Protein 1Z6R (pdb70)

Nearest PDB structures (foldseek):
  3bp8-assembly2_A  TM=8.581E-01  e=1.832E-63  unclassified
  5f7q-assembly1_J  TM=7.977E-01  e=1.073E-24  Listeria monocytogenes EGD-e
  5f7r-assembly1_E  TM=7.816E-01  e=8.884E-23  Listeria monocytogenes EGD-e
  2aa4-assembly1_B  TM=8.015E-01  e=6.551E-21  Escherichia coli
  5f7p-assembly1_E  TM=7.551E-01  e=1.511E-19  Listeria monocytogenes EGD-e

GO terms:
  GO:0042802 identical protein binding (F, IPI)
  GO:0005515 protein binding (F, IPI)
  GO:0003677 DNA binding (F, IDA)
  GO:0006351 DNA-templated transcription (P, IDA)
  GO:0005737 cytoplasm (C, TAS)
  GO:0006355 regulation of DNA-templated transcription (P, IDA)

Solvent-accessible surface area: 65128 Å² total

CATH classification: 1.10.10.10 (+2 more: 3.30.420.40, 3.30.420.40)

Structure (mmCIF, N/CA/C/O backbone):
data_1Z6R
#
_entry.id   1Z6R
#
_cell.length_a   235.950
_cell.length_b   74.710
_cell.length_c   154.950
_cell.angle_alpha   90.00
_cell.angle_beta   129.15
_cell.angle_gamma   90.00
#
_symmetry.space_group_name_H-M   'C 1 2 1'
#
loop_
_entity.id
_entity.type
_entity.pdbx_description
1 polymer 'Mlc protein'
2 non-polymer 'ZINC ION'
#
loop_
_atom_site.group_PDB
_atom_site.id
_atom_site.type_symbol
_atom_site.label_atom_id
_atom_site.label_alt_id
_atom_site.label_comp_id
_atom_site.label_asym_id
_atom_site.label_entity_id
_atom_site.label_seq_id
_atom_site.pdbx_PDB_ins_code
_atom_site.Cartn_x
_atom_site.Cartn_y
_atom_site.Cartn_z
_atom_site.occupancy
_atom_site.B_iso_or_equiv
_atom_site.auth_seq_id
_atom_site.auth_comp_id
_atom_site.auth_asym_id
_atom_site.auth_atom_id
_atom_site.pdbx_PDB_model_num
ATOM 1 N N . GLN A 1 12 ? 53.004 4.284 -0.885 1.00 72.77 12 GLN A N 1
ATOM 2 C CA . GLN A 1 12 ? 52.209 4.407 0.367 1.00 72.85 12 GLN A CA 1
ATOM 3 C C . GLN A 1 12 ? 51.096 5.448 0.197 1.00 72.80 12 GLN A C 1
ATOM 4 O O . GLN A 1 12 ? 49.911 5.101 0.161 1.00 72.70 12 GLN A O 1
ATOM 10 N N . ILE A 1 13 ? 51.485 6.718 0.093 1.00 72.85 13 ILE A N 1
ATOM 11 C CA . ILE A 1 13 ? 50.548 7.806 -0.200 1.00 72.84 13 ILE A CA 1
ATOM 12 C C . ILE A 1 13 ? 50.218 7.758 -1.693 1.00 72.79 13 ILE A C 1
ATOM 13 O O . ILE A 1 13 ? 49.069 7.965 -2.096 1.00 72.82 13 ILE A O 1
ATOM 18 N N . LYS A 1 14 ? 51.246 7.452 -2.488 1.00 72.68 14 LYS A N 1
ATOM 19 C CA . LYS A 1 14 ? 51.174 7.338 -3.950 1.00 72.44 14 LYS A CA 1
ATOM 20 C C . LYS A 1 14 ? 50.241 6.215 -4.398 1.00 72.16 14 LYS A C 1
ATOM 21 O O . LYS A 1 14 ? 49.567 6.326 -5.430 1.00 72.17 14 LYS A O 1
ATOM 27 N N . GLN A 1 15 ? 50.213 5.146 -3.605 1.00 71.75 15 GLN A N 1
ATOM 28 C CA . GLN A 1 15 ? 49.418 3.952 -3.888 1.00 71.31 15 GLN A CA 1
ATOM 29 C C . GLN A 1 15 ? 47.923 4.265 -4.010 1.00 70.88 15 GLN A C 1
ATOM 30 O O . GLN A 1 15 ? 47.328 4.059 -5.068 1.00 70.81 15 GLN A O 1
ATOM 36 N N . THR A 1 16 ? 47.338 4.784 -2.934 1.00 70.41 16 THR A N 1
ATOM 37 C CA . THR A 1 16 ? 45.900 5.056 -2.867 1.00 70.04 16 THR A CA 1
ATOM 38 C C . THR A 1 16 ? 45.364 5.728 -4.136 1.00 69.71 16 THR A C 1
ATOM 39 O O . THR A 1 16 ? 44.386 5.259 -4.732 1.00 69.63 16 THR A O 1
ATOM 43 N N . ASN A 1 17 ? 46.029 6.809 -4.543 1.00 69.29 17 ASN A N 1
ATOM 44 C CA . ASN A 1 17 ? 45.665 7.569 -5.736 1.00 68.85 17 ASN A CA 1
ATOM 45 C C . ASN A 1 17 ? 45.746 6.721 -6.988 1.00 68.64 17 ASN A C 1
ATOM 46 O O . ASN A 1 17 ? 44.780 6.635 -7.743 1.00 68.49 17 ASN A O 1
ATOM 51 N N . ALA A 1 18 ? 46.907 6.096 -7.189 1.00 68.37 18 ALA A N 1
ATOM 52 C CA . ALA A 1 18 ? 47.162 5.235 -8.340 1.00 68.22 18 ALA A CA 1
ATOM 53 C C . ALA A 1 18 ? 46.056 4.196 -8.512 1.00 68.17 18 ALA A C 1
ATOM 54 O O . ALA A 1 18 ? 45.622 3.909 -9.634 1.00 68.10 18 ALA A O 1
ATOM 56 N N . GLY A 1 19 ? 45.598 3.652 -7.387 1.00 68.11 19 GLY A N 1
ATOM 57 C CA . GLY A 1 19 ? 44.516 2.681 -7.379 1.00 68.17 19 GLY A CA 1
ATOM 58 C C . GLY A 1 19 ? 43.205 3.329 -7.761 1.00 68.19 19 GLY A C 1
ATOM 59 O O . GLY A 1 19 ? 42.507 2.852 -8.661 1.00 68.28 19 GLY A O 1
ATOM 60 N N . ALA A 1 20 ? 42.877 4.420 -7.075 1.00 68.11 20 ALA A N 1
ATOM 61 C CA . ALA A 1 20 ? 41.716 5.239 -7.421 1.00 68.21 20 ALA A CA 1
ATOM 62 C C . ALA A 1 20 ? 41.696 5.632 -8.907 1.00 68.15 20 ALA A C 1
ATOM 63 O O . ALA A 1 20 ? 40.634 5.669 -9.540 1.00 68.07 20 ALA A O 1
ATOM 65 N N . VAL A 1 21 ? 42.877 5.908 -9.453 1.00 68.10 21 VAL A N 1
ATOM 66 C CA . VAL A 1 21 ? 43.024 6.313 -10.849 1.00 68.08 21 VAL A CA 1
ATOM 67 C C . VAL A 1 21 ? 42.745 5.162 -11.828 1.00 67.95 21 VAL A C 1
ATOM 68 O O . VAL A 1 21 ? 41.926 5.313 -12.741 1.00 67.96 21 VAL A O 1
ATOM 72 N N . TYR A 1 22 ? 43.405 4.021 -11.624 1.00 67.65 22 TYR A N 1
ATOM 73 C CA . TYR A 1 22 ? 43.167 2.833 -12.444 1.00 67.45 22 TYR A CA 1
ATOM 74 C C . TYR A 1 22 ? 41.706 2.388 -12.427 1.00 67.63 22 TYR A C 1
ATOM 75 O O . TYR A 1 22 ? 41.186 1.917 -13.438 1.00 67.63 22 TYR A O 1
ATOM 84 N N . ARG A 1 23 ? 41.065 2.538 -11.269 1.00 67.90 23 ARG A N 1
ATOM 85 C CA . ARG A 1 23 ? 39.657 2.182 -11.061 1.00 68.35 23 ARG A CA 1
ATOM 86 C C . ARG A 1 23 ? 38.692 2.930 -11.988 1.00 68.44 23 ARG A C 1
ATOM 87 O O . ARG A 1 23 ? 37.805 2.326 -12.603 1.00 68.42 23 ARG A O 1
ATOM 95 N N . LEU A 1 24 ? 38.869 4.244 -12.078 1.00 68.53 24 LEU A N 1
ATOM 96 C CA . LEU A 1 24 ? 37.984 5.084 -12.878 1.00 68.75 24 LEU A CA 1
ATOM 97 C C . LEU A 1 24 ? 38.301 5.017 -14.377 1.00 68.77 24 LEU A C 1
ATOM 98 O O . LEU A 1 24 ? 37.500 5.463 -15.205 1.00 68.67 24 LEU A O 1
ATOM 103 N N . ILE A 1 25 ? 39.468 4.469 -14.713 1.00 68.77 25 ILE A N 1
ATOM 104 C CA . ILE A 1 25 ? 39.854 4.252 -16.103 1.00 68.90 25 ILE A CA 1
ATOM 105 C C . ILE A 1 25 ? 39.297 2.914 -16.544 1.00 69.11 25 ILE A C 1
ATOM 106 O O . ILE A 1 25 ? 38.850 2.753 -17.687 1.00 68.81 25 ILE A O 1
ATOM 111 N N . ASP A 1 26 ? 39.326 1.967 -15.604 1.00 69.73 26 ASP A N 1
ATOM 112 C CA . ASP A 1 26 ? 38.910 0.588 -15.833 1.00 70.22 26 ASP A CA 1
ATOM 113 C C . ASP A 1 26 ? 37.438 0.493 -16.221 1.00 70.36 26 ASP A C 1
ATOM 114 O O . ASP A 1 26 ? 37.106 0.008 -17.307 1.00 70.33 26 ASP A O 1
ATOM 119 N N . GLN A 1 27 ? 36.565 0.961 -15.336 1.00 70.55 27 GLN A N 1
ATOM 120 C CA . GLN A 1 27 ? 35.135 0.891 -15.578 1.00 70.95 27 GLN A CA 1
ATOM 121 C C . GLN A 1 27 ? 34.747 1.876 -16.677 1.00 71.16 27 GLN A C 1
ATOM 122 O O . GLN A 1 27 ? 34.245 1.479 -17.736 1.00 71.17 27 GLN A O 1
ATOM 128 N N . LEU A 1 28 ? 35.029 3.153 -16.417 1.00 71.34 28 LEU A N 1
ATOM 129 C CA . LEU A 1 28 ? 34.491 4.280 -17.182 1.00 71.34 28 LEU A CA 1
ATOM 130 C C . LEU A 1 28 ? 35.481 4.868 -18.206 1.00 71.35 28 LEU A C 1
ATOM 131 O O . LEU A 1 28 ? 35.552 6.089 -18.381 1.00 71.18 28 LEU A O 1
ATOM 136 N N . GLY A 1 29 ? 36.232 3.990 -18.879 1.00 71.49 29 GLY A N 1
ATOM 137 C CA . GLY A 1 29 ? 37.166 4.384 -19.946 1.00 71.55 29 GLY A CA 1
ATOM 138 C C . GLY A 1 29 ? 36.620 4.126 -21.347 1.00 71.56 29 GLY A C 1
ATOM 139 O O . GLY A 1 29 ? 35.863 3.169 -21.543 1.00 71.66 29 GLY A O 1
ATOM 140 N N . PRO A 1 30 ? 37.016 4.954 -22.346 1.00 71.50 30 PRO A N 1
ATOM 141 C CA . PRO A 1 30 ? 38.030 6.023 -22.334 1.00 71.39 30 PRO A CA 1
ATOM 142 C C . PRO A 1 30 ? 37.570 7.315 -21.658 1.00 71.33 30 PRO A C 1
ATOM 143 O O . PRO A 1 30 ? 36.394 7.668 -21.740 1.00 71.33 30 PRO A O 1
ATOM 147 N N . VAL A 1 31 ? 38.505 8.004 -21.003 1.00 71.28 31 VAL A N 1
ATOM 148 C CA . VAL A 1 31 ? 38.234 9.249 -20.271 1.00 71.24 31 VAL A CA 1
ATOM 149 C C . VAL A 1 31 ? 39.522 10.066 -20.164 1.00 71.26 31 VAL A C 1
ATOM 150 O O . VAL A 1 31 ? 40.556 9.539 -19.752 1.00 71.25 31 VAL A O 1
ATOM 154 N N . SER A 1 32 ? 39.461 11.344 -20.538 1.00 71.26 32 SER A N 1
ATOM 155 C CA . SER A 1 32 ? 40.657 12.193 -20.594 1.00 71.27 32 SER A CA 1
ATOM 156 C C . SER A 1 32 ? 41.240 12.528 -19.215 1.00 71.29 32 SER A C 1
ATOM 157 O O . SER A 1 32 ? 40.553 12.413 -18.188 1.00 71.21 32 SER A O 1
ATOM 160 N N . ARG A 1 33 ? 42.510 12.943 -19.220 1.00 71.35 33 ARG A N 1
ATOM 161 C CA . ARG A 1 33 ? 43.240 13.360 -18.017 1.00 71.44 33 ARG A CA 1
ATOM 162 C C . ARG A 1 33 ? 42.442 14.284 -17.107 1.00 71.67 33 ARG A C 1
ATOM 163 O O . ARG A 1 33 ? 42.292 14.011 -15.915 1.00 71.72 33 ARG A O 1
ATOM 171 N N . ILE A 1 34 ? 41.935 15.372 -17.681 1.00 71.89 34 ILE A N 1
ATOM 172 C CA . ILE A 1 34 ? 41.203 16.383 -16.924 1.00 72.05 34 ILE A CA 1
ATOM 173 C C . ILE A 1 34 ? 39.921 15.805 -16.300 1.00 72.26 34 ILE A C 1
ATOM 174 O O . ILE A 1 34 ? 39.600 16.106 -15.148 1.00 72.32 34 ILE A O 1
ATOM 179 N N . ASP A 1 35 ? 39.210 14.958 -17.046 1.00 72.46 35 ASP A N 1
ATOM 180 C CA . ASP A 1 35 ? 38.001 14.306 -16.523 1.00 72.68 35 ASP A CA 1
ATOM 181 C C . ASP A 1 35 ? 38.305 13.413 -15.322 1.00 72.84 35 ASP A C 1
ATOM 182 O O . ASP A 1 35 ? 37.466 13.256 -14.433 1.00 72.78 35 ASP A O 1
ATOM 187 N N . LEU A 1 36 ? 39.509 12.841 -15.304 1.00 73.05 36 LEU A N 1
ATOM 188 C CA . LEU A 1 36 ? 39.990 12.064 -14.162 1.00 73.29 36 LEU A CA 1
ATOM 189 C C . LEU A 1 36 ? 40.415 12.952 -13.002 1.00 73.38 36 LEU A C 1
ATOM 190 O O . LEU A 1 36 ? 40.258 12.577 -11.837 1.00 73.40 36 LEU A O 1
ATOM 195 N N . SER A 1 37 ? 40.968 14.118 -13.330 1.00 73.54 37 SER A N 1
ATOM 196 C CA . SER A 1 37 ? 41.435 15.075 -12.330 1.00 73.65 37 SER A CA 1
ATOM 197 C C . SER A 1 37 ? 40.323 15.405 -11.333 1.00 73.69 37 SER A C 1
ATOM 198 O O . SER A 1 37 ? 40.536 15.349 -10.120 1.00 73.70 37 SER A O 1
ATOM 201 N N . ARG A 1 38 ? 39.135 15.711 -11.853 1.00 73.73 38 ARG A N 1
ATOM 202 C CA . ARG A 1 38 ? 37.982 16.048 -11.017 1.00 73.82 38 ARG A CA 1
ATOM 203 C C . ARG A 1 38 ? 37.319 14.834 -10.354 1.00 73.71 38 ARG A C 1
ATOM 204 O O . ARG A 1 38 ? 36.835 14.941 -9.227 1.00 73.78 38 ARG A O 1
ATOM 212 N N . LEU A 1 39 ? 37.307 13.690 -11.042 1.00 73.58 39 LEU A N 1
ATOM 213 C CA . LEU A 1 39 ? 36.688 12.462 -10.512 1.00 73.51 39 LEU A CA 1
ATOM 214 C C . LEU A 1 39 ? 37.444 11.867 -9.322 1.00 73.35 39 LEU A C 1
ATOM 215 O O . LEU A 1 39 ? 36.844 11.554 -8.292 1.00 73.19 39 LEU A O 1
ATOM 220 N N . ALA A 1 40 ? 38.759 11.720 -9.477 1.00 73.28 40 ALA A N 1
ATOM 221 C CA . ALA A 1 40 ? 39.623 11.158 -8.437 1.00 73.12 40 ALA A CA 1
ATOM 222 C C . ALA A 1 40 ? 40.151 12.209 -7.449 1.00 73.05 40 ALA A C 1
ATOM 223 O O . ALA A 1 40 ? 40.876 11.872 -6.508 1.00 73.07 40 ALA A O 1
ATOM 225 N N . GLN A 1 41 ? 39.781 13.473 -7.669 1.00 72.90 41 GLN A N 1
ATOM 226 C CA . GLN A 1 41 ? 40.137 14.592 -6.781 1.00 72.71 41 GLN A CA 1
ATOM 227 C C . GLN A 1 41 ? 41.646 14.804 -6.571 1.00 72.66 41 GLN A C 1
ATOM 228 O O . GLN A 1 41 ? 42.108 14.980 -5.437 1.00 72.65 41 GLN A O 1
ATOM 234 N N . LEU A 1 42 ? 42.400 14.789 -7.669 1.00 72.53 42 LEU A N 1
ATOM 235 C CA . LEU A 1 42 ? 43.831 15.103 -7.646 1.00 72.47 42 LEU A CA 1
ATOM 236 C C . LEU A 1 42 ? 44.174 16.115 -8.730 1.00 72.39 42 LEU A C 1
ATOM 237 O O . LEU A 1 42 ? 43.555 16.114 -9.794 1.00 72.44 42 LEU A O 1
ATOM 242 N N . ALA A 1 43 ? 45.161 16.967 -8.454 1.00 72.27 43 ALA A N 1
ATOM 243 C CA . ALA A 1 43 ? 45.551 18.054 -9.360 1.00 72.21 43 ALA A CA 1
ATOM 244 C C . ALA A 1 43 ? 46.005 17.544 -10.735 1.00 72.15 43 ALA A C 1
ATOM 245 O O . ALA A 1 43 ? 46.567 16.448 -10.824 1.00 72.05 43 ALA A O 1
ATOM 247 N N . PRO A 1 44 ? 45.765 18.337 -11.809 1.00 72.12 44 PRO A N 1
ATOM 248 C CA . PRO A 1 44 ? 46.187 17.955 -13.166 1.00 72.06 44 PRO A CA 1
ATOM 249 C C . PRO A 1 44 ? 47.640 17.468 -13.233 1.00 72.02 44 PRO A C 1
ATOM 250 O O . PRO A 1 44 ? 47.951 16.567 -14.017 1.00 71.98 44 PRO A O 1
ATOM 254 N N . ALA A 1 45 ? 48.506 18.058 -12.408 1.00 71.96 45 ALA A N 1
ATOM 255 C CA . ALA A 1 45 ? 49.911 17.660 -12.312 1.00 71.89 45 ALA A CA 1
ATOM 256 C C . ALA A 1 45 ? 50.101 16.246 -11.739 1.00 71.86 45 ALA A C 1
ATOM 257 O O . ALA A 1 45 ? 50.971 15.504 -12.195 1.00 71.84 45 ALA A O 1
ATOM 259 N N . SER A 1 46 ? 49.291 15.879 -10.747 1.00 71.86 46 SER A N 1
ATOM 260 C CA . SER A 1 46 ? 49.346 14.536 -10.156 1.00 71.97 46 SER A CA 1
ATOM 261 C C . SER A 1 46 ? 48.708 13.476 -11.057 1.00 72.01 46 SER A C 1
ATOM 262 O O . SER A 1 46 ? 49.092 12.304 -11.011 1.00 71.98 46 SER A O 1
ATOM 265 N N . ILE A 1 47 ? 47.734 13.902 -11.865 1.00 72.09 47 ILE A N 1
ATOM 266 C CA . ILE A 1 47 ? 47.011 13.022 -12.793 1.00 72.03 47 ILE A CA 1
ATOM 267 C C . ILE A 1 47 ? 47.829 12.697 -14.055 1.00 72.11 47 ILE A C 1
ATOM 268 O O . ILE A 1 47 ? 47.604 11.672 -14.696 1.00 72.14 47 ILE A O 1
ATOM 273 N N . THR A 1 48 ? 48.768 13.576 -14.406 1.00 72.13 48 THR A N 1
ATOM 274 C CA . THR A 1 48 ? 49.701 13.326 -15.506 1.00 72.16 48 THR A CA 1
ATOM 275 C C . THR A 1 48 ? 50.775 12.314 -15.070 1.00 72.20 48 THR A C 1
ATOM 276 O O . THR A 1 48 ? 51.109 11.391 -15.822 1.00 72.18 48 THR A O 1
ATOM 280 N N . LYS A 1 49 ? 51.284 12.491 -13.847 1.00 72.21 49 LYS A N 1
ATOM 281 C CA . LYS A 1 49 ? 52.372 11.678 -13.287 1.00 72.25 49 LYS A CA 1
ATOM 282 C C . LYS A 1 49 ? 52.032 10.189 -13.245 1.00 72.36 49 LYS A C 1
ATOM 283 O O . LYS A 1 49 ? 52.769 9.361 -13.788 1.00 72.43 49 LYS A O 1
ATOM 289 N N . ILE A 1 50 ? 50.913 9.870 -12.597 1.00 72.45 50 ILE A N 1
ATOM 290 C CA . ILE A 1 50 ? 50.449 8.493 -12.424 1.00 72.58 50 ILE A CA 1
ATOM 291 C C . ILE A 1 50 ? 50.152 7.824 -13.775 1.00 72.70 50 ILE A C 1
ATOM 292 O O . ILE A 1 50 ? 50.604 6.700 -14.026 1.00 72.72 50 ILE A O 1
ATOM 297 N N . VAL A 1 51 ? 49.421 8.532 -14.640 1.00 72.89 51 VAL A N 1
ATOM 298 C CA . VAL A 1 51 ? 49.050 8.024 -15.969 1.00 73.06 51 VAL A CA 1
ATOM 299 C C . VAL A 1 51 ? 50.274 7.709 -16.813 1.00 73.29 51 VAL A C 1
ATOM 300 O O . VAL A 1 51 ? 50.299 6.699 -17.516 1.00 73.27 51 VAL A O 1
ATOM 304 N N . HIS A 1 52 ? 51.283 8.573 -16.740 1.00 73.70 52 HIS A N 1
ATOM 305 C CA . HIS A 1 52 ? 52.497 8.383 -17.522 1.00 74.09 52 HIS A CA 1
ATOM 306 C C . HIS A 1 52 ? 53.176 7.063 -17.157 1.00 74.48 52 HIS A C 1
ATOM 307 O O . HIS A 1 52 ? 53.432 6.236 -18.035 1.00 74.53 52 HIS A O 1
ATOM 314 N N . GLU A 1 53 ? 53.430 6.855 -15.864 1.00 74.90 53 GLU A N 1
ATOM 315 C CA . GLU A 1 53 ? 53.973 5.586 -15.376 1.00 75.36 53 GLU A CA 1
ATOM 316 C C . GLU A 1 53 ? 53.146 4.412 -15.896 1.00 75.43 53 GLU A C 1
ATOM 317 O O . GLU A 1 53 ? 53.700 3.395 -16.314 1.00 75.46 53 GLU A O 1
ATOM 331 N N . LEU A 1 55 ? 51.268 4.524 -18.659 1.00 74.71 55 LEU A N 1
ATOM 332 C CA . LEU A 1 55 ? 51.473 4.458 -20.104 1.00 74.23 55 LEU A CA 1
ATOM 333 C C . LEU A 1 55 ? 52.761 3.703 -20.410 1.00 74.09 55 LEU A C 1
ATOM 334 O O . LEU A 1 55 ? 52.811 2.914 -21.357 1.00 74.02 55 LEU A O 1
ATOM 339 N N . GLU A 1 56 ? 53.779 3.934 -19.578 1.00 73.88 56 GLU A N 1
ATOM 340 C CA . GLU A 1 56 ? 55.089 3.286 -19.704 1.00 73.69 56 GLU A CA 1
ATOM 341 C C . GLU A 1 56 ? 55.005 1.770 -19.541 1.00 73.51 56 GLU A C 1
ATOM 342 O O . GLU A 1 56 ? 55.385 1.023 -20.445 1.00 73.48 56 GLU A O 1
ATOM 348 N N . ALA A 1 57 ? 54.499 1.326 -18.391 1.00 73.36 57 ALA A N 1
ATOM 349 C CA . ALA A 1 57 ? 54.360 -0.103 -18.102 1.00 73.17 57 ALA A CA 1
ATOM 350 C C . ALA A 1 57 ? 53.258 -0.759 -18.941 1.00 73.08 57 ALA A C 1
ATOM 351 O O . ALA A 1 57 ? 53.110 -1.981 -18.927 1.00 73.25 57 ALA A O 1
ATOM 353 N N . HIS A 1 58 ? 52.508 0.063 -19.679 1.00 72.93 58 HIS A N 1
ATOM 354 C CA . HIS A 1 58 ? 51.457 -0.390 -20.602 1.00 72.83 58 HIS A CA 1
ATOM 355 C C . HIS A 1 58 ? 50.186 -0.856 -19.904 1.00 72.81 58 HIS A C 1
ATOM 356 O O . HIS A 1 58 ? 49.347 -1.500 -20.527 1.00 73.05 58 HIS A O 1
ATOM 363 N N . LEU A 1 59 ? 50.047 -0.529 -18.619 1.00 72.85 59 LEU A N 1
ATOM 364 C CA . LEU A 1 59 ? 48.831 -0.835 -17.845 1.00 72.73 59 LEU A CA 1
ATOM 365 C C . LEU A 1 59 ? 47.655 -0.029 -18.365 1.00 72.87 59 LEU A C 1
ATOM 366 O O . LEU A 1 59 ? 46.495 -0.363 -18.105 1.00 72.92 59 LEU A O 1
ATOM 371 N N . VAL A 1 60 ? 47.982 1.034 -19.100 1.00 73.03 60 VAL A N 1
ATOM 372 C CA . VAL A 1 60 ? 47.017 1.976 -19.647 1.00 73.09 60 VAL A CA 1
ATOM 373 C C . VAL A 1 60 ? 47.423 2.385 -21.069 1.00 73.26 60 VAL A C 1
ATOM 374 O O . VAL A 1 60 ? 48.607 2.589 -21.349 1.00 73.23 60 VAL A O 1
ATOM 378 N N . GLN A 1 61 ? 46.427 2.492 -21.950 1.00 73.53 61 GLN A N 1
ATOM 379 C CA . GLN A 1 61 ? 46.620 2.831 -23.366 1.00 73.84 61 GLN A CA 1
ATOM 380 C C . GLN A 1 61 ? 45.797 4.066 -23.787 1.00 73.83 61 GLN A C 1
ATOM 381 O O . GLN A 1 61 ? 44.788 4.390 -23.155 1.00 73.86 61 GLN A O 1
ATOM 387 N N . GLU A 1 62 ? 46.232 4.740 -24.856 1.00 73.87 62 GLU A N 1
ATOM 388 C CA . GLU A 1 62 ? 45.568 5.959 -25.355 1.00 73.85 62 GLU A CA 1
ATOM 389 C C . GLU A 1 62 ? 44.675 5.721 -26.577 1.00 73.81 62 GLU A C 1
ATOM 390 O O . GLU A 1 62 ? 44.898 4.783 -27.347 1.00 73.86 62 GLU A O 1
ATOM 396 N N . LEU A 1 63 ? 43.666 6.581 -26.731 1.00 73.70 63 LEU A N 1
ATOM 397 C CA . LEU A 1 63 ? 42.772 6.595 -27.894 1.00 73.55 63 LEU A CA 1
ATOM 398 C C . LEU A 1 63 ? 42.122 7.968 -28.026 1.00 73.48 63 LEU A C 1
ATOM 399 O O . LEU A 1 63 ? 41.304 8.196 -28.915 1.00 73.44 63 LEU A O 1
ATOM 404 N N . GLY A 1 77 ? 41.004 9.512 -25.269 1.00 67.99 77 GLY A N 1
ATOM 405 C CA . GLY A 1 77 ? 40.945 9.106 -23.747 1.00 68.27 77 GLY A CA 1
ATOM 406 C C . GLY A 1 77 ? 41.842 7.891 -23.375 1.00 68.42 77 GLY A C 1
ATOM 407 O O . GLY A 1 77 ? 42.518 7.224 -24.273 1.00 68.43 77 GLY A O 1
ATOM 408 N N . LEU A 1 78 ? 41.824 7.639 -22.005 1.00 68.52 78 LEU A N 1
ATOM 409 C CA . LEU A 1 78 ? 42.657 6.553 -21.455 1.00 68.55 78 LEU A CA 1
ATOM 410 C C . LEU A 1 78 ? 41.870 5.250 -21.242 1.00 68.77 78 LEU A C 1
ATOM 411 O O . LEU A 1 78 ? 40.868 5.200 -20.456 1.00 68.81 78 LEU A O 1
ATOM 416 N N . VAL A 1 79 ? 42.346 4.195 -21.940 1.00 68.96 79 VAL A N 1
ATOM 417 C CA . VAL A 1 79 ? 41.733 2.877 -21.843 1.00 69.27 79 VAL A CA 1
ATOM 418 C C . VAL A 1 79 ? 42.645 1.960 -21.031 1.00 69.66 79 VAL A C 1
ATOM 419 O O . VAL A 1 79 ? 43.861 2.139 -21.001 1.00 69.83 79 VAL A O 1
ATOM 423 N N . VAL A 1 80 ? 42.051 0.985 -20.359 1.00 70.01 80 VAL A N 1
ATOM 424 C CA . VAL A 1 80 ? 42.821 -0.059 -19.706 1.00 70.37 80 VAL A CA 1
ATOM 425 C C . VAL A 1 80 ? 43.348 -1.056 -20.751 1.00 70.89 80 VAL A C 1
ATOM 426 O O . VAL A 1 80 ? 42.592 -1.561 -21.581 1.00 71.03 80 VAL A O 1
ATOM 430 N N . GLU A 1 81 ? 44.652 -1.306 -20.722 1.00 71.45 81 GLU A N 1
ATOM 431 C CA . GLU A 1 81 ? 45.253 -2.328 -21.563 1.00 72.04 81 GLU A CA 1
ATOM 432 C C . GLU A 1 81 ? 45.391 -3.584 -20.710 1.00 72.16 81 GLU A C 1
ATOM 433 O O . GLU A 1 81 ? 46.071 -3.557 -19.684 1.00 72.45 81 GLU A O 1
ATOM 439 N N . THR A 1 82 ? 44.754 -4.679 -21.131 1.00 72.29 82 THR A N 1
ATOM 440 C CA . THR A 1 82 ? 44.624 -5.881 -20.282 1.00 72.23 82 THR A CA 1
ATOM 441 C C . THR A 1 82 ? 44.979 -7.218 -20.916 1.00 72.26 82 THR A C 1
ATOM 442 O O . THR A 1 82 ? 45.359 -8.138 -20.209 1.00 72.37 82 THR A O 1
ATOM 446 N N . GLU A 1 83 ? 44.833 -7.344 -22.230 1.00 72.52 83 GLU A N 1
ATOM 447 C CA . GLU A 1 83 ? 45.083 -8.623 -22.907 1.00 72.81 83 GLU A CA 1
ATOM 448 C C . GLU A 1 83 ? 46.425 -9.292 -22.566 1.00 72.68 83 GLU A C 1
ATOM 449 O O . GLU A 1 83 ? 46.504 -10.522 -22.444 1.00 72.61 83 GLU A O 1
ATOM 455 N N . ALA A 1 84 ? 47.464 -8.472 -22.407 1.00 72.43 84 ALA A N 1
ATOM 456 C CA . ALA A 1 84 ? 48.808 -8.954 -22.110 1.00 72.02 84 ALA A CA 1
ATOM 457 C C . ALA A 1 84 ? 49.197 -8.734 -20.646 1.00 71.80 84 ALA A C 1
ATOM 458 O O . ALA A 1 84 ? 50.286 -8.219 -20.354 1.00 71.93 84 ALA A O 1
ATOM 460 N N . TRP A 1 85 ? 48.298 -9.124 -19.739 1.00 71.10 85 TRP A N 1
ATOM 461 C CA . TRP A 1 85 ? 48.517 -9.056 -18.297 1.00 70.55 85 TRP A CA 1
ATOM 462 C C . TRP A 1 85 ? 47.723 -10.171 -17.625 1.00 70.45 85 TRP A C 1
ATOM 463 O O . TRP A 1 85 ? 46.514 -10.043 -17.459 1.00 70.87 85 TRP A O 1
ATOM 474 N N . HIS A 1 86 ? 48.385 -11.249 -17.222 1.00 70.21 86 HIS A N 1
ATOM 475 C CA . HIS A 1 86 ? 47.674 -12.407 -16.688 1.00 70.23 86 HIS A CA 1
ATOM 476 C C . HIS A 1 86 ? 47.746 -12.607 -15.172 1.00 70.47 86 HIS A C 1
ATOM 477 O O . HIS A 1 86 ? 48.674 -12.135 -14.507 1.00 70.62 86 HIS A O 1
ATOM 484 N N . TYR A 1 87 ? 46.762 -13.324 -14.636 1.00 70.44 87 TYR A N 1
ATOM 485 C CA . TYR A 1 87 ? 46.869 -13.876 -13.290 1.00 70.70 87 TYR A CA 1
ATOM 486 C C . TYR A 1 87 ? 46.332 -15.294 -13.253 1.00 70.30 87 TYR A C 1
ATOM 487 O O . TYR A 1 87 ? 45.541 -15.676 -14.111 1.00 70.01 87 TYR A O 1
ATOM 496 N N . LEU A 1 88 ? 46.795 -16.065 -12.269 1.00 70.19 88 LEU A N 1
ATOM 497 C CA . LEU A 1 88 ? 46.329 -17.418 -12.049 1.00 70.32 88 LEU A CA 1
ATOM 498 C C . LEU A 1 88 ? 45.236 -17.353 -10.993 1.00 71.11 88 LEU A C 1
ATOM 499 O O . LEU A 1 88 ? 45.453 -16.819 -9.907 1.00 72.00 88 LEU A O 1
ATOM 504 N N . SER A 1 89 ? 44.057 -17.868 -11.339 1.00 71.06 89 SER A N 1
ATOM 505 C CA . SER A 1 89 ? 42.912 -17.915 -10.463 1.00 71.04 89 SER A CA 1
ATOM 506 C C . SER A 1 89 ? 42.702 -19.360 -9.989 1.00 71.28 89 SER A C 1
ATOM 507 O O . SER A 1 89 ? 42.517 -20.279 -10.790 1.00 71.25 89 SER A O 1
ATOM 510 N N . LEU A 1 90 ? 42.742 -19.550 -8.676 1.00 71.57 90 LEU A N 1
ATOM 511 C CA . LEU A 1 90 ? 42.654 -20.870 -8.068 1.00 71.52 90 LEU A CA 1
ATOM 512 C C . LEU A 1 90 ? 41.404 -21.023 -7.246 1.00 71.68 90 LEU A C 1
ATOM 513 O O . LEU A 1 90 ? 40.975 -20.095 -6.555 1.00 71.79 90 LEU A O 1
ATOM 518 N N . ARG A 1 91 ? 40.842 -22.220 -7.310 1.00 71.63 91 ARG A N 1
ATOM 519 C CA . ARG A 1 91 ? 39.753 -22.574 -6.455 1.00 71.78 91 ARG A CA 1
ATOM 520 C C . ARG A 1 91 ? 39.966 -23.976 -5.890 1.00 71.81 91 ARG A C 1
ATOM 521 O O . ARG A 1 91 ? 40.147 -24.936 -6.631 1.00 71.73 91 ARG A O 1
ATOM 529 N N . ILE A 1 92 ? 39.966 -24.073 -4.567 1.00 71.82 92 ILE A N 1
ATOM 530 C CA . ILE A 1 92 ? 40.066 -25.349 -3.889 1.00 71.97 92 ILE A CA 1
ATOM 531 C C . ILE A 1 92 ? 38.682 -25.718 -3.353 1.00 72.27 92 ILE A C 1
ATOM 532 O O . ILE A 1 92 ? 37.955 -24.862 -2.834 1.00 72.61 92 ILE A O 1
ATOM 537 N N . SER A 1 93 ? 38.315 -26.987 -3.518 1.00 72.26 93 SER A N 1
ATOM 538 C CA . SER A 1 93 ? 37.048 -27.520 -3.022 1.00 72.07 93 SER A CA 1
ATOM 539 C C . SER A 1 93 ? 37.199 -29.009 -2.672 1.00 72.08 93 SER A C 1
ATOM 540 O O . SER A 1 93 ? 38.319 -29.529 -2.649 1.00 72.17 93 SER A O 1
ATOM 543 N N . ARG A 1 94 ? 36.086 -29.689 -2.393 1.00 72.12 94 ARG A N 1
ATOM 544 C CA . ARG A 1 94 ? 36.118 -31.106 -2.005 1.00 72.04 94 ARG A CA 1
ATOM 545 C C . ARG A 1 94 ? 36.959 -31.972 -2.955 1.00 72.05 94 ARG A C 1
ATOM 546 O O . ARG A 1 94 ? 36.510 -32.334 -4.048 1.00 72.09 94 ARG A O 1
ATOM 554 N N . GLY A 1 95 ? 38.185 -32.277 -2.529 1.00 71.95 95 GLY A N 1
ATOM 555 C CA . GLY A 1 95 ? 39.104 -33.139 -3.281 1.00 71.81 95 GLY A CA 1
ATOM 556 C C . GLY A 1 95 ? 39.485 -32.644 -4.668 1.00 71.72 95 GLY A C 1
ATOM 557 O O . GLY A 1 95 ? 39.836 -33.441 -5.548 1.00 71.93 95 GLY A O 1
ATOM 558 N N . GLU A 1 96 ? 39.434 -31.329 -4.860 1.00 71.36 96 GLU A N 1
ATOM 559 C CA . GLU A 1 96 ? 39.553 -30.739 -6.184 1.00 71.03 96 GLU A CA 1
ATOM 560 C C . GLU A 1 96 ? 40.171 -29.360 -6.183 1.00 70.65 96 GLU A C 1
ATOM 561 O O . GLU A 1 96 ? 40.019 -28.591 -5.234 1.00 70.60 96 GLU A O 1
ATOM 567 N N . ILE A 1 97 ? 40.859 -29.057 -7.274 1.00 70.39 97 ILE A N 1
ATOM 568 C CA . ILE A 1 97 ? 41.461 -27.756 -7.486 1.00 70.16 97 ILE A CA 1
ATOM 569 C C . ILE A 1 97 ? 41.177 -27.321 -8.912 1.00 70.16 97 ILE A C 1
ATOM 570 O O . ILE A 1 97 ? 41.424 -28.064 -9.857 1.00 70.19 97 ILE A O 1
ATOM 575 N N . PHE A 1 98 ? 40.609 -26.132 -9.047 1.00 70.30 98 PHE A N 1
ATOM 576 C CA . PHE A 1 98 ? 40.387 -25.527 -10.345 1.00 70.65 98 PHE A CA 1
ATOM 577 C C . PHE A 1 98 ? 41.479 -24.490 -10.517 1.00 70.81 98 PHE A C 1
ATOM 578 O O . PHE A 1 98 ? 41.720 -23.695 -9.613 1.00 71.10 98 PHE A O 1
ATOM 586 N N . LEU A 1 99 ? 42.147 -24.514 -11.665 1.00 70.94 99 LEU A N 1
ATOM 587 C CA . LEU A 1 99 ? 43.166 -23.525 -11.996 1.00 70.72 99 LEU A CA 1
ATOM 588 C C . LEU A 1 99 ? 42.757 -22.902 -13.295 1.00 70.81 99 LEU A C 1
ATOM 589 O O . LEU A 1 99 ? 42.348 -23.607 -14.220 1.00 70.94 99 LEU A O 1
ATOM 594 N N . ALA A 1 100 ? 42.857 -21.580 -13.366 1.00 70.85 100 ALA A N 1
ATOM 595 C CA . ALA A 1 100 ? 42.482 -20.861 -14.575 1.00 70.78 100 ALA A CA 1
ATOM 596 C C . ALA A 1 100 ? 43.368 -19.657 -14.816 1.00 70.58 100 ALA A C 1
ATOM 597 O O . ALA A 1 100 ? 43.645 -18.907 -13.897 1.00 70.61 100 ALA A O 1
ATOM 599 N N . LEU A 1 101 ? 43.812 -19.485 -16.055 1.00 70.56 101 LEU A N 1
ATOM 600 C CA . LEU A 1 101 ? 44.653 -18.361 -16.407 1.00 70.89 101 LEU A CA 1
ATOM 601 C C . LEU A 1 101 ? 43.772 -17.260 -16.960 1.00 71.10 101 LEU A C 1
ATOM 602 O O . LEU A 1 101 ? 42.935 -17.530 -17.820 1.00 71.32 101 LEU A O 1
ATOM 607 N N . ARG A 1 102 ? 43.949 -16.023 -16.492 1.00 71.33 102 ARG A N 1
ATOM 608 C CA . ARG A 1 102 ? 43.014 -14.950 -16.874 1.00 71.92 102 ARG A CA 1
ATOM 609 C C . ARG A 1 102 ? 43.614 -13.598 -17.252 1.00 72.20 102 ARG A C 1
ATOM 610 O O . ARG A 1 102 ? 44.617 -13.190 -16.680 1.00 72.15 102 ARG A O 1
ATOM 618 N N . ASP A 1 103 ? 42.967 -12.913 -18.205 1.00 72.79 103 ASP A N 1
ATOM 619 C CA . ASP A 1 103 ? 43.169 -11.478 -18.473 1.00 73.40 103 ASP A CA 1
ATOM 620 C C . ASP A 1 103 ? 42.901 -10.666 -17.215 1.00 73.45 103 ASP A C 1
ATOM 621 O O . ASP A 1 103 ? 42.037 -11.042 -16.413 1.00 73.70 103 ASP A O 1
ATOM 626 N N . LEU A 1 104 ? 43.609 -9.549 -17.043 1.00 73.19 104 LEU A N 1
ATOM 627 C CA . LEU A 1 104 ? 43.283 -8.617 -15.950 1.00 72.79 104 LEU A CA 1
ATOM 628 C C . LEU A 1 104 ? 41.837 -8.107 -16.049 1.00 72.63 104 LEU A C 1
ATOM 629 O O . LEU A 1 104 ? 41.254 -7.685 -15.049 1.00 72.53 104 LEU A O 1
ATOM 634 N N . SER A 1 105 ? 41.270 -8.148 -17.257 1.00 72.42 105 SER A N 1
ATOM 635 C CA . SER A 1 105 ? 39.846 -7.882 -17.457 1.00 72.27 105 SER A CA 1
ATOM 636 C C . SER A 1 105 ? 38.999 -8.974 -16.800 1.00 72.20 105 SER A C 1
ATOM 637 O O . SER A 1 105 ? 37.806 -8.775 -16.554 1.00 72.29 105 SER A O 1
ATOM 640 N N . SER A 1 106 ? 39.646 -10.112 -16.528 1.00 71.87 106 SER A N 1
ATOM 641 C CA . SER A 1 106 ? 39.051 -11.354 -15.996 1.00 71.43 106 SER A CA 1
ATOM 642 C C . SER A 1 106 ? 38.685 -12.355 -17.093 1.00 71.20 106 SER A C 1
ATOM 643 O O . SER A 1 106 ? 38.168 -13.435 -16.799 1.00 71.08 106 SER A O 1
ATOM 646 N N . LYS A 1 107 ? 38.986 -12.006 -18.344 1.00 70.93 107 LYS A N 1
ATOM 647 C CA . LYS A 1 107 ? 38.747 -12.907 -19.473 1.00 70.86 107 LYS A CA 1
ATOM 648 C C . LYS A 1 107 ? 39.617 -14.163 -19.376 1.00 71.02 107 LYS A C 1
ATOM 649 O O . LYS A 1 107 ? 40.844 -14.080 -19.279 1.00 70.94 107 LYS A O 1
ATOM 655 N N . LEU A 1 108 ? 38.945 -15.316 -19.396 1.00 71.12 108 LEU A N 1
ATOM 656 C CA . LEU A 1 108 ? 39.568 -16.637 -19.352 1.00 71.02 108 LEU A CA 1
ATOM 657 C C . LEU A 1 108 ? 40.580 -16.809 -20.482 1.00 70.77 108 LEU A C 1
ATOM 658 O O . LEU A 1 108 ? 40.352 -16.342 -21.593 1.00 70.40 108 LEU A O 1
ATOM 663 N N . VAL A 1 109 ? 41.698 -17.463 -20.172 1.00 70.87 109 VAL A N 1
ATOM 664 C CA . VAL A 1 109 ? 42.724 -17.799 -21.163 1.00 71.15 109 VAL A CA 1
ATOM 665 C C . VAL A 1 109 ? 42.799 -19.321 -21.315 1.00 71.34 109 VAL A C 1
ATOM 666 O O . VAL A 1 109 ? 42.704 -19.841 -22.418 1.00 71.46 109 VAL A O 1
ATOM 670 N N . VAL A 1 110 ? 43.001 -20.017 -20.201 1.00 71.65 110 VAL A N 1
ATOM 671 C CA . VAL A 1 110 ? 42.812 -21.464 -20.116 1.00 72.15 110 VAL A CA 1
ATOM 672 C C . VAL A 1 110 ? 42.334 -21.821 -18.722 1.00 72.63 110 VAL A C 1
ATOM 673 O O . VAL A 1 110 ? 42.445 -21.025 -17.792 1.00 72.59 110 VAL A O 1
ATOM 677 N N . GLU A 1 111 ? 41.823 -23.038 -18.591 1.00 73.22 111 GLU A N 1
ATOM 678 C CA . GLU A 1 111 ? 41.086 -23.458 -17.418 1.00 73.93 111 GLU A CA 1
ATOM 679 C C . GLU A 1 111 ? 41.189 -24.978 -17.318 1.00 73.85 111 GLU A C 1
ATOM 680 O O . GLU A 1 111 ? 40.801 -25.697 -18.243 1.00 74.00 111 GLU A O 1
ATOM 686 N N . GLU A 1 112 ? 41.741 -25.460 -16.212 1.00 73.78 112 GLU A N 1
ATOM 687 C CA . GLU A 1 112 ? 41.851 -26.894 -15.978 1.00 73.80 112 GLU A CA 1
ATOM 688 C C . GLU A 1 112 ? 41.408 -27.231 -14.557 1.00 73.46 112 GLU A C 1
ATOM 689 O O . GLU A 1 112 ? 41.278 -26.339 -13.715 1.00 73.48 112 GLU A O 1
ATOM 695 N N . SER A 1 113 ? 41.146 -2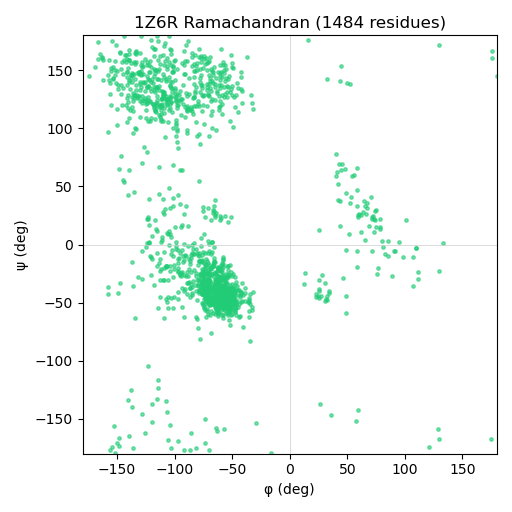8.509 -14.305 1.00 73.13 113 SER A N 1
ATOM 696 C CA . SER A 1 113 ? 40.854 -28.979 -12.957 1.00 73.02 113 SER A CA 1
ATOM 697 C C . SER A 1 113 ? 41.572 -30.285 -12.666 1.00 73.01 113 SER A C 1
ATOM 698 O O . SER A 1 113 ? 41.787 -31.095 -13.562 1.00 72.86 113 SER A O 1
ATOM 701 N N . GLN A 1 114 ? 41.949 -30.478 -11.408 1.00 73.29 114 GLN A N 1
ATOM 702 C CA . GLN A 1 114 ? 42.702 -31.661 -11.007 1.00 73.57 114 GLN A CA 1
ATOM 703 C C . GLN A 1 114 ? 42.091 -32.351 -9.792 1.00 73.73 114 GLN A C 1
ATOM 704 O O . GLN A 1 114 ? 41.260 -31.787 -9.082 1.00 73.73 114 GLN A O 1
ATOM 710 N N . GLU A 1 115 ? 42.527 -33.587 -9.573 1.00 73.98 115 GLU A N 1
ATOM 711 C CA . GLU A 1 115 ? 42.299 -34.327 -8.335 1.00 74.13 115 GLU A CA 1
ATOM 712 C C . GLU A 1 115 ? 43.176 -33.740 -7.198 1.00 74.07 115 GLU A C 1
ATOM 713 O O . GLU A 1 115 ? 44.344 -33.414 -7.417 1.00 74.09 115 GLU A O 1
ATOM 719 N N . LEU A 1 116 ? 42.614 -33.609 -5.995 1.00 73.97 116 LEU A N 1
ATOM 720 C CA . LEU A 1 116 ? 43.375 -33.150 -4.825 1.00 73.88 116 LEU A CA 1
ATOM 721 C C . LEU A 1 116 ? 42.985 -33.950 -3.577 1.00 74.11 116 LEU A C 1
ATOM 722 O O . LEU A 1 116 ? 42.455 -33.390 -2.620 1.00 74.13 116 LEU A O 1
ATOM 727 N N . ALA A 1 117 ? 43.270 -35.251 -3.593 1.00 74.49 117 ALA A N 1
ATOM 728 C CA . ALA A 1 117 ? 42.779 -36.216 -2.592 1.00 74.84 117 ALA A CA 1
ATOM 729 C C . ALA A 1 117 ? 42.880 -35.765 -1.135 1.00 75.12 117 ALA A C 1
ATOM 730 O O . ALA A 1 117 ? 43.912 -35.245 -0.706 1.00 74.92 117 ALA A O 1
ATOM 732 N N . LEU A 1 118 ? 41.800 -35.986 -0.383 1.00 75.60 118 LEU A N 1
ATOM 733 C CA . LEU A 1 118 ? 41.665 -35.464 0.985 1.00 76.04 118 LEU A CA 1
ATOM 734 C C . LEU A 1 118 ? 42.781 -35.912 1.936 1.00 76.26 118 LEU A C 1
ATOM 735 O O . LEU A 1 118 ? 43.120 -35.188 2.877 1.00 76.34 118 LEU A O 1
ATOM 740 N N . LYS A 1 119 ? 43.341 -37.097 1.678 1.00 76.42 119 LYS A N 1
ATOM 741 C CA . LYS A 1 119 ? 44.468 -37.638 2.447 1.00 76.53 119 LYS A CA 1
ATOM 742 C C . LYS A 1 119 ? 45.595 -38.124 1.524 1.00 76.61 119 LYS A C 1
ATOM 743 O O . LYS A 1 119 ? 45.341 -38.845 0.553 1.00 76.69 119 LYS A O 1
ATOM 749 N N . ASP A 1 120 ? 46.832 -37.733 1.840 1.00 76.66 120 ASP A N 1
ATOM 750 C CA . ASP A 1 120 ? 48.003 -38.046 1.002 1.00 76.75 120 ASP A CA 1
ATOM 751 C C . ASP A 1 120 ? 49.337 -38.084 1.780 1.00 76.48 120 ASP A C 1
ATOM 752 O O . ASP A 1 120 ? 49.379 -37.786 2.981 1.00 76.48 120 ASP A O 1
ATOM 757 N N . ASP A 1 121 ? 50.415 -38.459 1.083 1.00 76.12 121 ASP A N 1
ATOM 758 C CA . ASP A 1 121 ? 51.781 -38.428 1.630 1.00 75.78 121 ASP A CA 1
ATOM 759 C C . ASP A 1 121 ? 52.389 -37.020 1.582 1.00 75.42 121 ASP A C 1
ATOM 760 O O . ASP A 1 121 ? 52.682 -36.427 2.627 1.00 75.45 121 ASP A O 1
ATOM 765 N N . LEU A 1 122 ? 52.580 -36.496 0.372 1.00 74.80 122 LEU A N 1
ATOM 766 C CA . LEU A 1 122 ? 53.004 -35.115 0.190 1.00 74.31 122 LEU A CA 1
ATOM 767 C C . LEU A 1 122 ? 51.941 -34.207 0.813 1.00 73.80 122 LEU A C 1
ATOM 768 O O . LEU A 1 122 ? 50.766 -34.307 0.448 1.00 73.93 122 LEU A O 1
ATOM 773 N N . PRO A 1 123 ? 52.336 -33.337 1.769 1.00 73.19 123 PRO A N 1
ATOM 774 C CA . PRO A 1 123 ? 51.379 -32.417 2.393 1.00 72.64 123 PRO A CA 1
ATOM 775 C C . PRO A 1 123 ? 50.578 -31.649 1.356 1.00 72.00 123 PRO A C 1
ATOM 776 O O . PRO A 1 123 ? 50.957 -31.598 0.186 1.00 71.74 123 PRO A O 1
ATOM 780 N N . LEU A 1 124 ? 49.470 -31.069 1.786 1.00 71.50 124 LEU A N 1
ATOM 781 C CA . LEU A 1 124 ? 48.556 -30.436 0.862 1.00 71.18 124 LEU A CA 1
ATOM 782 C C . LEU A 1 124 ? 49.243 -29.283 0.125 1.00 71.12 124 LEU A C 1
ATOM 783 O O . LEU A 1 124 ? 49.145 -29.152 -1.107 1.00 70.72 124 LEU A O 1
ATOM 788 N N . LEU A 1 125 ? 49.962 -28.470 0.892 1.00 71.08 125 LEU A N 1
ATOM 789 C CA . LEU A 1 125 ? 50.662 -27.322 0.353 1.00 71.16 125 LEU A CA 1
ATOM 790 C C . LEU A 1 125 ? 51.589 -27.741 -0.784 1.00 71.36 125 LEU A C 1
ATOM 791 O O . LEU A 1 125 ? 51.650 -27.066 -1.815 1.00 72.06 125 LEU A O 1
ATOM 796 N N . ASP A 1 126 ? 52.313 -28.845 -0.601 1.00 70.92 126 ASP A N 1
ATOM 797 C CA . ASP A 1 126 ? 53.166 -29.358 -1.662 1.00 70.64 126 ASP A CA 1
ATOM 798 C C . ASP A 1 126 ? 52.341 -29.648 -2.901 1.00 70.50 126 ASP A C 1
ATOM 799 O O . ASP A 1 126 ? 52.529 -29.012 -3.935 1.00 70.58 126 ASP A O 1
ATOM 804 N N . ARG A 1 127 ? 51.406 -30.589 -2.779 1.00 70.28 127 ARG A N 1
ATOM 805 C CA . ARG A 1 127 ? 50.588 -31.025 -3.908 1.00 69.92 127 ARG A CA 1
ATOM 806 C C . ARG A 1 127 ? 49.997 -29.851 -4.672 1.00 69.50 127 ARG A C 1
ATOM 807 O O . ARG A 1 127 ? 49.974 -29.864 -5.902 1.00 69.52 127 ARG A O 1
ATOM 815 N N . ILE A 1 128 ? 49.560 -28.829 -3.940 1.00 68.91 128 ILE A N 1
ATOM 816 C CA . ILE A 1 128 ? 49.038 -27.613 -4.556 1.00 68.54 128 ILE A CA 1
ATOM 817 C C . ILE A 1 128 ? 50.123 -26.933 -5.388 1.00 68.50 128 ILE A C 1
ATOM 818 O O . ILE A 1 128 ? 49.976 -26.748 -6.599 1.00 68.32 128 ILE A O 1
ATOM 823 N N . ILE A 1 129 ? 51.219 -26.576 -4.732 1.00 68.66 129 ILE A N 1
ATOM 824 C CA . ILE A 1 129 ? 52.329 -25.933 -5.407 1.00 68.88 129 ILE A CA 1
ATOM 825 C C . ILE A 1 129 ? 52.663 -26.768 -6.637 1.00 69.09 129 ILE A C 1
ATOM 826 O O . ILE A 1 129 ? 52.714 -26.246 -7.751 1.00 69.24 129 ILE A O 1
ATOM 831 N N . SER A 1 130 ? 52.834 -28.072 -6.417 1.00 69.22 130 SER A N 1
ATOM 832 C CA . SER A 1 130 ? 53.109 -29.042 -7.468 1.00 69.11 130 SER A CA 1
ATOM 833 C C . SER A 1 130 ? 52.123 -28.926 -8.627 1.00 69.18 130 SER A C 1
ATOM 834 O O . SER A 1 130 ? 52.514 -29.036 -9.787 1.00 69.22 130 SER A O 1
ATOM 837 N N . HIS A 1 131 ? 50.850 -28.692 -8.311 1.00 69.34 131 HIS A N 1
ATOM 838 C CA . HIS A 1 131 ? 49.816 -28.571 -9.339 1.00 69.43 131 HIS A CA 1
ATOM 839 C C . HIS A 1 131 ? 50.019 -27.333 -10.203 1.00 69.67 131 HIS A C 1
ATOM 840 O O . HIS A 1 131 ? 50.008 -27.424 -11.437 1.00 69.76 131 HIS A O 1
ATOM 847 N N . ILE A 1 132 ? 50.214 -26.191 -9.543 1.00 69.65 132 ILE A N 1
ATOM 848 C CA . ILE A 1 132 ? 50.515 -24.929 -10.216 1.00 69.45 132 ILE A CA 1
ATOM 849 C C . ILE A 1 132 ? 51.736 -25.068 -11.124 1.00 69.52 132 ILE A C 1
ATOM 850 O O . ILE A 1 132 ? 51.709 -24.671 -12.293 1.00 69.56 132 ILE A O 1
ATOM 855 N N . ASP A 1 133 ? 52.811 -25.623 -10.582 1.00 69.60 133 ASP A N 1
ATOM 856 C CA . ASP A 1 133 ? 54.009 -25.838 -11.375 1.00 70.08 133 ASP A CA 1
ATOM 857 C C . ASP A 1 133 ? 53.593 -26.461 -12.683 1.00 70.05 133 ASP A C 1
ATOM 858 O O . ASP A 1 133 ? 53.885 -25.928 -13.752 1.00 70.54 133 ASP A O 1
ATOM 863 N N . GLN A 1 134 ? 52.870 -27.571 -12.582 1.00 69.87 134 GLN A N 1
ATOM 864 C CA . GLN A 1 134 ? 52.450 -28.321 -13.744 1.00 69.76 134 GLN A CA 1
ATOM 865 C C . GLN A 1 134 ? 51.589 -27.498 -14.697 1.00 69.63 134 GLN A C 1
ATOM 866 O O . GLN A 1 134 ? 51.774 -27.558 -15.910 1.00 69.72 134 GLN A O 1
ATOM 872 N N . PHE A 1 135 ? 50.678 -26.706 -14.147 1.00 69.84 135 PHE A N 1
ATOM 873 C CA . PHE A 1 135 ? 49.858 -25.808 -14.957 1.00 69.91 135 PHE A CA 1
ATOM 874 C C . PHE A 1 135 ? 50.692 -24.912 -15.872 1.00 69.94 135 PHE A C 1
ATOM 875 O O . PHE A 1 135 ? 50.433 -24.844 -17.074 1.00 70.22 135 PHE A O 1
ATOM 883 N N . PHE A 1 136 ? 51.692 -24.239 -15.314 1.00 69.75 136 PHE A N 1
ATOM 884 C CA . PHE A 1 136 ? 52.547 -23.371 -16.117 1.00 69.53 136 PHE A CA 1
ATOM 885 C C . PHE A 1 136 ? 53.324 -24.137 -17.167 1.00 69.42 136 PHE A C 1
ATOM 886 O O . PHE A 1 136 ? 53.339 -23.741 -18.335 1.00 69.58 136 PHE A O 1
ATOM 894 N N . ILE A 1 137 ? 53.957 -25.232 -16.744 1.00 69.25 137 ILE A N 1
ATOM 895 C CA . ILE A 1 137 ? 54.688 -26.129 -17.641 1.00 68.83 137 ILE A CA 1
ATOM 896 C C . ILE A 1 137 ? 53.809 -26.487 -18.826 1.00 69.09 137 ILE A C 1
ATOM 897 O O . ILE A 1 137 ? 54.266 -26.444 -19.969 1.00 69.08 137 ILE A O 1
ATOM 902 N N . ARG A 1 138 ? 52.547 -26.822 -18.537 1.00 69.22 138 ARG A N 1
ATOM 903 C CA . ARG A 1 138 ? 51.592 -27.255 -19.551 1.00 69.47 138 ARG A CA 1
ATOM 904 C C . ARG A 1 138 ? 51.222 -26.114 -20.488 1.00 69.53 138 ARG A C 1
ATOM 905 O O . ARG A 1 138 ? 51.408 -26.216 -21.693 1.00 69.47 138 ARG A O 1
ATOM 913 N N . HIS A 1 139 ? 50.720 -25.020 -19.931 1.00 69.86 139 HIS A N 1
ATOM 914 C CA . HIS A 1 139 ? 50.185 -23.939 -20.747 1.00 70.36 139 HIS A CA 1
ATOM 915 C C . HIS A 1 139 ? 51.185 -22.811 -20.984 1.00 70.65 139 HIS A C 1
ATOM 916 O O . HIS A 1 139 ? 50.817 -21.635 -20.924 1.00 70.86 139 HIS A O 1
ATOM 923 N N . GLN A 1 140 ? 52.439 -23.166 -21.259 1.00 70.96 140 GLN A N 1
ATOM 924 C CA . GLN A 1 140 ? 53.520 -22.176 -21.356 1.00 71.27 140 GLN A CA 1
ATOM 925 C C . GLN A 1 140 ? 53.313 -21.145 -22.464 1.00 71.48 140 GLN A C 1
ATOM 926 O O . GLN A 1 140 ? 53.343 -19.938 -22.209 1.00 71.21 140 GLN A O 1
ATOM 932 N N . LYS A 1 141 ? 53.095 -21.635 -23.686 1.00 72.07 141 LYS A N 1
ATOM 933 C CA . LYS A 1 141 ? 52.962 -20.773 -24.865 1.00 72.56 141 LYS A CA 1
ATOM 934 C C . LYS A 1 141 ? 51.802 -19.777 -24.801 1.00 73.04 141 LYS A C 1
ATOM 935 O O . LYS A 1 141 ? 51.794 -18.800 -25.550 1.00 73.38 141 LYS A O 1
ATOM 941 N N . LYS A 1 142 ? 50.839 -20.026 -23.915 1.00 73.29 142 LYS A N 1
ATOM 942 C CA . LYS A 1 142 ? 49.681 -19.142 -23.751 1.00 73.63 142 LYS A CA 1
ATOM 943 C C . LYS A 1 142 ? 49.877 -18.076 -22.657 1.00 73.62 142 LYS A C 1
ATOM 944 O O . LYS A 1 142 ? 49.141 -17.094 -22.593 1.00 73.17 142 LYS A O 1
ATOM 950 N N . LEU A 1 143 ? 50.880 -18.270 -21.810 1.00 74.18 143 LEU A N 1
ATOM 951 C CA . LEU A 1 143 ? 51.186 -17.319 -20.740 1.00 74.70 143 LEU A CA 1
ATOM 952 C C . LEU A 1 143 ? 51.734 -16.001 -21.295 1.00 74.82 143 LEU A C 1
ATOM 953 O O . LEU A 1 143 ? 52.466 -15.993 -22.284 1.00 74.95 143 LEU A O 1
ATOM 958 N N . GLU A 1 144 ? 51.359 -14.891 -20.665 1.00 74.95 144 GLU A N 1
ATOM 959 C CA . GLU A 1 144 ? 51.981 -13.606 -20.942 1.00 75.27 144 GLU A CA 1
ATOM 960 C C . GLU A 1 144 ? 52.717 -13.190 -19.673 1.00 75.03 144 GLU A C 1
ATOM 961 O O . GLU A 1 144 ? 53.555 -13.950 -19.203 1.00 75.34 144 GLU A O 1
ATOM 967 N N . ARG A 1 145 ? 52.428 -12.015 -19.112 1.00 74.75 145 ARG A N 1
ATOM 968 C CA . ARG A 1 145 ? 52.998 -11.642 -17.806 1.00 74.44 145 ARG A CA 1
ATOM 969 C C . ARG A 1 145 ? 52.102 -12.148 -16.682 1.00 74.03 145 ARG A C 1
ATOM 970 O O . ARG A 1 145 ? 50.890 -11.912 -16.701 1.00 73.98 145 ARG A O 1
ATOM 978 N N . LEU A 1 146 ? 52.698 -12.832 -15.708 1.00 73.22 146 LEU A N 1
ATOM 979 C CA . LEU A 1 146 ? 51.970 -13.249 -14.523 1.00 72.42 146 LEU A CA 1
ATOM 980 C C . LEU A 1 146 ? 52.067 -12.155 -13.482 1.00 72.01 146 LEU A C 1
ATOM 981 O O . LEU A 1 146 ? 53.158 -11.838 -13.007 1.00 71.75 146 LEU A O 1
ATOM 986 N N . THR A 1 147 ? 50.915 -11.581 -13.139 1.00 71.40 147 THR A N 1
ATOM 987 C CA . THR A 1 147 ? 50.852 -10.469 -12.205 1.00 70.68 147 THR A CA 1
ATOM 988 C C . THR A 1 147 ? 50.719 -10.978 -10.790 1.00 70.21 147 THR A C 1
ATOM 989 O O . THR A 1 147 ? 51.380 -10.469 -9.877 1.00 70.20 147 THR A O 1
ATOM 993 N N . SER A 1 148 ? 49.867 -11.986 -10.618 1.00 69.37 148 SER A N 1
ATOM 994 C CA . SER A 1 148 ? 49.489 -12.455 -9.301 1.00 69.00 148 SER A CA 1
ATOM 995 C C . SER A 1 148 ? 48.771 -13.802 -9.347 1.00 68.76 148 SER A C 1
ATOM 996 O O . SER A 1 148 ? 48.454 -14.305 -10.410 1.00 69.49 148 SER A O 1
ATOM 999 N N . ILE A 1 149 ? 48.494 -14.377 -8.188 1.00 68.04 149 ILE A N 1
ATOM 1000 C CA . ILE A 1 149 ? 47.701 -15.580 -8.121 1.00 67.54 149 ILE A CA 1
ATOM 1001 C C . ILE A 1 149 ? 46.594 -15.339 -7.136 1.00 67.82 149 ILE A C 1
ATOM 1002 O O . ILE A 1 149 ? 46.862 -15.038 -5.982 1.00 68.60 149 ILE A O 1
ATOM 1007 N N . ALA A 1 150 ? 45.353 -15.472 -7.576 1.00 67.81 150 ALA A N 1
ATOM 1008 C CA . ALA A 1 150 ? 44.206 -15.358 -6.693 1.00 67.92 150 ALA A CA 1
ATOM 1009 C C . ALA A 1 150 ? 43.748 -16.752 -6.281 1.00 68.27 150 ALA A C 1
ATOM 1010 O O . ALA A 1 150 ? 43.539 -17.602 -7.148 1.00 68.47 150 ALA A O 1
ATOM 1012 N N . ILE A 1 151 ? 43.568 -16.983 -4.976 1.00 68.12 151 ILE A N 1
ATOM 1013 C CA . ILE A 1 151 ? 43.054 -18.267 -4.496 1.00 67.91 151 ILE A CA 1
ATOM 1014 C C . ILE A 1 151 ? 41.797 -18.116 -3.665 1.00 68.28 151 ILE A C 1
ATOM 1015 O O . ILE A 1 151 ? 41.720 -17.252 -2.781 1.00 68.96 151 ILE A O 1
ATOM 1020 N N . THR A 1 152 ? 40.841 -19.007 -3.943 1.00 67.83 152 THR A N 1
ATOM 1021 C CA . THR A 1 152 ? 39.508 -18.996 -3.386 1.00 66.89 152 THR A CA 1
ATOM 1022 C C . THR A 1 152 ? 39.180 -20.382 -2.864 1.00 66.36 152 THR A C 1
ATOM 1023 O O . THR A 1 152 ? 39.321 -21.373 -3.586 1.00 66.34 152 THR A O 1
ATOM 1027 N N . LEU A 1 153 ? 38.739 -20.451 -1.611 1.00 65.56 153 LEU A N 1
ATOM 1028 C CA . LEU A 1 153 ? 38.413 -21.725 -0.979 1.00 64.80 153 LEU A CA 1
ATOM 1029 C C . LEU A 1 153 ? 37.560 -21.570 0.280 1.00 64.11 153 LEU A C 1
ATOM 1030 O O . LEU A 1 153 ? 37.509 -20.492 0.856 1.00 63.74 153 LEU A O 1
ATOM 1035 N N . PRO A 1 154 ? 36.897 -22.656 0.717 1.00 63.79 154 PRO A N 1
ATOM 1036 C CA . PRO A 1 154 ? 36.239 -22.656 2.021 1.00 63.69 154 PRO A CA 1
ATOM 1037 C C . PRO A 1 154 ? 37.234 -22.831 3.179 1.00 64.11 154 PRO A C 1
ATOM 1038 O O . PRO A 1 154 ? 38.367 -23.275 2.969 1.00 64.30 154 PRO A O 1
ATOM 1042 N N . GLY A 1 155 ? 36.807 -22.481 4.389 1.00 64.48 155 GLY A N 1
ATOM 1043 C CA . GLY A 1 155 ? 37.648 -22.584 5.583 1.00 64.77 155 GLY A CA 1
ATOM 1044 C C . GLY A 1 155 ? 37.856 -21.261 6.289 1.00 65.21 155 GLY A C 1
ATOM 1045 O O . GLY A 1 155 ? 37.272 -20.250 5.917 1.00 64.99 155 GLY A O 1
ATOM 1046 N N . ILE A 1 156 ? 38.696 -21.261 7.314 1.00 66.18 156 ILE A N 1
ATOM 1047 C CA . ILE A 1 156 ? 38.981 -20.032 8.044 1.00 67.53 156 ILE A CA 1
ATOM 1048 C C . ILE A 1 156 ? 40.265 -19.446 7.494 1.00 68.21 156 ILE A C 1
ATOM 1049 O O . ILE A 1 156 ? 41.285 -20.122 7.447 1.00 68.64 156 ILE A O 1
ATOM 1054 N N . ILE A 1 157 ? 40.205 -18.193 7.055 1.00 69.13 157 ILE A N 1
ATOM 1055 C CA . ILE A 1 157 ? 41.307 -17.610 6.292 1.00 69.88 157 ILE A CA 1
ATOM 1056 C C . ILE A 1 157 ? 41.859 -16.288 6.827 1.00 70.41 157 ILE A C 1
ATOM 1057 O O . ILE A 1 157 ? 41.134 -15.300 7.001 1.00 70.60 157 ILE A O 1
ATOM 1062 N N . ASP A 1 158 ? 43.162 -16.278 7.074 1.00 71.03 158 ASP A N 1
ATOM 1063 C CA . ASP A 1 158 ? 43.844 -15.039 7.366 1.00 71.76 158 ASP A CA 1
ATOM 1064 C C . ASP A 1 158 ? 44.035 -14.374 6.009 1.00 72.06 158 ASP A C 1
ATOM 1065 O O . ASP A 1 158 ? 45.048 -14.561 5.343 1.00 72.17 158 ASP A O 1
ATOM 1070 N N . THR A 1 159 ? 43.019 -13.636 5.584 1.00 72.76 159 THR A N 1
ATOM 1071 C CA . THR A 1 159 ? 43.030 -12.981 4.279 1.00 73.27 159 THR A CA 1
ATOM 1072 C C . THR A 1 159 ? 44.265 -12.071 4.148 1.00 73.67 159 THR A C 1
ATOM 1073 O O . THR A 1 159 ? 44.824 -11.902 3.055 1.00 73.95 159 THR A O 1
ATOM 1077 N N . GLU A 1 160 ? 44.704 -11.540 5.286 1.00 73.90 160 GLU A N 1
ATOM 1078 C CA . GLU A 1 160 ? 45.896 -10.702 5.391 1.00 74.31 160 GLU A CA 1
ATOM 1079 C C . GLU A 1 160 ? 47.238 -11.435 5.073 1.00 74.23 160 GLU A C 1
ATOM 1080 O O . GLU A 1 160 ? 48.078 -10.927 4.318 1.00 73.96 160 GLU A O 1
ATOM 1086 N N . ASN A 1 161 ? 47.422 -12.622 5.649 1.00 74.09 161 ASN A N 1
ATOM 1087 C CA . ASN A 1 161 ? 48.701 -13.333 5.602 1.00 73.90 161 ASN A CA 1
ATOM 1088 C C . ASN A 1 161 ? 48.675 -14.598 4.748 1.00 73.68 161 ASN A C 1
ATOM 1089 O O . ASN A 1 161 ? 49.677 -15.344 4.672 1.00 73.70 161 ASN A O 1
ATOM 1094 N N . GLY A 1 162 ? 47.528 -14.830 4.103 1.00 73.06 162 GLY A N 1
ATOM 1095 C CA . GLY A 1 162 ? 47.308 -16.038 3.310 1.00 72.11 162 GLY A CA 1
ATOM 1096 C C . GLY A 1 162 ? 47.439 -17.301 4.138 1.00 71.27 162 GLY A C 1
ATOM 1097 O O . GLY A 1 162 ? 47.733 -18.370 3.612 1.00 71.49 162 GLY A O 1
ATOM 1098 N N . ILE A 1 163 ? 47.244 -17.175 5.442 1.00 70.46 163 ILE A N 1
ATOM 1099 C CA . ILE A 1 163 ? 47.269 -18.333 6.310 1.00 69.94 163 ILE A CA 1
ATOM 1100 C C . ILE A 1 163 ? 45.888 -18.984 6.264 1.00 69.88 163 ILE A C 1
ATOM 1101 O O . ILE A 1 163 ? 44.861 -18.308 6.460 1.00 69.84 163 ILE A O 1
ATOM 1106 N N . VAL A 1 164 ? 45.853 -20.279 5.966 1.00 69.60 164 VAL A N 1
ATOM 1107 C CA . VAL A 1 164 ? 44.625 -21.032 6.150 1.00 69.80 164 VAL A CA 1
ATOM 1108 C C . VAL A 1 164 ? 44.681 -21.677 7.518 1.00 70.20 164 VAL A C 1
ATOM 1109 O O . VAL A 1 164 ? 45.499 -22.565 7.754 1.00 70.67 164 VAL A O 1
ATOM 1113 N N . HIS A 1 165 ? 43.820 -21.210 8.415 1.00 70.51 165 HIS A N 1
ATOM 1114 C CA . HIS A 1 165 ? 43.806 -21.670 9.786 1.00 71.00 165 HIS A CA 1
ATOM 1115 C C . HIS A 1 165 ? 43.312 -23.097 9.842 1.00 71.33 165 HIS A C 1
ATOM 1116 O O . HIS A 1 165 ? 44.021 -23.998 10.276 1.00 71.43 165 HIS A O 1
ATOM 1123 N N . ARG A 1 166 ? 42.090 -23.292 9.381 1.00 71.97 166 ARG A N 1
ATOM 1124 C CA . ARG A 1 166 ? 41.484 -24.607 9.279 1.00 72.67 166 ARG A CA 1
ATOM 1125 C C . ARG A 1 166 ? 40.740 -24.581 7.942 1.00 73.03 166 ARG A C 1
ATOM 1126 O O . ARG A 1 166 ? 40.583 -23.517 7.344 1.00 72.37 166 ARG A O 1
ATOM 1142 N N . PRO A 1 168 ? 37.429 -27.146 5.748 1.00 74.85 168 PRO A N 1
ATOM 1143 C CA . PRO A 1 168 ? 36.559 -28.301 5.954 1.00 74.84 168 PRO A CA 1
ATOM 1144 C C . PRO A 1 168 ? 37.093 -29.652 5.457 1.00 74.84 168 PRO A C 1
ATOM 1145 O O . PRO A 1 168 ? 37.164 -30.604 6.235 1.00 74.97 168 PRO A O 1
ATOM 1149 N N . PHE A 1 169 ? 37.482 -29.732 4.191 1.00 74.70 169 PHE A N 1
ATOM 1150 C CA . PHE A 1 169 ? 37.638 -31.036 3.549 1.00 74.59 169 PHE A CA 1
ATOM 1151 C C . PHE A 1 169 ? 39.004 -31.684 3.774 1.00 74.42 169 PHE A C 1
ATOM 1152 O O . PHE A 1 169 ? 39.204 -32.861 3.464 1.00 74.61 169 PHE A O 1
ATOM 1160 N N . TYR A 1 170 ? 39.923 -30.912 4.345 1.00 73.88 170 TYR A N 1
ATOM 1161 C CA . TYR A 1 170 ? 41.269 -31.369 4.633 1.00 73.14 170 TYR A CA 1
ATOM 1162 C C . TYR A 1 170 ? 41.553 -31.114 6.100 1.00 73.00 170 TYR A C 1
ATOM 1163 O O . TYR A 1 170 ? 42.130 -30.088 6.466 1.00 72.77 170 TYR A O 1
ATOM 1172 N N . GLU A 1 171 ? 41.119 -32.054 6.936 1.00 72.96 171 GLU A N 1
ATOM 1173 C CA . GLU A 1 171 ? 41.318 -31.990 8.380 1.00 72.96 171 GLU A CA 1
ATOM 1174 C C . GLU A 1 171 ? 42.773 -31.780 8.767 1.00 72.91 171 GLU A C 1
ATOM 1175 O O . GLU A 1 171 ? 43.066 -31.373 9.895 1.00 72.89 171 GLU A O 1
ATOM 1181 N N . ASP A 1 172 ? 43.676 -32.063 7.831 1.00 72.76 172 ASP A N 1
ATOM 1182 C CA . ASP A 1 172 ? 45.101 -32.002 8.104 1.00 72.67 172 ASP A CA 1
ATOM 1183 C C . ASP A 1 172 ? 45.672 -30.599 7.965 1.00 72.65 172 ASP A C 1
ATOM 1184 O O . ASP A 1 172 ? 46.826 -30.364 8.330 1.00 72.67 172 ASP A O 1
ATOM 1189 N N . VAL A 1 173 ? 44.860 -29.674 7.454 1.00 72.51 173 VAL A N 1
ATOM 1190 C CA . VAL A 1 173 ? 45.252 -28.269 7.345 1.00 72.38 173 VAL A CA 1
ATOM 1191 C C . VAL A 1 173 ? 45.208 -27.578 8.709 1.00 72.58 173 VAL A C 1
ATOM 1192 O O . VAL A 1 173 ? 44.159 -27.517 9.362 1.00 72.19 173 VAL A O 1
ATOM 1196 N N . LYS A 1 174 ? 46.367 -27.075 9.127 1.00 72.88 174 LYS A N 1
ATOM 1197 C CA . LYS A 1 174 ? 46.484 -26.229 10.310 1.00 73.38 174 LYS A CA 1
ATOM 1198 C C . LYS A 1 174 ? 47.522 -25.147 10.044 1.00 73.85 174 LYS A C 1
ATOM 1199 O O . LYS A 1 174 ? 48.678 -25.451 9.739 1.00 73.94 174 LYS A O 1
ATOM 1205 N N . GLU A 1 175 ? 47.085 -23.889 10.129 1.00 74.48 175 GLU A N 1
ATOM 1206 C CA . GLU A 1 175 ? 47.948 -22.700 9.975 1.00 75.14 175 GLU A CA 1
ATOM 1207 C C . GLU A 1 175 ? 48.785 -22.711 8.695 1.00 75.44 175 GLU A C 1
ATOM 1208 O O . GLU A 1 175 ? 49.965 -22.345 8.713 1.00 75.55 175 GLU A O 1
ATOM 1222 N N . PRO A 1 177 ? 50.527 -21.664 5.558 1.00 75.24 177 PRO A N 1
ATOM 1223 C CA . PRO A 1 177 ? 50.914 -20.355 5.021 1.00 74.72 177 PRO A CA 1
ATOM 1224 C C . PRO A 1 177 ? 50.815 -20.278 3.492 1.00 74.40 177 PRO A C 1
ATOM 1225 O O . PRO A 1 177 ? 51.795 -19.933 2.823 1.00 74.12 177 PRO A O 1
ATOM 1229 N N . LEU A 1 178 ? 49.628 -20.580 2.962 1.00 74.06 178 LEU A N 1
ATOM 1230 C CA . LEU A 1 178 ? 49.400 -20.664 1.517 1.00 73.58 178 LEU A CA 1
ATOM 1231 C C . LEU A 1 178 ? 49.900 -19.419 0.793 1.00 73.68 178 LEU A C 1
ATOM 1232 O O . LEU A 1 178 ? 50.664 -19.533 -0.171 1.00 73.97 178 LEU A O 1
ATOM 1237 N N . GLY A 1 179 ? 49.488 -18.243 1.267 1.00 73.41 179 GLY A N 1
ATOM 1238 C CA . GLY A 1 179 ? 50.011 -16.971 0.761 1.00 73.47 179 GLY A CA 1
ATOM 1239 C C . GLY A 1 179 ? 51.543 -16.912 0.767 1.00 73.46 179 GLY A C 1
ATOM 1240 O O . GLY A 1 179 ? 52.164 -16.925 -0.293 1.00 73.02 179 GLY A O 1
ATOM 1241 N N . GLU A 1 180 ? 52.143 -16.857 1.960 1.00 73.53 180 GLU A N 1
ATOM 1242 C CA . GLU A 1 180 ? 53.594 -16.822 2.105 1.00 73.88 180 GLU A CA 1
ATOM 1243 C C . GLU A 1 180 ? 54.286 -17.819 1.176 1.00 73.44 180 GLU A C 1
ATOM 1244 O O . GLU A 1 180 ? 55.046 -17.402 0.303 1.00 73.64 180 GLU A O 1
ATOM 1250 N N . ALA A 1 181 ? 54.005 -19.115 1.340 1.00 72.88 181 ALA A N 1
ATOM 1251 C CA . ALA A 1 181 ? 54.623 -20.159 0.517 1.00 72.29 181 ALA A CA 1
ATOM 1252 C C . ALA A 1 181 ? 54.509 -19.944 -1.009 1.00 72.47 181 ALA A C 1
ATOM 1253 O O . ALA A 1 181 ? 55.521 -19.962 -1.698 1.00 72.89 181 ALA A O 1
ATOM 1255 N N . LEU A 1 182 ? 53.306 -19.732 -1.539 1.00 72.38 182 LEU A N 1
ATOM 1256 C CA . LEU A 1 182 ? 53.162 -19.468 -2.970 1.00 72.51 182 LEU A CA 1
ATOM 1257 C C . LEU A 1 182 ? 53.860 -18.228 -3.471 1.00 72.96 182 LEU A C 1
ATOM 1258 O O . LEU A 1 182 ? 54.276 -18.189 -4.615 1.00 73.56 182 LEU A O 1
ATOM 1263 N N . GLU A 1 183 ? 53.975 -17.196 -2.647 1.00 73.36 183 GLU A N 1
ATOM 1264 C CA . GLU A 1 183 ? 54.694 -16.004 -3.086 1.00 73.53 183 GLU A CA 1
ATOM 1265 C C . GLU A 1 183 ? 56.153 -16.311 -3.108 1.00 73.47 183 GLU A C 1
ATOM 1266 O O . GLU A 1 183 ? 56.856 -15.930 -4.024 1.00 73.94 183 GLU A O 1
ATOM 1272 N N . GLN A 1 184 ? 56.597 -17.017 -2.078 1.00 73.49 184 GLN A N 1
ATOM 1273 C CA . GLN A 1 184 ? 57.980 -17.422 -1.946 1.00 73.23 184 GLN A CA 1
ATOM 1274 C C . GLN A 1 184 ? 58.318 -18.348 -3.103 1.00 72.83 184 GLN A C 1
ATOM 1275 O O . GLN A 1 184 ? 59.397 -18.250 -3.691 1.00 73.11 184 GLN A O 1
ATOM 1281 N N . HIS A 1 185 ? 57.387 -19.227 -3.449 1.00 72.08 185 HIS A N 1
ATOM 1282 C CA . HIS A 1 185 ? 57.638 -20.148 -4.521 1.00 71.61 185 HIS A CA 1
ATOM 1283 C C . HIS A 1 185 ? 57.498 -19.496 -5.883 1.00 71.79 185 HIS A C 1
ATOM 1284 O O . HIS A 1 185 ? 58.258 -19.826 -6.799 1.00 71.99 185 HIS A O 1
ATOM 1291 N N . THR A 1 186 ? 56.545 -18.582 -6.040 1.00 71.62 186 THR A N 1
ATOM 1292 C CA . THR A 1 186 ? 56.356 -17.981 -7.364 1.00 71.83 186 THR A CA 1
ATOM 1293 C C . THR A 1 186 ? 56.877 -16.573 -7.571 1.00 71.75 186 THR A C 1
ATOM 1294 O O . THR A 1 186 ? 57.135 -16.202 -8.706 1.00 72.90 186 THR A O 1
ATOM 1298 N N . GLY A 1 187 ? 57.043 -15.787 -6.516 1.00 71.45 187 GLY A N 1
ATOM 1299 C CA . GLY A 1 187 ? 57.588 -14.425 -6.666 1.00 71.41 187 GLY A CA 1
ATOM 1300 C C . GLY A 1 187 ? 56.526 -13.434 -7.110 1.00 71.45 187 GLY A C 1
ATOM 1301 O O . GLY A 1 187 ? 56.768 -12.242 -7.248 1.00 71.38 187 GLY A O 1
ATOM 1302 N N . VAL A 1 188 ? 55.333 -13.956 -7.330 1.00 71.77 188 VAL A N 1
ATOM 1303 C CA . VAL A 1 188 ? 54.163 -13.177 -7.675 1.00 71.64 188 VAL A CA 1
ATOM 1304 C C . VAL A 1 188 ? 53.312 -13.043 -6.411 1.00 71.64 188 VAL A C 1
ATOM 1305 O O . VAL A 1 188 ? 53.339 -13.939 -5.581 1.00 71.52 188 VAL A O 1
ATOM 1309 N N . PRO A 1 189 ? 52.580 -11.918 -6.245 1.00 71.94 189 PRO A N 1
ATOM 1310 C CA . PRO A 1 189 ? 51.646 -11.734 -5.113 1.00 71.69 189 PRO A CA 1
ATOM 1311 C C . PRO A 1 189 ? 50.540 -12.771 -5.103 1.00 71.40 189 PRO A C 1
ATOM 1312 O O . PRO A 1 189 ? 50.090 -13.200 -6.158 1.00 70.96 189 PRO A O 1
ATOM 1316 N N . VAL A 1 190 ? 50.093 -13.141 -3.906 1.00 71.56 190 VAL A N 1
ATOM 1317 C CA . VAL A 1 190 ? 49.129 -14.231 -3.716 1.00 71.29 190 VAL A CA 1
ATOM 1318 C C . VAL A 1 190 ? 47.979 -13.778 -2.832 1.00 71.17 190 VAL A C 1
ATOM 1319 O O . VAL A 1 190 ? 48.143 -13.583 -1.634 1.00 71.40 190 VAL A O 1
ATOM 1323 N N . TYR A 1 191 ? 46.813 -13.637 -3.440 1.00 71.10 191 TYR A N 1
ATOM 1324 C CA . TYR A 1 191 ? 45.629 -13.160 -2.770 1.00 71.06 191 TYR A CA 1
ATOM 1325 C C . TYR A 1 191 ? 44.704 -14.320 -2.459 1.00 71.23 191 TYR A C 1
ATOM 1326 O O . TYR A 1 191 ? 44.290 -15.051 -3.369 1.00 71.71 191 TYR A O 1
ATOM 1335 N N . ILE A 1 192 ? 44.378 -14.485 -1.178 1.00 70.89 192 ILE A N 1
ATOM 1336 C CA . ILE A 1 192 ? 43.502 -15.566 -0.739 1.00 70.18 192 ILE A CA 1
ATOM 1337 C C . ILE A 1 192 ? 42.296 -15.003 -0.023 1.00 70.21 192 ILE A C 1
ATOM 1338 O O . ILE A 1 192 ? 42.365 -13.952 0.632 1.00 70.34 192 ILE A O 1
ATOM 1343 N N . GLN A 1 193 ? 41.188 -15.721 -0.149 1.00 69.61 193 GLN A N 1
ATOM 1344 C CA . GLN A 1 193 ? 39.906 -15.226 0.265 1.00 69.05 193 GLN A CA 1
ATOM 1345 C C . GLN A 1 193 ? 38.990 -16.434 0.364 1.00 68.84 193 GLN A C 1
ATOM 1346 O O . GLN A 1 193 ? 39.291 -17.476 -0.204 1.00 69.04 193 GLN A O 1
ATOM 1352 N N . HIS A 1 194 ? 37.895 -16.299 1.099 1.00 68.75 194 HIS A N 1
ATOM 1353 C CA . HIS A 1 194 ? 36.889 -17.347 1.235 1.00 69.02 194 HIS A CA 1
ATOM 1354 C C . HIS A 1 194 ? 35.940 -17.289 0.041 1.00 69.25 194 HIS A C 1
ATOM 1355 O O . HIS A 1 194 ? 35.627 -16.204 -0.433 1.00 69.46 194 HIS A O 1
ATOM 1362 N N . ASP A 1 195 ? 35.475 -18.445 -0.433 1.00 69.60 195 ASP A N 1
ATOM 1363 C CA . ASP A 1 195 ? 34.510 -18.526 -1.535 1.00 70.14 195 ASP A CA 1
ATOM 1364 C C . ASP A 1 195 ? 33.508 -17.383 -1.515 1.00 70.16 195 ASP A C 1
ATOM 1365 O O . ASP A 1 195 ? 33.423 -16.584 -2.448 1.00 70.59 195 ASP A O 1
ATOM 1370 N N . ILE A 1 196 ? 32.738 -17.341 -0.438 1.00 69.82 196 ILE A N 1
ATOM 1371 C CA . ILE A 1 196 ? 31.607 -16.474 -0.310 1.00 69.85 196 ILE A CA 1
ATOM 1372 C C . ILE A 1 196 ? 32.009 -14.999 -0.342 1.00 70.43 196 ILE A C 1
ATOM 1373 O O . ILE A 1 196 ? 31.251 -14.153 -0.814 1.00 70.47 196 ILE A O 1
ATOM 1378 N N . SER A 1 197 ? 33.199 -14.701 0.173 1.00 70.40 197 SER A N 1
ATOM 1379 C CA . SER A 1 197 ? 33.718 -13.345 0.196 1.00 70.09 197 SER A CA 1
ATOM 1380 C C . SER A 1 197 ? 34.125 -12.925 -1.188 1.00 69.62 197 SER A C 1
ATOM 1381 O O . SER A 1 197 ? 33.800 -11.826 -1.640 1.00 69.56 197 SER A O 1
ATOM 1384 N N . ALA A 1 198 ? 34.853 -13.815 -1.847 1.00 69.42 198 ALA A N 1
ATOM 1385 C CA . ALA A 1 198 ? 35.312 -13.594 -3.199 1.00 69.16 198 ALA A CA 1
ATOM 1386 C C . ALA A 1 198 ? 34.073 -13.432 -4.085 1.00 69.17 198 ALA A C 1
ATOM 1387 O O . ALA A 1 198 ? 33.976 -12.457 -4.832 1.00 69.29 198 ALA A O 1
ATOM 1389 N N . TRP A 1 199 ? 33.113 -14.353 -3.953 1.00 68.85 199 TRP A N 1
ATOM 1390 C CA . TRP A 1 199 ? 31.877 -14.321 -4.736 1.00 68.65 199 TRP A CA 1
ATOM 1391 C C . TRP A 1 199 ? 31.138 -13.016 -4.509 1.00 68.67 199 TRP A C 1
ATOM 1392 O O . TRP A 1 199 ? 30.718 -12.363 -5.450 1.00 68.67 199 TRP A O 1
ATOM 1403 N N . THR A 1 200 ? 31.001 -12.630 -3.251 1.00 69.20 200 THR A N 1
ATOM 1404 C CA . THR A 1 200 ? 30.337 -11.390 -2.916 1.00 69.38 200 THR A CA 1
ATOM 1405 C C . THR A 1 200 ? 31.005 -10.220 -3.613 1.00 70.67 200 THR A C 1
ATOM 1406 O O . THR A 1 200 ? 30.311 -9.346 -4.114 1.00 71.15 200 THR A O 1
ATOM 1418 N N . ALA A 1 202 ? 32.722 -10.469 -6.318 1.00 70.44 202 ALA A N 1
ATOM 1419 C CA . ALA A 1 202 ? 32.696 -10.732 -7.758 1.00 68.82 202 ALA A CA 1
ATOM 1420 C C . ALA A 1 202 ? 31.379 -10.284 -8.352 1.00 67.61 202 ALA A C 1
ATOM 1421 O O . ALA A 1 202 ? 31.338 -9.836 -9.490 1.00 67.76 202 ALA A O 1
ATOM 1423 N N . GLU A 1 203 ? 30.314 -10.392 -7.573 1.00 66.21 203 GLU A N 1
ATOM 1424 C CA . GLU A 1 203 ? 29.011 -9.932 -8.009 1.00 65.64 203 GLU A CA 1
ATOM 1425 C C . GLU A 1 203 ? 28.978 -8.419 -7.969 1.00 65.14 203 GLU A C 1
ATOM 1426 O O . GLU A 1 203 ? 28.357 -7.808 -8.795 1.00 65.32 203 GLU A O 1
ATOM 1432 N N . ALA A 1 204 ? 29.658 -7.815 -7.005 1.00 64.98 204 ALA A N 1
ATOM 1433 C CA . ALA A 1 204 ? 29.728 -6.367 -6.915 1.00 64.59 204 ALA A CA 1
ATOM 1434 C C . ALA A 1 204 ? 30.617 -5.806 -7.992 1.00 64.71 204 ALA A C 1
ATOM 1435 O O . ALA A 1 204 ? 30.465 -4.653 -8.377 1.00 65.69 204 ALA A O 1
ATOM 1437 N N . LEU A 1 205 ? 31.542 -6.598 -8.501 1.00 64.40 205 LEU A N 1
ATOM 1438 C CA . LEU A 1 205 ? 32.396 -6.071 -9.548 1.00 64.27 205 LEU A CA 1
ATOM 1439 C C . LEU A 1 205 ? 31.948 -6.420 -10.969 1.00 64.22 205 LEU A C 1
ATOM 1440 O O . LEU A 1 205 ? 31.995 -5.571 -11.863 1.00 64.05 205 LEU A O 1
ATOM 1445 N N . PHE A 1 206 ? 31.500 -7.657 -11.175 1.00 64.00 206 PHE A N 1
ATOM 1446 C CA . PHE A 1 206 ? 31.174 -8.138 -12.519 1.00 63.69 206 PHE A CA 1
ATOM 1447 C C . PHE A 1 206 ? 29.767 -8.642 -12.614 1.00 62.94 206 PHE A C 1
ATOM 1448 O O . PHE A 1 206 ? 29.342 -9.109 -13.656 1.00 62.83 206 PHE A O 1
ATOM 1456 N N . GLY A 1 207 ? 29.034 -8.555 -11.523 1.00 62.73 207 GLY A N 1
ATOM 1457 C CA . GLY A 1 207 ? 27.805 -9.299 -11.435 1.00 62.63 207 GLY A CA 1
ATOM 1458 C C . GLY A 1 207 ? 26.621 -8.490 -11.046 1.00 62.80 207 GLY A C 1
ATOM 1459 O O . GLY A 1 207 ? 26.525 -7.305 -11.364 1.00 62.91 207 GLY A O 1
ATOM 1460 N N . ALA A 1 208 ? 25.752 -9.152 -10.295 1.00 63.20 208 ALA A N 1
ATOM 1461 C CA . ALA A 1 208 ? 24.389 -8.729 -10.053 1.00 63.59 208 ALA A CA 1
ATOM 1462 C C . ALA A 1 208 ? 24.263 -7.535 -9.139 1.00 64.19 208 ALA A C 1
ATOM 1463 O O . ALA A 1 208 ? 23.194 -6.944 -9.050 1.00 65.31 208 ALA A O 1
ATOM 1465 N N . SER A 1 209 ? 25.330 -7.191 -8.442 1.00 64.59 209 SER A N 1
ATOM 1466 C CA . SER A 1 209 ? 25.290 -6.080 -7.522 1.00 65.42 209 SER A CA 1
ATOM 1467 C C . SER A 1 209 ? 26.193 -4.920 -7.922 1.00 66.32 209 SER A C 1
ATOM 1468 O O . SER A 1 209 ? 26.426 -4.026 -7.114 1.00 67.22 209 SER A O 1
ATOM 1471 N N . ARG A 1 210 ? 26.716 -4.929 -9.143 1.00 66.85 210 ARG A N 1
ATOM 1472 C CA . ARG A 1 210 ? 27.477 -3.795 -9.631 1.00 67.79 210 ARG A CA 1
ATOM 1473 C C . ARG A 1 210 ? 26.706 -2.523 -9.373 1.00 68.55 210 ARG A C 1
ATOM 1474 O O . ARG A 1 210 ? 25.542 -2.421 -9.744 1.00 69.12 210 ARG A O 1
ATOM 1482 N N . GLY A 1 211 ? 27.341 -1.556 -8.729 1.00 69.33 211 GLY A N 1
ATOM 1483 C CA . GLY A 1 211 ? 26.702 -0.266 -8.511 1.00 70.35 211 GLY A CA 1
ATOM 1484 C C . GLY A 1 211 ? 26.280 -0.065 -7.072 1.00 71.24 211 GLY A C 1
ATOM 1485 O O . GLY A 1 211 ? 26.361 1.049 -6.544 1.00 72.04 211 GLY A O 1
ATOM 1486 N N . ALA A 1 212 ? 25.836 -1.133 -6.424 1.00 71.17 212 ALA A N 1
ATOM 1487 C CA . ALA A 1 212 ? 25.504 -1.043 -5.012 1.00 71.73 212 ALA A CA 1
ATOM 1488 C C . ALA A 1 212 ? 26.752 -0.880 -4.143 1.00 72.04 212 ALA A C 1
ATOM 1489 O O . ALA A 1 212 ? 27.701 -1.665 -4.259 1.00 72.22 212 ALA A O 1
ATOM 1491 N N . ARG A 1 213 ? 26.744 0.139 -3.284 1.00 71.90 213 ARG A N 1
ATOM 1492 C CA . ARG A 1 213 ? 27.748 0.273 -2.230 1.00 71.78 213 ARG A CA 1
ATOM 1493 C C . ARG A 1 213 ? 27.371 -0.604 -1.029 1.00 71.40 213 ARG A C 1
ATOM 1494 O O . ARG A 1 213 ? 28.116 -0.679 -0.065 1.00 72.29 213 ARG A O 1
ATOM 1502 N N . ASP A 1 214 ? 26.218 -1.256 -1.064 1.00 70.75 214 ASP A N 1
ATOM 1503 C CA . ASP A 1 214 ? 25.717 -1.973 0.107 1.00 70.39 214 ASP A CA 1
ATOM 1504 C C . ASP A 1 214 ? 24.866 -3.167 -0.290 1.00 69.80 214 ASP A C 1
ATOM 1505 O O . ASP A 1 214 ? 23.799 -3.006 -0.906 1.00 69.92 214 ASP A O 1
ATOM 1510 N N . VAL A 1 215 ? 25.324 -4.362 0.073 1.00 68.48 215 VAL A N 1
ATOM 1511 C CA . VAL A 1 215 ? 24.783 -5.591 -0.487 1.00 67.17 215 VAL A CA 1
ATOM 1512 C C . VAL A 1 215 ? 24.879 -6.674 0.540 1.00 66.72 215 VAL A C 1
ATOM 1513 O O . VAL A 1 215 ? 25.919 -6.849 1.170 1.00 66.54 215 VAL A O 1
ATOM 1517 N N . ILE A 1 216 ? 23.808 -7.419 0.709 1.00 66.22 216 ILE A N 1
ATOM 1518 C CA . ILE A 1 216 ? 23.918 -8.693 1.391 1.00 66.29 216 ILE A CA 1
ATOM 1519 C C . ILE A 1 216 ? 23.863 -9.789 0.346 1.00 66.78 216 ILE A C 1
ATOM 1520 O O . ILE A 1 216 ? 22.960 -9.812 -0.493 1.00 68.05 216 ILE A O 1
ATOM 1525 N N . GLN A 1 217 ? 24.821 -10.687 0.366 1.00 65.97 217 GLN A N 1
ATOM 1526 C CA . GLN A 1 217 ? 24.719 -11.772 -0.557 1.00 66.53 217 GLN A CA 1
ATOM 1527 C C . GLN A 1 217 ? 24.597 -13.038 0.262 1.00 66.49 217 GLN A C 1
ATOM 1528 O O . GLN A 1 217 ? 25.512 -13.416 1.003 1.00 65.43 217 GLN A O 1
ATOM 1534 N N . VAL A 1 218 ? 23.445 -13.676 0.145 1.00 66.93 218 VAL A N 1
ATOM 1535 C CA . VAL A 1 218 ? 23.238 -14.931 0.843 1.00 68.09 218 VAL A CA 1
ATOM 1536 C C . VAL A 1 218 ? 23.519 -16.115 -0.047 1.00 68.37 218 VAL A C 1
ATOM 1537 O O . VAL A 1 218 ? 23.038 -16.183 -1.165 1.00 68.70 218 VAL A O 1
ATOM 1541 N N . VAL A 1 219 ? 24.338 -17.032 0.440 1.00 69.47 219 VAL A N 1
ATOM 1542 C CA . VAL A 1 219 ? 24.702 -18.213 -0.344 1.00 70.99 219 VAL A CA 1
ATOM 1543 C C . VAL A 1 219 ? 24.071 -19.460 0.279 1.00 72.02 219 VAL A C 1
ATOM 1544 O O . VAL A 1 219 ? 24.221 -19.693 1.488 1.00 72.89 219 VAL A O 1
ATOM 1548 N N . ILE A 1 220 ? 23.335 -20.240 -0.505 1.00 72.64 220 ILE A N 1
ATOM 1549 C CA . ILE A 1 220 ? 22.599 -21.370 0.072 1.00 73.73 220 ILE A CA 1
ATOM 1550 C C . ILE A 1 220 ? 22.820 -22.592 -0.761 1.00 74.64 220 ILE A C 1
ATOM 1551 O O . ILE A 1 220 ? 22.214 -22.775 -1.807 1.00 74.88 220 ILE A O 1
ATOM 1556 N N . ASP A 1 221 ? 23.723 -23.429 -0.293 1.00 75.85 221 ASP A N 1
ATOM 1557 C CA . ASP A 1 221 ? 24.162 -24.555 -1.072 1.00 77.60 221 ASP A CA 1
ATOM 1558 C C . ASP A 1 221 ? 24.300 -25.695 -0.066 1.00 77.76 221 ASP A C 1
ATOM 1559 O O . ASP A 1 221 ? 23.418 -25.882 0.767 1.00 77.55 221 ASP A O 1
ATOM 1564 N N . HIS A 1 222 ? 25.405 -26.439 -0.116 1.00 78.47 222 HIS A N 1
ATOM 1565 C CA . HIS A 1 222 ? 25.691 -27.426 0.922 1.00 78.82 222 HIS A CA 1
ATOM 1566 C C . HIS A 1 222 ? 25.910 -26.728 2.269 1.00 78.26 222 HIS A C 1
ATOM 1567 O O . HIS A 1 222 ? 25.717 -27.327 3.320 1.00 78.45 222 HIS A O 1
ATOM 1574 N N . ASN A 1 223 ? 26.287 -25.452 2.222 1.00 77.66 223 ASN A N 1
ATOM 1575 C CA . ASN A 1 223 ? 26.383 -24.619 3.414 1.00 77.15 223 ASN A CA 1
ATOM 1576 C C . ASN A 1 223 ? 25.548 -23.352 3.248 1.00 76.47 223 ASN A C 1
ATOM 1577 O O . ASN A 1 223 ? 25.211 -22.966 2.132 1.00 77.09 223 ASN A O 1
ATOM 1582 N N . VAL A 1 224 ? 25.203 -22.708 4.348 1.00 75.04 224 VAL A N 1
ATOM 1583 C CA . VAL A 1 224 ? 24.570 -21.417 4.257 1.00 73.98 224 VAL A CA 1
ATOM 1584 C C . VAL A 1 224 ? 25.563 -20.367 4.747 1.00 73.43 224 VAL A C 1
ATOM 1585 O O . VAL A 1 224 ? 26.112 -20.476 5.842 1.00 74.30 224 VAL A O 1
ATOM 1589 N N . GLY A 1 225 ? 25.813 -19.360 3.933 1.00 71.85 225 GLY A N 1
ATOM 1590 C CA . GLY A 1 225 ? 26.734 -18.314 4.310 1.00 70.29 225 GLY A CA 1
ATOM 1591 C C . GLY A 1 225 ? 26.210 -17.012 3.758 1.00 69.92 225 GLY A C 1
ATOM 1592 O O . GLY A 1 225 ? 25.152 -16.984 3.095 1.00 70.51 225 GLY A O 1
ATOM 1593 N N . ALA A 1 226 ? 26.946 -15.935 4.020 1.00 68.29 226 ALA A N 1
ATOM 1594 C CA . ALA A 1 226 ? 26.604 -14.656 3.477 1.00 67.03 226 ALA A CA 1
ATOM 1595 C C . ALA A 1 226 ? 27.809 -13.777 3.449 1.00 66.52 226 ALA A C 1
ATOM 1596 O O . ALA A 1 226 ? 28.657 -13.882 4.295 1.00 66.62 226 ALA A O 1
ATOM 1598 N N . GLY A 1 227 ? 27.885 -12.928 2.438 1.00 66.03 227 GLY A N 1
ATOM 1599 C CA . GLY A 1 227 ? 28.806 -11.811 2.409 1.00 65.42 227 GLY A CA 1
ATOM 1600 C C . GLY A 1 227 ? 27.979 -10.545 2.458 1.00 65.30 227 GLY A C 1
ATOM 1601 O O . GLY A 1 227 ? 26.820 -10.509 2.010 1.00 65.52 227 GLY A O 1
ATOM 1602 N N . VAL A 1 228 ? 28.567 -9.510 3.026 1.00 64.64 228 VAL A N 1
ATOM 1603 C CA . VAL A 1 228 ? 27.907 -8.246 3.185 1.00 64.16 228 VAL A CA 1
ATOM 1604 C C . VAL A 1 228 ? 28.937 -7.219 2.780 1.00 64.50 228 VAL A C 1
ATOM 1605 O O . VAL A 1 228 ? 30.079 -7.280 3.200 1.00 65.12 228 VAL A O 1
ATOM 1609 N N . ILE A 1 229 ? 28.548 -6.302 1.917 1.00 64.59 229 ILE A N 1
ATOM 1610 C CA . ILE A 1 229 ? 29.342 -5.144 1.634 1.00 64.77 229 ILE A CA 1
ATOM 1611 C C . ILE A 1 229 ? 28.549 -4.014 2.232 1.00 65.84 229 ILE A C 1
ATOM 1612 O O . ILE A 1 229 ? 27.355 -3.927 1.923 1.00 66.50 229 ILE A O 1
ATOM 1617 N N . THR A 1 230 ? 29.147 -3.216 3.120 1.00 66.47 230 THR A N 1
ATOM 1618 C CA . THR A 1 230 ? 28.634 -1.864 3.388 1.00 68.46 230 THR A CA 1
ATOM 1619 C C . THR A 1 230 ? 29.668 -0.819 3.075 1.00 69.54 230 THR A C 1
ATOM 1620 O O . THR A 1 230 ? 30.851 -1.003 3.394 1.00 70.00 230 THR A O 1
ATOM 1624 N N . ASP A 1 231 ? 29.210 0.306 2.526 1.00 70.15 231 ASP A N 1
ATOM 1625 C CA . ASP A 1 231 ? 30.099 1.315 1.992 1.00 71.19 231 ASP A CA 1
ATOM 1626 C C . ASP A 1 231 ? 31.203 0.674 1.153 1.00 71.14 231 ASP A C 1
ATOM 1627 O O . ASP A 1 231 ? 32.397 0.727 1.505 1.00 71.66 231 ASP A O 1
ATOM 1632 N N . GLY A 1 232 ? 30.798 0.049 0.052 1.00 70.88 232 GLY A N 1
ATOM 1633 C CA . GLY A 1 232 ? 31.734 -0.620 -0.853 1.00 71.35 232 GLY A CA 1
ATOM 1634 C C . GLY A 1 232 ? 32.844 -1.479 -0.246 1.00 71.37 232 GLY A C 1
ATOM 1635 O O . GLY A 1 232 ? 33.803 -1.822 -0.934 1.00 71.47 232 GLY A O 1
ATOM 1636 N N . HIS A 1 233 ? 32.709 -1.832 1.031 1.00 71.41 233 HIS A N 1
ATOM 1637 C CA . HIS A 1 233 ? 33.712 -2.614 1.743 1.00 71.65 233 HIS A CA 1
ATOM 1638 C C . HIS A 1 233 ? 33.185 -3.943 2.224 1.00 71.03 233 HIS A C 1
ATOM 1639 O O . HIS A 1 233 ? 32.088 -4.038 2.775 1.00 71.05 233 HIS A O 1
ATOM 1646 N N . LEU A 1 234 ? 33.979 -4.982 2.028 1.00 70.23 234 LEU A N 1
ATOM 1647 C CA . LEU A 1 234 ? 33.602 -6.274 2.550 1.00 69.31 234 LEU A CA 1
ATOM 1648 C C . LEU A 1 234 ? 33.552 -6.148 4.050 1.00 68.98 234 LEU A C 1
ATOM 1649 O O . LEU A 1 234 ? 34.459 -5.572 4.652 1.00 69.62 234 LEU A O 1
ATOM 1654 N N . LEU A 1 235 ? 32.476 -6.636 4.643 1.00 68.02 235 LEU A N 1
ATOM 1655 C CA . LEU A 1 235 ? 32.376 -6.709 6.077 1.00 67.74 235 LEU A CA 1
ATOM 1656 C C . LEU A 1 235 ? 33.408 -7.728 6.510 1.00 68.37 235 LEU A C 1
ATOM 1657 O O . LEU A 1 235 ? 33.573 -8.756 5.851 1.00 69.22 235 LEU A O 1
ATOM 1662 N N . HIS A 1 236 ? 34.111 -7.454 7.608 1.00 68.80 236 HIS A N 1
ATOM 1663 C CA . HIS A 1 236 ? 35.083 -8.407 8.166 1.00 68.97 236 HIS A CA 1
ATOM 1664 C C . HIS A 1 236 ? 36.355 -8.491 7.326 1.00 69.80 236 HIS A C 1
ATOM 1665 O O . HIS A 1 236 ? 37.204 -9.363 7.538 1.00 70.62 236 HIS A O 1
ATOM 1672 N N . ALA A 1 237 ? 36.494 -7.572 6.379 1.00 70.37 237 ALA A N 1
ATOM 1673 C CA . ALA A 1 237 ? 37.720 -7.421 5.614 1.00 70.50 237 ALA A CA 1
ATOM 1674 C C . ALA A 1 237 ? 38.928 -7.503 6.521 1.00 70.91 237 ALA A C 1
ATOM 1675 O O . ALA A 1 237 ? 39.930 -8.105 6.149 1.00 71.60 237 ALA A O 1
ATOM 1677 N N . GLY A 1 238 ? 38.819 -6.910 7.712 1.00 71.19 238 GLY A N 1
ATOM 1678 C CA . GLY A 1 238 ? 39.925 -6.819 8.664 1.00 71.59 238 GLY A CA 1
ATOM 1679 C C . GLY A 1 238 ? 40.112 -7.966 9.659 1.00 72.30 238 GLY A C 1
ATOM 1680 O O . GLY A 1 238 ? 40.833 -7.811 10.664 1.00 72.54 238 GLY A O 1
ATOM 1681 N N . SER A 1 239 ? 39.478 -9.115 9.402 1.00 72.25 239 SER A N 1
ATOM 1682 C CA . SER A 1 239 ? 39.665 -10.299 10.243 1.00 72.28 239 SER A CA 1
ATOM 1683 C C . SER A 1 239 ? 39.402 -11.591 9.473 1.00 72.51 239 SER A C 1
ATOM 1684 O O . SER A 1 239 ? 39.185 -11.570 8.259 1.00 72.84 239 SER A O 1
ATOM 1687 N N . SER A 1 240 ? 39.427 -12.715 10.180 1.00 72.43 240 SER A N 1
ATOM 1688 C CA . SER A 1 240 ? 39.189 -13.994 9.544 1.00 72.76 240 SER A CA 1
ATOM 1689 C C . SER A 1 240 ? 37.746 -14.497 9.716 1.00 72.90 240 SER A C 1
ATOM 1690 O O . SER A 1 240 ? 37.405 -15.589 9.252 1.00 73.04 240 SER A O 1
ATOM 1693 N N . SER A 1 241 ? 36.898 -13.709 10.371 1.00 72.95 241 SER A N 1
ATOM 1694 C CA . SER A 1 241 ? 35.544 -14.164 10.647 1.00 72.96 241 SER A CA 1
ATOM 1695 C C . SER A 1 241 ? 34.618 -14.089 9.442 1.00 73.21 241 SER A C 1
ATOM 1696 O O . SER A 1 241 ? 34.874 -13.395 8.463 1.00 73.64 241 SER A O 1
ATOM 1699 N N . LEU A 1 242 ? 33.532 -14.837 9.525 1.00 73.20 242 LEU A N 1
ATOM 1700 C CA . LEU A 1 242 ? 32.565 -14.882 8.461 1.00 72.69 242 LEU A CA 1
ATOM 1701 C C . LEU A 1 242 ? 31.233 -14.436 9.000 1.00 72.75 242 LEU A C 1
ATOM 1702 O O . LEU A 1 242 ? 30.977 -14.533 10.200 1.00 73.01 242 LEU A O 1
ATOM 1707 N N . VAL A 1 243 ? 30.405 -13.897 8.117 1.00 72.55 243 VAL A N 1
ATOM 1708 C CA . VAL A 1 243 ? 29.007 -13.731 8.400 1.00 71.83 243 VAL A CA 1
ATOM 1709 C C . VAL A 1 243 ? 28.396 -15.122 8.489 1.00 72.82 243 VAL A C 1
ATOM 1710 O O . VAL A 1 243 ? 28.103 -15.804 7.490 1.00 72.49 243 VAL A O 1
ATOM 1714 N N . GLU A 1 244 ? 28.226 -15.561 9.716 1.00 73.72 244 GLU A N 1
ATOM 1715 C CA . GLU A 1 244 ? 27.812 -16.908 9.928 1.00 74.40 244 GLU A CA 1
ATOM 1716 C C . GLU A 1 244 ? 26.292 -16.931 10.052 1.00 74.17 244 GLU A C 1
ATOM 1717 O O . GLU A 1 244 ? 25.778 -17.276 11.108 1.00 73.73 244 GLU A O 1
ATOM 1723 N N . ILE A 1 245 ? 25.554 -16.572 8.990 1.00 74.10 245 ILE A N 1
ATOM 1724 C CA . ILE A 1 245 ? 24.100 -16.668 9.157 1.00 74.86 245 ILE A CA 1
ATOM 1725 C C . ILE A 1 245 ? 23.644 -18.085 9.363 1.00 73.64 245 ILE A C 1
ATOM 1726 O O . ILE A 1 245 ? 22.666 -18.301 10.042 1.00 74.55 245 ILE A O 1
ATOM 1731 N N . GLY A 1 246 ? 24.345 -19.047 8.777 1.00 72.91 246 GLY A N 1
ATOM 1732 C CA . GLY A 1 246 ? 23.951 -20.451 8.869 1.00 71.21 246 GLY A CA 1
ATOM 1733 C C . GLY A 1 246 ? 23.614 -20.857 10.291 1.00 70.42 246 GLY A C 1
ATOM 1734 O O . GLY A 1 246 ? 22.801 -21.749 10.500 1.00 70.16 246 GLY A O 1
ATOM 1735 N N . HIS A 1 247 ? 24.222 -20.181 11.263 1.00 69.21 247 HIS A N 1
ATOM 1736 C CA . HIS A 1 247 ? 24.088 -20.566 12.654 1.00 68.64 247 HIS A CA 1
ATOM 1737 C C . HIS A 1 247 ? 23.192 -19.699 13.491 1.00 68.67 247 HIS A C 1
ATOM 1738 O O . HIS A 1 247 ? 23.208 -19.803 14.725 1.00 68.40 247 HIS A O 1
ATOM 1745 N N . THR A 1 248 ? 22.432 -18.822 12.833 1.00 67.93 248 THR A N 1
ATOM 1746 C CA . THR A 1 248 ? 21.442 -18.042 13.528 1.00 67.76 248 THR A CA 1
ATOM 1747 C C . THR A 1 248 ? 20.247 -18.959 13.769 1.00 68.04 248 THR A C 1
ATOM 1748 O O . THR A 1 248 ? 19.889 -19.798 12.920 1.00 68.33 248 THR A O 1
ATOM 1752 N N . GLN A 1 249 ? 19.654 -18.837 14.947 1.00 67.65 249 GLN A N 1
ATOM 1753 C CA . GLN A 1 249 ? 18.572 -19.703 15.294 1.00 66.88 249 GLN A CA 1
ATOM 1754 C C . GLN A 1 249 ? 17.304 -19.235 14.649 1.00 67.61 249 GLN A C 1
ATOM 1755 O O . GLN A 1 249 ? 16.861 -18.119 14.886 1.00 68.33 249 GLN A O 1
ATOM 1761 N N . VAL A 1 250 ? 16.718 -20.109 13.840 1.00 68.33 250 VAL A N 1
ATOM 1762 C CA . VAL A 1 250 ? 15.449 -19.858 13.178 1.00 68.91 250 VAL A CA 1
ATOM 1763 C C . VAL A 1 250 ? 14.319 -20.701 13.749 1.00 69.92 250 VAL A C 1
ATOM 1764 O O . VAL A 1 250 ? 13.184 -20.566 13.308 1.00 69.84 250 VAL A O 1
ATOM 1768 N N . ASP A 1 251 ? 14.656 -21.622 14.662 1.00 71.35 251 ASP A N 1
ATOM 1769 C CA . ASP A 1 251 ? 13.708 -22.615 15.205 1.00 72.10 251 ASP A CA 1
ATOM 1770 C C . ASP A 1 251 ? 14.167 -23.141 16.554 1.00 72.37 251 ASP A C 1
ATOM 1771 O O . ASP A 1 251 ? 14.963 -24.093 16.627 1.00 71.49 251 ASP A O 1
ATOM 1776 N N . PRO A 1 252 ? 13.617 -22.549 17.632 1.00 73.05 252 PRO A N 1
ATOM 1777 C CA . PRO A 1 252 ? 14.028 -22.908 18.992 1.00 73.09 252 PRO A CA 1
ATOM 1778 C C . PRO A 1 252 ? 13.641 -24.347 19.322 1.00 73.41 252 PRO A C 1
ATOM 1779 O O . PRO A 1 252 ? 14.163 -24.900 20.298 1.00 74.20 252 PRO A O 1
ATOM 1783 N N . TYR A 1 253 ? 12.758 -24.959 18.518 1.00 73.08 253 TYR A N 1
ATOM 1784 C CA . TYR A 1 253 ? 12.433 -26.390 18.690 1.00 72.52 253 TYR A CA 1
ATOM 1785 C C . TYR A 1 253 ? 13.058 -27.257 17.633 1.00 71.69 253 TYR A C 1
ATOM 1786 O O . TYR A 1 253 ? 12.762 -28.421 17.563 1.00 72.21 253 TYR A O 1
ATOM 1795 N N . GLY A 1 254 ? 13.934 -26.700 16.823 1.00 71.20 254 GLY A N 1
ATOM 1796 C CA . GLY A 1 254 ? 14.556 -27.460 15.752 1.00 70.54 254 GLY A CA 1
ATOM 1797 C C . GLY A 1 254 ? 15.608 -28.462 16.180 1.00 70.01 254 GLY A C 1
ATOM 1798 O O . GLY A 1 254 ? 15.811 -28.720 17.355 1.00 69.25 254 GLY A O 1
ATOM 1799 N N . LYS A 1 255 ? 16.287 -29.008 15.187 1.00 70.41 255 LYS A N 1
ATOM 1800 C CA . LYS A 1 255 ? 17.216 -30.093 15.376 1.00 70.73 255 LYS A CA 1
ATOM 1801 C C . LYS A 1 255 ? 18.616 -29.602 15.668 1.00 70.76 255 LYS A C 1
ATOM 1802 O O . LYS A 1 255 ? 18.950 -28.468 15.364 1.00 70.62 255 LYS A O 1
ATOM 1808 N N . ARG A 1 256 ? 19.420 -30.460 16.288 1.00 71.39 256 ARG A N 1
ATOM 1809 C CA . ARG A 1 256 ? 20.784 -30.115 16.650 1.00 72.33 256 ARG A CA 1
ATOM 1810 C C . ARG A 1 256 ? 21.607 -29.849 15.412 1.00 72.39 256 ARG A C 1
ATOM 1811 O O . ARG A 1 256 ? 21.427 -30.475 14.387 1.00 72.63 256 ARG A O 1
ATOM 1819 N N . CYS A 1 257 ? 22.499 -28.883 15.521 1.00 72.97 257 CYS A N 1
ATOM 1820 C CA . CYS A 1 257 ? 23.359 -28.448 14.432 1.00 72.91 257 CYS A CA 1
ATOM 1821 C C . CYS A 1 257 ? 24.723 -28.991 14.788 1.00 72.88 257 CYS A C 1
ATOM 1822 O O . CYS A 1 257 ? 24.943 -29.355 15.962 1.00 72.96 257 CYS A O 1
ATOM 1825 N N . TYR A 1 258 ? 25.632 -29.096 13.815 1.00 72.62 258 TYR A N 1
ATOM 1826 C CA . TYR A 1 258 ? 26.973 -29.652 14.144 1.00 72.35 258 TYR A CA 1
ATOM 1827 C C . TYR A 1 258 ? 27.690 -28.666 15.075 1.00 71.88 258 TYR A C 1
ATOM 1828 O O . TYR A 1 258 ? 28.642 -29.043 15.748 1.00 71.72 258 TYR A O 1
ATOM 1837 N N . CYS A 1 259 ? 27.222 -27.411 15.100 1.00 71.13 259 CYS A N 1
ATOM 1838 C CA . CYS A 1 259 ? 27.787 -26.402 15.993 1.00 70.81 259 CYS A CA 1
ATOM 1839 C C . CYS A 1 259 ? 27.458 -26.696 17.448 1.00 70.47 259 CYS A C 1
ATOM 1840 O O . CYS A 1 259 ? 28.125 -26.205 18.348 1.00 70.30 259 CYS A O 1
ATOM 1843 N N . GLY A 1 260 ? 26.425 -27.501 17.667 1.00 70.40 260 GLY A N 1
ATOM 1844 C CA . GLY A 1 260 ? 26.002 -27.862 19.019 1.00 70.36 260 GLY A CA 1
ATOM 1845 C C . GLY A 1 260 ? 24.663 -27.280 19.438 1.00 70.22 260 GLY A C 1
ATOM 1846 O O . GLY A 1 260 ? 24.008 -27.828 20.314 1.00 70.76 260 GLY A O 1
ATOM 1847 N N . ASN A 1 261 ? 24.257 -26.175 18.818 1.00 69.96 261 ASN A N 1
ATOM 1848 C CA . ASN A 1 261 ? 23.004 -25.509 19.150 1.00 69.53 261 ASN A CA 1
ATOM 1849 C C . ASN A 1 261 ? 21.832 -26.054 18.356 1.00 69.90 261 ASN A C 1
ATOM 1850 O O . ASN A 1 261 ? 22.010 -26.905 17.502 1.00 70.45 261 ASN A O 1
ATOM 1855 N N . HIS A 1 262 ? 20.623 -25.595 18.649 1.00 70.10 262 HIS A N 1
ATOM 1856 C CA . HIS A 1 262 ? 19.452 -26.120 17.964 1.00 69.57 262 HIS A CA 1
ATOM 1857 C C . HIS A 1 262 ? 18.872 -25.084 17.045 1.00 69.31 262 HIS A C 1
ATOM 1858 O O . HIS A 1 262 ? 18.939 -23.887 17.319 1.00 69.10 262 HIS A O 1
ATOM 1865 N N . GLY A 1 263 ? 18.315 -25.554 15.943 1.00 68.77 263 GLY A N 1
ATOM 1866 C CA . GLY A 1 263 ? 17.496 -24.715 15.121 1.00 68.90 263 GLY A CA 1
ATOM 1867 C C . GLY A 1 263 ? 18.224 -23.674 14.303 1.00 69.13 263 GLY A C 1
ATOM 1868 O O . GLY A 1 263 ? 17.599 -22.678 13.880 1.00 68.63 263 GLY A O 1
ATOM 1869 N N . CYS A 1 264 ? 19.522 -23.909 14.065 1.00 69.11 264 CYS A N 1
ATOM 1870 C CA . CYS A 1 264 ? 20.320 -23.090 13.145 1.00 69.28 264 CYS A CA 1
ATOM 1871 C C . CYS A 1 264 ? 19.746 -23.122 11.744 1.00 69.24 264 CYS A C 1
ATOM 1872 O O . CYS A 1 264 ? 19.348 -24.188 11.264 1.00 69.12 264 CYS A O 1
ATOM 1875 N N . LEU A 1 265 ? 19.705 -21.950 11.101 1.00 68.83 265 LEU A N 1
ATOM 1876 C CA . LEU A 1 265 ? 19.369 -21.826 9.689 1.00 68.69 265 LEU A CA 1
ATOM 1877 C C . LEU A 1 265 ? 19.870 -22.980 8.830 1.00 68.41 265 LEU A C 1
ATOM 1878 O O . LEU A 1 265 ? 19.140 -23.507 8.027 1.00 67.66 265 LEU A O 1
ATOM 1883 N N . GLU A 1 266 ? 21.118 -23.369 9.013 1.00 68.95 266 GLU A N 1
ATOM 1884 C CA . GLU A 1 266 ? 21.734 -24.368 8.157 1.00 69.83 266 GLU A CA 1
ATOM 1885 C C . GLU A 1 266 ? 21.028 -25.700 8.256 1.00 69.79 266 GLU A C 1
ATOM 1886 O O . GLU A 1 266 ? 20.953 -26.453 7.311 1.00 70.32 266 GLU A O 1
ATOM 1892 N N . THR A 1 267 ? 20.534 -25.969 9.444 1.00 70.18 267 THR A N 1
ATOM 1893 C CA . THR A 1 267 ? 19.722 -27.098 9.810 1.00 69.94 267 THR A CA 1
ATOM 1894 C C . THR A 1 267 ? 18.525 -27.275 8.886 1.00 70.81 267 THR A C 1
ATOM 1895 O O . THR A 1 267 ? 17.965 -28.356 8.757 1.00 71.51 267 THR A O 1
ATOM 1899 N N . ILE A 1 268 ? 18.202 -26.224 8.158 1.00 71.78 268 ILE A N 1
ATOM 1900 C CA . ILE A 1 268 ? 16.943 -26.138 7.465 1.00 72.42 268 ILE A CA 1
ATOM 1901 C C . ILE A 1 268 ? 17.076 -25.603 6.053 1.00 72.18 268 ILE A C 1
ATOM 1902 O O . ILE A 1 268 ? 16.341 -26.027 5.182 1.00 72.84 268 ILE A O 1
ATOM 1907 N N . ALA A 1 269 ? 17.986 -24.663 5.822 1.00 72.22 269 ALA A N 1
ATOM 1908 C CA . ALA A 1 269 ? 18.141 -24.095 4.480 1.00 71.76 269 ALA A CA 1
ATOM 1909 C C . ALA A 1 269 ? 19.261 -24.753 3.693 1.00 71.57 269 ALA A C 1
ATOM 1910 O O . ALA A 1 269 ? 19.266 -24.686 2.479 1.00 71.96 269 ALA A O 1
ATOM 1912 N N . SER A 1 270 ? 20.206 -25.421 4.334 1.00 71.38 270 SER A N 1
ATOM 1913 C CA . SER A 1 270 ? 21.180 -26.115 3.486 1.00 71.52 270 SER A CA 1
ATOM 1914 C C . SER A 1 270 ? 20.425 -27.071 2.547 1.00 71.81 270 SER A C 1
ATOM 1915 O O . SER A 1 270 ? 19.542 -27.836 2.962 1.00 72.08 270 SER A O 1
ATOM 1918 N N . VAL A 1 271 ? 20.744 -26.965 1.272 1.00 71.85 271 VAL A N 1
ATOM 1919 C CA . VAL A 1 271 ? 20.260 -27.891 0.276 1.00 72.23 271 VAL A CA 1
ATOM 1920 C C . VAL A 1 271 ? 20.064 -29.298 0.844 1.00 72.63 271 VAL A C 1
ATOM 1921 O O . VAL A 1 271 ? 19.055 -29.968 0.539 1.00 73.19 271 VAL A O 1
ATOM 1925 N N . ASP A 1 272 ? 20.996 -29.744 1.678 1.00 72.23 272 ASP A N 1
ATOM 1926 C CA . ASP A 1 272 ? 20.920 -31.100 2.167 1.00 72.43 272 ASP A CA 1
ATOM 1927 C C . ASP A 1 272 ? 19.757 -31.376 3.076 1.00 72.00 272 ASP A C 1
ATOM 1928 O O . ASP A 1 272 ? 19.076 -32.394 2.907 1.00 72.39 272 ASP A O 1
ATOM 1933 N N . SER A 1 273 ? 19.533 -30.478 4.032 1.00 71.29 273 SER A N 1
ATOM 1934 C CA . SER A 1 273 ? 18.412 -30.585 4.960 1.00 70.61 273 SER A CA 1
ATOM 1935 C C . SER A 1 273 ? 17.119 -30.433 4.200 1.00 69.81 273 SER A C 1
ATOM 1936 O O . SER A 1 273 ? 16.138 -31.098 4.511 1.00 69.78 273 SER A O 1
ATOM 1939 N N . ILE A 1 274 ? 17.116 -29.545 3.210 1.00 69.17 274 ILE A N 1
ATOM 1940 C CA . ILE A 1 274 ? 15.923 -29.317 2.412 1.00 68.40 274 ILE A CA 1
ATOM 1941 C C . ILE A 1 274 ? 15.500 -30.617 1.771 1.00 68.50 274 ILE A C 1
ATOM 1942 O O . ILE A 1 274 ? 14.343 -30.990 1.854 1.00 68.51 274 ILE A O 1
ATOM 1947 N N . LEU A 1 275 ? 16.443 -31.317 1.147 1.00 68.52 275 LEU A N 1
ATOM 1948 C CA . LEU A 1 275 ? 16.118 -32.579 0.514 1.00 68.21 275 LEU A CA 1
ATOM 1949 C C . LEU A 1 275 ? 15.788 -33.608 1.556 1.00 68.44 275 LEU A C 1
ATOM 1950 O O . LEU A 1 275 ? 14.904 -34.419 1.329 1.00 68.42 275 LEU A O 1
ATOM 1955 N N . GLU A 1 276 ? 16.485 -33.572 2.695 1.00 68.93 276 GLU A N 1
ATOM 1956 C CA . GLU A 1 276 ? 16.194 -34.482 3.803 1.00 70.10 276 GLU A CA 1
ATOM 1957 C C . GLU A 1 276 ? 14.747 -34.377 4.214 1.00 69.64 276 GLU A C 1
ATOM 1958 O O . GLU A 1 276 ? 14.068 -35.391 4.308 1.00 70.63 276 GLU A O 1
ATOM 1964 N N . LEU A 1 277 ? 14.278 -33.153 4.450 1.00 69.26 277 LEU A N 1
ATOM 1965 C CA . LEU A 1 277 ? 12.886 -32.892 4.793 1.00 69.07 277 LEU A CA 1
ATOM 1966 C C . LEU A 1 277 ? 11.910 -33.257 3.680 1.00 69.08 277 LEU A C 1
ATOM 1967 O O . LEU A 1 277 ? 10.849 -33.821 3.931 1.00 69.52 277 LEU A O 1
ATOM 1972 N N . ALA A 1 278 ? 12.247 -32.901 2.452 1.00 68.74 278 ALA A N 1
ATOM 1973 C CA . ALA A 1 278 ? 11.413 -33.251 1.346 1.00 68.56 278 ALA A CA 1
ATOM 1974 C C . ALA A 1 278 ? 11.211 -34.755 1.345 1.00 68.72 278 ALA A C 1
ATOM 1975 O O . ALA A 1 278 ? 10.102 -35.232 1.154 1.00 68.95 278 ALA A O 1
ATOM 1977 N N . GLN A 1 279 ? 12.297 -35.493 1.578 1.00 68.57 279 GLN A N 1
ATOM 1978 C CA . GLN A 1 279 ? 12.298 -36.937 1.508 1.00 67.77 279 GLN A CA 1
ATOM 1979 C C . GLN A 1 279 ? 11.341 -37.466 2.546 1.00 67.74 279 GLN A C 1
ATOM 1980 O O . GLN A 1 279 ? 10.523 -38.356 2.259 1.00 67.60 279 GLN A O 1
ATOM 1986 N N . LEU A 1 280 ? 11.449 -36.915 3.751 1.00 67.32 280 LEU A N 1
ATOM 1987 C CA . LEU A 1 280 ? 10.556 -37.267 4.843 1.00 67.68 280 LEU A CA 1
ATOM 1988 C C . LEU A 1 280 ? 9.080 -37.094 4.519 1.00 68.04 280 LEU A C 1
ATOM 1989 O O . LEU A 1 280 ? 8.300 -38.056 4.571 1.00 68.65 280 LEU A O 1
ATOM 1994 N N . ARG A 1 281 ? 8.701 -35.876 4.169 1.00 68.13 281 ARG A N 1
ATOM 1995 C CA . ARG A 1 281 ? 7.306 -35.573 3.909 1.00 68.95 281 ARG A CA 1
ATOM 1996 C C . ARG A 1 281 ? 6.754 -36.172 2.619 1.00 69.49 281 ARG A C 1
ATOM 1997 O O . ARG A 1 281 ? 5.560 -36.439 2.527 1.00 69.59 281 ARG A O 1
ATOM 2005 N N . LEU A 1 282 ? 7.624 -36.384 1.635 1.00 70.72 282 LEU A N 1
ATOM 2006 C CA . LEU A 1 282 ? 7.254 -37.047 0.386 1.00 71.88 282 LEU A CA 1
ATOM 2007 C C . LEU A 1 282 ? 6.789 -38.439 0.740 1.00 73.16 282 LEU A C 1
ATOM 2008 O O . LEU A 1 282 ? 5.771 -38.903 0.231 1.00 73.40 282 LEU A O 1
ATOM 2013 N N . ASN A 1 283 ? 7.529 -39.086 1.645 1.00 74.72 283 ASN A N 1
ATOM 2014 C CA . ASN A 1 283 ? 7.291 -40.487 2.004 1.00 76.29 283 ASN A CA 1
ATOM 2015 C C . ASN A 1 283 ? 5.851 -40.796 2.406 1.00 77.25 283 ASN A C 1
ATOM 2016 O O . ASN A 1 283 ? 5.393 -41.921 2.249 1.00 76.91 283 ASN A O 1
ATOM 2021 N N . GLN A 1 284 ? 5.147 -39.782 2.906 1.00 78.82 284 GLN A N 1
ATOM 2022 C CA . GLN A 1 284 ? 3.721 -39.902 3.207 1.00 80.27 284 GLN A CA 1
ATOM 2023 C C . GLN A 1 284 ? 2.829 -39.264 2.130 1.00 81.17 284 GLN A C 1
ATOM 2024 O O . GLN A 1 284 ? 1.684 -39.677 1.937 1.00 81.25 284 GLN A O 1
ATOM 2030 N N . SER A 1 285 ? 3.342 -38.249 1.440 1.00 82.37 285 SER A N 1
ATOM 2031 C CA . SER A 1 285 ? 2.511 -37.466 0.524 1.00 83.44 285 SER A CA 1
ATOM 2032 C C . SER A 1 285 ? 2.544 -38.007 -0.912 1.00 84.27 285 SER A C 1
ATOM 2033 O O . SER A 1 285 ? 3.002 -37.302 -1.828 1.00 84.11 285 SER A O 1
ATOM 2044 N N . SER A 1 287 ? 1.237 -37.841 -3.493 1.00 86.99 287 SER A N 1
ATOM 2045 C CA . SER A 1 287 ? 0.542 -36.927 -4.406 1.00 86.93 287 SER A CA 1
ATOM 2046 C C . SER A 1 287 ? 1.624 -36.077 -5.038 1.00 86.70 287 SER A C 1
ATOM 2047 O O . SER A 1 287 ? 1.426 -35.463 -6.093 1.00 86.40 287 SER A O 1
ATOM 2050 N N . SER A 1 288 ? 2.767 -36.047 -4.353 1.00 86.57 288 SER A N 1
ATOM 2051 C CA . SER A 1 288 ? 3.914 -35.243 -4.738 1.00 86.56 288 SER A CA 1
ATOM 2052 C C . SER A 1 288 ? 4.454 -35.695 -6.089 1.00 86.71 288 SER A C 1
ATOM 2053 O O . SER A 1 288 ? 4.732 -36.883 -6.300 1.00 86.48 288 SER A O 1
ATOM 2064 N N . LEU A 1 290 ? 7.195 -35.091 -7.059 1.00 84.99 290 LEU A N 1
ATOM 2065 C CA . LEU A 1 290 ? 8.500 -35.514 -6.591 1.00 83.70 290 LEU A CA 1
ATOM 2066 C C . LEU A 1 290 ? 8.672 -37.035 -6.399 1.00 83.14 290 LEU A C 1
ATOM 2067 O O . LEU A 1 290 ? 9.690 -37.468 -5.857 1.00 83.15 290 LEU A O 1
ATOM 2072 N N . HIS A 1 291 ? 7.698 -37.835 -6.845 1.00 82.17 291 HIS A N 1
ATOM 2073 C CA . HIS A 1 291 ? 7.814 -39.298 -6.810 1.00 81.48 291 HIS A CA 1
ATOM 2074 C C . HIS A 1 291 ? 8.349 -39.912 -8.107 1.00 81.38 291 HIS A C 1
ATOM 2075 O O . HIS A 1 291 ? 8.892 -41.024 -8.085 1.00 81.74 291 HIS A O 1
ATOM 2082 N N . GLY A 1 292 ? 8.197 -39.204 -9.230 1.00 80.98 292 GLY A N 1
ATOM 2083 C CA . GLY A 1 292 ? 8.584 -39.738 -10.550 1.00 80.22 292 GLY A CA 1
ATOM 2084 C C . GLY A 1 292 ? 10.081 -39.751 -10.813 1.00 79.76 292 GLY A C 1
ATOM 2085 O O . GLY A 1 292 ? 10.610 -40.673 -11.422 1.00 79.86 292 GLY A O 1
ATOM 2086 N N . GLN A 1 293 ? 10.750 -38.703 -10.354 1.00 79.56 293 GLN A N 1
ATOM 2087 C CA . GLN A 1 293 ? 12.198 -38.524 -10.482 1.00 79.19 293 GLN A CA 1
ATOM 2088 C C . GLN A 1 293 ? 12.886 -38.901 -9.145 1.00 78.39 293 GLN A C 1
ATOM 2089 O O . GLN A 1 293 ? 12.243 -38.891 -8.088 1.00 78.59 293 GLN A O 1
ATOM 2095 N N . PRO A 1 294 ? 14.191 -39.246 -9.182 1.00 77.39 294 PRO A N 1
ATOM 2096 C CA . PRO A 1 294 ? 14.987 -39.152 -7.944 1.00 76.31 294 PRO A CA 1
ATOM 2097 C C . PRO A 1 294 ? 14.965 -37.718 -7.372 1.00 75.27 294 PRO A C 1
ATOM 2098 O O . PRO A 1 294 ? 14.722 -36.756 -8.113 1.00 75.14 294 PRO A O 1
ATOM 2102 N N . LEU A 1 295 ? 15.228 -37.578 -6.075 1.00 73.88 295 LEU A N 1
ATOM 2103 C CA . LEU A 1 295 ? 14.986 -36.312 -5.396 1.00 72.83 295 LEU A CA 1
ATOM 2104 C C . LEU A 1 295 ? 16.182 -35.353 -5.430 1.00 72.23 295 LEU A C 1
ATOM 2105 O O . LEU A 1 295 ? 17.098 -35.424 -4.596 1.00 72.35 295 LEU A O 1
ATOM 2110 N N . THR A 1 296 ? 16.161 -34.443 -6.391 1.00 71.04 296 THR A N 1
ATOM 2111 C CA . THR A 1 296 ? 17.213 -33.453 -6.493 1.00 70.21 296 THR A CA 1
ATOM 2112 C C . THR A 1 296 ? 16.621 -32.098 -6.183 1.00 69.84 296 THR A C 1
ATOM 2113 O O . THR A 1 296 ? 15.409 -31.927 -6.241 1.00 69.66 296 THR A O 1
ATOM 2117 N N . VAL A 1 297 ? 17.486 -31.137 -5.869 1.00 69.45 297 VAL A N 1
ATOM 2118 C CA . VAL A 1 297 ? 17.070 -29.768 -5.643 1.00 69.08 297 VAL A CA 1
ATOM 2119 C C . VAL A 1 297 ? 16.350 -29.249 -6.858 1.00 68.91 297 VAL A C 1
ATOM 2120 O O . VAL A 1 297 ? 15.399 -28.472 -6.750 1.00 68.10 297 VAL A O 1
ATOM 2124 N N . ASP A 1 298 ? 16.795 -29.688 -8.025 1.00 69.25 298 ASP A N 1
ATOM 2125 C CA . ASP A 1 298 ? 16.158 -29.201 -9.228 1.00 69.86 298 ASP A CA 1
ATOM 2126 C C . ASP A 1 298 ? 14.728 -29.738 -9.390 1.00 69.45 298 ASP A C 1
ATOM 2127 O O . ASP A 1 298 ? 13.812 -28.961 -9.642 1.00 69.61 298 ASP A O 1
ATOM 2132 N N . SER A 1 299 ? 14.533 -31.044 -9.204 1.00 68.92 299 SER A N 1
ATOM 2133 C CA . SER A 1 299 ? 13.196 -31.620 -9.308 1.00 68.64 299 SER A CA 1
ATOM 2134 C C . SER A 1 299 ? 12.266 -30.980 -8.279 1.00 68.37 299 SER A C 1
ATOM 2135 O O . SER A 1 299 ? 11.122 -30.647 -8.607 1.00 69.03 299 SER A O 1
ATOM 2138 N N . LEU A 1 300 ? 12.764 -30.794 -7.058 1.00 67.63 300 LEU A N 1
ATOM 2139 C CA . LEU A 1 300 ? 12.071 -30.016 -6.034 1.00 67.31 300 LEU A CA 1
ATOM 2140 C C . LEU A 1 300 ? 11.605 -28.650 -6.545 1.00 67.11 300 LEU A C 1
ATOM 2141 O O . LEU A 1 300 ? 10.435 -28.314 -6.384 1.00 67.32 300 LEU A O 1
ATOM 2146 N N . CYS A 1 301 ? 12.508 -27.875 -7.157 1.00 66.69 301 CYS A N 1
ATOM 2147 C CA . CYS A 1 301 ? 12.186 -26.526 -7.632 1.00 66.65 301 CYS A CA 1
ATOM 2148 C C . CYS A 1 301 ? 11.304 -26.577 -8.861 1.00 66.07 301 CYS A C 1
ATOM 2149 O O . CYS A 1 301 ? 10.444 -25.737 -9.083 1.00 66.23 301 CYS A O 1
ATOM 2152 N N . GLN A 1 302 ? 11.538 -27.559 -9.692 1.00 65.79 302 GLN A N 1
ATOM 2153 C CA . GLN A 1 302 ? 10.690 -27.727 -10.836 1.00 65.59 302 GLN A CA 1
ATOM 2154 C C . GLN A 1 302 ? 9.238 -27.945 -10.352 1.00 65.07 302 GLN A C 1
ATOM 2155 O O . GLN A 1 302 ? 8.298 -27.366 -10.893 1.00 64.74 302 GLN A O 1
ATOM 2161 N N . ALA A 1 303 ? 9.071 -28.753 -9.306 1.00 64.48 303 ALA A N 1
ATOM 2162 C CA . ALA A 1 303 ? 7.746 -29.073 -8.811 1.00 63.36 303 ALA A CA 1
ATOM 2163 C C . ALA A 1 303 ? 7.125 -27.891 -8.048 1.00 62.85 303 ALA A C 1
ATOM 2164 O O . ALA A 1 303 ? 5.940 -27.596 -8.205 1.00 62.57 303 ALA A O 1
ATOM 2166 N N . ALA A 1 304 ? 7.911 -27.184 -7.256 1.00 62.19 304 ALA A N 1
ATOM 2167 C CA . ALA A 1 304 ? 7.383 -25.946 -6.669 1.00 62.52 304 ALA A C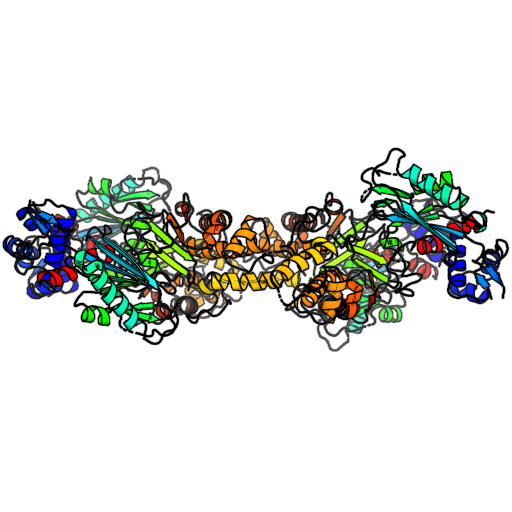A 1
ATOM 2168 C C . ALA A 1 304 ? 6.791 -25.015 -7.747 1.00 62.56 304 ALA A C 1
ATOM 2169 O O . ALA A 1 304 ? 5.720 -24.459 -7.560 1.00 63.14 304 ALA A O 1
ATOM 2171 N N . LEU A 1 305 ? 7.468 -24.864 -8.884 1.00 62.21 305 LEU A N 1
ATOM 2172 C CA . LEU A 1 305 ? 6.977 -23.977 -9.939 1.00 61.82 305 LEU A CA 1
ATOM 2173 C C . LEU A 1 305 ? 5.763 -24.533 -10.664 1.00 61.46 305 LEU A C 1
ATOM 2174 O O . LEU A 1 305 ? 4.935 -23.788 -11.165 1.00 61.22 305 LEU A O 1
ATOM 2179 N N . ARG A 1 306 ? 5.672 -25.853 -10.730 1.00 61.51 306 ARG A N 1
ATOM 2180 C CA . ARG A 1 306 ? 4.478 -26.517 -11.224 1.00 61.45 306 ARG A CA 1
ATOM 2181 C C . ARG A 1 306 ? 3.382 -26.512 -10.151 1.00 60.96 306 ARG A C 1
ATOM 2182 O O . ARG A 1 306 ? 2.327 -27.114 -10.332 1.00 60.13 306 ARG A O 1
ATOM 2190 N N . GLY A 1 307 ? 3.668 -25.825 -9.037 1.00 60.80 307 GLY A N 1
ATOM 2191 C CA . GLY A 1 307 ? 2.709 -25.573 -7.963 1.00 60.64 307 GLY A CA 1
ATOM 2192 C C . GLY A 1 307 ? 2.417 -26.768 -7.070 1.00 60.63 307 GLY A C 1
ATOM 2193 O O . GLY A 1 307 ? 1.311 -26.895 -6.535 1.00 61.09 307 GLY A O 1
ATOM 2194 N N . ASP A 1 308 ? 3.398 -27.654 -6.907 1.00 60.13 308 ASP A N 1
ATOM 2195 C CA . ASP A 1 308 ? 3.220 -28.820 -6.062 1.00 59.27 308 ASP A CA 1
ATOM 2196 C C . ASP A 1 308 ? 3.128 -28.320 -4.631 1.00 58.87 308 ASP A C 1
ATOM 2197 O O . ASP A 1 308 ? 3.923 -27.473 -4.202 1.00 58.03 308 ASP A O 1
ATOM 2202 N N . LEU A 1 309 ? 2.123 -28.815 -3.910 1.00 58.55 309 LEU A N 1
ATOM 2203 C CA . LEU A 1 309 ? 1.844 -28.283 -2.580 1.00 58.05 309 LEU A CA 1
ATOM 2204 C C . LEU A 1 309 ? 3.005 -28.491 -1.632 1.00 57.55 309 LEU A C 1
ATOM 2205 O O . LEU A 1 309 ? 3.378 -27.586 -0.928 1.00 57.92 309 LEU A O 1
ATOM 2210 N N . LEU A 1 310 ? 3.606 -29.667 -1.648 1.00 57.67 310 LEU A N 1
ATOM 2211 C CA . LEU A 1 310 ? 4.732 -29.946 -0.775 1.00 57.86 310 LEU A CA 1
ATOM 2212 C C . LEU A 1 310 ? 5.935 -29.143 -1.166 1.00 58.40 310 LEU A C 1
ATOM 2213 O O . LEU A 1 310 ? 6.544 -28.513 -0.308 1.00 59.16 310 LEU A O 1
ATOM 2218 N N . ALA A 1 311 ? 6.287 -29.164 -2.446 1.00 58.18 311 ALA A N 1
ATOM 2219 C CA . ALA A 1 311 ? 7.488 -28.510 -2.891 1.00 58.42 311 ALA A CA 1
ATOM 2220 C C . ALA A 1 311 ? 7.355 -27.028 -2.588 1.00 59.67 311 ALA A C 1
ATOM 2221 O O . ALA A 1 311 ? 8.245 -26.389 -2.010 1.00 59.36 311 ALA A O 1
ATOM 2223 N N . LYS A 1 312 ? 6.206 -26.493 -2.962 1.00 60.91 312 LYS A N 1
ATOM 2224 C CA . LYS A 1 312 ? 5.943 -25.092 -2.794 1.00 62.11 312 LYS A CA 1
ATOM 2225 C C . LYS A 1 312 ? 5.933 -24.774 -1.320 1.00 62.49 312 LYS A C 1
ATOM 2226 O O . LYS A 1 312 ? 6.479 -23.751 -0.903 1.00 63.13 312 LYS A O 1
ATOM 2232 N N . ASP A 1 313 ? 5.335 -25.652 -0.522 1.00 63.26 313 ASP A N 1
ATOM 2233 C CA . ASP A 1 313 ? 5.389 -25.485 0.933 1.00 64.31 313 ASP A CA 1
ATOM 2234 C C . ASP A 1 313 ? 6.826 -25.430 1.418 1.00 64.35 313 ASP A C 1
ATOM 2235 O O . ASP A 1 313 ? 7.190 -24.494 2.072 1.00 65.51 313 ASP A O 1
ATOM 2240 N N . ILE A 1 314 ? 7.634 -26.433 1.090 1.00 64.49 314 ILE A N 1
ATOM 2241 C CA . ILE A 1 314 ? 9.033 -26.476 1.505 1.00 64.11 314 ILE A CA 1
ATOM 2242 C C . ILE A 1 314 ? 9.820 -25.239 1.066 1.00 64.58 314 ILE A C 1
ATOM 2243 O O . ILE A 1 314 ? 10.575 -24.677 1.862 1.00 64.60 314 ILE A O 1
ATOM 2248 N N . ILE A 1 315 ? 9.644 -24.802 -0.179 1.00 64.96 315 ILE A N 1
ATOM 2249 C CA . ILE A 1 315 ? 10.380 -23.621 -0.642 1.00 65.68 315 ILE A CA 1
ATOM 2250 C C . ILE A 1 315 ? 9.953 -22.373 0.133 1.00 66.13 315 ILE A C 1
ATOM 2251 O O . ILE A 1 315 ? 10.801 -21.655 0.682 1.00 66.52 315 ILE A O 1
ATOM 2256 N N . THR A 1 316 ? 8.644 -22.147 0.211 1.00 66.41 316 THR A N 1
ATOM 2257 C CA . THR A 1 316 ? 8.084 -21.089 1.039 1.00 66.76 316 THR A CA 1
ATOM 2258 C C . THR A 1 316 ? 8.638 -21.119 2.453 1.00 67.24 316 THR A C 1
ATOM 2259 O O . THR A 1 316 ? 9.023 -20.060 2.995 1.00 66.97 316 THR A O 1
ATOM 2263 N N . GLY A 1 317 ? 8.660 -22.328 3.039 1.00 67.45 317 GLY A N 1
ATOM 2264 C CA . GLY A 1 317 ? 9.146 -22.565 4.394 1.00 68.10 317 GLY A CA 1
ATOM 2265 C C . GLY A 1 317 ? 10.563 -22.025 4.535 1.00 69.61 317 GLY A C 1
ATOM 2266 O O . GLY A 1 317 ? 10.866 -21.239 5.450 1.00 69.74 317 GLY A O 1
ATOM 2267 N N . VAL A 1 318 ? 11.428 -22.414 3.596 1.00 69.97 318 VAL A N 1
ATOM 2268 C CA . VAL A 1 318 ? 12.803 -21.975 3.617 1.00 70.27 318 VAL A CA 1
ATOM 2269 C C . VAL A 1 318 ? 12.818 -20.463 3.461 1.00 70.66 318 VAL A C 1
ATOM 2270 O O . VAL A 1 318 ? 13.540 -19.776 4.150 1.00 70.64 318 VAL A O 1
ATOM 2274 N N . GLY A 1 319 ? 11.990 -19.939 2.574 1.00 71.50 319 GLY A N 1
ATOM 2275 C CA . GLY A 1 319 ? 11.988 -18.496 2.326 1.00 72.58 319 GLY A CA 1
ATOM 2276 C C . GLY A 1 319 ? 11.733 -17.671 3.574 1.00 72.90 319 GLY A C 1
ATOM 2277 O O . GLY A 1 319 ? 12.443 -16.729 3.835 1.00 73.08 319 GLY A O 1
ATOM 2278 N N . ALA A 1 320 ? 10.730 -18.057 4.357 1.00 72.91 320 ALA A N 1
ATOM 2279 C CA . ALA A 1 320 ? 10.332 -17.289 5.518 1.00 72.83 320 ALA A CA 1
ATOM 2280 C C . ALA A 1 320 ? 11.394 -17.344 6.602 1.00 73.15 320 ALA A C 1
ATOM 2281 O O . ALA A 1 320 ? 11.579 -16.387 7.374 1.00 74.33 320 ALA A O 1
ATOM 2283 N N . HIS A 1 321 ? 12.087 -18.463 6.688 1.00 72.42 321 HIS A N 1
ATOM 2284 C CA . HIS A 1 321 ? 13.189 -18.519 7.619 1.00 72.00 321 HIS A CA 1
ATOM 2285 C C . HIS A 1 321 ? 14.317 -17.543 7.224 1.00 71.75 321 HIS A C 1
ATOM 2286 O O . HIS A 1 321 ? 14.712 -16.702 8.020 1.00 71.76 321 HIS A O 1
ATOM 2293 N N . VAL A 1 322 ? 14.790 -17.640 5.990 1.00 71.27 322 VAL A N 1
ATOM 2294 C CA . VAL A 1 322 ? 15.803 -16.773 5.483 1.00 71.62 322 VAL A CA 1
ATOM 2295 C C . VAL A 1 322 ? 15.308 -15.336 5.561 1.00 71.98 322 VAL A C 1
ATOM 2296 O O . VAL A 1 322 ? 16.023 -14.437 6.035 1.00 72.40 322 VAL A O 1
ATOM 2300 N N . GLY A 1 323 ? 14.059 -15.141 5.142 1.00 72.17 323 GLY A N 1
ATOM 2301 C CA . GLY A 1 323 ? 13.388 -13.847 5.177 1.00 71.37 323 GLY A CA 1
ATOM 2302 C C . GLY A 1 323 ? 13.508 -13.174 6.522 1.00 71.33 323 GLY A C 1
ATOM 2303 O O . GLY A 1 323 ? 13.807 -11.973 6.615 1.00 71.50 323 GLY A O 1
ATOM 2304 N N . ARG A 1 324 ? 13.294 -13.944 7.575 1.00 70.59 324 ARG A N 1
ATOM 2305 C CA . ARG A 1 324 ? 13.375 -13.358 8.895 1.00 71.32 324 ARG A CA 1
ATOM 2306 C C . ARG A 1 324 ? 14.782 -12.835 9.212 1.00 71.75 324 ARG A C 1
ATOM 2307 O O . ARG A 1 324 ? 14.925 -11.746 9.793 1.00 72.57 324 ARG A O 1
ATOM 2315 N N . ILE A 1 325 ? 15.804 -13.586 8.827 1.00 71.75 325 ILE A N 1
ATOM 2316 C CA . ILE A 1 325 ? 17.159 -13.188 9.155 1.00 72.51 325 ILE A CA 1
ATOM 2317 C C . ILE A 1 325 ? 17.473 -11.971 8.303 1.00 72.99 325 ILE A C 1
ATOM 2318 O O . ILE A 1 325 ? 18.041 -10.989 8.781 1.00 73.22 325 ILE A O 1
ATOM 2323 N N . LEU A 1 326 ? 17.065 -12.030 7.044 1.00 72.87 326 LEU A N 1
ATOM 2324 C CA . LEU A 1 326 ? 17.336 -10.956 6.150 1.00 72.93 326 LEU A CA 1
ATOM 2325 C C . LEU A 1 326 ? 16.668 -9.651 6.625 1.00 73.19 326 LEU A C 1
ATOM 2326 O O . LEU A 1 326 ? 17.193 -8.552 6.440 1.00 72.89 326 LEU A O 1
ATOM 2331 N N . ALA A 1 327 ? 15.519 -9.781 7.272 1.00 73.47 327 ALA A N 1
ATOM 2332 C CA . ALA A 1 327 ? 14.837 -8.621 7.790 1.00 73.34 327 ALA A CA 1
ATOM 2333 C C . ALA A 1 327 ? 15.739 -7.972 8.815 1.00 73.53 327 ALA A C 1
ATOM 2334 O O . ALA A 1 327 ? 15.916 -6.745 8.820 1.00 74.19 327 ALA A O 1
ATOM 2336 N N . ILE A 1 328 ? 16.313 -8.795 9.687 1.00 73.37 328 ILE A N 1
ATOM 2337 C CA . ILE A 1 328 ? 17.225 -8.304 10.714 1.00 73.30 328 ILE A CA 1
ATOM 2338 C C . ILE A 1 328 ? 18.470 -7.707 10.076 1.00 73.57 328 ILE A C 1
ATOM 2339 O O . ILE A 1 328 ? 18.932 -6.650 10.469 1.00 73.83 328 ILE A O 1
ATOM 2352 N N . VAL A 1 330 ? 18.692 -6.363 7.109 1.00 71.75 330 VAL A N 1
ATOM 2353 C CA . VAL A 1 330 ? 18.324 -5.134 6.472 1.00 69.42 330 VAL A CA 1
ATOM 2354 C C . VAL A 1 330 ? 18.375 -3.992 7.513 1.00 69.07 330 VAL A C 1
ATOM 2355 O O . VAL A 1 330 ? 18.999 -2.961 7.277 1.00 67.86 330 VAL A O 1
ATOM 2359 N N . ASN A 1 331 ? 17.769 -4.209 8.675 1.00 68.73 331 ASN A N 1
ATOM 2360 C CA . ASN A 1 331 ? 17.812 -3.230 9.761 1.00 68.75 331 ASN A CA 1
ATOM 2361 C C . ASN A 1 331 ? 19.206 -2.976 10.293 1.00 68.03 331 ASN A C 1
ATOM 2362 O O . ASN A 1 331 ? 19.498 -1.906 10.816 1.00 67.40 331 ASN A O 1
ATOM 2367 N N . LEU A 1 332 ? 20.057 -3.981 10.166 1.00 67.57 332 LEU A N 1
ATOM 2368 C CA . LEU A 1 332 ? 21.450 -3.836 10.486 1.00 67.07 332 LEU A CA 1
ATOM 2369 C C . LEU A 1 332 ? 22.231 -3.050 9.481 1.00 66.85 332 LEU A C 1
ATOM 2370 O O . LEU A 1 332 ? 23.118 -2.323 9.862 1.00 68.40 332 LEU A O 1
ATOM 2375 N N . PHE A 1 333 ? 21.930 -3.195 8.197 1.00 66.45 333 PHE A N 1
ATOM 2376 C CA . PHE A 1 333 ? 22.895 -2.866 7.140 1.00 65.40 333 PHE A CA 1
ATOM 2377 C C . PHE A 1 333 ? 22.354 -1.969 6.102 1.00 65.59 333 PHE A C 1
ATOM 2378 O O . PHE A 1 333 ? 23.122 -1.241 5.481 1.00 66.92 333 PHE A O 1
ATOM 2386 N N . ASN A 1 334 ? 21.042 -2.060 5.885 1.00 65.30 334 ASN A N 1
ATOM 2387 C CA . ASN A 1 334 ? 20.316 -1.262 4.895 1.00 64.76 334 ASN A CA 1
ATOM 2388 C C . ASN A 1 334 ? 20.891 -1.402 3.502 1.00 64.45 334 ASN A C 1
ATOM 2389 O O . ASN A 1 334 ? 21.268 -0.434 2.886 1.00 64.34 334 ASN A O 1
ATOM 2394 N N . PRO A 1 335 ? 20.908 -2.620 2.970 1.00 64.94 335 PRO A N 1
ATOM 2395 C CA . PRO A 1 335 ? 21.565 -2.761 1.711 1.00 65.13 335 PRO A CA 1
ATOM 2396 C C . PRO A 1 335 ? 20.653 -2.270 0.568 1.00 65.99 335 PRO A C 1
ATOM 2397 O O . PRO A 1 335 ? 19.453 -2.043 0.777 1.00 65.98 335 PRO A O 1
ATOM 2401 N N . GLN A 1 336 ? 21.216 -2.112 -0.628 1.00 66.75 336 GLN A N 1
ATOM 2402 C CA . GLN A 1 336 ? 20.408 -1.782 -1.769 1.00 67.43 336 GLN A CA 1
ATOM 2403 C C . GLN A 1 336 ? 20.071 -3.066 -2.464 1.00 68.05 336 GLN A C 1
ATOM 2404 O O . GLN A 1 336 ? 19.070 -3.158 -3.165 1.00 69.33 336 GLN A O 1
ATOM 2410 N N . LYS A 1 337 ? 20.886 -4.084 -2.277 1.00 68.16 337 LYS A N 1
ATOM 2411 C CA . LYS A 1 337 ? 20.615 -5.296 -3.004 1.00 68.88 337 LYS A CA 1
ATOM 2412 C C . LYS A 1 337 ? 20.767 -6.526 -2.134 1.00 69.03 337 LYS A C 1
ATOM 2413 O O . LYS A 1 337 ? 21.671 -6.618 -1.304 1.00 69.53 337 LYS A O 1
ATOM 2419 N N . ILE A 1 338 ? 19.855 -7.468 -2.311 1.00 68.70 338 ILE A N 1
ATOM 2420 C CA . ILE A 1 338 ? 20.015 -8.756 -1.684 1.00 68.34 338 ILE A CA 1
ATOM 2421 C C . ILE A 1 338 ? 20.151 -9.747 -2.798 1.00 68.14 338 ILE A C 1
ATOM 2422 O O . ILE A 1 338 ? 19.280 -9.834 -3.672 1.00 68.96 338 ILE A O 1
ATOM 2427 N N . LEU A 1 339 ? 21.262 -10.456 -2.793 1.00 67.52 339 LEU A N 1
ATOM 2428 C CA . LEU A 1 339 ? 21.527 -11.485 -3.785 1.00 67.23 339 LEU A CA 1
ATOM 2429 C C . LEU A 1 339 ? 21.444 -12.840 -3.134 1.00 67.66 339 LEU A C 1
ATOM 2430 O O . LEU A 1 339 ? 22.027 -13.051 -2.067 1.00 68.06 339 LEU A O 1
ATOM 2435 N N . ILE A 1 340 ? 20.708 -13.756 -3.744 1.00 68.08 340 ILE A N 1
ATOM 2436 C CA . ILE A 1 340 ? 20.742 -15.133 -3.275 1.00 68.89 340 ILE A CA 1
ATOM 2437 C C . ILE A 1 340 ? 21.598 -15.899 -4.228 1.00 68.50 340 ILE A C 1
ATOM 2438 O O . ILE A 1 340 ? 21.357 -15.859 -5.423 1.00 68.65 340 ILE A O 1
ATOM 2443 N N . GLY A 1 341 ? 22.597 -16.594 -3.711 1.00 68.49 341 GLY A N 1
ATOM 2444 C CA . GLY A 1 341 ? 23.413 -17.466 -4.554 1.00 69.14 341 GLY A CA 1
ATOM 2445 C C . GLY A 1 341 ? 23.135 -18.885 -4.146 1.00 69.43 341 GLY A C 1
ATOM 2446 O O . GLY A 1 341 ? 23.563 -19.308 -3.077 1.00 69.26 341 GLY A O 1
ATOM 2447 N N . SER A 1 342 ? 22.390 -19.610 -4.978 1.00 70.00 342 SER A N 1
ATOM 2448 C CA . SER A 1 342 ? 21.877 -20.931 -4.591 1.00 70.59 342 SER A CA 1
ATOM 2449 C C . SER A 1 342 ? 21.278 -21.680 -5.771 1.00 70.67 342 SER A C 1
ATOM 2450 O O . SER A 1 342 ? 20.770 -21.050 -6.695 1.00 71.00 342 SER A O 1
ATOM 2453 N N . PRO A 1 343 ? 21.285 -23.028 -5.729 1.00 70.72 343 PRO A N 1
ATOM 2454 C CA . PRO A 1 343 ? 20.468 -23.807 -6.664 1.00 70.69 343 PRO A CA 1
ATOM 2455 C C . PRO A 1 343 ? 18.977 -23.455 -6.521 1.00 71.06 343 PRO A C 1
ATOM 2456 O O . PRO A 1 343 ? 18.217 -23.579 -7.473 1.00 71.22 343 PRO A O 1
ATOM 2460 N N . LEU A 1 344 ? 18.574 -23.010 -5.336 1.00 71.47 344 LEU A N 1
ATOM 2461 C CA . LEU A 1 344 ? 17.197 -22.643 -5.090 1.00 72.32 344 LEU A CA 1
ATOM 2462 C C . LEU A 1 344 ? 16.756 -21.450 -5.908 1.00 72.82 344 LEU A C 1
ATOM 2463 O O . LEU A 1 344 ? 15.554 -21.193 -6.005 1.00 73.17 344 LEU A O 1
ATOM 2468 N N . SER A 1 345 ? 17.703 -20.712 -6.483 1.00 72.97 345 SER A N 1
ATOM 2469 C CA . SER A 1 345 ? 17.343 -19.602 -7.377 1.00 73.23 345 SER A CA 1
ATOM 2470 C C . SER A 1 345 ? 16.507 -20.047 -8.574 1.00 72.89 345 SER A C 1
ATOM 2471 O O . SER A 1 345 ? 15.860 -19.231 -9.226 1.00 72.47 345 SER A O 1
ATOM 2474 N N . LYS A 1 346 ? 16.511 -21.344 -8.859 1.00 72.83 346 LYS A N 1
ATOM 2475 C CA . LYS A 1 346 ? 15.612 -21.867 -9.870 1.00 73.06 346 LYS A CA 1
ATOM 2476 C C . LYS A 1 346 ? 14.160 -21.636 -9.435 1.00 72.62 346 LYS A C 1
ATOM 2477 O O . LYS A 1 346 ? 13.279 -21.390 -10.257 1.00 72.70 346 LYS A O 1
ATOM 2483 N N . ALA A 1 347 ? 13.921 -21.651 -8.131 1.00 72.00 347 ALA A N 1
ATOM 2484 C CA . ALA A 1 347 ? 12.587 -21.376 -7.628 1.00 71.35 347 ALA A CA 1
ATOM 2485 C C . ALA A 1 347 ? 12.400 -19.898 -7.314 1.00 71.09 347 ALA A C 1
ATOM 2486 O O . ALA A 1 347 ? 11.576 -19.552 -6.481 1.00 71.11 347 ALA A O 1
ATOM 2488 N N . ALA A 1 348 ? 13.141 -19.018 -7.980 1.00 70.95 348 ALA A N 1
ATOM 2489 C CA . ALA A 1 348 ? 13.089 -17.596 -7.619 1.00 71.05 348 ALA A CA 1
ATOM 2490 C C . ALA A 1 348 ? 11.665 -16.988 -7.580 1.00 71.35 348 ALA A C 1
ATOM 2491 O O . ALA A 1 348 ? 11.346 -16.262 -6.634 1.00 71.55 348 ALA A O 1
ATOM 2493 N N . ASP A 1 349 ? 10.834 -17.292 -8.589 1.00 71.09 349 ASP A N 1
ATOM 2494 C CA . ASP A 1 349 ? 9.434 -16.871 -8.670 1.00 71.36 349 ASP A CA 1
ATOM 2495 C C . ASP A 1 349 ? 8.641 -17.162 -7.403 1.00 71.43 349 ASP A C 1
ATOM 2496 O O . ASP A 1 349 ? 7.648 -16.489 -7.114 1.00 71.12 349 ASP A O 1
ATOM 2501 N N . ILE A 1 350 ? 9.073 -18.184 -6.668 1.00 71.62 350 ILE A N 1
ATOM 2502 C CA . ILE A 1 350 ? 8.528 -18.528 -5.356 1.00 71.87 350 ILE A CA 1
ATOM 2503 C C . ILE A 1 350 ? 9.414 -18.046 -4.175 1.00 72.32 350 ILE A C 1
ATOM 2504 O O . ILE A 1 350 ? 8.936 -17.355 -3.282 1.00 72.48 350 ILE A O 1
ATOM 2509 N N . LEU A 1 351 ? 10.694 -18.412 -4.163 1.00 72.62 351 LEU A N 1
ATOM 2510 C CA . LEU A 1 351 ? 11.561 -18.068 -3.045 1.00 73.06 351 LEU A CA 1
ATOM 2511 C C . LEU A 1 351 ? 11.635 -16.546 -2.803 1.00 73.17 351 LEU A C 1
ATOM 2512 O O . LEU A 1 351 ? 11.482 -16.077 -1.669 1.00 73.90 351 LEU A O 1
ATOM 2517 N N . PHE A 1 352 ? 11.814 -15.772 -3.870 1.00 72.82 352 PHE A N 1
ATOM 2518 C CA . PHE A 1 352 ? 12.114 -14.336 -3.732 1.00 71.53 352 PHE A CA 1
ATOM 2519 C C . PHE A 1 352 ? 10.953 -13.521 -3.204 1.00 71.12 352 PHE A C 1
ATOM 2520 O O . PHE A 1 352 ? 11.158 -12.764 -2.263 1.00 72.14 352 PHE A O 1
ATOM 2528 N N . PRO A 1 353 ? 9.738 -13.667 -3.770 1.00 70.26 353 PRO A N 1
ATOM 2529 C CA . PRO A 1 353 ? 8.617 -12.939 -3.176 1.00 69.59 353 PRO A CA 1
ATOM 2530 C C . PRO A 1 353 ? 8.424 -13.237 -1.699 1.00 69.32 353 PRO A C 1
ATOM 2531 O O . PRO A 1 353 ? 8.021 -12.346 -0.947 1.00 70.01 353 PRO A O 1
ATOM 2535 N N . VAL A 1 354 ? 8.720 -14.463 -1.271 1.00 68.61 354 VAL A N 1
ATOM 2536 C CA . VAL A 1 354 ? 8.511 -14.820 0.122 1.00 67.59 354 VAL A CA 1
ATOM 2537 C C . VAL A 1 354 ? 9.556 -14.097 0.958 1.00 68.37 354 VAL A C 1
ATOM 2538 O O . VAL A 1 354 ? 9.274 -13.648 2.053 1.00 68.67 354 VAL A O 1
ATOM 2542 N N . ILE A 1 355 ? 10.773 -13.991 0.432 1.00 69.06 355 ILE A N 1
ATOM 2543 C CA . ILE A 1 355 ? 11.824 -13.305 1.133 1.00 69.01 355 ILE A CA 1
ATOM 2544 C C . ILE A 1 355 ? 11.496 -11.816 1.134 1.00 70.09 355 ILE A C 1
ATOM 2545 O O . ILE A 1 355 ? 11.590 -11.170 2.174 1.00 70.78 355 ILE A O 1
ATOM 2550 N N . SER A 1 356 ? 11.065 -11.274 -0.004 1.00 70.28 356 SER A N 1
ATOM 2551 C CA . SER A 1 356 ? 10.753 -9.860 -0.064 1.00 70.48 356 SER A CA 1
ATOM 2552 C C . SER A 1 356 ? 9.684 -9.502 0.910 1.00 71.07 356 SER A C 1
ATOM 2553 O O . SER A 1 356 ? 9.721 -8.429 1.502 1.00 71.50 356 SER A O 1
ATOM 2556 N N . ASP A 1 357 ? 8.726 -10.399 1.093 1.00 71.46 357 ASP A N 1
ATOM 2557 C CA . ASP A 1 357 ? 7.585 -10.064 1.906 1.00 72.24 357 ASP A CA 1
ATOM 2558 C C . ASP A 1 357 ? 7.939 -10.066 3.365 1.00 71.77 357 ASP A C 1
ATOM 2559 O O . ASP A 1 357 ? 7.474 -9.215 4.113 1.00 71.65 357 ASP A O 1
ATOM 2564 N N . SER A 1 358 ? 8.793 -11.001 3.761 1.00 71.36 358 SER A N 1
ATOM 2565 C CA . SER A 1 358 ? 9.363 -10.984 5.091 1.00 71.26 358 SER A CA 1
ATOM 2566 C C . SER A 1 358 ? 10.033 -9.637 5.377 1.00 71.05 358 SER A C 1
ATOM 2567 O O . SER A 1 358 ? 9.685 -8.966 6.350 1.00 71.01 358 SER A O 1
ATOM 2570 N N . ILE A 1 359 ? 10.957 -9.224 4.508 1.00 69.89 359 ILE A N 1
ATOM 2571 C CA . ILE A 1 359 ? 11.666 -8.001 4.721 1.00 69.13 359 ILE A CA 1
ATOM 2572 C C . ILE A 1 359 ? 10.650 -6.884 4.901 1.00 69.83 359 ILE A C 1
ATOM 2573 O O . ILE A 1 359 ? 10.675 -6.169 5.893 1.00 69.43 359 ILE A O 1
ATOM 2578 N N . ARG A 1 360 ? 9.705 -6.781 3.980 1.00 71.07 360 ARG A N 1
ATOM 2579 C CA . ARG A 1 360 ? 8.670 -5.740 4.057 1.00 72.13 360 ARG A CA 1
ATOM 2580 C C . ARG A 1 360 ? 7.824 -5.822 5.304 1.00 70.81 360 ARG A C 1
ATOM 2581 O O . ARG A 1 360 ? 7.447 -4.810 5.831 1.00 70.96 360 ARG A O 1
ATOM 2589 N N . GLN A 1 361 ? 7.568 -7.024 5.799 1.00 70.63 361 GLN A N 1
ATOM 2590 C CA . GLN A 1 361 ? 6.777 -7.197 7.008 1.00 70.30 361 GLN A CA 1
ATOM 2591 C C . GLN A 1 361 ? 7.585 -6.815 8.218 1.00 69.21 361 GLN A C 1
ATOM 2592 O O . GLN A 1 361 ? 7.081 -6.204 9.155 1.00 69.67 361 GLN A O 1
ATOM 2598 N N . GLN A 1 362 ? 8.850 -7.193 8.205 1.00 67.94 362 GLN A N 1
ATOM 2599 C CA . GLN A 1 362 ? 9.587 -7.251 9.437 1.00 66.28 362 GLN A CA 1
ATOM 2600 C C . GLN A 1 362 ? 10.629 -6.162 9.670 1.00 65.25 362 GLN A C 1
ATOM 2601 O O . GLN A 1 362 ? 11.036 -5.942 10.800 1.00 65.20 362 GLN A O 1
ATOM 2607 N N . ALA A 1 363 ? 11.050 -5.478 8.627 1.00 64.21 363 ALA A N 1
ATOM 2608 C CA . ALA A 1 363 ? 12.154 -4.539 8.762 1.00 64.07 363 ALA A CA 1
ATOM 2609 C C . ALA A 1 363 ? 11.654 -3.138 8.669 1.00 63.47 363 ALA A C 1
ATOM 2610 O O . ALA A 1 363 ? 10.488 -2.924 8.370 1.00 64.14 363 ALA A O 1
ATOM 2612 N N . LEU A 1 364 ? 12.537 -2.184 8.916 1.00 63.44 364 LEU A N 1
ATOM 2613 C CA . LEU A 1 364 ? 12.177 -0.743 8.964 1.00 63.27 364 LEU A CA 1
ATOM 2614 C C . LEU A 1 364 ? 11.645 -0.306 7.605 1.00 63.46 364 LEU A C 1
ATOM 2615 O O . LEU A 1 364 ? 12.351 -0.426 6.618 1.00 63.41 364 LEU A O 1
ATOM 2620 N N . PRO A 1 365 ? 10.383 0.137 7.528 1.00 63.98 365 PRO A N 1
ATOM 2621 C CA . PRO A 1 365 ? 9.812 0.599 6.262 1.00 64.51 365 PRO A CA 1
ATOM 2622 C C . PRO A 1 365 ? 10.785 1.398 5.409 1.00 65.27 365 PRO A C 1
ATOM 2623 O O . PRO A 1 365 ? 10.924 1.098 4.237 1.00 65.63 365 PRO A O 1
ATOM 2627 N N . ALA A 1 366 ? 11.466 2.391 5.988 1.00 65.90 366 ALA A N 1
ATOM 2628 C CA . ALA A 1 366 ? 12.425 3.192 5.236 1.00 65.89 366 ALA A CA 1
ATOM 2629 C C . ALA A 1 366 ? 13.443 2.313 4.543 1.00 66.15 366 ALA A C 1
ATOM 2630 O O . ALA A 1 366 ? 13.852 2.582 3.448 1.00 66.69 366 ALA A O 1
ATOM 2632 N N . TYR A 1 367 ? 13.836 1.236 5.178 1.00 67.11 367 TYR A N 1
ATOM 2633 C CA . TYR A 1 367 ? 14.803 0.352 4.604 1.00 68.15 367 TYR A CA 1
ATOM 2634 C C . TYR A 1 367 ? 14.157 -0.740 3.734 1.00 69.89 367 TYR A C 1
ATOM 2635 O O . TYR A 1 367 ? 14.813 -1.320 2.873 1.00 70.40 367 TYR A O 1
ATOM 2644 N N . SER A 1 368 ? 12.892 -1.072 3.967 1.00 71.84 368 SER A N 1
ATOM 2645 C CA . SER A 1 368 ? 12.298 -2.170 3.216 1.00 73.52 368 SER A CA 1
ATOM 2646 C C . SER A 1 368 ? 11.690 -1.711 1.908 1.00 75.38 368 SER A C 1
ATOM 2647 O O . SER A 1 368 ? 11.399 -2.528 1.038 1.00 76.07 368 SER A O 1
ATOM 2650 N N . GLN A 1 369 ? 11.554 -0.397 1.759 1.00 77.29 369 GLN A N 1
ATOM 2651 C CA . GLN A 1 369 ? 10.769 0.217 0.696 1.00 79.02 369 GLN A CA 1
ATOM 2652 C C . GLN A 1 369 ? 11.192 -0.138 -0.721 1.00 80.26 369 GLN A C 1
ATOM 2653 O O . GLN A 1 369 ? 10.356 -0.532 -1.522 1.00 80.69 369 GLN A O 1
ATOM 2659 N N . HIS A 1 370 ? 12.463 0.007 -1.065 1.00 81.97 370 HIS A N 1
ATOM 2660 C CA . HIS A 1 370 ? 12.800 -0.200 -2.473 1.00 83.85 370 HIS A CA 1
ATOM 2661 C C . HIS A 1 370 ? 13.851 -1.279 -2.731 1.00 84.29 370 HIS A C 1
ATOM 2662 O O . HIS A 1 370 ? 14.689 -1.156 -3.630 1.00 84.60 370 HIS A O 1
ATOM 2669 N N . ILE A 1 371 ? 13.757 -2.361 -1.970 1.00 84.23 371 ILE A N 1
ATOM 2670 C CA . ILE A 1 371 ? 14.844 -3.296 -1.906 1.00 84.29 371 ILE A CA 1
ATOM 2671 C C . ILE A 1 371 ? 14.588 -4.482 -2.804 1.00 83.81 371 ILE A C 1
ATOM 2672 O O . ILE A 1 371 ? 13.498 -5.037 -2.816 1.00 83.85 371 ILE A O 1
ATOM 2677 N N . SER A 1 372 ? 15.608 -4.858 -3.561 1.00 83.46 372 SER A N 1
ATOM 2678 C CA . SER A 1 372 ? 15.461 -5.906 -4.547 1.00 83.06 372 SER A CA 1
ATOM 2679 C C . SER A 1 372 ? 16.166 -7.175 -4.089 1.00 82.78 372 SER A C 1
ATOM 2680 O O . SER A 1 372 ? 17.374 -7.193 -3.778 1.00 83.51 372 SER A O 1
ATOM 2683 N N . VAL A 1 373 ? 15.385 -8.238 -4.023 1.00 81.62 373 VAL A N 1
ATOM 2684 C CA . VAL A 1 373 ? 15.918 -9.545 -3.765 1.00 80.46 373 VAL A CA 1
ATOM 2685 C C . VAL A 1 373 ? 16.032 -10.186 -5.137 1.00 80.23 373 VAL A C 1
ATOM 2686 O O . VAL A 1 373 ? 15.042 -10.642 -5.703 1.00 80.22 373 VAL A O 1
ATOM 2690 N N . GLU A 1 374 ? 17.237 -10.171 -5.692 1.00 79.76 374 GLU A N 1
ATOM 2691 C CA . GLU A 1 374 ? 17.488 -10.774 -7.004 1.00 79.86 374 GLU A CA 1
ATOM 2692 C C . GLU A 1 374 ? 18.511 -11.924 -6.893 1.00 78.89 374 GLU A C 1
ATOM 2693 O O . GLU A 1 374 ? 19.151 -12.117 -5.874 1.00 79.23 374 GLU A O 1
ATOM 2699 N N . SER A 1 375 ? 18.641 -12.699 -7.949 1.00 78.54 375 SER A N 1
ATOM 2700 C CA . SER A 1 375 ? 19.551 -13.818 -7.966 1.00 77.89 375 SER A CA 1
ATOM 2701 C C . SER A 1 375 ? 20.967 -13.366 -8.282 1.00 77.47 375 SER A C 1
ATOM 2702 O O . SER A 1 375 ? 21.195 -12.405 -9.003 1.00 77.94 375 SER A O 1
ATOM 2705 N N . THR A 1 376 ? 21.914 -14.101 -7.739 1.00 76.81 376 THR A N 1
ATOM 2706 C CA . THR A 1 376 ? 23.319 -13.930 -7.981 1.00 75.96 376 THR A CA 1
ATOM 2707 C C . THR A 1 376 ? 23.540 -14.104 -9.482 1.00 75.61 376 THR A C 1
ATOM 2708 O O . THR A 1 376 ? 22.851 -14.911 -10.104 1.00 76.02 376 THR A O 1
ATOM 2712 N N . GLN A 1 377 ? 24.455 -13.350 -10.085 1.00 74.77 377 GLN A N 1
ATOM 2713 C CA . GLN A 1 377 ? 24.633 -13.460 -11.545 1.00 74.62 377 GLN A CA 1
ATOM 2714 C C . GLN A 1 377 ? 25.449 -14.695 -11.957 1.00 74.69 377 GLN A C 1
ATOM 2715 O O . GLN A 1 377 ? 25.257 -15.246 -13.035 1.00 74.51 377 GLN A O 1
ATOM 2721 N N . PHE A 1 378 ? 26.367 -15.093 -11.085 1.00 74.77 378 PHE A N 1
ATOM 2722 C CA . PHE A 1 378 ? 27.212 -16.257 -11.266 1.00 74.74 378 PHE A CA 1
ATOM 2723 C C . PHE A 1 378 ? 26.787 -17.324 -10.293 1.00 74.84 378 PHE A C 1
ATOM 2724 O O . PHE A 1 378 ? 26.257 -17.009 -9.229 1.00 75.59 378 PHE A O 1
ATOM 2732 N N . SER A 1 379 ? 27.039 -18.585 -10.613 1.00 74.48 379 SER A N 1
ATOM 2733 C CA . SER A 1 379 ? 26.778 -19.632 -9.639 1.00 74.49 379 SER A CA 1
ATOM 2734 C C . SER A 1 379 ? 28.026 -19.918 -8.788 1.00 74.38 379 SER A C 1
ATOM 2735 O O . SER A 1 379 ? 28.006 -20.733 -7.865 1.00 74.33 379 SER A O 1
ATOM 2738 N N . ASN A 1 380 ? 29.092 -19.186 -9.066 1.00 74.40 380 ASN A N 1
ATOM 2739 C CA . ASN A 1 380 ? 30.413 -19.564 -8.596 1.00 74.91 380 ASN A CA 1
ATOM 2740 C C . ASN A 1 380 ? 30.677 -21.088 -8.696 1.00 74.75 380 ASN A C 1
ATOM 2741 O O . ASN A 1 380 ? 30.824 -21.801 -7.689 1.00 74.84 380 ASN A O 1
ATOM 2746 N N . GLN A 1 381 ? 30.653 -21.567 -9.938 1.00 74.38 381 GLN A N 1
ATOM 2747 C CA . GLN A 1 381 ? 31.396 -22.744 -10.344 1.00 73.90 381 GLN A CA 1
ATOM 2748 C C . GLN A 1 381 ? 32.753 -22.168 -10.658 1.00 73.82 381 GLN A C 1
ATOM 2749 O O . GLN A 1 381 ? 32.879 -20.953 -10.850 1.00 73.84 381 GLN A O 1
ATOM 2755 N N . GLY A 1 382 ? 33.776 -23.008 -10.702 1.00 73.69 382 GLY A N 1
ATOM 2756 C CA . GLY A 1 382 ? 35.124 -22.530 -11.005 1.00 73.55 382 GLY A CA 1
ATOM 2757 C C . GLY A 1 382 ? 35.531 -21.153 -10.468 1.00 73.50 382 GLY A C 1
ATOM 2758 O O . GLY A 1 382 ? 35.065 -20.699 -9.413 1.00 73.65 382 GLY A O 1
ATOM 2759 N N . THR A 1 383 ? 36.364 -20.472 -11.248 1.00 73.36 383 THR A N 1
ATOM 2760 C CA . THR A 1 383 ? 37.245 -19.412 -10.757 1.00 73.23 383 THR A CA 1
ATOM 2761 C C . THR A 1 383 ? 36.834 -17.978 -11.113 1.00 73.50 383 THR A C 1
ATOM 2762 O O . THR A 1 383 ? 37.659 -17.051 -11.074 1.00 73.38 383 THR A O 1
ATOM 2774 N N . ALA A 1 385 ? 35.673 -15.860 -9.602 1.00 72.90 385 ALA A N 1
ATOM 2775 C CA . ALA A 1 385 ? 35.690 -15.057 -8.382 1.00 72.14 385 ALA A CA 1
ATOM 2776 C C . ALA A 1 385 ? 37.077 -14.526 -8.040 1.00 71.65 385 ALA A C 1
ATOM 2777 O O . ALA A 1 385 ? 37.219 -13.362 -7.665 1.00 71.49 385 ALA A O 1
ATOM 2779 N N . GLY A 1 386 ? 38.089 -15.385 -8.144 1.00 71.17 386 GLY A N 1
ATOM 2780 C CA . GLY A 1 386 ? 39.482 -14.945 -8.063 1.00 70.84 386 GLY A CA 1
ATOM 2781 C C . GLY A 1 386 ? 39.608 -13.586 -8.726 1.00 70.58 386 GLY A C 1
ATOM 2782 O O . GLY A 1 386 ? 40.137 -12.637 -8.141 1.00 70.87 386 GLY A O 1
ATOM 2783 N N . ALA A 1 387 ? 39.061 -13.483 -9.935 1.00 69.86 387 ALA A N 1
ATOM 2784 C CA . ALA A 1 387 ? 38.989 -12.231 -10.661 1.00 69.06 387 ALA A CA 1
ATOM 2785 C C . ALA A 1 387 ? 38.781 -11.014 -9.756 1.00 68.80 387 ALA A C 1
ATOM 2786 O O . ALA A 1 387 ? 39.419 -9.981 -9.946 1.00 68.81 387 ALA A O 1
ATOM 2788 N N . ALA A 1 388 ? 37.902 -11.137 -8.769 1.00 68.67 388 ALA A N 1
ATOM 2789 C CA . ALA A 1 388 ? 37.560 -9.998 -7.920 1.00 68.44 388 ALA A CA 1
ATOM 2790 C C . ALA A 1 388 ? 38.726 -9.660 -7.006 1.00 68.11 388 ALA A C 1
ATOM 2791 O O . ALA A 1 388 ? 39.005 -8.490 -6.732 1.00 67.72 388 ALA A O 1
ATOM 2793 N N . LEU A 1 389 ? 39.413 -10.695 -6.552 1.00 67.98 389 LEU A N 1
ATOM 2794 C CA . LEU A 1 389 ? 40.571 -10.506 -5.698 1.00 68.08 389 LEU A CA 1
ATOM 2795 C C . LEU A 1 389 ? 41.654 -9.693 -6.383 1.00 68.35 389 LEU A C 1
ATOM 2796 O O . LEU A 1 389 ? 42.178 -8.754 -5.782 1.00 68.46 389 LEU A O 1
ATOM 2801 N N . VAL A 1 390 ? 41.976 -10.049 -7.630 1.00 68.32 390 VAL A N 1
ATOM 2802 C CA . VAL A 1 390 ? 42.976 -9.322 -8.409 1.00 68.73 390 VAL A CA 1
ATOM 2803 C C . VAL A 1 390 ? 42.541 -7.889 -8.685 1.00 68.85 390 VAL A C 1
ATOM 2804 O O . VAL A 1 390 ? 43.277 -6.953 -8.372 1.00 68.95 390 VAL A O 1
ATOM 2808 N N . LYS A 1 391 ? 41.350 -7.728 -9.261 1.00 69.15 391 LYS A N 1
ATOM 2809 C CA . LYS A 1 391 ? 40.756 -6.404 -9.508 1.00 69.50 391 LYS A CA 1
ATOM 2810 C C . LYS A 1 391 ? 40.823 -5.490 -8.289 1.00 69.78 391 LYS A C 1
ATOM 2811 O O . LYS A 1 391 ? 41.132 -4.311 -8.413 1.00 69.65 391 LYS A O 1
ATOM 2817 N N . ASP A 1 392 ? 40.527 -6.048 -7.119 1.00 70.31 392 ASP A N 1
ATOM 2818 C CA . ASP A 1 392 ? 40.603 -5.320 -5.860 1.00 71.05 392 ASP A CA 1
ATOM 2819 C C . ASP A 1 392 ? 42.023 -4.843 -5.551 1.00 71.17 392 ASP A C 1
ATOM 2820 O O . ASP A 1 392 ? 42.237 -3.690 -5.166 1.00 71.15 392 ASP A O 1
ATOM 2825 N N . ALA A 1 393 ? 42.986 -5.746 -5.714 1.00 71.49 393 ALA A N 1
ATOM 2826 C CA . ALA A 1 393 ? 44.383 -5.431 -5.505 1.00 71.52 393 ALA A CA 1
ATOM 2827 C C . ALA A 1 393 ? 44.852 -4.407 -6.537 1.00 71.76 393 ALA A C 1
ATOM 2828 O O . ALA A 1 393 ? 45.784 -3.641 -6.276 1.00 72.10 393 ALA A O 1
ATOM 2838 N N . TYR A 1 395 ? 42.938 -1.979 -7.496 1.00 70.93 395 TYR A N 1
ATOM 2839 C CA . TYR A 1 395 ? 42.110 -0.816 -7.231 1.00 70.22 395 TYR A CA 1
ATOM 2840 C C . TYR A 1 395 ? 42.534 -0.138 -5.942 1.00 70.09 395 TYR A C 1
ATOM 2841 O O . TYR A 1 395 ? 42.376 1.062 -5.796 1.00 70.05 395 TYR A O 1
ATOM 2850 N N . ASN A 1 396 ? 43.050 -0.917 -4.994 1.00 70.24 396 ASN A N 1
ATOM 2851 C CA . ASN A 1 396 ? 43.669 -0.346 -3.795 1.00 70.04 396 ASN A CA 1
ATOM 2852 C C . ASN A 1 396 ? 45.113 0.041 -4.098 1.00 69.63 396 ASN A C 1
ATOM 2853 O O . ASN A 1 396 ? 45.788 0.660 -3.282 1.00 69.46 396 ASN A O 1
ATOM 2858 N N . GLY A 1 397 ? 45.572 -0.360 -5.280 1.00 69.37 397 GLY A N 1
ATOM 2859 C CA . GLY A 1 397 ? 46.851 0.070 -5.816 1.00 69.13 397 GLY A CA 1
ATOM 2860 C C . GLY A 1 397 ? 48.047 -0.733 -5.361 1.00 68.81 397 GLY A C 1
ATOM 2861 O O . GLY A 1 397 ? 49.183 -0.399 -5.713 1.00 68.82 397 GLY A O 1
ATOM 2862 N N . SER A 1 398 ? 47.797 -1.780 -4.576 1.00 68.62 398 SER A N 1
ATOM 2863 C CA . SER A 1 398 ? 48.872 -2.617 -4.028 1.00 68.41 398 SER A CA 1
ATOM 2864 C C . SER A 1 398 ? 49.557 -3.415 -5.143 1.00 68.14 398 SER A C 1
ATOM 2865 O O . SER A 1 398 ? 50.791 -3.380 -5.276 1.00 68.01 398 SER A O 1
ATOM 2868 N N . LEU A 1 399 ? 48.747 -4.103 -5.951 1.00 67.55 399 LEU A N 1
ATOM 2869 C CA . LEU A 1 399 ? 49.241 -4.812 -7.120 1.00 66.76 399 LEU A CA 1
ATOM 2870 C C . LEU A 1 399 ? 49.813 -3.813 -8.104 1.00 66.39 399 LEU A C 1
ATOM 2871 O O . LEU A 1 399 ? 50.810 -4.097 -8.753 1.00 66.38 399 LEU A O 1
ATOM 2876 N N . LEU A 1 400 ? 49.186 -2.639 -8.198 1.00 66.42 400 LEU A N 1
ATOM 2877 C CA . LEU A 1 400 ? 49.624 -1.575 -9.121 1.00 66.29 400 LEU A CA 1
ATOM 2878 C C . LEU A 1 400 ? 51.028 -1.060 -8.855 1.00 66.43 400 LEU A C 1
ATOM 2879 O O . LEU A 1 400 ? 51.841 -0.961 -9.768 1.00 66.16 400 LEU A O 1
ATOM 2884 N N . ILE A 1 401 ? 51.292 -0.738 -7.593 1.00 66.94 401 ILE A N 1
ATOM 2885 C CA . ILE A 1 401 ? 52.636 -0.434 -7.112 1.00 67.57 401 ILE A CA 1
ATOM 2886 C C . ILE A 1 401 ? 53.614 -1.576 -7.444 1.00 67.99 401 ILE A C 1
ATOM 2887 O O . ILE A 1 401 ? 54.677 -1.321 -8.013 1.00 68.07 401 ILE A O 1
ATOM 2892 N N . ARG A 1 402 ? 53.245 -2.820 -7.119 1.00 68.55 402 ARG A N 1
ATOM 2893 C CA . ARG A 1 402 ? 54.064 -3.990 -7.474 1.00 69.20 402 ARG A CA 1
ATOM 2894 C C . ARG A 1 402 ? 54.329 -4.030 -8.977 1.00 69.48 402 ARG A C 1
ATOM 2895 O O . ARG A 1 402 ? 55.468 -4.264 -9.403 1.00 69.61 402 ARG A O 1
ATOM 2903 N N . LEU A 1 403 ? 53.289 -3.775 -9.771 1.00 69.55 403 LEU A N 1
ATOM 2904 C CA . LEU A 1 403 ? 53.393 -3.863 -11.230 1.00 69.85 403 LEU A CA 1
ATOM 2905 C C . LEU A 1 403 ? 54.186 -2.743 -11.893 1.00 70.15 403 LEU A C 1
ATOM 2906 O O . LEU A 1 403 ? 54.608 -2.871 -13.045 1.00 70.22 403 LEU A O 1
ATOM 2911 N N . LEU A 1 404 ? 54.386 -1.648 -11.169 1.00 70.57 404 LEU A N 1
ATOM 2912 C CA . LEU A 1 404 ? 55.241 -0.563 -11.648 1.00 71.04 404 LEU A CA 1
ATOM 2913 C C . LEU A 1 404 ? 56.669 -0.724 -11.108 1.00 71.40 404 LEU A C 1
ATOM 2914 O O . LEU A 1 404 ? 57.485 0.199 -11.169 1.00 71.19 404 LEU A O 1
ATOM 2919 N N . GLN A 1 405 ? 56.941 -1.926 -10.597 1.00 72.07 405 GLN A N 1
ATOM 2920 C CA . GLN A 1 405 ? 58.265 -2.351 -10.111 1.00 72.69 405 GLN A CA 1
ATOM 2921 C C . GLN A 1 405 ? 59.251 -2.688 -11.236 1.00 72.72 405 GLN A C 1
ATOM 2922 O O . GLN A 1 405 ? 60.429 -2.334 -11.155 1.00 72.73 405 GLN A O 1
ATOM 2928 N N . GLY A 1 406 ? 58.767 -3.388 -12.264 1.00 72.88 406 GLY A N 1
ATOM 2929 C CA . GLY A 1 406 ? 59.579 -3.742 -13.432 1.00 72.92 406 GLY A CA 1
ATOM 2930 C C . GLY A 1 406 ? 59.957 -5.214 -13.492 1.00 72.94 406 GLY A C 1
ATOM 2931 O O . GLY A 1 406 ? 59.102 -6.087 -13.335 1.00 72.82 406 GLY A O 1
ATOM 2932 N N . GLN B 1 12 ? 40.905 17.975 1.708 1.00 73.68 12 GLN B N 1
ATOM 2933 C CA . GLN B 1 12 ? 40.320 16.758 2.348 1.00 73.61 12 GLN B CA 1
ATOM 2934 C C . GLN B 1 12 ? 41.421 15.961 3.032 1.00 73.55 12 GLN B C 1
ATOM 2935 O O . GLN B 1 12 ? 41.293 15.521 4.172 1.00 73.39 12 GLN B O 1
ATOM 2941 N N . ILE B 1 13 ? 42.511 15.777 2.309 1.00 73.67 13 ILE B N 1
ATOM 2942 C CA . ILE B 1 13 ? 43.728 15.227 2.877 1.00 73.89 13 ILE B CA 1
ATOM 2943 C C . ILE B 1 13 ? 44.182 16.102 4.060 1.00 73.77 13 ILE B C 1
ATOM 2944 O O . ILE B 1 13 ? 44.533 15.594 5.132 1.00 73.69 13 ILE B O 1
ATOM 2949 N N . LYS B 1 14 ? 44.160 17.417 3.845 1.00 73.55 14 LYS B N 1
ATOM 2950 C CA . LYS B 1 14 ? 44.357 18.398 4.898 1.00 73.52 14 LYS B CA 1
ATOM 2951 C C . LYS B 1 14 ? 43.422 18.098 6.067 1.00 72.91 14 LYS B C 1
ATOM 2952 O O . LYS B 1 14 ? 43.857 18.074 7.212 1.00 73.04 14 LYS B O 1
ATOM 2958 N N . GLN B 1 15 ? 42.146 17.847 5.778 1.00 72.37 15 GLN B N 1
ATOM 2959 C CA . GLN B 1 15 ? 41.146 17.646 6.837 1.00 71.64 15 GLN B CA 1
ATOM 2960 C C . GLN B 1 15 ? 41.520 16.506 7.792 1.00 71.48 15 GLN B C 1
ATOM 2961 O O . GLN B 1 15 ? 41.635 16.714 9.008 1.00 71.80 15 GLN B O 1
ATOM 2967 N N . THR B 1 16 ? 41.726 15.315 7.242 1.00 70.83 16 THR B N 1
ATOM 2968 C CA . THR B 1 16 ? 42.163 14.177 8.037 1.00 70.32 16 THR B CA 1
ATOM 2969 C C . THR B 1 16 ? 43.405 14.496 8.875 1.00 69.92 16 THR B C 1
ATOM 2970 O O . THR B 1 16 ? 43.383 14.376 10.100 1.00 70.09 16 THR B O 1
ATOM 2974 N N . ASN B 1 17 ? 44.469 14.920 8.211 1.00 69.40 17 ASN B N 1
ATOM 2975 C CA . ASN B 1 17 ? 45.729 15.204 8.880 1.00 69.13 17 ASN B CA 1
ATOM 2976 C C . ASN B 1 17 ? 45.599 16.119 10.082 1.00 68.73 17 ASN B C 1
ATOM 2977 O O . ASN B 1 17 ? 46.082 15.791 11.154 1.00 68.45 17 ASN B O 1
ATOM 2982 N N . ALA B 1 18 ? 44.939 17.257 9.901 1.00 68.56 18 ALA B N 1
ATOM 2983 C CA . ALA B 1 18 ? 44.714 18.192 10.989 1.00 68.52 18 ALA B CA 1
ATOM 2984 C C . ALA B 1 18 ? 44.000 17.475 12.133 1.00 68.66 18 ALA B C 1
ATOM 2985 O O . ALA B 1 18 ? 44.396 17.558 13.301 1.00 68.66 18 ALA B O 1
ATOM 2987 N N . GLY B 1 19 ? 42.951 16.753 11.791 1.00 68.64 19 GLY B N 1
ATOM 2988 C CA . GLY B 1 19 ? 42.196 16.059 12.810 1.00 69.18 19 GLY B CA 1
ATOM 2989 C C . GLY B 1 19 ? 43.011 15.014 13.541 1.00 68.86 19 GLY B C 1
ATOM 2990 O O . GLY B 1 19 ? 42.921 14.894 14.769 1.00 69.23 19 GLY B O 1
ATOM 2991 N N . ALA B 1 20 ? 43.793 14.251 12.785 1.00 68.30 20 ALA B N 1
ATOM 2992 C CA . ALA B 1 20 ? 44.658 13.231 13.365 1.00 67.93 20 ALA B CA 1
ATOM 2993 C C . ALA B 1 20 ? 45.680 13.856 14.289 1.00 67.71 20 ALA B C 1
ATOM 2994 O O . ALA B 1 20 ? 46.091 13.248 15.267 1.00 67.89 20 ALA B O 1
ATOM 2996 N N . VAL B 1 21 ? 46.090 15.077 13.981 1.00 67.81 21 VAL B N 1
ATOM 2997 C CA . VAL B 1 21 ? 47.091 15.744 14.792 1.00 67.84 21 VAL B CA 1
ATOM 2998 C C . VAL B 1 21 ? 46.423 16.371 15.987 1.00 68.13 21 VAL B C 1
ATOM 2999 O O . VAL B 1 21 ? 47.003 16.400 17.081 1.00 68.34 21 VAL B O 1
ATOM 3003 N N . TYR B 1 22 ? 45.198 16.862 15.791 1.00 68.19 22 TYR B N 1
ATOM 3004 C CA . TYR B 1 22 ? 44.452 17.402 16.908 1.00 67.90 22 TYR B CA 1
ATOM 3005 C C . TYR B 1 22 ? 44.171 16.336 17.925 1.00 68.51 22 TYR B C 1
ATOM 3006 O O . TYR B 1 22 ? 44.366 16.552 19.118 1.00 69.61 22 TYR B O 1
ATOM 3015 N N . ARG B 1 23 ? 43.701 15.192 17.445 1.00 68.49 23 ARG B N 1
ATOM 3016 C CA . ARG B 1 23 ? 43.455 14.029 18.274 1.00 68.61 23 ARG B CA 1
ATOM 3017 C C . ARG B 1 23 ? 44.653 13.795 19.193 1.00 68.73 23 ARG B C 1
ATOM 3018 O O . ARG B 1 23 ? 44.509 13.687 20.399 1.00 68.72 23 ARG B O 1
ATOM 3026 N N . LEU B 1 24 ? 45.845 13.751 18.611 1.00 69.07 24 LEU B N 1
ATOM 3027 C CA . LEU B 1 24 ? 47.049 13.458 19.376 1.00 69.09 24 LEU B CA 1
ATOM 3028 C C . LEU B 1 24 ? 47.307 14.501 20.444 1.00 69.48 24 LEU B C 1
ATOM 3029 O O . LEU B 1 24 ? 47.455 14.150 21.615 1.00 70.36 24 LEU B O 1
ATOM 3034 N N . ILE B 1 25 ? 47.331 15.772 20.061 1.00 69.14 25 ILE B N 1
ATOM 3035 C CA . ILE B 1 25 ? 47.473 16.844 21.035 1.00 69.16 25 ILE B CA 1
ATOM 3036 C C . ILE B 1 25 ? 46.442 16.666 22.167 1.00 69.61 25 ILE B C 1
ATOM 3037 O O . ILE B 1 25 ? 46.767 16.690 23.369 1.00 68.99 25 ILE B O 1
ATOM 3042 N N . ASP B 1 26 ? 45.193 16.456 21.768 1.00 70.18 26 ASP B N 1
ATOM 3043 C CA . ASP B 1 26 ? 44.121 16.279 22.731 1.00 70.44 26 ASP B CA 1
ATOM 3044 C C . ASP B 1 26 ? 44.438 15.123 23.677 1.00 70.25 26 ASP B C 1
ATOM 3045 O O . ASP B 1 26 ? 44.304 15.250 24.890 1.00 70.22 26 ASP B O 1
ATOM 3050 N N . GLN B 1 27 ? 44.893 14.016 23.110 1.00 70.42 27 GLN B N 1
ATOM 3051 C CA . GLN B 1 27 ? 45.034 12.785 23.858 1.00 70.42 27 GLN B CA 1
ATOM 3052 C C . GLN B 1 27 ? 46.340 12.711 24.609 1.00 70.67 27 GLN B C 1
ATOM 3053 O O . GLN B 1 27 ? 46.373 12.218 25.727 1.00 71.34 27 GLN B O 1
ATOM 3059 N N . LEU B 1 28 ? 47.407 13.237 24.017 1.00 70.46 28 LEU B N 1
ATOM 3060 C CA . LEU B 1 28 ? 48.733 13.069 24.570 1.00 69.96 28 LEU B CA 1
ATOM 3061 C C . LEU B 1 28 ? 49.374 14.345 25.095 1.00 69.90 28 LEU B C 1
ATOM 3062 O O . LEU B 1 28 ? 50.383 14.284 25.784 1.00 70.04 28 LEU B O 1
ATOM 3067 N N . GLY B 1 29 ? 48.806 15.500 24.779 1.00 70.06 29 GLY B N 1
ATOM 3068 C CA . GLY B 1 29 ? 49.381 16.780 25.215 1.00 70.50 29 GLY B CA 1
ATOM 3069 C C . GLY B 1 29 ? 49.561 16.852 26.722 1.00 70.78 29 GLY B C 1
ATOM 3070 O O . GLY B 1 29 ? 48.723 16.311 27.453 1.00 71.33 29 GLY B O 1
ATOM 3071 N N . PRO B 1 30 ? 50.655 17.490 27.208 1.00 70.88 30 PRO B N 1
ATOM 3072 C CA . PRO B 1 30 ? 51.812 18.032 26.484 1.00 71.08 30 PRO B CA 1
ATOM 3073 C C . PRO B 1 30 ? 52.502 17.004 25.598 1.00 71.19 30 PRO B C 1
ATOM 3074 O O . PRO B 1 30 ? 52.856 15.925 26.063 1.00 71.55 30 PRO B O 1
ATOM 3078 N N . VAL B 1 31 ? 52.679 17.356 24.328 1.00 71.31 31 VAL B N 1
ATOM 3079 C CA . VAL B 1 31 ? 53.327 16.500 23.348 1.00 71.42 31 VAL B CA 1
ATOM 3080 C C . VAL B 1 31 ? 54.092 17.376 22.342 1.00 71.46 31 VAL B C 1
ATOM 3081 O O . VAL B 1 31 ? 53.723 18.518 22.099 1.00 71.73 31 VAL B O 1
ATOM 3085 N N . SER B 1 32 ? 55.167 16.851 21.772 1.00 71.41 32 SER B N 1
ATOM 3086 C CA . SER B 1 32 ? 56.020 17.662 20.925 1.00 71.28 32 SER B CA 1
ATOM 3087 C C . SER B 1 32 ? 55.670 17.575 19.445 1.00 71.40 32 SER B C 1
ATOM 3088 O O . SER B 1 32 ? 55.110 16.587 18.976 1.00 71.49 32 SER B O 1
ATOM 3091 N N . ARG B 1 33 ? 56.056 18.611 18.711 1.00 71.38 33 ARG B N 1
ATOM 3092 C CA . ARG B 1 33 ? 56.000 18.607 17.262 1.00 71.50 33 ARG B CA 1
ATOM 3093 C C . ARG B 1 33 ? 56.724 17.422 16.642 1.00 71.84 33 ARG B C 1
ATOM 3094 O O . ARG B 1 33 ? 56.254 16.826 15.677 1.00 71.73 33 ARG B O 1
ATOM 3102 N N . ILE B 1 34 ? 57.886 17.102 17.199 1.00 72.58 34 ILE B N 1
ATOM 3103 C CA . ILE B 1 34 ? 58.664 15.946 16.762 1.00 72.89 34 ILE B CA 1
ATOM 3104 C C . ILE B 1 34 ? 57.897 14.638 16.948 1.00 73.06 34 ILE B C 1
ATOM 3105 O O . ILE B 1 34 ? 57.919 13.792 16.056 1.00 73.26 34 ILE B O 1
ATOM 3110 N N . ASP B 1 35 ? 57.218 14.493 18.092 1.00 73.17 35 ASP B N 1
ATOM 3111 C CA . ASP B 1 35 ? 56.473 13.275 18.434 1.00 73.18 35 ASP B CA 1
ATOM 3112 C C . ASP B 1 35 ? 55.239 13.108 17.563 1.00 73.19 35 ASP B C 1
ATOM 3113 O O . ASP B 1 35 ? 54.953 12.007 17.087 1.00 73.35 35 ASP B O 1
ATOM 3118 N N . LEU B 1 36 ? 54.514 14.208 17.366 1.00 72.97 36 LEU B N 1
ATOM 3119 C CA . LEU B 1 36 ? 53.344 14.229 16.503 1.00 72.91 36 LEU B CA 1
ATOM 3120 C C . LEU B 1 36 ? 53.733 13.732 15.136 1.00 72.88 36 LEU B C 1
ATOM 3121 O O . LEU B 1 36 ? 52.985 13.003 14.488 1.00 72.71 36 LEU B O 1
ATOM 3126 N N . SER B 1 37 ? 54.923 14.132 14.707 1.00 73.13 37 SER B N 1
ATOM 3127 C CA . SER B 1 37 ? 55.436 13.742 13.408 1.00 73.41 37 SER B CA 1
ATOM 3128 C C . SER B 1 37 ? 55.469 12.216 13.223 1.00 73.45 37 SER B C 1
ATOM 3129 O O . SER B 1 37 ? 54.973 11.702 12.216 1.00 73.35 37 SER B O 1
ATOM 3132 N N . ARG B 1 38 ? 56.029 11.494 14.191 1.00 73.50 38 ARG B N 1
ATOM 3133 C CA . ARG B 1 38 ? 56.116 10.050 14.050 1.00 73.98 38 ARG B CA 1
ATOM 3134 C C . ARG B 1 38 ? 54.764 9.397 14.292 1.00 73.90 38 ARG B C 1
ATOM 3135 O O . ARG B 1 38 ? 54.368 8.503 13.542 1.00 74.06 38 ARG B O 1
ATOM 3143 N N . LEU B 1 39 ? 54.048 9.861 15.315 1.00 73.77 39 LEU B N 1
ATOM 3144 C CA . LEU B 1 39 ? 52.770 9.250 15.675 1.00 73.79 39 LEU B CA 1
ATOM 3145 C C . LEU B 1 39 ? 51.705 9.435 14.605 1.00 73.54 39 LEU B C 1
ATOM 3146 O O . LEU B 1 39 ? 50.980 8.494 14.292 1.00 73.70 39 LEU B O 1
ATOM 3151 N N . ALA B 1 40 ? 51.642 10.626 14.023 1.00 73.36 40 ALA B N 1
ATOM 3152 C CA . ALA B 1 40 ? 50.706 10.902 12.931 1.00 73.32 40 ALA B CA 1
ATOM 3153 C C . ALA B 1 40 ? 51.247 10.479 11.577 1.00 73.24 40 ALA B C 1
ATOM 3154 O O . ALA B 1 40 ? 50.548 10.591 10.574 1.00 73.36 40 ALA B O 1
ATOM 3156 N N . GLN B 1 41 ? 52.491 10.002 11.555 1.00 73.08 41 GLN B N 1
ATOM 3157 C CA . GLN B 1 41 ? 53.186 9.654 10.319 1.00 72.69 41 GLN B CA 1
ATOM 3158 C C . GLN B 1 41 ? 53.045 10.773 9.284 1.00 72.35 41 GLN B C 1
ATOM 3159 O O . GLN B 1 41 ? 52.432 10.617 8.234 1.00 72.47 41 GLN B O 1
ATOM 3165 N N . LEU B 1 42 ? 53.624 11.913 9.613 1.00 71.84 42 LEU B N 1
ATOM 3166 C CA . LEU B 1 42 ? 53.543 13.092 8.775 1.00 71.61 42 LEU B CA 1
ATOM 3167 C C . LEU B 1 42 ? 54.842 13.876 8.893 1.00 71.41 42 LEU B C 1
ATOM 3168 O O . LEU B 1 42 ? 55.388 14.040 9.988 1.00 71.34 42 LEU B O 1
ATOM 3173 N N . ALA B 1 43 ? 55.335 14.345 7.753 1.00 71.10 43 ALA B N 1
ATOM 3174 C CA . ALA B 1 43 ? 56.516 15.184 7.684 1.00 70.50 43 ALA B CA 1
ATOM 3175 C C . ALA B 1 43 ? 56.514 16.236 8.781 1.00 70.31 43 ALA B C 1
ATOM 3176 O O . ALA B 1 43 ? 55.503 16.892 9.010 1.00 70.36 43 ALA B O 1
ATOM 3178 N N . PRO B 1 44 ? 57.654 16.409 9.462 1.00 70.31 44 PRO B N 1
ATOM 3179 C CA . PRO B 1 44 ? 57.781 17.501 10.419 1.00 70.31 44 PRO B CA 1
ATOM 3180 C C . PRO B 1 44 ? 57.227 18.829 9.865 1.00 70.26 44 PRO B C 1
ATOM 3181 O O . PRO B 1 44 ? 56.594 19.590 10.604 1.00 70.08 44 PRO B O 1
ATOM 3185 N N . ALA B 1 45 ? 57.472 19.082 8.575 1.00 70.24 45 ALA B N 1
ATOM 3186 C CA . ALA B 1 45 ? 56.979 20.269 7.875 1.00 70.16 45 ALA B CA 1
ATOM 3187 C C . ALA B 1 45 ? 55.454 20.361 7.905 1.00 70.37 45 ALA B C 1
ATOM 3188 O O . ALA B 1 45 ? 54.909 21.414 8.226 1.00 70.53 45 ALA B O 1
ATOM 3190 N N . SER B 1 46 ? 54.767 19.266 7.572 1.00 70.43 46 SER B N 1
ATOM 3191 C CA . SER B 1 46 ? 53.315 19.217 7.701 1.00 70.40 46 SER B CA 1
ATOM 3192 C C . SER B 1 46 ? 52.939 19.514 9.146 1.00 70.45 46 SER B C 1
ATOM 3193 O O . SER B 1 46 ? 52.149 20.430 9.407 1.00 70.75 46 SER B O 1
ATOM 3196 N N . ILE B 1 47 ? 53.531 18.782 10.089 1.00 70.16 47 ILE B N 1
ATOM 3197 C CA . ILE B 1 47 ? 53.236 19.028 11.495 1.00 69.81 47 ILE B CA 1
ATOM 3198 C C . ILE B 1 47 ? 53.438 20.500 11.826 1.00 69.93 47 ILE B C 1
ATOM 3199 O O . ILE B 1 47 ? 52.546 21.124 12.380 1.00 70.86 47 ILE B O 1
ATOM 3204 N N . THR B 1 48 ? 54.568 21.081 11.446 1.00 69.32 48 THR B N 1
ATOM 3205 C CA . THR B 1 48 ? 54.783 22.484 11.731 1.00 68.93 48 THR B CA 1
ATOM 3206 C C . THR B 1 48 ? 53.603 23.315 11.243 1.00 68.88 48 THR B C 1
ATOM 3207 O O . THR B 1 48 ? 53.063 24.097 12.005 1.00 68.61 48 THR B O 1
ATOM 3211 N N . LYS B 1 49 ? 53.197 23.105 9.991 1.00 69.12 49 LYS B N 1
ATOM 3212 C CA . LYS B 1 49 ? 52.176 23.915 9.326 1.00 69.23 49 LYS B CA 1
ATOM 3213 C C . LYS B 1 49 ? 50.851 23.778 10.049 1.00 69.29 49 LYS B C 1
ATOM 3214 O O . LYS B 1 49 ? 50.230 24.757 10.462 1.00 69.13 49 LYS B O 1
ATOM 3220 N N . ILE B 1 50 ? 50.428 22.538 10.207 1.00 69.75 50 ILE B N 1
ATOM 3221 C CA . ILE B 1 50 ? 49.181 22.241 10.864 1.00 70.46 50 ILE B CA 1
ATOM 3222 C C . ILE B 1 50 ? 49.175 22.849 12.268 1.00 70.64 50 ILE B C 1
ATOM 3223 O O . ILE B 1 50 ? 48.236 23.547 12.635 1.00 70.92 50 ILE B O 1
ATOM 3228 N N . VAL B 1 51 ? 50.243 22.627 13.024 1.00 70.77 51 VAL B N 1
ATOM 3229 C CA . VAL B 1 51 ? 50.320 23.087 14.412 1.00 71.21 51 VAL B CA 1
ATOM 3230 C C . VAL B 1 51 ? 50.311 24.618 14.516 1.00 71.82 51 VAL B C 1
ATOM 3231 O O . VAL B 1 51 ? 49.738 25.191 15.440 1.00 72.15 51 VAL B O 1
ATOM 3235 N N . HIS B 1 52 ? 50.929 25.273 13.549 1.00 72.42 52 HIS B N 1
ATOM 3236 C CA . HIS B 1 52 ? 51.018 26.708 13.561 1.00 73.05 52 HIS B CA 1
ATOM 3237 C C . HIS B 1 52 ? 49.675 27.359 13.249 1.00 73.76 52 HIS B C 1
ATOM 3238 O O . HIS B 1 52 ? 49.361 28.434 13.770 1.00 73.81 52 HIS B O 1
ATOM 3245 N N . GLU B 1 53 ? 48.883 26.715 12.400 1.00 74.39 53 GLU B N 1
ATOM 3246 C CA . GLU B 1 53 ? 47.547 27.208 12.156 1.00 75.31 53 GLU B CA 1
ATOM 3247 C C . GLU B 1 53 ? 46.785 27.077 13.457 1.00 75.72 53 GLU B C 1
ATOM 3248 O O . GLU B 1 53 ? 46.079 27.985 13.875 1.00 76.12 53 GLU B O 1
ATOM 3262 N N . LEU B 1 55 ? 47.930 27.029 16.484 1.00 73.70 55 LEU B N 1
ATOM 3263 C CA . LEU B 1 55 ? 48.378 27.991 17.473 1.00 72.16 55 LEU B CA 1
ATOM 3264 C C . LEU B 1 55 ? 47.779 29.349 17.189 1.00 71.83 55 LEU B C 1
ATOM 3265 O O . LEU B 1 55 ? 47.258 29.995 18.093 1.00 71.48 55 LEU B O 1
ATOM 3270 N N . GLU B 1 56 ? 47.807 29.753 15.922 1.00 71.68 56 GLU B N 1
ATOM 3271 C CA . GLU B 1 56 ? 47.265 31.052 15.494 1.00 71.51 56 GLU B CA 1
ATOM 3272 C C . GLU B 1 56 ? 45.742 31.160 15.656 1.00 71.17 56 GLU B C 1
ATOM 3273 O O . GLU B 1 56 ? 45.188 32.247 15.592 1.00 71.32 56 GLU B O 1
ATOM 3279 N N . ALA B 1 57 ? 45.070 30.036 15.876 1.00 70.88 57 ALA B N 1
ATOM 3280 C CA . ALA B 1 57 ? 43.625 30.047 16.092 1.00 70.57 57 ALA B CA 1
ATOM 3281 C C . ALA B 1 57 ? 43.250 29.870 17.568 1.00 70.39 57 ALA B C 1
ATOM 3282 O O . ALA B 1 57 ? 42.090 30.023 17.940 1.00 70.18 57 ALA B O 1
ATOM 3284 N N . HIS B 1 58 ? 44.252 29.574 18.395 1.00 70.46 58 HIS B N 1
ATOM 3285 C CA . HIS B 1 58 ? 44.098 29.303 19.832 1.00 70.46 58 HIS B CA 1
ATOM 3286 C C . HIS B 1 58 ? 43.295 28.035 20.046 1.00 70.50 58 HIS B C 1
ATOM 3287 O O . HIS B 1 58 ? 42.536 27.903 20.997 1.00 70.64 58 HIS B O 1
ATOM 3294 N N . LEU B 1 59 ? 43.469 27.099 19.129 1.00 70.56 59 LEU B N 1
ATOM 3295 C CA . LEU B 1 59 ? 42.926 25.775 19.279 1.00 71.11 59 LEU B CA 1
ATOM 3296 C C . LEU B 1 59 ? 43.892 24.954 20.075 1.00 71.49 59 LEU B C 1
ATOM 3297 O O . LEU B 1 59 ? 43.569 23.845 20.498 1.00 71.88 59 LEU B O 1
ATOM 3302 N N . VAL B 1 60 ? 45.091 25.500 20.249 1.00 71.70 60 VAL B N 1
ATOM 3303 C CA . VAL B 1 60 ? 46.215 24.758 20.770 1.00 71.91 60 VAL B CA 1
ATOM 3304 C C . VAL B 1 60 ? 47.180 25.722 21.442 1.00 72.57 60 VAL B C 1
ATOM 3305 O O . VAL B 1 60 ? 47.382 26.840 20.983 1.00 72.63 60 VAL B O 1
ATOM 3309 N N . GLN B 1 61 ? 47.774 25.278 22.538 1.00 73.10 61 GLN B N 1
ATOM 3310 C CA . GLN B 1 61 ? 48.650 26.105 23.316 1.00 73.32 61 GLN B CA 1
ATOM 3311 C C . GLN B 1 61 ? 49.972 25.387 23.543 1.00 73.80 61 GLN B C 1
ATOM 3312 O O . GLN B 1 61 ? 50.045 24.153 23.461 1.00 73.33 61 GLN B O 1
ATOM 3318 N N . GLU B 1 62 ? 51.016 26.178 23.814 1.00 74.40 62 GLU B N 1
ATOM 3319 C CA . GLU B 1 62 ? 52.334 25.658 24.128 1.00 74.88 62 GLU B CA 1
ATOM 3320 C C . GLU B 1 62 ? 52.593 25.744 25.630 1.00 75.40 62 GLU B C 1
ATOM 3321 O O . GLU B 1 62 ? 51.862 26.457 26.352 1.00 75.52 62 GLU B O 1
ATOM 3327 N N . LEU B 1 63 ? 53.622 25.000 26.083 1.00 75.78 63 LEU B N 1
ATOM 3328 C CA . LEU B 1 63 ? 54.120 25.041 27.463 1.00 75.79 63 LEU B CA 1
ATOM 3329 C C . LEU B 1 63 ? 55.614 24.738 27.433 1.00 76.03 63 LEU B C 1
ATOM 3330 O O . LEU B 1 63 ? 56.403 25.301 28.272 1.00 76.33 63 LEU B O 1
ATOM 3335 N N . GLY B 1 77 ? 56.048 21.622 24.710 1.00 65.07 77 GLY B N 1
ATOM 3336 C CA . GLY B 1 77 ? 55.008 20.688 24.281 1.00 65.30 77 GLY B CA 1
ATOM 3337 C C . GLY B 1 77 ? 53.657 21.309 23.943 1.00 65.30 77 GLY B C 1
ATOM 3338 O O . GLY B 1 77 ? 53.293 22.364 24.467 1.00 65.18 77 GLY B O 1
ATOM 3339 N N . LEU B 1 78 ? 52.912 20.626 23.075 1.00 65.53 78 LEU B N 1
ATOM 3340 C CA . LEU B 1 78 ? 51.594 21.067 22.614 1.00 65.78 78 LEU B CA 1
ATOM 3341 C C . LEU B 1 78 ? 50.416 20.546 23.449 1.00 66.71 78 LEU B C 1
ATOM 3342 O O . LEU B 1 78 ? 50.418 19.418 23.946 1.00 66.88 78 LEU B O 1
ATOM 3347 N N . VAL B 1 79 ? 49.384 21.374 23.548 1.00 67.45 79 VAL B N 1
ATOM 3348 C CA . VAL B 1 79 ? 48.239 21.099 24.388 1.00 68.24 79 VAL B CA 1
ATOM 3349 C C . VAL B 1 79 ? 47.055 21.822 23.795 1.00 68.82 79 VAL B C 1
ATOM 3350 O O . VAL B 1 79 ? 47.196 22.831 23.104 1.00 69.01 79 VAL B O 1
ATOM 3354 N N . VAL B 1 80 ? 45.880 21.285 24.037 1.00 69.53 80 VAL B N 1
ATOM 3355 C CA . VAL B 1 80 ? 44.672 21.857 23.494 1.00 70.20 80 VAL B CA 1
ATOM 3356 C C . VAL B 1 80 ? 44.246 23.084 24.307 1.00 70.80 80 VAL B C 1
ATOM 3357 O O . VAL B 1 80 ? 44.561 23.178 25.491 1.00 71.13 80 VAL B O 1
ATOM 3361 N N . GLU B 1 81 ? 43.566 24.032 23.661 1.00 71.33 81 GLU B N 1
ATOM 3362 C CA . GLU B 1 81 ? 42.986 25.174 24.341 1.00 72.05 81 GLU B CA 1
ATOM 3363 C C . GLU B 1 81 ? 41.488 24.999 24.241 1.00 72.29 81 GLU B C 1
ATOM 3364 O O . GLU B 1 81 ? 40.919 25.143 23.170 1.00 72.99 81 GLU B O 1
ATOM 3370 N N . THR B 1 82 ? 40.838 24.704 25.355 1.00 72.32 82 THR B N 1
ATOM 3371 C CA . THR B 1 82 ? 39.429 24.347 25.324 1.00 72.02 82 THR B CA 1
ATOM 3372 C C . THR B 1 82 ? 38.466 25.408 25.830 1.00 72.38 82 THR B C 1
ATOM 3373 O O . THR B 1 82 ? 37.342 25.444 25.361 1.00 72.95 82 THR B O 1
ATOM 3377 N N . GLU B 1 83 ? 38.883 26.242 26.783 1.00 72.67 83 GLU B N 1
ATOM 3378 C CA . GLU B 1 83 ? 37.994 27.219 27.434 1.00 73.09 83 GLU B CA 1
ATOM 3379 C C . GLU B 1 83 ? 37.302 28.184 26.469 1.00 73.08 83 GLU B C 1
ATOM 3380 O O . GLU B 1 83 ? 36.075 28.323 26.484 1.00 73.14 83 GLU B O 1
ATOM 3386 N N . ALA B 1 84 ? 38.103 28.858 25.648 1.00 72.86 84 ALA B N 1
ATOM 3387 C CA . ALA B 1 84 ? 37.612 29.797 24.648 1.00 72.43 84 ALA B CA 1
ATOM 3388 C C . ALA B 1 84 ? 36.618 29.222 23.623 1.00 72.30 84 ALA B C 1
ATOM 3389 O O . ALA B 1 84 ? 36.005 29.981 22.873 1.00 72.35 84 ALA B O 1
ATOM 3391 N N . TRP B 1 85 ? 36.455 27.900 23.584 1.00 71.75 85 TRP B N 1
ATOM 3392 C CA . TRP B 1 85 ? 35.635 27.266 22.550 1.00 71.35 85 TRP B CA 1
ATOM 3393 C C . TRP B 1 85 ? 34.451 26.538 23.130 1.00 71.39 85 TRP B C 1
ATOM 3394 O O . TRP B 1 85 ? 34.633 25.605 23.897 1.00 72.36 85 TRP B O 1
ATOM 3405 N N . HIS B 1 86 ? 33.241 26.934 22.760 1.00 71.31 86 HIS B N 1
ATOM 3406 C CA . HIS B 1 86 ? 32.047 26.285 23.296 1.00 71.65 86 HIS B CA 1
ATOM 3407 C C . HIS B 1 86 ? 31.309 25.451 22.271 1.00 72.05 86 HIS B C 1
ATOM 3408 O O . HIS B 1 86 ? 31.499 25.615 21.070 1.00 72.78 86 HIS B O 1
ATOM 3415 N N . TYR B 1 87 ? 30.439 24.571 22.746 1.00 72.36 87 TYR B N 1
ATOM 3416 C CA . TYR B 1 87 ? 29.372 24.032 21.905 1.00 72.35 87 TYR B CA 1
ATOM 3417 C C . TYR B 1 87 ? 28.047 23.864 22.676 1.00 72.48 87 TYR B C 1
ATOM 3418 O O . TYR B 1 87 ? 28.027 23.828 23.929 1.00 71.90 87 TYR B O 1
ATOM 3427 N N . LEU B 1 88 ? 26.947 23.793 21.917 1.00 71.99 88 LEU B N 1
ATOM 3428 C CA . LEU B 1 88 ? 25.647 23.488 22.472 1.00 71.30 88 LEU B CA 1
ATOM 3429 C C . LEU B 1 88 ? 25.419 21.987 22.327 1.00 71.99 88 LEU B C 1
ATOM 3430 O O . LEU B 1 88 ? 25.527 21.448 21.198 1.00 72.94 88 LEU B O 1
ATOM 3435 N N . SER B 1 89 ? 25.120 21.265 23.398 1.00 70.90 89 SER B N 1
ATOM 3436 C CA . SER B 1 89 ? 24.575 19.978 23.070 1.00 71.25 89 SER B CA 1
ATOM 3437 C C . SER B 1 89 ? 23.139 19.995 23.432 1.00 71.18 89 SER B C 1
ATOM 3438 O O . SER B 1 89 ? 22.785 20.405 24.510 1.00 73.01 89 SER B O 1
ATOM 3441 N N . LEU B 1 90 ? 22.307 19.609 22.487 1.00 70.40 90 LEU B N 1
ATOM 3442 C CA . LEU B 1 90 ? 20.918 19.428 22.717 1.00 69.74 90 LEU B CA 1
ATOM 3443 C C . LEU B 1 90 ? 20.662 17.949 22.917 1.00 70.03 90 LEU B C 1
ATOM 3444 O O . LEU B 1 90 ? 21.225 17.092 22.243 1.00 70.37 90 LEU B O 1
ATOM 3449 N N . ARG B 1 91 ? 19.779 17.636 23.830 1.00 69.77 91 ARG B N 1
ATOM 3450 C CA . ARG B 1 91 ? 19.173 16.361 23.744 1.00 69.67 91 ARG B CA 1
ATOM 3451 C C . ARG B 1 91 ? 17.656 16.534 23.738 1.00 70.08 91 ARG B C 1
ATOM 3452 O O . ARG B 1 91 ? 17.119 17.373 24.471 1.00 70.50 91 ARG B O 1
ATOM 3460 N N . ILE B 1 92 ? 16.977 15.754 22.912 1.00 69.55 92 ILE B N 1
ATOM 3461 C CA . ILE B 1 92 ? 15.531 15.750 22.899 1.00 70.10 92 ILE B CA 1
ATOM 3462 C C . ILE B 1 92 ? 15.028 14.402 23.320 1.00 70.06 92 ILE B C 1
ATOM 3463 O O . ILE B 1 92 ? 15.513 13.379 22.855 1.00 70.78 92 ILE B O 1
ATOM 3468 N N . SER B 1 93 ? 14.031 14.391 24.185 1.00 69.79 93 SER B N 1
ATOM 3469 C CA . SER B 1 93 ? 13.385 13.155 24.576 1.00 68.95 93 SER B CA 1
ATOM 3470 C C . SER B 1 93 ? 11.942 13.493 24.866 1.00 69.36 93 SER B C 1
ATOM 3471 O O . SER B 1 93 ? 11.533 14.640 24.638 1.00 69.62 93 SER B O 1
ATOM 3474 N N . ARG B 1 94 ? 11.184 12.516 25.381 1.00 69.42 94 ARG B N 1
ATOM 3475 C CA . ARG B 1 94 ? 9.739 12.642 25.534 1.00 69.11 94 ARG B CA 1
ATOM 3476 C C . ARG B 1 94 ? 9.375 13.911 26.265 1.00 69.28 94 ARG B C 1
ATOM 3477 O O . ARG B 1 94 ? 9.589 14.021 27.463 1.00 69.70 94 ARG B O 1
ATOM 3485 N N . GLY B 1 95 ? 8.857 14.880 25.517 1.00 69.69 95 GLY B N 1
ATOM 3486 C CA . GLY B 1 95 ? 8.378 16.139 26.065 1.00 69.44 95 GLY B CA 1
ATOM 3487 C C . GLY B 1 95 ? 9.424 16.981 26.750 1.00 69.68 95 GLY B C 1
ATOM 3488 O O . GLY B 1 95 ? 9.094 17.777 27.618 1.00 69.70 95 GLY B O 1
ATOM 3489 N N . GLU B 1 96 ? 10.685 16.816 26.370 1.00 70.00 96 GLU B N 1
ATOM 3490 C CA . GLU B 1 96 ? 11.751 17.587 26.988 1.00 70.83 96 GLU B CA 1
ATOM 3491 C C . GLU B 1 96 ? 12.918 17.834 26.073 1.00 70.70 96 GLU B C 1
ATOM 3492 O O . GLU B 1 96 ? 13.366 16.934 25.342 1.00 70.85 96 GLU B O 1
ATOM 3498 N N . ILE B 1 97 ? 13.433 19.056 26.154 1.00 70.15 97 ILE B N 1
ATOM 3499 C CA . ILE B 1 97 ? 14.682 19.389 25.531 1.00 69.36 97 ILE B CA 1
ATOM 3500 C C . ILE B 1 97 ? 15.697 19.751 26.619 1.00 69.54 97 ILE B C 1
ATOM 3501 O O . ILE B 1 97 ? 15.409 20.551 27.522 1.00 69.35 97 ILE B O 1
ATOM 3506 N N . PHE B 1 98 ? 16.859 19.101 26.561 1.00 69.54 98 PHE B N 1
ATOM 3507 C CA . PHE B 1 98 ? 18.025 19.503 27.348 1.00 69.02 98 PHE B CA 1
ATOM 3508 C C . PHE B 1 98 ? 19.017 20.310 26.509 1.00 68.24 98 PHE B C 1
ATOM 3509 O O . PHE B 1 98 ? 19.380 19.932 25.403 1.00 67.56 98 PHE B O 1
ATOM 3517 N N . LEU B 1 99 ? 19.464 21.420 27.069 1.00 68.49 99 LEU B N 1
ATOM 3518 C CA . LEU B 1 99 ? 20.460 22.262 26.442 1.00 68.79 99 LEU B CA 1
ATOM 3519 C C . LEU B 1 99 ? 21.636 22.406 27.381 1.00 68.63 99 LEU B C 1
ATOM 3520 O O . LEU B 1 99 ? 21.460 22.581 28.586 1.00 69.27 99 LEU B O 1
ATOM 3525 N N . ALA B 1 100 ? 22.840 22.312 26.853 1.00 68.20 100 ALA B N 1
ATOM 3526 C CA . ALA B 1 100 ? 24.001 22.566 27.664 1.00 68.26 100 ALA B CA 1
ATOM 3527 C C . ALA B 1 100 ? 25.026 23.325 26.850 1.00 69.35 100 ALA B C 1
ATOM 3528 O O . ALA B 1 100 ? 25.331 22.931 25.716 1.00 70.54 100 ALA B O 1
ATOM 3530 N N . LEU B 1 101 ? 25.523 24.431 27.397 1.00 69.23 101 LEU B N 1
ATOM 3531 C CA . LEU B 1 101 ? 26.718 25.065 26.882 1.00 69.32 101 LEU B CA 1
ATOM 3532 C C . LEU B 1 101 ? 27.924 24.349 27.485 1.00 69.47 101 LEU B C 1
ATOM 3533 O O . LEU B 1 101 ? 28.031 24.236 28.708 1.00 68.82 101 LEU B O 1
ATOM 3538 N N . ARG B 1 102 ? 28.841 23.896 26.637 1.00 69.57 102 ARG B N 1
ATOM 3539 C CA . ARG B 1 102 ? 30.033 23.224 27.115 1.00 69.95 102 ARG B CA 1
ATOM 3540 C C . ARG B 1 102 ? 31.315 23.639 26.370 1.00 70.47 102 ARG B C 1
ATOM 3541 O O . ARG B 1 102 ? 31.257 23.888 25.186 1.00 71.06 102 ARG B O 1
ATOM 3549 N N . ASP B 1 103 ? 32.446 23.727 27.084 1.00 71.05 103 ASP B N 1
ATOM 3550 C CA . ASP B 1 103 ? 33.815 23.725 26.532 1.00 71.69 103 ASP B CA 1
ATOM 3551 C C . ASP B 1 103 ? 34.040 22.592 25.578 1.00 71.28 103 ASP B C 1
ATOM 3552 O O . ASP B 1 103 ? 33.436 21.527 25.739 1.00 71.03 103 ASP B O 1
ATOM 3557 N N . LEU B 1 104 ? 35.011 22.762 24.685 1.00 70.70 104 LEU B N 1
ATOM 3558 C CA . LEU B 1 104 ? 35.546 21.642 23.933 1.00 70.52 104 LEU B CA 1
ATOM 3559 C C . LEU B 1 104 ? 36.131 20.528 24.794 1.00 70.58 104 LEU B C 1
ATOM 3560 O O . LEU B 1 104 ? 36.337 19.430 24.308 1.00 71.53 104 LEU B O 1
ATOM 3565 N N . SER B 1 105 ? 36.399 20.779 26.068 1.00 70.64 105 SER B N 1
ATOM 3566 C CA . SER B 1 105 ? 36.827 19.702 26.981 1.00 70.39 105 SER B CA 1
ATOM 3567 C C . SER B 1 105 ? 35.601 18.907 27.385 1.00 70.88 105 SER B C 1
ATOM 3568 O O . SER B 1 105 ? 35.725 17.820 27.950 1.00 70.76 105 SER B O 1
ATOM 3571 N N . SER B 1 106 ? 34.433 19.504 27.106 1.00 71.16 106 SER B N 1
ATOM 3572 C CA . SER B 1 106 ? 33.080 19.023 27.488 1.00 71.42 106 SER B CA 1
ATOM 3573 C C . SER B 1 106 ? 32.628 19.566 28.853 1.00 70.76 106 SER B C 1
ATOM 3574 O O . SER B 1 106 ? 31.493 19.349 29.266 1.00 71.24 106 SER B O 1
ATOM 3577 N N . LYS B 1 107 ? 33.518 20.262 29.543 1.00 69.86 107 LYS B N 1
ATOM 3578 C CA . LYS B 1 107 ? 33.147 20.961 30.761 1.00 69.21 107 LYS B CA 1
ATOM 3579 C C . LYS B 1 107 ? 31.903 21.830 30.558 1.00 69.45 107 LYS B C 1
ATOM 3580 O O . LYS B 1 107 ? 31.754 22.518 29.562 1.00 69.09 107 LYS B O 1
ATOM 3586 N N . LEU B 1 108 ? 31.012 21.770 31.533 1.00 70.15 108 LEU B N 1
ATOM 3587 C CA . LEU B 1 108 ? 29.729 22.416 31.468 1.00 70.68 108 LEU B CA 1
ATOM 3588 C C . LEU B 1 108 ? 29.856 23.863 31.852 1.00 70.62 108 LEU B C 1
ATOM 3589 O O . LEU B 1 108 ? 30.443 24.186 32.883 1.00 71.45 108 LEU B O 1
ATOM 3594 N N . VAL B 1 109 ? 29.301 24.733 31.027 1.00 70.45 109 VAL B N 1
ATOM 3595 C CA . VAL B 1 109 ? 29.129 26.126 31.393 1.00 70.32 109 VAL B CA 1
ATOM 3596 C C . VAL B 1 109 ? 27.747 26.328 32.028 1.00 70.64 109 VAL B C 1
ATOM 3597 O O . VAL B 1 109 ? 27.666 26.716 33.180 1.00 70.41 109 VAL B O 1
ATOM 3601 N N . VAL B 1 110 ? 26.678 26.076 31.264 1.00 71.17 110 VAL B N 1
ATOM 3602 C CA . VAL B 1 110 ? 25.290 26.131 31.750 1.00 72.01 110 VAL B CA 1
ATOM 3603 C C . VAL B 1 110 ? 24.417 25.073 31.093 1.00 72.68 110 VAL B C 1
ATOM 3604 O O . VAL B 1 110 ? 24.564 24.791 29.909 1.00 72.87 110 VAL B O 1
ATOM 3608 N N . GLU B 1 111 ? 23.458 24.578 31.870 1.00 73.26 111 GLU B N 1
ATOM 3609 C CA . GLU B 1 111 ? 22.584 23.492 31.526 1.00 74.42 111 GLU B CA 1
ATOM 3610 C C . GLU B 1 111 ? 21.199 24.024 31.808 1.00 73.63 111 GLU B C 1
ATOM 3611 O O . GLU B 1 111 ? 20.988 24.664 32.829 1.00 74.04 111 GLU B O 1
ATOM 3617 N N . GLU B 1 112 ? 20.264 23.787 30.898 1.00 73.28 112 GLU B N 1
ATOM 3618 C CA . GLU B 1 112 ? 18.832 23.960 31.143 1.00 72.79 112 GLU B CA 1
ATOM 3619 C C . GLU B 1 112 ? 18.088 22.740 30.632 1.00 72.25 112 GLU B C 1
ATOM 3620 O O . GLU B 1 112 ? 18.591 22.012 29.773 1.00 72.12 112 GLU B O 1
ATOM 3626 N N . SER B 1 113 ? 16.896 22.504 31.164 1.00 71.95 113 SER B N 1
ATOM 3627 C CA . SER B 1 113 ? 15.927 21.629 30.490 1.00 71.90 113 SER B CA 1
ATOM 3628 C C . SER B 1 113 ? 14.581 22.319 30.420 1.00 71.11 113 SER B C 1
ATOM 3629 O O . SER B 1 113 ? 14.252 23.116 31.269 1.00 70.30 113 SER B O 1
ATOM 3632 N N . GLN B 1 114 ? 13.834 22.029 29.368 1.00 71.33 114 GLN B N 1
ATOM 3633 C CA . GLN B 1 114 ? 12.597 22.714 29.105 1.00 71.87 114 GLN B CA 1
ATOM 3634 C C . GLN B 1 114 ? 11.583 21.743 28.574 1.00 72.12 114 GLN B C 1
ATOM 3635 O O . GLN B 1 114 ? 11.924 20.778 27.896 1.00 72.25 114 GLN B O 1
ATOM 3641 N N . GLU B 1 115 ? 10.328 22.026 28.900 1.00 73.04 115 GLU B N 1
ATOM 3642 C CA . GLU B 1 115 ? 9.151 21.486 28.244 1.00 73.54 115 GLU B CA 1
ATOM 3643 C C . GLU B 1 115 ? 9.282 21.571 26.741 1.00 73.30 115 GLU B C 1
ATOM 3644 O O . GLU B 1 115 ? 9.588 22.636 26.202 1.00 73.54 115 GLU B O 1
ATOM 3650 N N . LEU B 1 116 ? 9.048 20.450 26.072 1.00 72.57 116 LEU B N 1
ATOM 3651 C CA . LEU B 1 116 ? 8.770 20.455 24.664 1.00 71.78 116 LEU B CA 1
ATOM 3652 C C . LEU B 1 116 ? 7.449 19.754 24.486 1.00 72.08 116 LEU B C 1
ATOM 3653 O O . LEU B 1 116 ? 7.415 18.586 24.144 1.00 72.57 116 LEU B O 1
ATOM 3658 N N . ALA B 1 117 ? 6.353 20.451 24.731 1.00 72.58 117 ALA B N 1
ATOM 3659 C CA . ALA B 1 117 ? 5.028 19.836 24.609 1.00 73.22 117 ALA B CA 1
ATOM 3660 C C . ALA B 1 117 ? 4.927 18.960 23.361 1.00 73.62 117 ALA B C 1
ATOM 3661 O O . ALA B 1 117 ? 5.517 19.266 22.325 1.00 73.76 117 ALA B O 1
ATOM 3663 N N .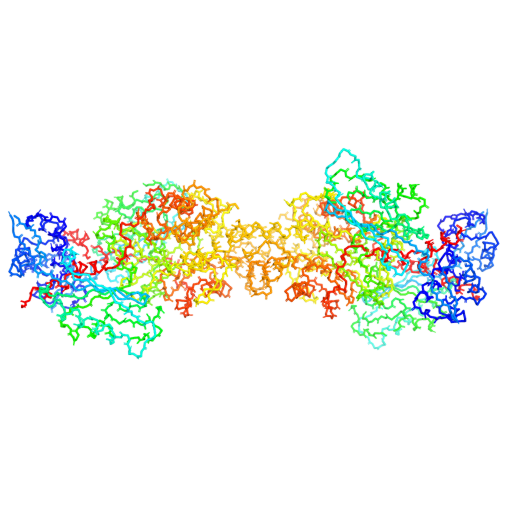 LEU B 1 118 ? 4.193 17.859 23.466 1.00 74.29 118 LEU B N 1
ATOM 3664 C CA . LEU B 1 118 ? 4.131 16.897 22.373 1.00 74.78 118 LEU B CA 1
ATOM 3665 C C . LEU B 1 118 ? 3.278 17.447 21.233 1.00 75.52 118 LEU B C 1
ATOM 3666 O O . LEU B 1 118 ? 3.691 17.384 20.077 1.00 75.95 118 LEU B O 1
ATOM 3671 N N . LYS B 1 119 ? 2.122 18.017 21.564 1.00 76.12 119 LYS B N 1
ATOM 3672 C CA . LYS B 1 119 ? 1.249 18.647 20.575 1.00 77.04 119 LYS B CA 1
ATOM 3673 C C . LYS B 1 119 ? 1.246 20.158 20.778 1.00 77.52 119 LYS B C 1
ATOM 3674 O O . LYS B 1 119 ? 1.060 20.625 21.906 1.00 77.94 119 LYS B O 1
ATOM 3680 N N . ASP B 1 120 ? 1.434 20.912 19.690 1.00 77.74 120 ASP B N 1
ATOM 3681 C CA . ASP B 1 120 ? 1.388 22.387 19.716 1.00 77.87 120 ASP B CA 1
ATOM 3682 C C . ASP B 1 120 ? 1.070 22.946 18.322 1.00 77.77 120 ASP B C 1
ATOM 3683 O O . ASP B 1 120 ? 1.250 22.245 17.324 1.00 77.46 120 ASP B O 1
ATOM 3688 N N . ASP B 1 121 ? 0.577 24.190 18.264 1.00 77.94 121 ASP B N 1
ATOM 3689 C CA . ASP B 1 121 ? 0.406 24.937 16.997 1.00 77.89 121 ASP B CA 1
ATOM 3690 C C . ASP B 1 121 ? 1.677 24.894 16.127 1.00 77.33 121 ASP B C 1
ATOM 3691 O O . ASP B 1 121 ? 1.638 24.470 14.970 1.00 77.58 121 ASP B O 1
ATOM 3696 N N . LEU B 1 122 ? 2.801 25.322 16.693 1.00 76.28 122 LEU B N 1
ATOM 3697 C CA . LEU B 1 122 ? 4.018 25.500 15.919 1.00 75.49 122 LEU B CA 1
ATOM 3698 C C . LEU B 1 122 ? 4.702 24.174 15.643 1.00 74.90 122 LEU B C 1
ATOM 3699 O O . LEU B 1 122 ? 4.667 23.266 16.483 1.00 74.93 122 LEU B O 1
ATOM 3704 N N . PRO B 1 123 ? 5.299 24.037 14.443 1.00 74.15 123 PRO B N 1
ATOM 3705 C CA . PRO B 1 123 ? 6.123 22.879 14.137 1.00 73.39 123 PRO B CA 1
ATOM 3706 C C . PRO B 1 123 ? 7.188 22.680 15.192 1.00 72.80 123 PRO B C 1
ATOM 3707 O O . PRO B 1 123 ? 7.709 23.658 15.744 1.00 72.96 123 PRO B O 1
ATOM 3711 N N . LEU B 1 124 ? 7.497 21.420 15.478 1.00 72.10 124 LEU B N 1
ATOM 3712 C CA . LEU B 1 124 ? 8.520 21.077 16.456 1.00 71.61 124 LEU B CA 1
ATOM 3713 C C . LEU B 1 124 ? 9.835 21.764 16.126 1.00 71.33 124 LEU B C 1
ATOM 3714 O O . LEU B 1 124 ? 10.511 22.267 17.006 1.00 71.79 124 LEU B O 1
ATOM 3719 N N . LEU B 1 125 ? 10.186 21.776 14.848 1.00 70.97 125 LEU B N 1
ATOM 3720 C CA . LEU B 1 125 ? 11.386 22.440 14.377 1.00 70.32 125 LEU B CA 1
ATOM 3721 C C . LEU B 1 125 ? 11.515 23.853 14.918 1.00 70.64 125 LEU B C 1
ATOM 3722 O O . LEU B 1 125 ? 12.557 24.205 15.469 1.00 71.47 125 LEU B O 1
ATOM 3727 N N . ASP B 1 126 ? 10.470 24.656 14.770 1.00 70.45 126 ASP B N 1
ATOM 3728 C CA . ASP B 1 126 ? 10.499 26.027 15.252 1.00 71.03 126 ASP B CA 1
ATOM 3729 C C . ASP B 1 126 ? 10.601 26.028 16.757 1.00 71.04 126 ASP B C 1
ATOM 3730 O O . ASP B 1 126 ? 11.564 26.521 17.301 1.00 72.47 126 ASP B O 1
ATOM 3735 N N . ARG B 1 127 ? 9.636 25.430 17.436 1.00 70.27 127 ARG B N 1
ATOM 3736 C CA . ARG B 1 127 ? 9.700 25.323 18.868 1.00 68.92 127 ARG B CA 1
ATOM 3737 C C . ARG B 1 127 ? 11.123 25.032 19.318 1.00 68.73 127 ARG B C 1
ATOM 3738 O O . ARG B 1 127 ? 11.608 25.634 20.282 1.00 68.89 127 ARG B O 1
ATOM 3746 N N . ILE B 1 128 ? 11.818 24.147 18.609 1.00 68.08 128 ILE B N 1
ATOM 3747 C CA . ILE B 1 128 ? 13.211 23.879 18.964 1.00 67.89 128 ILE B CA 1
ATOM 3748 C C . ILE B 1 128 ? 14.085 25.128 18.780 1.00 67.93 128 ILE B C 1
ATOM 3749 O O . ILE B 1 128 ? 14.755 25.557 19.716 1.00 68.17 128 ILE B O 1
ATOM 3754 N N . ILE B 1 129 ? 14.071 25.716 17.588 1.00 67.02 129 ILE B N 1
ATOM 3755 C CA . ILE B 1 129 ? 14.895 26.883 17.351 1.00 66.71 129 ILE B CA 1
ATOM 3756 C C . ILE B 1 129 ? 14.627 27.925 18.471 1.00 66.66 129 ILE B C 1
ATOM 3757 O O . ILE B 1 129 ? 15.543 28.517 19.053 1.00 66.39 129 ILE B O 1
ATOM 3762 N N . SER B 1 130 ? 13.351 28.095 18.779 1.00 66.66 130 SER B N 1
ATOM 3763 C CA . SER B 1 130 ? 12.884 28.998 19.802 1.00 66.83 130 SER B CA 1
ATOM 3764 C C . SER B 1 130 ? 13.577 28.769 21.149 1.00 66.87 130 SER B C 1
ATOM 3765 O O . SER B 1 130 ? 13.983 29.722 21.820 1.00 67.12 130 SER B O 1
ATOM 3768 N N . HIS B 1 131 ? 13.733 27.505 21.527 1.00 66.64 131 HIS B N 1
ATOM 3769 C CA . HIS B 1 131 ? 14.333 27.171 22.787 1.00 66.03 131 HIS B CA 1
ATOM 3770 C C . HIS B 1 131 ? 15.798 27.515 22.758 1.00 66.58 131 HIS B C 1
ATOM 3771 O O . HIS B 1 131 ? 16.340 28.027 23.746 1.00 66.86 131 HIS B O 1
ATOM 3778 N N . ILE B 1 132 ? 16.436 27.241 21.624 1.00 66.65 132 ILE B N 1
ATOM 3779 C CA . ILE B 1 132 ? 17.850 27.529 21.451 1.00 67.00 132 ILE B CA 1
ATOM 3780 C C . ILE B 1 132 ? 18.064 29.042 21.561 1.00 67.48 132 ILE B C 1
ATOM 3781 O O . ILE B 1 132 ? 18.885 29.510 22.353 1.00 67.92 132 ILE B O 1
ATOM 3786 N N . ASP B 1 133 ? 17.300 29.810 20.797 1.00 67.40 133 ASP B N 1
ATOM 3787 C CA . ASP B 1 133 ? 17.443 31.253 20.840 1.00 67.44 133 ASP B CA 1
ATOM 3788 C C . ASP B 1 133 ? 17.336 31.738 22.273 1.00 67.07 133 ASP B C 1
ATOM 3789 O O . ASP B 1 133 ? 18.164 32.519 22.714 1.00 66.91 133 ASP B O 1
ATOM 3794 N N . GLN B 1 134 ? 16.344 31.245 23.008 1.00 67.09 134 GLN B N 1
ATOM 3795 C CA . GLN B 1 134 ? 16.137 31.682 24.396 1.00 67.57 134 GLN B CA 1
ATOM 3796 C C . GLN B 1 134 ? 17.343 31.420 25.259 1.00 67.57 134 GLN B C 1
ATOM 3797 O O . GLN B 1 134 ? 17.744 32.264 26.047 1.00 67.75 134 GLN B O 1
ATOM 3803 N N . PHE B 1 135 ? 17.899 30.230 25.100 1.00 67.85 135 PHE B N 1
ATOM 3804 C CA . PHE B 1 135 ? 19.123 29.847 25.755 1.00 68.42 135 PHE B CA 1
ATOM 3805 C C . PHE B 1 135 ? 20.259 30.855 25.501 1.00 68.30 135 PHE B C 1
ATOM 3806 O O . PHE B 1 135 ? 20.745 31.473 26.452 1.00 68.57 135 PHE B O 1
ATOM 3814 N N . PHE B 1 136 ? 20.656 31.056 24.244 1.00 67.90 136 PHE B N 1
ATOM 3815 C CA . PHE B 1 136 ? 21.685 32.075 23.944 1.00 68.25 136 PHE B CA 1
ATOM 3816 C C . PHE B 1 136 ? 21.365 33.453 24.527 1.00 67.78 136 PHE B C 1
ATOM 3817 O O . PHE B 1 136 ? 22.235 34.103 25.073 1.00 68.01 136 PHE B O 1
ATOM 3825 N N . ILE B 1 137 ? 20.113 33.877 24.435 1.00 67.41 137 ILE B N 1
ATOM 3826 C CA . ILE B 1 137 ? 19.707 35.152 24.998 1.00 67.10 137 ILE B CA 1
ATOM 3827 C C . ILE B 1 137 ? 19.942 35.132 26.503 1.00 67.76 137 ILE B C 1
ATOM 3828 O O . ILE B 1 137 ? 20.471 36.077 27.068 1.00 67.49 137 ILE B O 1
ATOM 3833 N N . ARG B 1 138 ? 19.577 34.031 27.151 1.00 68.59 138 ARG B N 1
ATOM 3834 C CA . ARG B 1 138 ? 19.670 33.977 28.599 1.00 69.03 138 ARG B CA 1
ATOM 3835 C C . ARG B 1 138 ? 21.109 33.971 29.052 1.00 69.20 138 ARG B C 1
ATOM 3836 O O . ARG B 1 138 ? 21.494 34.736 29.921 1.00 69.15 138 ARG B O 1
ATOM 3844 N N . HIS B 1 139 ? 21.893 33.104 28.432 1.00 69.61 139 HIS B N 1
ATOM 3845 C CA . HIS B 1 139 ? 23.242 32.840 28.867 1.00 70.12 139 HIS B CA 1
ATOM 3846 C C . HIS B 1 139 ? 24.236 33.423 27.905 1.00 70.45 139 HIS B C 1
ATOM 3847 O O . HIS B 1 139 ? 25.342 32.902 27.767 1.00 70.60 139 HIS B O 1
ATOM 3854 N N . GLN B 1 140 ? 23.844 34.523 27.268 1.00 70.76 140 GLN B N 1
ATOM 3855 C CA . GLN B 1 140 ? 24.658 35.148 26.247 1.00 71.27 140 GLN B CA 1
ATOM 3856 C C . GLN B 1 140 ? 26.007 35.558 26.811 1.00 71.22 140 GLN B C 1
ATOM 3857 O O . GLN B 1 140 ? 27.011 35.515 26.106 1.00 71.42 140 GLN B O 1
ATOM 3863 N N . LYS B 1 141 ? 26.035 35.901 28.094 1.00 71.37 141 LYS B N 1
ATOM 3864 C CA . LYS B 1 141 ? 27.247 36.418 28.735 1.00 71.72 141 LYS B CA 1
ATOM 3865 C C . LYS B 1 141 ? 28.290 35.355 29.072 1.00 71.54 141 LYS B C 1
ATOM 3866 O O . LYS B 1 141 ? 29.446 35.673 29.357 1.00 71.35 141 LYS B O 1
ATOM 3872 N N . LYS B 1 142 ? 27.872 34.101 29.050 1.00 71.71 142 LYS B N 1
ATOM 3873 C CA . LYS B 1 142 ? 28.756 32.994 29.361 1.00 72.32 142 LYS B CA 1
ATOM 3874 C C . LYS B 1 142 ? 29.390 32.443 28.097 1.00 72.75 142 LYS B C 1
ATOM 3875 O O . LYS B 1 142 ? 30.318 31.643 28.161 1.00 72.94 142 LYS B O 1
ATOM 3881 N N . LEU B 1 143 ? 28.890 32.896 26.952 1.00 73.41 143 LEU B N 1
ATOM 3882 C CA . LEU B 1 143 ? 29.272 32.364 25.662 1.00 74.26 143 LEU B CA 1
ATOM 3883 C C . LEU B 1 143 ? 30.667 32.815 25.234 1.00 74.40 143 LEU B C 1
ATOM 3884 O O . LEU B 1 143 ? 30.999 33.985 25.259 1.00 74.44 143 LEU B O 1
ATOM 3889 N N . GLU B 1 144 ? 31.480 31.845 24.856 1.00 75.19 144 GLU B N 1
ATOM 3890 C CA . GLU B 1 144 ? 32.776 32.059 24.254 1.00 75.38 144 GLU B CA 1
ATOM 3891 C C . GLU B 1 144 ? 32.551 31.765 22.753 1.00 75.03 144 GLU B C 1
ATOM 3892 O O . GLU B 1 144 ? 31.421 31.901 22.300 1.00 75.66 144 GLU B O 1
ATOM 3898 N N . ARG B 1 145 ? 33.545 31.382 21.957 1.00 74.59 145 ARG B N 1
ATOM 3899 C CA . ARG B 1 145 ? 33.230 31.103 20.542 1.00 74.41 145 ARG B CA 1
ATOM 3900 C C . ARG B 1 145 ? 32.367 29.869 20.428 1.00 74.08 145 ARG B C 1
ATOM 3901 O O . ARG B 1 145 ? 32.742 28.790 20.904 1.00 74.56 145 ARG B O 1
ATOM 3909 N N . LEU B 1 146 ? 31.209 30.018 19.796 1.00 73.46 146 LEU B N 1
ATOM 3910 C CA . LEU B 1 146 ? 30.338 28.865 19.546 1.00 72.50 146 LEU B CA 1
ATOM 3911 C C . LEU B 1 146 ? 30.830 28.124 18.319 1.00 71.63 146 LEU B C 1
ATOM 3912 O O . LEU B 1 146 ? 30.879 28.678 17.238 1.00 71.68 146 LEU B O 1
ATOM 3917 N N . THR B 1 147 ? 31.197 26.869 18.492 1.00 70.68 147 THR B N 1
ATOM 3918 C CA . THR B 1 147 ? 31.729 26.108 17.389 1.00 70.11 147 THR B CA 1
ATOM 3919 C C . THR B 1 147 ? 30.708 25.256 16.659 1.00 70.24 147 THR B C 1
ATOM 3920 O O . THR B 1 147 ? 30.917 24.908 15.505 1.00 71.95 147 THR B O 1
ATOM 3924 N N . SER B 1 148 ? 29.629 24.865 17.304 1.00 69.43 148 SER B N 1
ATOM 3925 C CA . SER B 1 148 ? 28.794 23.848 16.699 1.00 69.05 148 SER B CA 1
ATOM 3926 C C . SER B 1 148 ? 27.678 23.459 17.624 1.00 69.17 148 SER B C 1
ATOM 3927 O O . SER B 1 148 ? 27.708 23.768 18.825 1.00 69.83 148 SER B O 1
ATOM 3930 N N . ILE B 1 149 ? 26.696 22.758 17.081 1.00 68.70 149 ILE B N 1
ATOM 3931 C CA . ILE B 1 149 ? 25.673 22.193 17.923 1.00 68.85 149 ILE B CA 1
ATOM 3932 C C . ILE B 1 149 ? 25.757 20.678 17.835 1.00 68.92 149 ILE B C 1
ATOM 3933 O O . ILE B 1 149 ? 25.897 20.147 16.748 1.00 70.07 149 ILE B O 1
ATOM 3938 N N . ALA B 1 150 ? 25.691 19.974 18.953 1.00 68.98 150 ALA B N 1
ATOM 3939 C CA . ALA B 1 150 ? 25.613 18.494 18.904 1.00 68.95 150 ALA B CA 1
ATOM 3940 C C . ALA B 1 150 ? 24.235 18.170 19.389 1.00 69.59 150 ALA B C 1
ATOM 3941 O O . ALA B 1 150 ? 23.836 18.638 20.450 1.00 70.21 150 ALA B O 1
ATOM 3943 N N . ILE B 1 151 ? 23.475 17.428 18.597 1.00 70.20 151 I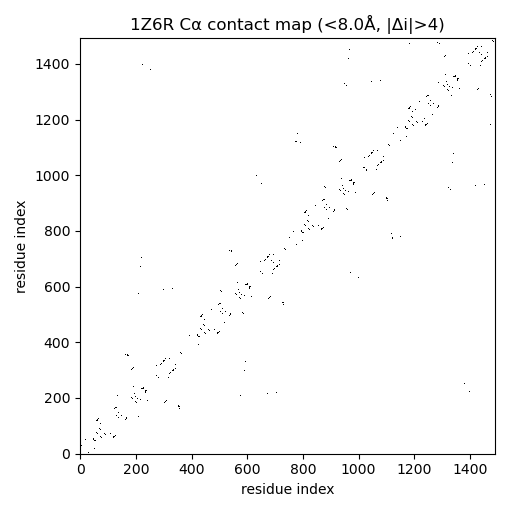LE B N 1
ATOM 3944 C CA . ILE B 1 151 ? 22.108 17.057 18.966 1.00 69.90 151 ILE B CA 1
ATOM 3945 C C . ILE B 1 151 ? 21.984 15.533 19.092 1.00 70.57 151 ILE B C 1
ATOM 3946 O O . ILE B 1 151 ? 22.589 14.757 18.328 1.00 71.72 151 ILE B O 1
ATOM 3951 N N . THR B 1 152 ? 21.175 15.085 20.030 1.00 70.40 152 THR B N 1
ATOM 3952 C CA . THR B 1 152 ? 21.044 13.668 20.230 1.00 71.01 152 THR B CA 1
ATOM 3953 C C . THR B 1 152 ? 19.585 13.386 20.429 1.00 70.74 152 THR B C 1
ATOM 3954 O O . THR B 1 152 ? 18.982 13.921 21.349 1.00 71.88 152 THR B O 1
ATOM 3958 N N . LEU B 1 153 ? 18.978 12.596 19.555 1.00 69.88 153 LEU B N 1
ATOM 3959 C CA . LEU B 1 153 ? 17.541 12.430 19.681 1.00 69.33 153 LEU B CA 1
ATOM 3960 C C . LEU B 1 153 ? 17.141 11.044 19.350 1.00 68.59 153 LEU B C 1
ATOM 3961 O O . LEU B 1 153 ? 17.932 10.313 18.742 1.00 69.32 153 LEU B O 1
ATOM 3966 N N . PRO B 1 154 ? 15.916 10.655 19.754 1.00 67.41 154 PRO B N 1
ATOM 3967 C CA . PRO B 1 154 ? 15.401 9.384 19.330 1.00 66.65 154 PRO B CA 1
ATOM 3968 C C . PRO B 1 154 ? 14.760 9.557 17.961 1.00 66.30 154 PRO B C 1
ATOM 3969 O O . PRO B 1 154 ? 14.508 10.694 17.519 1.00 66.82 154 PRO B O 1
ATOM 3973 N N . GLY B 1 155 ? 14.512 8.452 17.289 1.00 65.64 155 GLY B N 1
ATOM 3974 C CA . GLY B 1 155 ? 13.865 8.499 15.995 1.00 65.40 155 GLY B CA 1
ATOM 3975 C C . GLY B 1 155 ? 14.604 7.723 14.926 1.00 65.50 155 GLY B C 1
ATOM 3976 O O . GLY B 1 155 ? 15.404 6.822 15.195 1.00 65.14 155 GLY B O 1
ATOM 3977 N N . ILE B 1 156 ? 14.312 8.087 13.693 1.00 65.90 156 ILE B N 1
ATOM 3978 C CA . ILE B 1 156 ? 14.970 7.529 12.549 1.00 66.18 156 ILE B CA 1
ATOM 3979 C C . ILE B 1 156 ? 15.668 8.687 11.909 1.00 66.99 156 ILE B C 1
ATOM 3980 O O . ILE B 1 156 ? 15.054 9.654 11.478 1.00 67.66 156 ILE B O 1
ATOM 3985 N N . ILE B 1 157 ? 16.982 8.591 11.908 1.00 68.40 157 ILE B N 1
ATOM 3986 C CA . ILE B 1 157 ? 17.821 9.723 11.724 1.00 69.30 157 ILE B CA 1
ATOM 3987 C C . ILE B 1 157 ? 18.823 9.464 10.637 1.00 70.17 157 ILE B C 1
ATOM 3988 O O . ILE B 1 157 ? 19.518 8.438 10.617 1.00 71.10 157 ILE B O 1
ATOM 3993 N N . ASP B 1 158 ? 18.845 10.404 9.701 1.00 70.93 158 ASP B N 1
ATOM 3994 C CA . ASP B 1 158 ? 19.880 10.541 8.708 1.00 71.05 158 ASP B CA 1
ATOM 3995 C C . ASP B 1 158 ? 20.911 11.455 9.352 1.00 71.19 158 ASP B C 1
ATOM 3996 O O . ASP B 1 158 ? 20.737 12.657 9.377 1.00 70.93 158 ASP B O 1
ATOM 4001 N N . THR B 1 159 ? 21.968 10.886 9.914 1.00 72.14 159 THR B N 1
ATOM 4002 C CA . THR B 1 159 ? 23.001 11.714 10.551 1.00 72.99 159 THR B CA 1
ATOM 4003 C C . THR B 1 159 ? 23.917 12.392 9.516 1.00 73.14 159 THR B C 1
ATOM 4004 O O . THR B 1 159 ? 24.659 13.283 9.852 1.00 73.54 159 THR B O 1
ATOM 4008 N N . GLU B 1 160 ? 23.868 11.964 8.268 1.00 73.44 160 GLU B N 1
ATOM 4009 C CA . GLU B 1 160 ? 24.653 12.604 7.248 1.00 74.51 160 GLU B CA 1
ATOM 4010 C C . GLU B 1 160 ? 24.094 14.004 7.077 1.00 74.57 160 GLU B C 1
ATOM 4011 O O . GLU B 1 160 ? 24.782 14.985 7.308 1.00 75.14 160 GLU B O 1
ATOM 4017 N N . ASN B 1 161 ? 22.814 14.076 6.726 1.00 74.26 161 ASN B N 1
ATOM 4018 C CA . ASN B 1 161 ? 22.130 15.319 6.414 1.00 73.71 161 ASN B CA 1
ATOM 4019 C C . ASN B 1 161 ? 21.394 15.984 7.580 1.00 73.31 161 ASN B C 1
ATOM 4020 O O . ASN B 1 161 ? 20.858 17.074 7.420 1.00 73.25 161 ASN B O 1
ATOM 4025 N N . GLY B 1 162 ? 21.359 15.322 8.738 1.00 72.73 162 GLY B N 1
ATOM 4026 C CA . GLY B 1 162 ? 20.610 15.787 9.903 1.00 71.63 162 GLY B CA 1
ATOM 4027 C C . GLY B 1 162 ? 19.108 15.819 9.672 1.00 71.83 162 GLY B C 1
ATOM 4028 O O . GLY B 1 162 ? 18.427 16.757 10.132 1.00 72.61 162 GLY B O 1
ATOM 4029 N N . ILE B 1 163 ? 18.577 14.836 8.942 1.00 70.51 163 ILE B N 1
ATOM 4030 C CA . ILE B 1 163 ? 17.134 14.760 8.759 1.00 69.90 163 ILE B CA 1
ATOM 4031 C C . ILE B 1 163 ? 16.494 13.731 9.711 1.00 70.10 163 ILE B C 1
ATOM 4032 O O . ILE B 1 163 ? 16.897 12.560 9.755 1.00 69.96 163 ILE B O 1
ATOM 4037 N N . VAL B 1 164 ? 15.487 14.181 10.457 1.00 69.73 164 VAL B N 1
ATOM 4038 C CA . VAL B 1 164 ? 14.700 13.313 11.318 1.00 69.20 164 VAL B CA 1
ATOM 4039 C C . VAL B 1 164 ? 13.534 12.816 10.484 1.00 68.73 164 VAL B C 1
ATOM 4040 O O . VAL B 1 164 ? 12.643 13.576 10.130 1.00 68.09 164 VAL B O 1
ATOM 4044 N N . HIS B 1 165 ? 13.551 11.540 10.144 1.00 68.50 165 HIS B N 1
ATOM 4045 C CA . HIS B 1 165 ? 12.553 11.025 9.235 1.00 68.60 165 HIS B CA 1
ATOM 4046 C C . HIS B 1 165 ? 11.225 10.929 9.945 1.00 68.21 165 HIS B C 1
ATOM 4047 O O . HIS B 1 165 ? 10.249 11.570 9.559 1.00 67.50 165 HIS B O 1
ATOM 4054 N N . ARG B 1 166 ? 11.208 10.099 10.980 1.00 68.37 166 ARG B N 1
ATOM 4055 C CA . ARG B 1 166 ? 10.093 9.952 11.892 1.00 68.60 166 ARG B CA 1
ATOM 4056 C C . ARG B 1 166 ? 10.729 9.912 13.270 1.00 69.01 166 ARG B C 1
ATOM 4057 O O . ARG B 1 166 ? 11.912 9.668 13.376 1.00 68.09 166 ARG B O 1
ATOM 4073 N N . PRO B 1 168 ? 9.820 9.321 17.837 1.00 71.46 168 PRO B N 1
ATOM 4074 C CA . PRO B 1 168 ? 8.831 8.702 18.704 1.00 71.63 168 PRO B CA 1
ATOM 4075 C C . PRO B 1 168 ? 7.701 9.528 19.297 1.00 72.51 168 PRO B C 1
ATOM 4076 O O . PRO B 1 168 ? 6.553 9.050 19.267 1.00 74.11 168 PRO B O 1
ATOM 4080 N N . PHE B 1 169 ? 7.921 10.704 19.864 1.00 72.25 169 PHE B N 1
ATOM 4081 C CA . PHE B 1 169 ? 6.768 11.162 20.684 1.00 72.46 169 PHE B CA 1
ATOM 4082 C C . PHE B 1 169 ? 5.996 12.293 20.059 1.00 72.67 169 PHE B C 1
ATOM 4083 O O . PHE B 1 169 ? 4.850 12.559 20.411 1.00 72.64 169 PHE B O 1
ATOM 4091 N N . TYR B 1 170 ? 6.658 12.944 19.113 1.00 73.20 170 TYR B N 1
ATOM 4092 C CA . TYR B 1 170 ? 6.098 14.021 18.344 1.00 73.14 170 TYR B CA 1
ATOM 4093 C C . TYR B 1 170 ? 5.608 13.430 17.030 1.00 73.68 170 TYR B C 1
ATOM 4094 O O . TYR B 1 170 ? 6.315 13.457 16.027 1.00 73.80 170 TYR B O 1
ATOM 4103 N N . GLU B 1 171 ? 4.405 12.867 17.052 1.00 74.62 171 GLU B N 1
ATOM 4104 C CA . GLU B 1 171 ? 3.780 12.272 15.850 1.00 75.95 171 GLU B CA 1
ATOM 4105 C C . GLU B 1 171 ? 3.869 13.154 14.589 1.00 76.21 171 GLU B C 1
ATOM 4106 O O . GLU B 1 171 ? 3.959 12.635 13.472 1.00 76.28 171 GLU B O 1
ATOM 4112 N N . ASP B 1 172 ? 3.849 14.477 14.795 1.00 76.45 172 ASP B N 1
ATOM 4113 C CA . ASP B 1 172 ? 3.878 15.481 13.731 1.00 76.22 172 ASP B CA 1
ATOM 4114 C C . ASP B 1 172 ? 5.133 15.471 12.855 1.00 75.62 172 ASP B C 1
ATOM 4115 O O . ASP B 1 172 ? 5.105 15.968 11.743 1.00 76.01 172 ASP B O 1
ATOM 4120 N N . VAL B 1 173 ? 6.232 14.920 13.349 1.00 74.75 173 VAL B N 1
ATOM 4121 C CA . VAL B 1 173 ? 7.520 15.002 12.659 1.00 73.87 173 VAL B CA 1
ATOM 4122 C C . VAL B 1 173 ? 7.674 14.064 11.463 1.00 73.86 173 VAL B C 1
ATOM 4123 O O . VAL B 1 173 ? 7.705 12.840 11.634 1.00 74.24 173 VAL B O 1
ATOM 4127 N N . LYS B 1 174 ? 7.806 14.639 10.268 1.00 73.37 174 LYS B N 1
ATOM 4128 C CA . LYS B 1 174 ? 8.110 13.881 9.054 1.00 73.15 174 LYS B CA 1
ATOM 4129 C C . LYS B 1 174 ? 9.208 14.585 8.284 1.00 73.05 174 LYS B C 1
ATOM 4130 O O . LYS B 1 174 ? 9.147 15.784 8.109 1.00 73.38 174 LYS B O 1
ATOM 4136 N N . GLU B 1 175 ? 10.212 13.838 7.836 1.00 73.22 175 GLU B N 1
ATOM 4137 C CA . GLU B 1 175 ? 11.400 14.378 7.156 1.00 73.54 175 GLU B CA 1
ATOM 4138 C C . GLU B 1 175 ? 11.841 15.779 7.620 1.00 73.56 175 GLU B C 1
ATOM 4139 O O . GLU B 1 175 ? 12.056 16.689 6.823 1.00 73.24 175 GLU B O 1
ATOM 4153 N N . PRO B 1 177 ? 14.101 18.666 8.578 1.00 72.68 177 PRO B N 1
ATOM 4154 C CA . PRO B 1 177 ? 15.452 19.062 8.271 1.00 71.73 177 PRO B CA 1
ATOM 4155 C C . PRO B 1 177 ? 16.141 19.710 9.476 1.00 71.54 177 PRO B C 1
ATOM 4156 O O . PRO B 1 177 ? 16.678 20.801 9.369 1.00 70.72 177 PRO B O 1
ATOM 4160 N N . LEU B 1 178 ? 16.152 19.010 10.610 1.00 71.87 178 LEU B N 1
ATOM 4161 C CA . LEU B 1 178 ? 16.741 19.544 11.840 1.00 71.92 178 LEU B CA 1
ATOM 4162 C C . LEU B 1 178 ? 18.128 20.157 11.617 1.00 72.12 178 LEU B C 1
ATOM 4163 O O . LEU B 1 178 ? 18.352 21.335 11.932 1.00 72.19 178 LEU B O 1
ATOM 4168 N N . GLY B 1 179 ? 19.043 19.370 11.061 1.00 71.71 179 GLY B N 1
ATOM 4169 C CA . GLY B 1 179 ? 20.405 19.836 10.852 1.00 71.70 179 GLY B CA 1
ATOM 4170 C C . GLY B 1 179 ? 20.507 21.086 9.996 1.00 72.25 179 GLY B C 1
ATOM 4171 O O . GLY B 1 179 ? 21.130 22.063 10.413 1.00 71.98 179 GLY B O 1
ATOM 4172 N N . GLU B 1 180 ? 19.903 21.058 8.802 1.00 72.31 180 GLU B N 1
ATOM 4173 C CA . GLU B 1 180 ? 19.989 22.192 7.885 1.00 72.42 180 GLU B CA 1
ATOM 4174 C C . GLU B 1 180 ? 19.360 23.482 8.410 1.00 71.95 180 GLU B C 1
ATOM 4175 O O . GLU B 1 180 ? 19.952 24.546 8.283 1.00 72.21 180 GLU B O 1
ATOM 4181 N N . ALA B 1 181 ? 18.167 23.388 8.986 1.00 71.41 181 ALA B N 1
ATOM 4182 C CA . ALA B 1 181 ? 17.495 24.546 9.543 1.00 70.85 181 ALA B CA 1
ATOM 4183 C C . ALA B 1 181 ? 18.350 25.163 10.651 1.00 71.37 181 ALA B C 1
ATOM 4184 O O . ALA B 1 181 ? 18.468 26.372 10.774 1.00 72.18 181 ALA B O 1
ATOM 4186 N N . LEU B 1 182 ? 18.983 24.343 11.452 1.00 72.08 182 LEU B N 1
ATOM 4187 C CA . LEU B 1 182 ? 19.787 24.889 12.512 1.00 72.68 182 LEU B CA 1
ATOM 4188 C C . LEU B 1 182 ? 21.107 25.493 12.052 1.00 73.08 182 LEU B C 1
ATOM 4189 O O . LEU B 1 182 ? 21.599 26.439 12.697 1.00 73.59 182 LEU B O 1
ATOM 4194 N N . GLU B 1 183 ? 21.676 24.985 10.957 1.00 72.79 183 GLU B N 1
ATOM 4195 C CA . GLU B 1 183 ? 22.938 25.521 10.472 1.00 73.37 183 GLU B CA 1
ATOM 4196 C C . GLU B 1 183 ? 22.610 26.847 9.840 1.00 73.31 183 GLU B C 1
ATOM 4197 O O . GLU B 1 183 ? 23.262 27.872 10.113 1.00 73.31 183 GLU B O 1
ATOM 4203 N N . GLN B 1 184 ? 21.564 26.821 9.013 1.00 73.16 184 GLN B N 1
ATOM 4204 C CA . GLN B 1 184 ? 21.040 28.008 8.371 1.00 72.69 184 GLN B CA 1
ATOM 4205 C C . GLN B 1 184 ? 20.874 29.069 9.430 1.00 71.55 184 GLN B C 1
ATOM 4206 O O . GLN B 1 184 ? 21.381 30.163 9.294 1.00 71.31 184 GLN B O 1
ATOM 4212 N N . HIS B 1 185 ? 20.209 28.700 10.512 1.00 71.23 185 HIS B N 1
ATOM 4213 C CA . HIS B 1 185 ? 19.877 29.621 11.589 1.00 71.41 185 HIS B CA 1
ATOM 4214 C C . HIS B 1 185 ? 21.040 30.088 12.466 1.00 71.53 185 HIS B C 1
ATOM 4215 O O . HIS B 1 185 ? 21.160 31.276 12.694 1.00 71.63 185 HIS B O 1
ATOM 4222 N N . THR B 1 186 ? 21.857 29.171 12.978 1.00 71.41 186 THR B N 1
ATOM 4223 C CA . THR B 1 186 ? 22.943 29.547 13.885 1.00 71.79 186 THR B CA 1
ATOM 4224 C C . THR B 1 186 ? 24.226 29.927 13.167 1.00 72.00 186 THR B C 1
ATOM 4225 O O . THR B 1 186 ? 25.135 30.439 13.802 1.00 72.15 186 THR B O 1
ATOM 4229 N N . GLY B 1 187 ? 24.331 29.610 11.876 1.00 72.25 187 GLY B N 1
ATOM 4230 C CA . GLY B 1 187 ? 25.607 29.718 11.145 1.00 72.44 187 GLY B CA 1
ATOM 4231 C C . GLY B 1 187 ? 26.737 28.800 11.647 1.00 72.70 187 GLY B C 1
ATOM 4232 O O . GLY B 1 187 ? 27.921 29.110 11.502 1.00 73.57 187 GLY B O 1
ATOM 4233 N N . VAL B 1 188 ? 26.392 27.665 12.222 1.00 71.60 188 VAL B N 1
ATOM 4234 C CA . VAL B 1 188 ? 27.389 26.842 12.845 1.00 71.27 188 VAL B CA 1
ATOM 4235 C C . VAL B 1 188 ? 27.105 25.372 12.477 1.00 71.06 188 VAL B C 1
ATOM 4236 O O . VAL B 1 188 ? 25.953 24.996 12.314 1.00 71.51 188 VAL B O 1
ATOM 4240 N N . PRO B 1 189 ? 28.137 24.540 12.317 1.00 70.47 189 PRO B N 1
ATOM 4241 C CA . PRO B 1 189 ? 27.868 23.114 12.015 1.00 70.24 189 PRO B CA 1
ATOM 4242 C C . PRO B 1 189 ? 26.897 22.41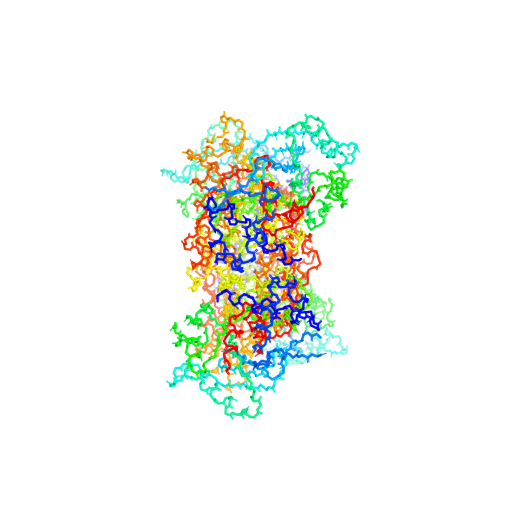9 12.979 1.00 70.07 189 PRO B C 1
ATOM 4243 O O . PRO B 1 189 ? 27.065 22.493 14.205 1.00 70.82 189 PRO B O 1
ATOM 4247 N N . VAL B 1 190 ? 25.906 21.716 12.446 1.00 69.49 190 VAL B N 1
ATOM 4248 C CA . VAL B 1 190 ? 25.085 20.890 13.313 1.00 69.68 190 VAL B CA 1
ATOM 4249 C C . VAL B 1 190 ? 25.382 19.363 13.245 1.00 69.74 190 VAL B C 1
ATOM 4250 O O . VAL B 1 190 ? 25.223 18.710 12.229 1.00 70.58 190 VAL B O 1
ATOM 4254 N N . TYR B 1 191 ? 25.817 18.782 14.337 1.00 70.23 191 TYR B N 1
ATOM 4255 C CA . TYR B 1 191 ? 26.060 17.335 14.373 1.00 70.16 191 TYR B CA 1
ATOM 4256 C C . TYR B 1 191 ? 24.916 16.668 15.090 1.00 70.11 191 TYR B C 1
ATOM 4257 O O . TYR B 1 191 ? 24.700 16.904 16.268 1.00 71.06 191 TYR B O 1
ATOM 4266 N N . ILE B 1 192 ? 24.165 15.864 14.363 1.00 69.55 192 ILE B N 1
ATOM 4267 C CA . ILE B 1 192 ? 22.966 15.228 14.860 1.00 68.70 192 ILE B CA 1
ATOM 4268 C C . ILE B 1 192 ? 23.212 13.730 14.871 1.00 69.28 192 ILE B C 1
ATOM 4269 O O . ILE B 1 192 ? 23.724 13.140 13.924 1.00 70.00 192 ILE B O 1
ATOM 4274 N N . GLN B 1 193 ? 22.830 13.084 15.937 1.00 69.20 193 GLN B N 1
ATOM 4275 C CA . GLN B 1 193 ? 23.085 11.690 16.003 1.00 69.52 193 GLN B CA 1
ATOM 4276 C C . GLN B 1 193 ? 21.913 11.088 16.766 1.00 69.93 193 GLN B C 1
ATOM 4277 O O . GLN B 1 193 ? 21.220 11.802 17.513 1.00 71.44 193 GLN B O 1
ATOM 4283 N N . HIS B 1 194 ? 21.670 9.804 16.567 1.00 69.16 194 HIS B N 1
ATOM 4284 C CA . HIS B 1 194 ? 20.681 9.089 17.326 1.00 69.07 194 HIS B CA 1
ATOM 4285 C C . HIS B 1 194 ? 21.230 8.927 18.740 1.00 69.39 194 HIS B C 1
ATOM 4286 O O . HIS B 1 194 ? 22.442 8.961 18.912 1.00 70.19 194 HIS B O 1
ATOM 4293 N N . ASP B 1 195 ? 20.374 8.726 19.744 1.00 69.41 195 ASP B N 1
ATOM 4294 C CA . ASP B 1 195 ? 20.852 8.558 21.109 1.00 69.74 195 ASP B CA 1
ATOM 4295 C C . ASP B 1 195 ? 21.795 7.378 21.131 1.00 69.39 195 ASP B C 1
ATOM 4296 O O . ASP B 1 195 ? 22.830 7.413 21.794 1.00 69.55 195 ASP B O 1
ATOM 4301 N N . ILE B 1 196 ? 21.422 6.307 20.435 1.00 68.98 196 ILE B N 1
ATOM 4302 C CA . ILE B 1 196 ? 22.165 5.074 20.561 1.00 68.16 196 ILE B CA 1
ATOM 4303 C C . ILE B 1 196 ? 23.504 5.190 19.837 1.00 68.24 196 ILE B C 1
ATOM 4304 O O . ILE B 1 196 ? 24.533 4.670 20.310 1.00 68.17 196 ILE B O 1
ATOM 4309 N N . SER B 1 197 ? 23.521 5.861 18.695 1.00 67.41 197 SER B N 1
ATOM 4310 C CA . SER B 1 197 ? 24.779 5.868 18.019 1.00 67.67 197 SER B CA 1
ATOM 4311 C C . SER B 1 197 ? 25.709 6.802 18.803 1.00 67.75 197 SER B C 1
ATOM 4312 O O . SER B 1 197 ? 26.881 6.443 19.035 1.00 67.88 197 SER B O 1
ATOM 4315 N N . ALA B 1 198 ? 25.161 7.933 19.279 1.00 67.28 198 ALA B N 1
ATOM 4316 C CA . ALA B 1 198 ? 25.897 8.909 20.114 1.00 66.78 198 ALA B CA 1
ATOM 4317 C C . ALA B 1 198 ? 26.537 8.196 21.289 1.00 67.51 198 ALA B C 1
ATOM 4318 O O . ALA B 1 198 ? 27.707 8.392 21.580 1.00 67.69 198 ALA B O 1
ATOM 4320 N N . TRP B 1 199 ? 25.771 7.317 21.931 1.00 68.03 199 TRP B N 1
ATOM 4321 C CA . TRP B 1 199 ? 26.219 6.649 23.126 1.00 68.20 199 TRP B CA 1
ATOM 4322 C C . TRP B 1 199 ? 27.299 5.655 22.747 1.00 68.57 199 TRP B C 1
ATOM 4323 O O . TRP B 1 199 ? 28.295 5.502 23.459 1.00 68.68 199 TRP B O 1
ATOM 4334 N N . THR B 1 200 ? 27.108 4.977 21.623 1.00 68.84 200 THR B N 1
ATOM 4335 C CA . THR B 1 200 ? 28.103 4.013 21.161 1.00 69.05 200 THR B CA 1
ATOM 4336 C C . THR B 1 200 ? 29.450 4.703 20.939 1.00 70.08 200 THR B C 1
ATOM 4337 O O . THR B 1 200 ? 30.489 4.230 21.431 1.00 70.25 200 THR B O 1
ATOM 4349 N N . ALA B 1 202 ? 30.387 7.501 22.358 1.00 69.07 202 ALA B N 1
ATOM 4350 C CA . ALA B 1 202 ? 30.943 7.920 23.646 1.00 67.86 202 ALA B CA 1
ATOM 4351 C C . ALA B 1 202 ? 31.694 6.798 24.322 1.00 67.10 202 ALA B C 1
ATOM 4352 O O . ALA B 1 202 ? 32.760 7.045 24.909 1.00 66.79 202 ALA B O 1
ATOM 4354 N N . GLU B 1 203 ? 31.142 5.581 24.239 1.00 65.80 203 GLU B N 1
ATOM 4355 C CA . GLU B 1 203 ? 31.740 4.458 24.902 1.00 65.60 203 GLU B CA 1
ATOM 4356 C C . GLU B 1 203 ? 32.985 4.121 24.122 1.00 65.65 203 GLU B C 1
ATOM 4357 O O . GLU B 1 203 ? 33.992 3.766 24.716 1.00 66.20 203 GLU B O 1
ATOM 4363 N N . ALA B 1 204 ? 32.931 4.253 22.796 1.00 65.01 204 ALA B N 1
ATOM 4364 C CA . ALA B 1 204 ? 34.120 4.046 21.952 1.00 64.17 204 ALA B CA 1
ATOM 4365 C C . ALA B 1 204 ? 35.253 5.000 22.320 1.00 64.06 204 ALA B C 1
ATOM 4366 O O . ALA B 1 204 ? 36.363 4.541 22.582 1.00 64.32 204 ALA B O 1
ATOM 4368 N N . LEU B 1 205 ? 34.985 6.309 22.353 1.00 64.30 205 LEU B N 1
ATOM 4369 C CA . LEU B 1 205 ? 36.029 7.307 22.672 1.00 64.76 205 LEU B CA 1
ATOM 4370 C C . LEU B 1 205 ? 36.446 7.331 24.146 1.00 64.76 205 LEU B C 1
ATOM 4371 O O . LEU B 1 205 ? 37.624 7.309 24.460 1.00 64.83 205 LEU B O 1
ATOM 4376 N N . PHE B 1 206 ? 35.475 7.371 25.048 1.00 64.88 206 PHE B N 1
ATOM 4377 C CA . PHE B 1 206 ? 35.776 7.628 26.433 1.00 64.71 206 PHE B CA 1
ATOM 4378 C C . PHE B 1 206 ? 35.476 6.429 27.270 1.00 64.77 206 PHE B C 1
ATOM 4379 O O . PHE B 1 206 ? 35.900 6.340 28.399 1.00 64.71 206 PHE B O 1
ATOM 4387 N N . GLY B 1 207 ? 34.717 5.497 26.732 1.00 65.27 207 GLY B N 1
ATOM 4388 C CA . GLY B 1 207 ? 34.138 4.511 27.611 1.00 65.40 207 GLY B CA 1
ATOM 4389 C C . GLY B 1 207 ? 34.735 3.146 27.548 1.00 65.64 207 GLY B C 1
ATOM 4390 O O . GLY B 1 207 ? 35.933 2.977 27.328 1.00 64.82 207 GLY B O 1
ATOM 4391 N N . ALA B 1 208 ? 33.826 2.187 27.702 1.00 66.09 208 ALA B N 1
ATOM 4392 C CA . ALA B 1 208 ? 34.111 0.799 27.965 1.00 66.02 208 ALA B CA 1
ATOM 4393 C C . ALA B 1 208 ? 34.596 0.069 26.747 1.00 66.53 208 ALA B C 1
ATOM 4394 O O . ALA B 1 208 ? 34.977 -1.108 26.846 1.00 68.36 208 ALA B O 1
ATOM 4396 N N . SER B 1 209 ? 34.567 0.735 25.600 1.00 66.45 209 SER B N 1
ATOM 4397 C CA . SER B 1 209 ? 34.937 0.113 24.332 1.00 66.31 209 SER B CA 1
ATOM 4398 C C . SER B 1 209 ? 36.101 0.837 23.600 1.00 66.46 209 SER B C 1
ATOM 4399 O O . SER B 1 209 ? 36.328 0.665 22.402 1.00 66.45 209 SER B O 1
ATOM 4402 N N . ARG B 1 210 ? 36.821 1.676 24.326 1.00 66.94 210 ARG B N 1
ATOM 4403 C CA . ARG B 1 210 ? 38.066 2.223 23.821 1.00 67.10 210 ARG B CA 1
ATOM 4404 C C . ARG B 1 210 ? 39.003 1.111 23.373 1.00 67.34 210 ARG B C 1
ATOM 4405 O O . ARG B 1 210 ? 39.136 0.097 24.070 1.00 67.57 210 ARG B O 1
ATOM 4413 N N . GLY B 1 211 ? 39.616 1.312 22.205 1.00 67.28 211 GLY B N 1
ATOM 4414 C CA . GLY B 1 211 ? 40.578 0.403 21.613 1.00 67.58 211 GLY B CA 1
ATOM 4415 C C . GLY B 1 211 ? 40.077 -1.016 21.510 1.00 68.25 211 GLY B C 1
ATOM 4416 O O . GLY B 1 211 ? 40.830 -1.957 21.711 1.00 68.54 211 GLY B O 1
ATOM 4417 N N . ALA B 1 212 ? 38.792 -1.159 21.239 1.00 68.84 212 ALA B N 1
ATOM 4418 C CA . ALA B 1 212 ? 38.189 -2.436 20.953 1.00 69.62 212 ALA B CA 1
ATOM 4419 C C . ALA B 1 212 ? 37.858 -2.478 19.457 1.00 70.38 212 ALA B C 1
ATOM 4420 O O . ALA B 1 212 ? 37.459 -1.473 18.888 1.00 70.86 212 ALA B O 1
ATOM 4422 N N . ARG B 1 213 ? 38.051 -3.621 18.809 1.00 71.30 213 ARG B N 1
ATOM 4423 C CA . ARG B 1 213 ? 37.906 -3.705 17.351 1.00 72.04 213 ARG B CA 1
ATOM 4424 C C . ARG B 1 213 ? 36.463 -4.096 17.013 1.00 72.05 213 ARG B C 1
ATOM 4425 O O . ARG B 1 213 ? 35.848 -3.590 16.071 1.00 72.13 213 ARG B O 1
ATOM 4433 N N . ASP B 1 214 ? 35.928 -5.008 17.806 1.00 71.82 214 ASP B N 1
ATOM 4434 C CA . ASP B 1 214 ? 34.668 -5.633 17.506 1.00 71.51 214 ASP B CA 1
ATOM 4435 C C . ASP B 1 214 ? 33.808 -5.671 18.756 1.00 70.90 214 ASP B C 1
ATOM 4436 O O . ASP B 1 214 ? 33.987 -6.491 19.658 1.00 70.33 214 ASP B O 1
ATOM 4441 N N . VAL B 1 215 ? 32.885 -4.726 18.795 1.00 70.42 215 VAL B N 1
ATOM 4442 C CA . VAL B 1 215 ? 31.985 -4.537 19.919 1.00 69.66 215 VAL B CA 1
ATOM 4443 C C . VAL B 1 215 ? 30.545 -4.472 19.395 1.00 68.68 215 VAL B C 1
ATOM 4444 O O . VAL B 1 215 ? 30.315 -3.981 18.302 1.00 67.97 215 VAL B O 1
ATOM 4448 N N . ILE B 1 216 ? 29.584 -4.977 20.158 1.00 68.41 216 ILE B N 1
ATOM 4449 C CA . ILE B 1 216 ? 28.184 -4.614 19.908 1.00 68.55 216 ILE B CA 1
ATOM 4450 C C . ILE B 1 216 ? 27.666 -3.993 21.176 1.00 68.73 216 ILE B C 1
ATOM 4451 O O . ILE B 1 216 ? 27.754 -4.623 22.230 1.00 68.83 216 ILE B O 1
ATOM 4456 N N . GLN B 1 217 ? 27.179 -2.755 21.076 1.00 68.15 217 GLN B N 1
ATOM 4457 C CA . GLN B 1 217 ? 26.570 -2.072 22.192 1.00 68.60 217 GLN B CA 1
ATOM 4458 C C . GLN B 1 217 ? 25.047 -2.079 22.029 1.00 69.40 217 GLN B C 1
ATOM 4459 O O . GLN B 1 217 ? 24.488 -1.583 21.033 1.00 69.89 217 GLN B O 1
ATOM 4465 N N . VAL B 1 218 ? 24.372 -2.652 23.008 1.00 69.69 218 VAL B N 1
ATOM 4466 C CA . VAL B 1 218 ? 22.932 -2.710 22.981 1.00 70.07 218 VAL B CA 1
ATOM 4467 C C . VAL B 1 218 ? 22.408 -1.689 23.940 1.00 70.44 218 VAL B C 1
ATOM 4468 O O . VAL B 1 218 ? 22.954 -1.478 25.025 1.00 70.41 218 VAL B O 1
ATOM 4472 N N . VAL B 1 219 ? 21.342 -1.028 23.554 1.00 71.17 219 VAL B N 1
ATOM 4473 C CA . VAL B 1 219 ? 20.827 -0.047 24.453 1.00 72.23 219 VAL B CA 1
ATOM 4474 C C . VAL B 1 219 ? 19.382 -0.374 24.674 1.00 73.28 219 VAL B C 1
ATOM 4475 O O . VAL B 1 219 ? 18.654 -0.599 23.720 1.00 74.27 219 VAL B O 1
ATOM 4479 N N . ILE B 1 220 ? 19.008 -0.508 25.945 1.00 73.96 220 ILE B N 1
ATOM 4480 C CA . ILE B 1 220 ? 17.629 -0.738 26.338 1.00 74.35 220 ILE B CA 1
ATOM 4481 C C . ILE B 1 220 ? 17.237 0.422 27.251 1.00 74.87 220 ILE B C 1
ATOM 4482 O O . ILE B 1 220 ? 17.676 0.544 28.376 1.00 74.77 220 ILE B O 1
ATOM 4487 N N . ASP B 1 221 ? 16.391 1.278 26.724 1.00 76.39 221 ASP B N 1
ATOM 4488 C CA . ASP B 1 221 ? 16.232 2.650 27.166 1.00 77.02 221 ASP B CA 1
ATOM 4489 C C . ASP B 1 221 ? 14.814 2.987 26.807 1.00 77.20 221 ASP B C 1
ATOM 4490 O O . ASP B 1 221 ? 13.953 2.106 26.582 1.00 76.75 221 ASP B O 1
ATOM 4495 N N . HIS B 1 222 ? 14.585 4.280 26.654 1.00 77.47 222 HIS B N 1
ATOM 4496 C CA . HIS B 1 222 ? 13.429 4.732 25.942 1.00 77.96 222 HIS B CA 1
ATOM 4497 C C . HIS B 1 222 ? 13.512 4.226 24.493 1.00 77.58 222 HIS B C 1
ATOM 4498 O O . HIS B 1 222 ? 12.490 3.993 23.854 1.00 78.23 222 HIS B O 1
ATOM 4505 N N . ASN B 1 223 ? 14.730 4.002 24.003 1.00 76.99 223 ASN B N 1
ATOM 4506 C CA . ASN B 1 223 ? 14.965 3.348 22.728 1.00 76.37 223 ASN B CA 1
ATOM 4507 C C . ASN B 1 223 ? 15.487 1.915 22.930 1.00 75.81 223 ASN B C 1
ATOM 4508 O O . ASN B 1 223 ? 16.122 1.616 23.954 1.00 75.95 223 ASN B O 1
ATOM 4513 N N . VAL B 1 224 ? 15.250 1.033 21.957 1.00 73.87 224 VAL B N 1
ATOM 4514 C CA . VAL B 1 224 ? 15.967 -0.224 21.905 1.00 72.38 224 VAL B CA 1
ATOM 4515 C C . VAL B 1 224 ? 16.782 -0.232 20.633 1.00 71.71 224 VAL B C 1
ATOM 4516 O O . VAL B 1 224 ? 16.231 0.068 19.579 1.00 72.52 224 VAL B O 1
ATOM 4520 N N . GLY B 1 225 ? 18.071 -0.580 20.710 1.00 69.79 225 GLY B N 1
ATOM 4521 C CA . GLY B 1 225 ? 18.903 -0.635 19.528 1.00 68.58 225 GLY B CA 1
ATOM 4522 C C . GLY B 1 225 ? 20.336 -0.926 19.846 1.00 68.38 225 GLY B C 1
ATOM 4523 O O . GLY B 1 225 ? 20.660 -1.281 20.969 1.00 69.14 225 GLY B O 1
ATOM 4524 N N . ALA B 1 226 ? 21.208 -0.746 18.865 1.00 67.91 226 ALA B N 1
ATOM 4525 C CA . ALA B 1 226 ? 22.583 -1.159 18.992 1.00 67.17 226 ALA B CA 1
ATOM 4526 C C . ALA B 1 226 ? 23.462 -0.286 18.140 1.00 67.11 226 ALA B C 1
ATOM 4527 O O . ALA B 1 226 ? 23.038 0.199 17.085 1.00 66.60 226 ALA B O 1
ATOM 4529 N N . GLY B 1 227 ? 24.704 -0.111 18.570 1.00 66.88 227 GLY B N 1
ATOM 4530 C CA . GLY B 1 227 ? 25.716 0.404 17.658 1.00 67.14 227 GLY B CA 1
ATOM 4531 C C . GLY B 1 227 ? 26.658 -0.746 17.457 1.00 67.18 227 GLY B C 1
ATOM 4532 O O . GLY B 1 227 ? 26.727 -1.607 18.317 1.00 68.10 227 GLY B O 1
ATOM 4533 N N . VAL B 1 228 ? 27.375 -0.788 16.337 1.00 66.91 228 VAL B N 1
ATOM 4534 C CA . VAL B 1 228 ? 28.348 -1.852 16.155 1.00 66.23 228 VAL B CA 1
ATOM 4535 C C . VAL B 1 228 ? 29.669 -1.267 15.821 1.00 66.98 228 VAL B C 1
ATOM 4536 O O . VAL B 1 228 ? 29.755 -0.341 15.039 1.00 68.06 228 VAL B O 1
ATOM 4540 N N . ILE B 1 229 ? 30.720 -1.822 16.394 1.00 67.58 229 ILE B N 1
ATOM 4541 C CA . ILE B 1 229 ? 32.063 -1.494 15.965 1.00 67.24 229 ILE B CA 1
ATOM 4542 C C . ILE B 1 229 ? 32.657 -2.764 15.396 1.00 67.60 229 ILE B C 1
ATOM 4543 O O . ILE B 1 229 ? 32.702 -3.798 16.069 1.00 66.71 229 ILE B O 1
ATOM 4548 N N . THR B 1 230 ? 33.068 -2.674 14.135 1.00 68.25 230 THR B N 1
ATOM 4549 C CA . THR B 1 230 ? 33.713 -3.776 13.459 1.00 69.18 230 THR B CA 1
ATOM 4550 C C . THR B 1 230 ? 35.036 -3.317 12.971 1.00 69.88 230 THR B C 1
ATOM 4551 O O . THR B 1 230 ? 35.161 -2.183 12.530 1.00 70.22 230 THR B O 1
ATOM 4555 N N . ASP B 1 231 ? 36.020 -4.210 13.040 1.00 71.06 231 ASP B N 1
ATOM 4556 C CA . ASP B 1 231 ? 37.380 -3.909 12.617 1.00 72.67 231 ASP B CA 1
ATOM 4557 C C . ASP B 1 231 ? 37.793 -2.517 13.073 1.00 72.49 231 ASP B C 1
ATOM 4558 O O . ASP B 1 231 ? 38.469 -1.809 12.339 1.00 73.48 231 ASP B O 1
ATOM 4563 N N . GLY B 1 232 ? 37.372 -2.130 14.274 1.00 72.36 232 GLY B N 1
ATOM 4564 C CA . GLY B 1 232 ? 37.735 -0.846 14.844 1.00 72.29 232 GLY B CA 1
ATOM 4565 C C . GLY B 1 232 ? 36.934 0.329 14.338 1.00 72.51 232 GLY B C 1
ATOM 4566 O O . GLY B 1 232 ? 37.181 1.461 14.733 1.00 73.02 232 GLY B O 1
ATOM 4567 N N . HIS B 1 233 ? 35.954 0.088 13.483 1.00 72.47 233 HIS B N 1
ATOM 4568 C CA . HIS B 1 233 ? 35.186 1.195 12.949 1.00 72.67 233 HIS B CA 1
ATOM 4569 C C . HIS B 1 233 ? 33.695 1.129 13.260 1.00 71.80 233 HIS B C 1
ATOM 4570 O O . HIS B 1 233 ? 33.091 0.042 13.231 1.00 71.88 233 HIS B O 1
ATOM 4577 N N . LEU B 1 234 ? 33.109 2.293 13.578 1.00 70.49 234 LEU B N 1
ATOM 4578 C CA . LEU B 1 234 ? 31.670 2.398 13.879 1.00 68.99 234 LEU B CA 1
ATOM 4579 C C . LEU B 1 234 ? 30.855 2.140 12.626 1.00 68.03 234 LEU B C 1
ATOM 4580 O O . LEU B 1 234 ? 30.894 2.915 11.691 1.00 67.68 234 LEU B O 1
ATOM 4585 N N . LEU B 1 235 ? 30.145 1.027 12.605 1.00 67.12 235 LEU B N 1
ATOM 4586 C CA . LEU B 1 235 ? 29.305 0.711 11.488 1.00 67.29 235 LEU B CA 1
ATOM 4587 C C . LEU B 1 235 ? 28.398 1.899 11.157 1.00 68.21 235 LEU B C 1
ATOM 4588 O O . LEU B 1 235 ? 27.791 2.512 12.040 1.00 68.25 235 LEU B O 1
ATOM 4593 N N . HIS B 1 236 ? 28.326 2.228 9.874 1.00 68.98 236 HIS B N 1
ATOM 4594 C CA . HIS B 1 236 ? 27.500 3.337 9.383 1.00 69.91 236 HIS B CA 1
ATOM 4595 C C . HIS B 1 236 ? 28.018 4.739 9.734 1.00 70.41 236 HIS B C 1
ATOM 4596 O O . HIS B 1 236 ? 27.477 5.755 9.258 1.00 70.76 236 HIS B O 1
ATOM 4603 N N . ALA B 1 237 ? 29.077 4.804 10.525 1.00 70.58 237 ALA B N 1
ATOM 4604 C CA . ALA B 1 237 ? 29.666 6.087 10.852 1.00 71.49 237 ALA B CA 1
ATOM 4605 C C . ALA B 1 237 ? 29.534 7.081 9.692 1.00 72.49 237 ALA B C 1
ATOM 4606 O O . ALA B 1 237 ? 30.005 6.832 8.566 1.00 71.91 237 ALA B O 1
ATOM 4608 N N . GLY B 1 238 ? 28.879 8.204 9.991 1.00 73.61 238 GLY B N 1
ATOM 4609 C CA . GLY B 1 238 ? 28.736 9.309 9.057 1.00 74.73 238 GLY B CA 1
ATOM 4610 C C . GLY B 1 238 ? 28.047 8.939 7.751 1.00 75.73 238 GLY B C 1
ATOM 4611 O O . GLY B 1 238 ? 28.376 9.490 6.688 1.00 75.96 238 GLY B O 1
ATOM 4612 N N . SER B 1 239 ? 27.110 7.997 7.808 1.00 75.47 239 SER B N 1
ATOM 4613 C CA . SER B 1 239 ? 26.298 7.727 6.645 1.00 75.66 239 SER B CA 1
ATOM 4614 C C . SER B 1 239 ? 24.916 8.138 7.071 1.00 75.99 239 SER B C 1
ATOM 4615 O O . SER B 1 239 ? 24.699 8.477 8.250 1.00 76.42 239 SER B O 1
ATOM 4618 N N . SER B 1 240 ? 23.977 8.084 6.132 1.00 75.84 240 SER B N 1
ATOM 4619 C CA . SER B 1 240 ? 22.603 8.470 6.397 1.00 75.71 240 SER B CA 1
ATOM 4620 C C . SER B 1 240 ? 21.692 7.312 6.805 1.00 75.87 240 SER B C 1
ATOM 4621 O O . SER B 1 240 ? 20.470 7.448 6.773 1.00 76.34 240 SER B O 1
ATOM 4624 N N . SER B 1 241 ? 22.277 6.188 7.207 1.00 75.72 241 SER B N 1
ATOM 4625 C CA . SER B 1 241 ? 21.496 5.074 7.720 1.00 75.49 241 SER B CA 1
ATOM 4626 C C . SER B 1 241 ? 22.125 4.573 9.020 1.00 75.31 241 SER B C 1
ATOM 4627 O O . SER B 1 241 ? 23.332 4.649 9.205 1.00 75.93 241 SER B O 1
ATOM 4630 N N . LEU B 1 242 ? 21.304 4.079 9.932 1.00 74.83 242 LEU B N 1
ATOM 4631 C CA . LEU B 1 242 ? 21.809 3.607 11.196 1.00 74.23 242 LEU B CA 1
ATOM 4632 C C . LEU B 1 242 ? 21.484 2.138 11.374 1.00 73.93 242 LEU B C 1
ATOM 4633 O O . LEU B 1 242 ? 20.723 1.561 10.600 1.00 73.41 242 LEU B O 1
ATOM 4638 N N . VAL B 1 243 ? 22.078 1.535 12.396 1.00 73.62 243 VAL B N 1
ATOM 4639 C CA . VAL B 1 243 ? 21.648 0.229 12.807 1.00 73.04 243 VAL B CA 1
ATOM 4640 C C . VAL B 1 243 ? 20.291 0.453 13.443 1.00 73.14 243 VAL B C 1
ATOM 4641 O O . VAL B 1 243 ? 20.130 1.310 14.306 1.00 72.52 243 VAL B O 1
ATOM 4645 N N . GLU B 1 244 ? 19.308 -0.322 13.002 1.00 73.46 244 GLU B N 1
ATOM 4646 C CA . GLU B 1 244 ? 17.938 -0.044 13.360 1.00 73.66 244 GLU B CA 1
ATOM 4647 C C . GLU B 1 244 ? 17.223 -1.326 13.773 1.00 73.61 244 GLU B C 1
ATOM 4648 O O . GLU B 1 244 ? 16.088 -1.593 13.357 1.00 74.09 244 GLU B O 1
ATOM 4654 N N . ILE B 1 245 ? 17.896 -2.126 14.600 1.00 72.78 245 ILE B N 1
ATOM 4655 C CA . ILE B 1 245 ? 17.323 -3.366 15.079 1.00 72.61 245 ILE B CA 1
ATOM 4656 C C . ILE B 1 245 ? 16.102 -3.195 15.973 1.00 71.96 245 ILE B C 1
ATOM 4657 O O . ILE B 1 245 ? 15.381 -4.136 16.215 1.00 73.31 245 ILE B O 1
ATOM 4662 N N . GLY B 1 246 ? 15.862 -2.018 16.493 1.00 71.50 246 GLY B N 1
ATOM 4663 C CA . GLY B 1 246 ? 14.744 -1.853 17.408 1.00 70.71 246 GLY B CA 1
ATOM 4664 C C . GLY B 1 246 ? 13.450 -1.984 16.640 1.00 70.40 246 GLY B C 1
ATOM 4665 O O . GLY B 1 246 ? 12.375 -2.258 17.220 1.00 70.62 246 GLY B O 1
ATOM 4666 N N . HIS B 1 247 ? 13.566 -1.794 15.324 1.00 69.36 247 HIS B N 1
ATOM 4667 C CA . HIS B 1 247 ? 12.440 -1.894 14.423 1.00 68.02 247 HIS B CA 1
ATOM 4668 C C . HIS B 1 247 ? 12.424 -3.164 13.622 1.00 67.66 247 HIS B C 1
ATOM 4669 O O . HIS B 1 247 ? 11.944 -3.165 12.501 1.00 67.37 247 HIS B O 1
ATOM 4676 N N . THR B 1 248 ? 12.936 -4.246 14.192 1.00 67.84 248 THR B N 1
ATOM 4677 C CA . THR B 1 248 ? 12.687 -5.550 13.599 1.00 68.63 248 THR B CA 1
ATOM 4678 C C . THR B 1 248 ? 11.440 -6.110 14.295 1.00 68.79 248 THR B C 1
ATOM 4679 O O . THR B 1 248 ? 11.393 -6.206 15.529 1.00 69.39 248 THR B O 1
ATOM 4683 N N . GLN B 1 249 ? 10.412 -6.391 13.515 1.00 67.81 249 GLN B N 1
ATOM 4684 C CA . GLN B 1 249 ? 9.159 -6.810 14.091 1.00 68.02 249 GLN B CA 1
ATOM 4685 C C . GLN B 1 249 ? 9.291 -8.114 14.883 1.00 68.69 249 GLN B C 1
ATOM 4686 O O . GLN B 1 249 ? 9.813 -9.082 14.355 1.00 68.85 249 GLN B O 1
ATOM 4692 N N . VAL B 1 250 ? 8.836 -8.136 16.145 1.00 69.34 250 VAL B N 1
ATOM 4693 C CA . VAL B 1 250 ? 8.796 -9.386 16.891 1.00 69.93 250 VAL B CA 1
ATOM 4694 C C . VAL B 1 250 ? 7.369 -9.797 17.160 1.00 71.34 250 VAL B C 1
ATOM 4695 O O . VAL B 1 250 ? 7.092 -10.974 17.354 1.00 72.67 250 VAL B O 1
ATOM 4699 N N . ASP B 1 251 ? 6.448 -8.844 17.136 1.00 72.21 251 ASP B N 1
ATOM 4700 C CA . ASP B 1 251 ? 5.036 -9.196 17.235 1.00 72.78 251 ASP B CA 1
ATOM 4701 C C . ASP B 1 251 ? 4.236 -8.719 16.018 1.00 72.66 251 ASP B C 1
ATOM 4702 O O . ASP B 1 251 ? 3.949 -7.533 15.869 1.00 72.26 251 ASP B O 1
ATOM 4707 N N . PRO B 1 252 ? 3.863 -9.661 15.142 1.00 73.05 252 PRO B N 1
ATOM 4708 C CA . PRO B 1 252 ? 3.037 -9.337 13.967 1.00 73.05 252 PRO B CA 1
ATOM 4709 C C . PRO B 1 252 ? 1.694 -8.679 14.329 1.00 73.65 252 PRO B C 1
ATOM 4710 O O . PRO B 1 252 ? 1.029 -8.140 13.455 1.00 74.08 252 PRO B O 1
ATOM 4714 N N . TYR B 1 253 ? 1.314 -8.704 15.603 1.00 73.92 253 TYR B N 1
ATOM 4715 C CA . TYR B 1 253 ? 0.047 -8.127 16.045 1.00 74.09 253 TYR B CA 1
ATOM 4716 C C . TYR B 1 253 ? 0.222 -7.003 17.070 1.00 73.84 253 TYR B C 1
ATOM 4717 O O . TYR B 1 253 ? -0.753 -6.512 17.628 1.00 74.00 253 TYR B O 1
ATOM 4726 N N . GLY B 1 254 ? 1.463 -6.591 17.305 1.00 73.13 254 GLY B N 1
ATOM 4727 C CA . GLY B 1 254 ? 1.758 -5.557 18.283 1.00 72.52 254 GLY B CA 1
ATOM 4728 C C . GLY B 1 254 ? 1.316 -4.141 17.939 1.00 72.33 254 GLY B C 1
ATOM 4729 O O . GLY B 1 254 ? 0.715 -3.889 16.917 1.00 71.57 254 GLY B O 1
ATOM 4730 N N . LYS B 1 255 ? 1.659 -3.215 18.818 1.00 72.80 255 LYS B N 1
ATOM 4731 C CA . LYS B 1 255 ? 1.240 -1.830 18.730 1.00 73.37 255 LYS B CA 1
ATOM 4732 C C . LYS B 1 255 ? 2.022 -1.111 17.656 1.00 72.34 255 LYS B C 1
ATOM 4733 O O . LYS B 1 255 ? 3.153 -1.466 17.354 1.00 71.68 255 LYS B O 1
ATOM 4739 N N . ARG B 1 256 ? 1.389 -0.097 17.086 1.00 72.16 256 ARG B N 1
ATOM 4740 C CA . ARG B 1 256 ? 1.986 0.722 16.045 1.00 72.55 256 ARG B CA 1
ATOM 4741 C C . ARG B 1 256 ? 3.241 1.396 16.575 1.00 70.91 256 ARG B C 1
ATOM 4742 O O . ARG B 1 256 ? 3.241 1.916 17.681 1.00 70.75 256 ARG B O 1
ATOM 4750 N N . CYS B 1 257 ? 4.302 1.351 15.774 1.00 69.31 257 CYS B N 1
ATOM 4751 C CA . CYS B 1 257 ? 5.550 2.028 16.043 1.00 68.66 257 CYS B CA 1
ATOM 4752 C C . CYS B 1 257 ? 5.652 3.284 15.187 1.00 68.50 257 CYS B C 1
ATOM 4753 O O . CYS B 1 257 ? 5.060 3.336 14.114 1.00 68.37 257 CYS B O 1
ATOM 4756 N N . TYR B 1 258 ? 6.418 4.278 15.638 1.00 67.91 258 TYR B N 1
ATOM 4757 C CA . TYR B 1 258 ? 6.542 5.534 14.902 1.00 67.80 258 TYR B CA 1
ATOM 4758 C C . TYR B 1 258 ? 7.299 5.341 13.590 1.00 67.90 258 TYR B C 1
ATOM 4759 O O . TYR B 1 258 ? 7.196 6.172 12.699 1.00 68.17 258 TYR B O 1
ATOM 4768 N N . CYS B 1 259 ? 8.074 4.260 13.480 1.00 67.69 259 CYS B N 1
ATOM 4769 C CA . CYS B 1 259 ? 8.729 3.893 12.221 1.00 67.09 259 CYS B CA 1
ATOM 4770 C C . CYS B 1 259 ? 7.722 3.599 11.114 1.00 67.62 259 CYS B C 1
ATOM 4771 O O . CYS B 1 259 ? 8.045 3.664 9.934 1.00 68.52 259 CYS B O 1
ATOM 4774 N N . GLY B 1 260 ? 6.495 3.275 11.495 1.00 67.27 260 GLY B N 1
ATOM 4775 C CA . GLY B 1 260 ? 5.446 3.074 10.520 1.00 67.17 260 GLY B CA 1
ATOM 4776 C C . GLY B 1 260 ? 5.070 1.621 10.434 1.00 67.39 260 GLY B C 1
ATOM 4777 O O . GLY B 1 260 ? 4.192 1.262 9.680 1.00 67.89 260 GLY B O 1
ATOM 4778 N N . ASN B 1 261 ? 5.767 0.783 11.189 1.00 67.57 261 ASN B N 1
ATOM 4779 C CA . ASN B 1 261 ? 5.447 -0.619 11.295 1.00 67.42 261 ASN B CA 1
ATOM 4780 C C . ASN B 1 261 ? 4.742 -0.853 12.631 1.00 67.51 261 ASN B C 1
ATOM 4781 O O . ASN B 1 261 ? 4.442 0.080 13.349 1.00 67.35 261 ASN B O 1
ATOM 4786 N N . HIS B 1 262 ? 4.464 -2.100 12.960 1.00 67.89 262 HIS B N 1
ATOM 4787 C CA . HIS B 1 262 ? 3.955 -2.415 14.267 1.00 68.72 262 HIS B CA 1
ATOM 4788 C C . HIS B 1 262 ? 4.696 -3.611 14.800 1.00 68.90 262 HIS B C 1
ATOM 4789 O O . HIS B 1 262 ? 5.255 -4.394 14.035 1.00 69.26 262 HIS B O 1
ATOM 4796 N N . GLY B 1 263 ? 4.730 -3.727 16.120 1.00 69.00 263 GLY B N 1
ATOM 4797 C CA . GLY B 1 263 ? 5.266 -4.906 16.758 1.00 69.31 263 GLY B CA 1
ATOM 4798 C C . GLY B 1 263 ? 6.770 -4.928 16.789 1.00 69.54 263 GLY B C 1
ATOM 4799 O O . GLY B 1 263 ? 7.356 -5.965 17.074 1.00 69.89 263 GLY B O 1
ATOM 4800 N N . CYS B 1 264 ? 7.394 -3.790 16.499 1.00 69.71 264 CYS B N 1
ATOM 4801 C CA . CYS B 1 264 ? 8.851 -3.670 16.529 1.00 70.04 264 CYS B CA 1
ATOM 4802 C C . CYS B 1 264 ? 9.366 -4.048 17.884 1.00 70.06 264 CYS B C 1
ATOM 4803 O O . CYS B 1 264 ? 8.693 -3.833 18.881 1.00 70.43 264 CYS B O 1
ATOM 4806 N N . LEU B 1 265 ? 10.576 -4.576 17.921 1.00 69.71 265 LEU B N 1
ATOM 4807 C CA . LEU B 1 265 ? 11.251 -4.831 19.174 1.00 69.61 265 LEU B CA 1
ATOM 4808 C C . LEU B 1 265 ? 11.084 -3.666 20.167 1.00 69.95 265 LEU B C 1
ATOM 4809 O O . LEU B 1 265 ? 10.797 -3.900 21.343 1.00 69.06 265 LEU B O 1
ATOM 4814 N N . GLU B 1 266 ? 11.262 -2.426 19.689 1.00 70.52 266 GLU B N 1
ATOM 4815 C CA . GLU B 1 266 ? 11.270 -1.235 20.568 1.00 71.19 266 GLU B CA 1
ATOM 4816 C C . GLU B 1 266 ? 9.921 -1.111 21.266 1.00 70.91 266 GLU B C 1
ATOM 4817 O O . GLU B 1 266 ? 9.820 -0.744 22.423 1.00 71.19 266 GLU B O 1
ATOM 4823 N N . THR B 1 267 ? 8.881 -1.472 20.542 1.00 71.47 267 THR B N 1
ATOM 4824 C CA . THR B 1 267 ? 7.532 -1.615 21.063 1.00 71.46 267 THR B CA 1
ATOM 4825 C C . THR B 1 267 ? 7.358 -2.540 22.263 1.00 71.67 267 THR B C 1
ATOM 4826 O O . THR B 1 267 ? 6.450 -2.351 23.057 1.00 72.77 267 THR B O 1
ATOM 4830 N N . ILE B 1 268 ? 8.229 -3.520 22.403 1.00 71.56 268 ILE B N 1
ATOM 4831 C CA . ILE B 1 268 ? 8.096 -4.528 23.424 1.00 71.58 268 ILE B CA 1
ATOM 4832 C C . ILE B 1 268 ? 9.166 -4.361 24.469 1.00 72.20 268 ILE B C 1
ATOM 4833 O O . ILE B 1 268 ? 8.959 -4.708 25.603 1.00 73.51 268 ILE B O 1
ATOM 4838 N N . ALA B 1 269 ? 10.330 -3.866 24.105 1.00 72.26 269 ALA B N 1
ATOM 4839 C CA . ALA B 1 269 ? 11.438 -3.929 25.032 1.00 72.59 269 ALA B CA 1
ATOM 4840 C C . ALA B 1 269 ? 11.927 -2.540 25.493 1.00 73.00 269 ALA B C 1
ATOM 4841 O O . ALA B 1 269 ? 12.765 -2.442 26.402 1.00 73.24 269 ALA B O 1
ATOM 4843 N N . SER B 1 270 ? 11.412 -1.476 24.896 1.00 72.33 270 SER B N 1
ATOM 4844 C CA . SER B 1 270 ? 11.779 -0.176 25.377 1.00 73.92 270 SER B CA 1
ATOM 4845 C C . SER B 1 270 ? 11.429 -0.093 26.874 1.00 75.28 270 SER B C 1
ATOM 4846 O O . SER B 1 270 ? 10.531 -0.818 27.354 1.00 76.47 270 SER B O 1
ATOM 4849 N N . VAL B 1 271 ? 12.115 0.768 27.625 1.00 75.62 271 VAL B N 1
ATOM 4850 C CA . VAL B 1 271 ? 11.841 0.856 29.069 1.00 75.62 271 VAL B CA 1
ATOM 4851 C C . VAL B 1 271 ? 10.390 1.236 29.315 1.00 76.06 271 VAL B C 1
ATOM 4852 O O . VAL B 1 271 ? 9.782 0.764 30.267 1.00 76.33 271 VAL B O 1
ATOM 4856 N N . ASP B 1 272 ? 9.832 2.069 28.442 1.00 76.56 272 ASP B N 1
ATOM 4857 C CA . ASP B 1 272 ? 8.465 2.561 28.623 1.00 76.70 272 ASP B CA 1
ATOM 4858 C C . ASP B 1 272 ? 7.533 1.418 28.366 1.00 75.86 272 ASP B C 1
ATOM 4859 O O . ASP B 1 272 ? 6.496 1.317 28.991 1.00 75.80 272 ASP B O 1
ATOM 4864 N N . SER B 1 273 ? 7.891 0.530 27.455 1.00 75.26 273 SER B N 1
ATOM 4865 C CA . SER B 1 273 ? 6.927 -0.516 27.159 1.00 75.71 273 SER B CA 1
ATOM 4866 C C . SER B 1 273 ? 6.938 -1.622 28.204 1.00 75.17 273 SER B C 1
ATOM 4867 O O . SER B 1 273 ? 5.885 -2.170 28.543 1.00 75.60 273 SER B O 1
ATOM 4870 N N . ILE B 1 274 ? 8.122 -1.904 28.726 1.00 74.37 274 ILE B N 1
ATOM 4871 C CA . ILE B 1 274 ? 8.295 -2.805 29.836 1.00 74.02 274 ILE B CA 1
ATOM 4872 C C . ILE B 1 274 ? 7.417 -2.354 30.986 1.00 73.41 274 ILE B C 1
ATOM 4873 O O . ILE B 1 274 ? 6.733 -3.174 31.618 1.00 73.88 274 ILE B O 1
ATOM 4878 N N . LEU B 1 275 ? 7.442 -1.055 31.268 1.00 72.44 275 LEU B N 1
ATOM 4879 C CA . LEU B 1 275 ? 6.769 -0.511 32.426 1.00 71.58 275 LEU B CA 1
ATOM 4880 C C . LEU B 1 275 ? 5.271 -0.447 32.250 1.00 72.03 275 LEU B C 1
ATOM 4881 O O . LEU B 1 275 ? 4.544 -0.549 33.238 1.00 72.07 275 LEU B O 1
ATOM 4886 N N . GLU B 1 276 ? 4.796 -0.261 31.011 1.00 72.39 276 GLU B N 1
ATOM 4887 C CA . GLU B 1 276 ? 3.361 -0.327 30.731 1.00 73.31 276 GLU B CA 1
ATOM 4888 C C . GLU B 1 276 ? 2.896 -1.732 31.000 1.00 72.48 276 GLU B C 1
ATOM 4889 O O . GLU B 1 276 ? 1.856 -1.955 31.639 1.00 72.59 276 GLU B O 1
ATOM 4895 N N . LEU B 1 277 ? 3.680 -2.674 30.492 1.00 71.86 277 LEU B N 1
ATOM 4896 C CA . LEU B 1 277 ? 3.422 -4.076 30.669 1.00 71.48 277 LEU B CA 1
ATOM 4897 C C . LEU B 1 277 ? 3.448 -4.459 32.144 1.00 70.76 277 LEU B C 1
ATOM 4898 O O . LEU B 1 277 ? 2.513 -5.077 32.646 1.00 70.96 277 LEU B O 1
ATOM 4903 N N . ALA B 1 278 ? 4.493 -4.063 32.853 1.00 69.88 278 ALA B N 1
ATOM 4904 C CA . ALA B 1 278 ? 4.569 -4.363 34.264 1.00 69.20 278 ALA B CA 1
ATOM 4905 C C . ALA B 1 278 ? 3.300 -3.873 34.932 1.00 69.25 278 ALA B C 1
ATOM 4906 O O . ALA B 1 278 ? 2.637 -4.614 35.633 1.00 69.21 278 ALA B O 1
ATOM 4908 N N . GLN B 1 279 ? 2.947 -2.616 34.691 1.00 69.57 279 GLN B N 1
ATOM 4909 C CA . GLN B 1 279 ? 1.716 -2.049 35.245 1.00 69.48 279 GLN B CA 1
ATOM 4910 C C . GLN B 1 279 ? 0.518 -2.972 35.014 1.00 69.46 279 GLN B C 1
ATOM 4911 O O . GLN B 1 279 ? -0.187 -3.286 35.958 1.00 69.88 279 GLN B O 1
ATOM 4917 N N . LEU B 1 280 ? 0.305 -3.414 33.772 1.00 69.07 280 LEU B N 1
ATOM 4918 C CA . LEU B 1 280 ? -0.832 -4.263 33.455 1.00 68.86 280 LEU B CA 1
ATOM 4919 C C . LEU B 1 280 ? -0.782 -5.594 34.210 1.00 69.18 280 LEU B C 1
ATOM 4920 O O . LEU B 1 280 ? -1.803 -6.033 34.770 1.00 69.06 280 LEU B O 1
ATOM 4925 N N . ARG B 1 281 ? 0.401 -6.213 34.239 1.00 68.95 281 ARG B N 1
ATOM 4926 C CA . ARG B 1 281 ? 0.631 -7.418 35.036 1.00 68.99 281 ARG B CA 1
ATOM 4927 C C . ARG B 1 281 ? 0.469 -7.184 36.527 1.00 69.46 281 ARG B C 1
ATOM 4928 O O . ARG B 1 281 ? -0.050 -8.038 37.243 1.00 69.83 281 ARG B O 1
ATOM 4936 N N . LEU B 1 282 ? 0.898 -6.015 36.986 1.00 70.34 282 LEU B N 1
ATOM 4937 C CA . LEU B 1 282 ? 0.821 -5.659 38.391 1.00 70.94 282 LEU B CA 1
ATOM 4938 C C . LEU B 1 282 ? -0.640 -5.608 38.795 1.00 71.63 282 LEU B C 1
ATOM 4939 O O . LEU B 1 282 ? -0.987 -5.976 39.905 1.00 71.71 282 LEU B O 1
ATOM 4944 N N . ASN B 1 283 ? -1.490 -5.162 37.873 1.00 72.56 283 ASN B N 1
ATOM 4945 C CA . ASN B 1 283 ? -2.927 -5.029 38.115 1.00 73.40 283 ASN B CA 1
ATOM 4946 C C . ASN B 1 283 ? -3.635 -6.338 38.399 1.00 74.02 283 ASN B C 1
ATOM 4947 O O . ASN B 1 283 ? -4.672 -6.339 39.030 1.00 73.98 283 ASN B O 1
ATOM 4952 N N . GLN B 1 284 ? -3.084 -7.439 37.901 1.00 75.18 284 GLN B N 1
ATOM 4953 C CA . GLN B 1 284 ? -3.663 -8.763 38.120 1.00 76.63 284 GLN B CA 1
ATOM 4954 C C . GLN B 1 284 ? -2.984 -9.460 39.294 1.00 77.05 284 GLN B C 1
ATOM 4955 O O . GLN B 1 284 ? -3.445 -10.496 39.778 1.00 77.24 284 GLN B O 1
ATOM 4961 N N . SER B 1 285 ? -1.879 -8.883 39.744 1.00 77.56 285 SER B N 1
ATOM 4962 C CA . SER B 1 285 ? -1.181 -9.390 40.904 1.00 78.08 285 SER B CA 1
ATOM 4963 C C . SER B 1 285 ? -1.683 -8.679 42.160 1.00 78.52 285 SER B C 1
ATOM 4964 O O . SER B 1 285 ? -2.117 -7.529 42.120 1.00 78.50 285 SER B O 1
ATOM 4975 N N . SER B 1 287 ? 0.260 -9.919 44.793 1.00 79.42 287 SER B N 1
ATOM 4976 C CA . SER B 1 287 ? 1.339 -10.648 45.443 1.00 79.60 287 SER B CA 1
ATOM 4977 C C . SER B 1 287 ? 2.664 -9.913 45.321 1.00 79.78 287 SER B C 1
ATOM 4978 O O . SER B 1 287 ? 3.558 -10.088 46.148 1.00 79.99 287 SER B O 1
ATOM 4981 N N . SER B 1 288 ? 2.779 -9.090 44.286 1.00 79.78 288 SER B N 1
ATOM 4982 C CA . SER B 1 288 ? 4.034 -8.460 43.931 1.00 79.69 288 SER B CA 1
ATOM 4983 C C . SER B 1 288 ? 4.452 -7.330 44.860 1.00 79.89 288 SER B C 1
ATOM 4984 O O . SER B 1 288 ? 3.625 -6.539 45.307 1.00 79.50 288 SER B O 1
ATOM 4995 N N . LEU B 1 290 ? 6.178 -4.867 43.861 1.00 78.78 290 LEU B N 1
ATOM 4996 C CA . LEU B 1 290 ? 6.058 -3.655 43.064 1.00 77.46 290 LEU B CA 1
ATOM 4997 C C . LEU B 1 290 ? 4.846 -2.811 43.450 1.00 77.19 290 LEU B C 1
ATOM 4998 O O . LEU B 1 290 ? 4.655 -1.703 42.950 1.00 77.35 290 LEU B O 1
ATOM 5003 N N . HIS B 1 291 ? 4.041 -3.329 44.369 1.00 76.66 291 HIS B N 1
ATOM 5004 C CA . HIS B 1 291 ? 2.914 -2.594 44.894 1.00 76.01 291 HIS B CA 1
ATOM 5005 C C . HIS B 1 291 ? 3.321 -1.572 45.962 1.00 76.06 291 HIS B C 1
ATOM 5006 O O . HIS B 1 291 ? 2.511 -0.748 46.369 1.00 75.55 291 HIS B O 1
ATOM 5013 N N . GLY B 1 292 ? 4.575 -1.614 46.401 1.00 76.19 292 GLY B N 1
ATOM 5014 C CA . GLY B 1 292 ? 5.020 -0.780 47.518 1.00 76.41 292 GLY B CA 1
ATOM 5015 C C . GLY B 1 292 ? 5.368 0.667 47.192 1.00 76.47 292 GLY B C 1
ATOM 5016 O O . GLY B 1 292 ? 5.316 1.536 48.062 1.00 76.60 292 GLY B O 1
ATOM 5017 N N . GLN B 1 293 ? 5.724 0.919 45.936 1.00 76.49 293 GLN B N 1
ATOM 5018 C CA . GLN B 1 293 ? 6.202 2.228 45.474 1.00 76.30 293 GLN B CA 1
ATOM 5019 C C . GLN B 1 293 ? 5.575 2.465 44.094 1.00 75.75 293 GLN B C 1
ATOM 5020 O O . GLN B 1 293 ? 5.167 1.501 43.435 1.00 75.74 293 GLN B O 1
ATOM 5026 N N . PRO B 1 294 ? 5.489 3.740 43.642 1.00 75.12 294 PRO B N 1
ATOM 5027 C CA . PRO B 1 294 ? 5.270 3.940 42.208 1.00 74.30 294 PRO B CA 1
ATOM 5028 C C . PRO B 1 294 ? 6.252 3.103 41.384 1.00 73.42 294 PRO B C 1
ATOM 5029 O O . PRO B 1 294 ? 7.363 2.801 41.834 1.00 73.47 294 PRO B O 1
ATOM 5033 N N . LEU B 1 295 ? 5.827 2.735 40.190 1.00 72.10 295 LEU B N 1
ATOM 5034 C CA . LEU B 1 295 ? 6.541 1.776 39.399 1.00 71.10 295 LEU B CA 1
ATOM 5035 C C . LEU B 1 295 ? 7.574 2.485 38.551 1.00 70.82 295 LEU B C 1
ATOM 5036 O O . LEU B 1 295 ? 7.234 3.297 37.698 1.00 71.07 295 LEU B O 1
ATOM 5041 N N . THR B 1 296 ? 8.840 2.167 38.774 1.00 70.33 296 THR B N 1
ATOM 5042 C CA . THR B 1 296 ? 9.923 2.779 38.017 1.00 69.99 296 THR B CA 1
ATOM 5043 C C . THR B 1 296 ? 10.926 1.698 37.720 1.00 70.47 296 THR B C 1
ATOM 5044 O O . THR B 1 296 ? 10.969 0.704 38.419 1.00 70.61 296 THR B O 1
ATOM 5048 N N . VAL B 1 297 ? 11.752 1.901 36.702 1.00 71.33 297 VAL B N 1
ATOM 5049 C CA . VAL B 1 297 ? 12.785 0.938 36.388 1.00 72.43 297 VAL B CA 1
ATOM 5050 C C . VAL B 1 297 ? 13.541 0.584 37.652 1.00 72.51 297 VAL B C 1
ATOM 5051 O O . VAL B 1 297 ? 13.916 -0.574 37.868 1.00 72.35 297 VAL B O 1
ATOM 5055 N N . ASP B 1 298 ? 13.744 1.583 38.498 1.00 72.74 298 ASP B N 1
ATOM 5056 C CA . ASP B 1 298 ? 14.484 1.360 39.716 1.00 73.19 298 ASP B CA 1
ATOM 5057 C C . ASP B 1 298 ? 13.731 0.405 40.646 1.00 72.58 298 ASP B C 1
ATOM 5058 O O . ASP B 1 298 ? 14.321 -0.535 41.180 1.00 72.66 298 ASP B O 1
ATOM 5063 N N . SER B 1 299 ? 12.438 0.643 40.845 1.00 71.77 299 SER B N 1
ATOM 5064 C CA . SER B 1 299 ? 11.650 -0.246 41.687 1.00 71.14 299 SER B CA 1
ATOM 5065 C C . SER B 1 299 ? 11.523 -1.614 40.996 1.00 70.40 299 SER B C 1
ATOM 5066 O O . SER B 1 299 ? 11.591 -2.657 41.642 1.00 70.16 299 SER B O 1
ATOM 5069 N N . LEU B 1 300 ? 11.387 -1.608 39.680 1.00 69.79 300 LEU B N 1
ATOM 5070 C CA . LEU B 1 300 ? 11.366 -2.859 38.932 1.00 69.79 300 LEU B CA 1
ATOM 5071 C C . LEU B 1 300 ? 12.607 -3.684 39.241 1.00 69.78 300 LEU B C 1
ATOM 5072 O O . LEU B 1 300 ? 12.506 -4.868 39.554 1.00 69.64 300 LEU B O 1
ATOM 5077 N N . CYS B 1 301 ? 13.768 -3.041 39.156 1.00 69.67 301 CYS B N 1
ATOM 5078 C CA . CYS B 1 301 ? 15.045 -3.714 39.330 1.00 70.14 301 CYS B CA 1
ATOM 5079 C C . CYS B 1 301 ? 15.265 -4.063 40.792 1.00 69.77 301 CYS B C 1
ATOM 5080 O O . CYS B 1 301 ? 15.768 -5.132 41.124 1.00 69.74 301 CYS B O 1
ATOM 5083 N N . GLN B 1 302 ? 14.891 -3.144 41.669 1.00 69.73 302 GLN B N 1
ATOM 5084 C CA . GLN B 1 302 ? 15.003 -3.389 43.087 1.00 69.69 302 GLN B CA 1
ATOM 5085 C C . GLN B 1 302 ? 14.234 -4.647 43.445 1.00 69.10 302 GLN B C 1
ATOM 5086 O O . GLN B 1 302 ? 14.808 -5.555 44.030 1.00 69.34 302 GLN B O 1
ATOM 5092 N N . ALA B 1 303 ? 12.956 -4.705 43.058 1.00 68.52 303 ALA B N 1
ATOM 5093 C CA . ALA B 1 303 ? 12.090 -5.855 43.336 1.00 67.67 303 ALA B CA 1
ATOM 5094 C C . ALA B 1 303 ? 12.629 -7.156 42.744 1.00 67.47 303 ALA B C 1
ATOM 5095 O O . ALA B 1 303 ? 12.619 -8.192 43.398 1.00 67.10 303 ALA B O 1
ATOM 5097 N N . ALA B 1 304 ? 13.124 -7.109 41.516 1.00 67.52 304 ALA B N 1
ATOM 5098 C CA . ALA B 1 304 ? 13.636 -8.332 40.920 1.00 67.84 304 ALA B CA 1
ATOM 5099 C C . ALA B 1 304 ? 14.861 -8.828 41.685 1.00 67.94 304 ALA B C 1
ATOM 5100 O O . ALA B 1 304 ? 14.939 -10.007 42.028 1.00 68.85 304 ALA B O 1
ATOM 5102 N N . LEU B 1 305 ? 15.784 -7.930 42.012 1.00 67.83 305 LEU B N 1
ATOM 5103 C CA . LEU B 1 305 ? 16.959 -8.314 42.813 1.00 67.62 305 LEU B CA 1
ATOM 5104 C C . LEU B 1 305 ? 16.615 -8.920 44.172 1.00 67.78 305 LEU B C 1
ATOM 5105 O O . LEU B 1 305 ? 17.460 -9.554 44.777 1.00 68.42 305 LEU B O 1
ATOM 5110 N N . ARG B 1 306 ? 15.390 -8.739 44.654 1.00 67.76 306 ARG B N 1
ATOM 5111 C CA . ARG B 1 306 ? 14.981 -9.377 45.911 1.00 68.01 306 ARG B CA 1
ATOM 5112 C C . ARG B 1 306 ? 14.329 -10.737 45.689 1.00 67.70 306 ARG B C 1
ATOM 5113 O O . ARG B 1 306 ? 14.135 -11.500 46.637 1.00 68.06 306 ARG B O 1
ATOM 5121 N N . GLY B 1 307 ? 13.977 -11.033 44.441 1.00 67.22 307 GLY B N 1
ATOM 5122 C CA . GLY B 1 307 ? 13.330 -12.296 44.117 1.00 66.45 307 GLY B CA 1
ATOM 5123 C C . GLY B 1 307 ? 11.831 -12.195 43.932 1.00 65.64 307 GLY B C 1
ATOM 5124 O O . GLY B 1 307 ? 11.126 -13.190 44.039 1.00 65.90 307 GLY B O 1
ATOM 5125 N N . ASP B 1 308 ? 11.344 -10.993 43.650 1.00 64.98 308 ASP B N 1
ATOM 5126 C CA . ASP B 1 308 ? 9.948 -10.804 43.329 1.00 64.15 308 ASP B CA 1
ATOM 5127 C C . ASP B 1 308 ? 9.767 -11.481 42.007 1.00 63.81 308 ASP B C 1
ATOM 5128 O O . ASP B 1 308 ? 10.349 -11.066 41.008 1.00 63.89 308 ASP B O 1
ATOM 5133 N N . LEU B 1 309 ? 8.971 -12.538 41.988 1.00 63.42 309 LEU B N 1
ATOM 5134 C CA . LEU B 1 309 ? 8.810 -13.293 40.760 1.00 62.64 309 LEU B CA 1
ATOM 5135 C C . LEU B 1 309 ? 8.228 -12.455 39.623 1.00 62.65 309 LEU B C 1
ATOM 5136 O O . LEU B 1 309 ? 8.681 -12.594 38.503 1.00 63.90 309 LEU B O 1
ATOM 5141 N N . LEU B 1 310 ? 7.262 -11.577 39.877 1.00 62.32 310 LEU B N 1
ATOM 5142 C CA . LEU B 1 310 ? 6.753 -10.716 38.793 1.00 61.93 310 LEU B CA 1
ATOM 5143 C C . LEU B 1 310 ? 7.866 -9.865 38.203 1.00 62.22 310 LEU B C 1
ATOM 5144 O O . LEU B 1 310 ? 8.026 -9.776 36.986 1.00 62.43 310 LEU B O 1
ATOM 5149 N N . ALA B 1 311 ? 8.639 -9.231 39.065 1.00 62.70 311 ALA B N 1
ATOM 5150 C CA . ALA B 1 311 ? 9.648 -8.309 38.590 1.00 63.39 311 ALA B CA 1
ATOM 5151 C C . ALA B 1 311 ? 10.678 -9.079 37.774 1.00 63.99 311 ALA B C 1
ATOM 5152 O O . ALA B 1 311 ? 11.035 -8.660 36.655 1.00 64.02 311 ALA B O 1
ATOM 5154 N N . LYS B 1 312 ? 11.104 -10.225 38.326 1.00 64.52 312 LYS B N 1
ATOM 5155 C CA . LYS B 1 312 ? 12.119 -11.072 37.729 1.00 65.15 312 LYS B CA 1
ATOM 5156 C C . LYS B 1 312 ? 11.635 -11.541 36.403 1.00 65.56 312 LYS B C 1
ATOM 5157 O O . LYS B 1 312 ? 12.318 -11.380 35.402 1.00 66.46 312 LYS B O 1
ATOM 5163 N N . ASP B 1 313 ? 10.429 -12.075 36.372 1.00 65.90 313 ASP B N 1
ATOM 5164 C CA . ASP B 1 313 ? 9.863 -12.475 35.111 1.00 66.77 313 ASP B CA 1
ATOM 5165 C C . ASP B 1 313 ? 9.939 -11.384 34.057 1.00 66.56 313 ASP B C 1
ATOM 5166 O O . ASP B 1 313 ? 10.370 -11.636 32.957 1.00 67.01 313 ASP B O 1
ATOM 5171 N N . ILE B 1 314 ? 9.518 -10.174 34.391 1.00 66.57 314 ILE B N 1
ATOM 5172 C CA . ILE B 1 314 ? 9.561 -9.081 33.438 1.00 66.55 314 ILE B CA 1
ATOM 5173 C C . ILE B 1 314 ? 10.981 -8.900 32.893 1.00 67.61 314 ILE B C 1
ATOM 5174 O O . ILE B 1 314 ? 11.177 -8.895 31.678 1.00 68.27 314 ILE B O 1
ATOM 5179 N N . ILE B 1 315 ? 11.966 -8.765 33.780 1.00 68.30 315 ILE B N 1
ATOM 5180 C CA . ILE B 1 315 ? 13.343 -8.539 33.334 1.00 68.98 315 ILE B CA 1
ATOM 5181 C C . ILE B 1 315 ? 13.859 -9.716 32.493 1.00 69.15 315 ILE B C 1
ATOM 5182 O O . ILE B 1 315 ? 14.445 -9.517 31.430 1.00 68.85 315 ILE B O 1
ATOM 5187 N N . THR B 1 316 ? 13.628 -10.934 32.975 1.00 69.26 316 THR B N 1
ATOM 5188 C CA . THR B 1 316 ? 13.888 -12.123 32.182 1.00 69.73 316 THR B CA 1
ATOM 5189 C C . THR B 1 316 ? 13.316 -12.041 30.767 1.00 70.23 316 THR B C 1
ATOM 5190 O O . THR B 1 316 ? 14.013 -12.359 29.806 1.00 70.98 316 THR B O 1
ATOM 5194 N N . GLY B 1 317 ? 12.065 -11.609 30.647 1.00 70.15 317 GLY B N 1
ATOM 5195 C CA . GLY B 1 317 ? 11.422 -11.422 29.366 1.00 70.40 317 GLY B CA 1
ATOM 5196 C C . GLY B 1 317 ? 12.221 -10.532 28.451 1.00 71.22 317 GLY B C 1
ATOM 5197 O O . GLY B 1 317 ? 12.606 -10.947 27.352 1.00 72.49 317 GLY B O 1
ATOM 5198 N N . VAL B 1 318 ? 12.486 -9.305 28.875 1.00 71.22 318 VAL B N 1
ATOM 5199 C CA . VAL B 1 318 ? 13.316 -8.408 28.078 1.00 71.19 318 VAL B CA 1
ATOM 5200 C C . VAL B 1 318 ? 14.640 -9.100 27.726 1.00 71.32 318 VAL B C 1
ATOM 5201 O O . VAL B 1 318 ? 15.107 -9.029 26.583 1.00 72.27 318 VAL B O 1
ATOM 5205 N N . GLY B 1 319 ? 15.240 -9.773 28.702 1.00 70.62 319 GLY B N 1
ATOM 5206 C CA . GLY B 1 319 ? 16.477 -10.501 28.470 1.00 70.52 319 GLY B CA 1
ATOM 5207 C C . GLY B 1 319 ? 16.312 -11.410 27.261 1.00 70.97 319 GLY B C 1
ATOM 5208 O O . GLY B 1 319 ? 17.103 -11.337 26.321 1.00 71.97 319 GLY B O 1
ATOM 5209 N N . ALA B 1 320 ? 15.268 -12.235 27.260 1.00 69.68 320 ALA B N 1
ATOM 5210 C CA . ALA B 1 320 ? 15.067 -13.185 26.194 1.00 69.09 320 ALA B CA 1
ATOM 5211 C C . ALA B 1 320 ? 14.967 -12.504 24.835 1.00 69.45 320 ALA B C 1
ATOM 5212 O O . ALA B 1 320 ? 15.563 -12.990 23.863 1.00 69.40 320 ALA B O 1
ATOM 5214 N N . HIS B 1 321 ? 14.225 -11.396 24.752 1.00 69.29 321 HIS B N 1
ATOM 5215 C CA . HIS B 1 321 ? 14.043 -10.741 23.465 1.00 69.68 321 HIS B CA 1
ATOM 5216 C C . HIS B 1 321 ? 15.365 -10.197 22.936 1.00 70.09 321 HIS B C 1
ATOM 5217 O O . HIS B 1 321 ? 15.725 -10.449 21.781 1.00 69.86 321 HIS B O 1
ATOM 5224 N N . VAL B 1 322 ? 16.085 -9.475 23.807 1.00 70.24 322 VAL B N 1
ATOM 5225 C CA . VAL B 1 322 ? 17.333 -8.811 23.473 1.00 70.05 322 VAL B CA 1
ATOM 5226 C C . VAL B 1 322 ? 18.470 -9.798 23.222 1.00 69.50 322 VAL B C 1
ATOM 5227 O O . VAL B 1 322 ? 19.199 -9.695 22.206 1.00 69.59 322 VAL B O 1
ATOM 5231 N N . GLY B 1 323 ? 18.607 -10.757 24.134 1.00 68.31 323 GLY B N 1
ATOM 5232 C CA . GLY B 1 323 ? 19.396 -11.954 23.878 1.00 67.24 323 GLY B CA 1
ATOM 5233 C C . GLY B 1 323 ? 19.168 -12.505 22.478 1.00 66.66 323 GLY B C 1
ATOM 5234 O O . GLY B 1 323 ? 20.116 -12.738 21.723 1.00 65.63 323 GLY B O 1
ATOM 5235 N N . ARG B 1 324 ? 17.912 -12.657 22.095 1.00 66.83 324 ARG B N 1
ATOM 5236 C CA . ARG B 1 324 ? 17.647 -13.334 20.838 1.00 68.18 324 ARG B CA 1
ATOM 5237 C C . ARG B 1 324 ? 18.275 -12.576 19.675 1.00 69.39 324 ARG B C 1
ATOM 5238 O O . ARG B 1 324 ? 18.999 -13.184 18.832 1.00 69.97 324 ARG B O 1
ATOM 5246 N N . ILE B 1 325 ? 18.002 -11.263 19.637 1.00 69.66 325 ILE B N 1
ATOM 5247 C CA . ILE B 1 325 ? 18.477 -10.433 18.556 1.00 69.74 325 ILE B CA 1
ATOM 5248 C C . ILE B 1 325 ? 19.980 -10.265 18.659 1.00 70.04 325 ILE B C 1
ATOM 5249 O O . ILE B 1 325 ? 20.672 -10.307 17.659 1.00 70.18 325 ILE B O 1
ATOM 5254 N N . LEU B 1 326 ? 20.490 -10.089 19.874 1.00 70.18 326 LEU B N 1
ATOM 5255 C CA . LEU B 1 326 ? 21.915 -9.991 20.067 1.00 70.57 326 LEU B CA 1
ATOM 5256 C C . LEU B 1 326 ? 22.606 -11.290 19.596 1.00 70.79 326 LEU B C 1
ATOM 5257 O O . LEU B 1 326 ? 23.681 -11.246 19.013 1.00 70.18 326 LEU B O 1
ATOM 5262 N N . ALA B 1 327 ? 21.972 -12.449 19.817 1.00 70.54 327 ALA B N 1
ATOM 5263 C CA . ALA B 1 327 ? 22.553 -13.684 19.349 1.00 70.60 327 ALA B CA 1
ATOM 5264 C C . ALA B 1 327 ? 22.724 -13.664 17.840 1.00 71.47 327 ALA B C 1
ATOM 5265 O O . ALA B 1 327 ? 23.711 -14.193 17.320 1.00 72.23 327 ALA B O 1
ATOM 5267 N N . ILE B 1 328 ? 21.765 -13.075 17.127 1.00 71.79 328 ILE B N 1
ATOM 5268 C CA . ILE B 1 328 ? 21.860 -13.037 15.681 1.00 72.27 328 ILE B CA 1
ATOM 5269 C C . ILE B 1 328 ? 23.040 -12.150 15.320 1.00 72.73 328 ILE B C 1
ATOM 5270 O O . ILE B 1 328 ? 23.942 -12.523 14.599 1.00 72.71 328 ILE B O 1
ATOM 5283 N N . VAL B 1 330 ? 25.630 -11.550 17.000 1.00 72.09 330 VAL B N 1
ATOM 5284 C CA . VAL B 1 330 ? 26.896 -12.210 17.321 1.00 69.67 330 VAL B CA 1
ATOM 5285 C C . VAL B 1 330 ? 27.333 -13.087 16.162 1.00 69.03 330 VAL B C 1
ATOM 5286 O O . VAL B 1 330 ? 28.487 -13.022 15.752 1.00 69.49 330 VAL B O 1
ATOM 5290 N N . ASN B 1 331 ? 26.419 -13.887 15.621 1.00 67.58 331 ASN B N 1
ATOM 5291 C CA . ASN B 1 331 ? 26.733 -14.727 14.479 1.00 66.58 331 ASN B CA 1
ATOM 5292 C C . ASN B 1 331 ? 27.227 -13.926 13.261 1.00 66.28 331 ASN B C 1
ATOM 5293 O O . ASN B 1 331 ? 28.014 -14.404 12.468 1.00 65.45 331 ASN B O 1
ATOM 5298 N N . LEU B 1 332 ? 26.753 -12.699 13.112 1.00 66.23 332 LEU B N 1
ATOM 5299 C CA . LEU B 1 332 ? 27.152 -11.911 11.977 1.00 66.19 332 LEU B CA 1
ATOM 5300 C C . LEU B 1 332 ? 28.446 -11.131 12.195 1.00 66.50 332 LEU B C 1
ATOM 5301 O O . LEU B 1 332 ? 29.225 -10.996 11.261 1.00 66.96 332 LEU B O 1
ATOM 5306 N N . PHE B 1 333 ? 28.669 -10.614 13.404 1.00 66.63 333 PHE B N 1
ATOM 5307 C CA . PHE B 1 333 ? 29.740 -9.666 13.655 1.00 66.88 333 PHE B CA 1
ATOM 5308 C C . PHE B 1 333 ? 30.907 -10.223 14.428 1.00 67.49 333 PHE B C 1
ATOM 5309 O O . PHE B 1 333 ? 31.986 -9.618 14.436 1.00 68.33 333 PHE B O 1
ATOM 5317 N N . ASN B 1 334 ? 30.695 -11.338 15.111 1.00 67.73 334 ASN B N 1
ATOM 5318 C CA . ASN B 1 334 ? 31.720 -11.905 15.973 1.00 67.77 334 ASN B CA 1
ATOM 5319 C C . ASN B 1 334 ? 32.442 -10.841 16.799 1.00 67.82 334 ASN B C 1
ATOM 5320 O O . ASN B 1 334 ? 33.609 -10.549 16.556 1.00 67.70 334 ASN B O 1
ATOM 5325 N N . PRO B 1 335 ? 31.739 -10.235 17.766 1.00 68.10 335 PRO B N 1
ATOM 5326 C CA . PRO B 1 335 ? 32.375 -9.248 18.620 1.00 68.20 335 PRO B CA 1
ATOM 5327 C C . PRO B 1 335 ? 33.152 -9.838 19.782 1.00 69.04 335 PRO B C 1
ATOM 5328 O O . PRO B 1 335 ? 32.848 -10.945 20.228 1.00 69.21 335 PRO B O 1
ATOM 5332 N N . GLN B 1 336 ? 34.136 -9.081 20.274 1.00 70.25 336 GLN B N 1
ATOM 5333 C CA . GLN B 1 336 ? 34.850 -9.398 21.511 1.00 71.04 336 GLN B CA 1
ATOM 5334 C C . GLN B 1 336 ? 34.108 -8.983 22.800 1.00 71.22 336 GLN B C 1
ATOM 5335 O O . GLN B 1 336 ? 34.304 -9.583 23.842 1.00 72.23 336 GLN B O 1
ATOM 5341 N N . LYS B 1 337 ? 33.316 -7.922 22.770 1.00 71.33 337 LYS B N 1
ATOM 5342 C CA . LYS B 1 337 ? 32.615 -7.477 23.980 1.00 70.83 337 LYS B CA 1
ATOM 5343 C C . LYS B 1 337 ? 31.214 -7.155 23.571 1.00 70.13 337 LYS B C 1
ATOM 5344 O O . LYS B 1 337 ? 30.992 -6.698 22.457 1.00 70.24 337 LYS B O 1
ATOM 5350 N N . ILE B 1 338 ? 30.272 -7.398 24.474 1.00 69.45 338 ILE B N 1
ATOM 5351 C CA . ILE B 1 338 ? 28.941 -6.896 24.326 1.00 69.24 338 ILE B CA 1
ATOM 5352 C C . ILE B 1 338 ? 28.688 -5.921 25.463 1.00 69.67 338 ILE B C 1
ATOM 5353 O O . ILE B 1 338 ? 28.878 -6.281 26.625 1.00 70.82 338 ILE B O 1
ATOM 5358 N N . LEU B 1 339 ? 28.314 -4.690 25.136 1.00 68.85 339 LEU B N 1
ATOM 5359 C CA . LEU B 1 339 ? 28.032 -3.716 26.157 1.00 69.30 339 LEU B CA 1
ATOM 5360 C C . LEU B 1 339 ? 26.556 -3.492 26.229 1.00 69.80 339 LEU B C 1
ATOM 5361 O O . LEU B 1 339 ? 25.943 -3.181 25.223 1.00 70.53 339 LEU B O 1
ATOM 5366 N N . ILE B 1 340 ? 25.973 -3.665 27.407 1.00 70.10 340 ILE B N 1
ATOM 5367 C CA . ILE B 1 340 ? 24.563 -3.382 27.591 1.00 70.14 340 ILE B CA 1
ATOM 5368 C C . ILE B 1 340 ? 24.531 -2.006 28.218 1.00 71.00 340 ILE B C 1
ATOM 5369 O O . ILE B 1 340 ? 25.156 -1.778 29.281 1.00 71.91 340 ILE B O 1
ATOM 5374 N N . GLY B 1 341 ? 23.833 -1.082 27.584 1.00 70.41 341 GLY B N 1
ATOM 5375 C CA . GLY B 1 341 ? 23.681 0.233 28.165 1.00 70.21 341 GLY B CA 1
ATOM 5376 C C . GLY B 1 341 ? 22.205 0.378 28.426 1.00 70.40 341 GLY B C 1
ATOM 5377 O O . GLY B 1 341 ? 21.422 0.341 27.482 1.00 71.50 341 GLY B O 1
ATOM 5378 N N . SER B 1 342 ? 21.816 0.530 29.690 1.00 69.72 342 SER B N 1
ATOM 5379 C CA . SER B 1 342 ? 20.426 0.479 30.062 1.00 69.14 342 SER B CA 1
ATOM 5380 C C . SER B 1 342 ? 20.238 0.667 31.520 1.00 68.88 342 SER B C 1
ATOM 5381 O O . SER B 1 342 ? 21.021 0.148 32.298 1.00 69.61 342 SER B O 1
ATOM 5384 N N . PRO B 1 343 ? 19.146 1.334 31.918 1.00 68.85 343 PRO B N 1
ATOM 5385 C CA . PRO B 1 343 ? 18.718 1.357 33.327 1.00 68.49 343 PRO B CA 1
ATOM 5386 C C . PRO B 1 343 ? 18.555 -0.054 33.901 1.00 68.51 343 PRO B C 1
ATOM 5387 O O . PRO B 1 343 ? 18.900 -0.285 35.044 1.00 67.48 343 PRO B O 1
ATOM 5391 N N . LEU B 1 344 ? 18.061 -1.000 33.102 1.00 69.55 344 LEU B N 1
ATOM 5392 C CA . LEU B 1 344 ? 17.930 -2.399 33.560 1.00 70.28 344 LEU B CA 1
ATOM 5393 C C . LEU B 1 344 ? 19.223 -3.032 34.013 1.00 70.17 344 LEU B C 1
ATOM 5394 O O . LEU B 1 344 ? 19.196 -4.059 34.627 1.00 69.92 344 LEU B O 1
ATOM 5399 N N . SER B 1 345 ? 20.359 -2.426 33.721 1.00 70.95 345 SER B N 1
ATOM 5400 C CA . SER B 1 345 ? 21.604 -3.011 34.194 1.00 72.06 345 SER B CA 1
ATOM 5401 C C . SER B 1 345 ? 21.801 -2.837 35.739 1.00 72.31 345 SER B C 1
ATOM 5402 O O . SER B 1 345 ? 22.675 -3.470 36.335 1.00 71.78 345 SER B O 1
ATOM 5405 N N . LYS B 1 346 ? 20.978 -1.984 36.371 1.00 72.63 346 LYS B N 1
ATOM 5406 C CA . LYS B 1 346 ? 20.755 -2.031 37.820 1.00 72.35 346 LYS B CA 1
ATOM 5407 C C . LYS B 1 346 ? 20.471 -3.491 38.179 1.00 71.89 346 LYS B C 1
ATOM 5408 O O . LYS B 1 346 ? 20.938 -3.990 39.190 1.00 72.24 346 LYS B O 1
ATOM 5414 N N . ALA B 1 347 ? 19.688 -4.175 37.354 1.00 71.03 347 ALA B N 1
ATOM 5415 C CA . ALA B 1 347 ? 19.452 -5.599 37.573 1.00 70.58 347 ALA B CA 1
ATOM 5416 C C . ALA B 1 347 ? 20.402 -6.449 36.742 1.00 70.68 347 ALA B C 1
ATOM 5417 O O . ALA B 1 347 ? 20.023 -7.523 36.290 1.00 70.80 347 ALA B O 1
ATOM 5419 N N . ALA B 1 348 ? 21.645 -5.991 36.552 1.00 70.92 348 ALA B N 1
ATOM 5420 C CA . ALA B 1 348 ? 22.627 -6.795 35.789 1.00 71.02 348 ALA B CA 1
ATOM 5421 C C . ALA B 1 348 ? 22.594 -8.287 36.164 1.00 71.26 348 ALA B C 1
ATOM 5422 O O . ALA B 1 348 ? 22.605 -9.140 35.291 1.00 71.56 348 ALA B O 1
ATOM 5424 N N . ASP B 1 349 ? 22.511 -8.597 37.453 1.00 71.56 349 ASP B N 1
ATOM 5425 C CA . ASP B 1 349 ? 22.647 -9.983 37.892 1.00 72.48 349 ASP B CA 1
ATOM 5426 C C . ASP B 1 349 ? 21.494 -10.910 37.485 1.00 72.29 349 ASP B C 1
ATOM 5427 O O . ASP B 1 349 ? 21.588 -12.109 37.668 1.00 72.70 349 ASP B O 1
ATOM 5432 N N . ILE B 1 350 ? 20.425 -10.357 36.932 1.00 72.04 350 ILE B N 1
ATOM 5433 C CA . ILE B 1 350 ? 19.381 -11.171 36.325 1.00 72.50 350 ILE B CA 1
ATOM 5434 C C . ILE B 1 350 ? 19.471 -11.044 34.805 1.00 72.42 350 ILE B C 1
ATOM 5435 O O . ILE B 1 350 ? 19.455 -12.058 34.077 1.00 73.62 350 ILE B O 1
ATOM 5440 N N . LEU B 1 351 ? 19.535 -9.798 34.339 1.00 70.81 351 LEU B N 1
ATOM 5441 C CA . LEU B 1 351 ? 19.481 -9.485 32.941 1.00 69.87 351 LEU B CA 1
ATOM 5442 C C . LEU B 1 351 ? 20.636 -10.104 32.174 1.00 69.30 351 LEU B C 1
ATOM 5443 O O . LEU B 1 351 ? 20.410 -10.821 31.195 1.00 69.62 351 LEU B O 1
ATOM 5448 N N . PHE B 1 352 ? 21.867 -9.835 32.610 1.00 67.90 352 PHE B N 1
ATOM 5449 C CA . PHE B 1 352 ? 23.042 -10.259 31.856 1.00 66.38 352 PHE B CA 1
ATOM 5450 C C . PHE B 1 352 ? 23.123 -11.783 31.652 1.00 66.31 352 PHE B C 1
ATOM 5451 O O . PHE B 1 352 ? 23.348 -12.227 30.510 1.00 66.27 352 PHE B O 1
ATOM 5459 N N . PRO B 1 353 ? 22.920 -12.592 32.722 1.00 65.76 353 PRO B N 1
ATOM 5460 C CA . PRO B 1 353 ? 23.014 -14.010 32.410 1.00 65.55 353 PRO B CA 1
ATOM 5461 C C . PRO B 1 353 ? 21.990 -14.441 31.364 1.00 65.45 353 PRO B C 1
ATOM 5462 O O . PRO B 1 353 ? 22.269 -15.372 30.623 1.00 64.84 353 PRO B O 1
ATOM 5466 N N . VAL B 1 354 ? 20.838 -13.772 31.280 1.00 65.55 354 VAL B N 1
ATOM 5467 C CA . VAL B 1 354 ? 19.799 -14.232 30.330 1.00 66.03 354 VAL B CA 1
ATOM 5468 C C . VAL B 1 354 ? 20.262 -13.945 28.882 1.00 66.39 354 VAL B C 1
ATOM 5469 O O . VAL B 1 354 ? 20.192 -14.774 27.983 1.00 66.97 354 VAL B O 1
ATOM 5473 N N . ILE B 1 355 ? 20.756 -12.744 28.682 1.00 67.14 355 ILE B N 1
ATOM 5474 C CA . ILE B 1 355 ? 21.424 -12.353 27.457 1.00 67.03 355 ILE B CA 1
ATOM 5475 C C . ILE B 1 355 ? 22.531 -13.382 27.173 1.00 67.28 355 ILE B C 1
ATOM 5476 O O . ILE B 1 355 ? 22.407 -14.137 26.218 1.00 67.43 355 ILE B O 1
ATOM 5481 N N . SER B 1 356 ? 23.545 -13.471 28.038 1.00 67.61 356 SER B N 1
ATOM 5482 C CA . SER B 1 356 ? 24.556 -14.554 27.967 1.00 68.46 356 SER B CA 1
ATOM 5483 C C . SER B 1 356 ? 24.048 -15.924 27.531 1.00 69.56 356 SER B C 1
ATOM 5484 O O . SER B 1 356 ? 24.643 -16.575 26.666 1.00 70.15 356 SER B O 1
ATOM 5487 N N . ASP B 1 357 ? 22.967 -16.378 28.149 1.00 70.64 357 ASP B N 1
ATOM 5488 C CA . ASP B 1 357 ? 22.446 -17.689 27.873 1.00 71.52 357 ASP B CA 1
ATOM 5489 C C . ASP B 1 357 ? 21.909 -17.729 26.451 1.00 72.09 357 ASP B C 1
ATOM 5490 O O . ASP B 1 357 ? 22.077 -18.738 25.753 1.00 72.43 357 ASP B O 1
ATOM 5495 N N . SER B 1 358 ? 21.255 -16.652 26.008 1.00 71.68 358 SER B N 1
ATOM 5496 C CA . SER B 1 358 ? 20.720 -16.653 24.658 1.00 71.95 358 SER B CA 1
ATOM 5497 C C . SER B 1 358 ? 21.874 -16.780 23.670 1.00 72.14 358 SER B C 1
ATOM 5498 O O . SER B 1 358 ? 21.896 -17.691 22.833 1.00 71.89 358 SER B O 1
ATOM 5501 N N . ILE B 1 359 ? 22.845 -15.876 23.815 1.00 71.55 359 ILE B N 1
ATOM 5502 C CA . ILE B 1 359 ? 23.998 -15.830 22.962 1.00 70.98 359 ILE B CA 1
ATOM 5503 C C . ILE B 1 359 ? 24.730 -17.161 22.941 1.00 70.59 359 ILE B C 1
ATOM 5504 O O . ILE B 1 359 ? 25.189 -17.569 21.895 1.00 70.78 359 ILE B O 1
ATOM 5509 N N . ARG B 1 360 ? 24.836 -17.841 24.076 1.00 70.34 360 ARG B N 1
ATOM 5510 C CA . ARG B 1 360 ? 25.529 -19.120 24.113 1.00 70.79 360 ARG B CA 1
ATOM 5511 C C . ARG B 1 360 ? 24.736 -20.203 23.418 1.00 69.35 360 ARG B C 1
ATOM 5512 O O . ARG B 1 360 ? 25.281 -20.996 22.655 1.00 69.28 360 ARG B O 1
ATOM 5520 N N . GLN B 1 361 ? 23.433 -20.211 23.653 1.00 68.82 361 GLN B N 1
ATOM 5521 C CA . GLN B 1 361 ? 22.554 -21.210 23.067 1.00 68.11 361 GLN B CA 1
ATOM 5522 C C . GLN B 1 361 ? 22.187 -20.932 21.621 1.00 67.28 361 GLN B C 1
ATOM 5523 O O . GLN B 1 361 ? 21.686 -21.808 20.932 1.00 67.13 361 GLN B O 1
ATOM 5529 N N . GLN B 1 362 ? 22.450 -19.720 21.156 1.00 67.06 362 GLN B N 1
ATOM 5530 C CA . GLN B 1 362 ? 21.898 -19.266 19.885 1.00 66.56 362 GLN B CA 1
ATOM 5531 C C . GLN B 1 362 ? 22.899 -18.694 18.878 1.00 66.71 362 GLN B C 1
ATOM 5532 O O . GLN B 1 362 ? 22.512 -18.378 17.741 1.00 67.63 362 GLN B O 1
ATOM 5538 N N . ALA B 1 363 ? 24.162 -18.554 19.272 1.00 66.07 363 ALA B N 1
ATOM 5539 C CA . ALA B 1 363 ? 25.221 -18.170 18.324 1.00 65.30 363 ALA B CA 1
ATOM 5540 C C . ALA B 1 363 ? 26.244 -19.288 18.258 1.00 65.05 363 ALA B C 1
ATOM 5541 O O . ALA B 1 363 ? 26.275 -20.124 19.149 1.00 65.81 363 ALA B O 1
ATOM 5543 N N . LEU B 1 364 ? 27.069 -19.296 17.209 1.00 64.12 364 LEU B N 1
ATOM 5544 C CA . LEU B 1 364 ? 28.171 -20.243 17.034 1.00 63.14 364 LEU B CA 1
ATOM 5545 C C . LEU B 1 364 ? 28.988 -20.330 18.318 1.00 63.37 364 LEU B C 1
ATOM 5546 O O . LEU B 1 364 ? 29.515 -19.334 18.768 1.00 63.08 364 LEU B O 1
ATOM 5551 N N . PRO B 1 365 ? 29.060 -21.509 18.951 1.00 64.31 365 PRO B N 1
ATOM 5552 C CA . PRO B 1 365 ? 29.956 -21.669 20.099 1.00 64.99 365 PRO B CA 1
ATOM 5553 C C . PRO B 1 365 ? 31.327 -21.008 19.940 1.00 66.20 365 PRO B C 1
ATOM 5554 O O . PRO B 1 365 ? 31.766 -20.263 20.832 1.00 65.77 365 PRO B O 1
ATOM 5558 N N . ALA B 1 366 ? 31.982 -21.255 18.807 1.00 67.71 366 ALA B N 1
ATOM 5559 C CA . ALA B 1 366 ? 33.260 -20.615 18.514 1.00 68.81 366 ALA B CA 1
ATOM 5560 C C . ALA B 1 366 ? 33.209 -19.089 18.577 1.00 69.87 366 ALA B C 1
ATOM 5561 O O . ALA B 1 366 ? 34.209 -18.482 18.902 1.00 70.67 366 ALA B O 1
ATOM 5563 N N . TYR B 1 367 ? 32.068 -18.463 18.282 1.00 71.10 367 TYR B N 1
ATOM 5564 C CA . TYR B 1 367 ? 31.948 -17.015 18.461 1.00 72.06 367 TYR B CA 1
ATOM 5565 C C . TYR B 1 367 ? 31.408 -16.649 19.829 1.00 73.42 367 TYR B C 1
ATOM 5566 O O . TYR B 1 367 ? 31.652 -15.526 20.309 1.00 73.31 367 TYR B O 1
ATOM 5575 N N . SER B 1 368 ? 30.647 -17.565 20.435 1.00 75.10 368 SER B N 1
ATOM 5576 C CA . SER B 1 368 ? 29.882 -17.266 21.663 1.00 76.99 368 SER B CA 1
ATOM 5577 C C . SER B 1 368 ? 30.575 -17.733 22.926 1.00 78.19 368 SER B C 1
ATOM 5578 O O . SER B 1 368 ? 30.113 -17.473 24.028 1.00 78.70 368 SER B O 1
ATOM 5581 N N . GLN B 1 369 ? 31.704 -18.400 22.738 1.00 80.32 369 GLN B N 1
ATOM 5582 C CA . GLN B 1 369 ? 32.453 -19.067 23.802 1.00 82.27 369 GLN B CA 1
ATOM 5583 C C . GLN B 1 369 ? 32.987 -18.105 24.893 1.00 83.16 369 GLN B C 1
ATOM 5584 O O . GLN B 1 369 ? 32.658 -18.262 26.065 1.00 83.71 369 GLN B O 1
ATOM 5590 N N . HIS B 1 370 ? 33.795 -17.115 24.524 1.00 84.02 370 HIS B N 1
ATOM 5591 C CA . HIS B 1 370 ? 34.473 -16.296 25.539 1.00 85.08 370 HIS B CA 1
ATOM 5592 C C . HIS B 1 370 ? 33.985 -14.842 25.554 1.00 85.53 370 HIS B C 1
ATOM 5593 O O . HIS B 1 370 ? 34.777 -13.872 25.653 1.00 85.68 370 HIS B O 1
ATOM 5600 N N . ILE B 1 371 ? 32.666 -14.700 25.459 1.00 85.47 371 ILE B N 1
ATOM 5601 C CA . ILE B 1 371 ? 32.042 -13.398 25.304 1.00 85.11 371 ILE B CA 1
ATOM 5602 C C . ILE B 1 371 ? 31.541 -12.899 26.661 1.00 84.86 371 ILE B C 1
ATOM 5603 O O . ILE B 1 371 ? 30.764 -13.571 27.350 1.00 85.31 371 ILE B O 1
ATOM 5608 N N . SER B 1 372 ? 31.995 -11.722 27.051 1.00 84.14 372 SER B N 1
ATOM 5609 C CA . SER B 1 372 ? 31.475 -11.106 28.247 1.00 83.30 372 SER B CA 1
ATOM 5610 C C . SER B 1 372 ? 30.321 -10.165 27.886 1.00 81.92 372 SER B C 1
ATOM 5611 O O . SER B 1 372 ? 30.439 -9.262 27.046 1.00 82.05 372 SER B O 1
ATOM 5614 N N . VAL B 1 373 ? 29.192 -10.396 28.524 1.00 80.10 373 VAL B N 1
ATOM 5615 C CA . VAL B 1 373 ? 28.152 -9.406 28.551 1.00 78.55 373 VAL B CA 1
ATOM 5616 C C . VAL B 1 373 ? 28.485 -8.433 29.690 1.00 77.43 373 VAL B C 1
ATOM 5617 O O . VAL B 1 373 ? 28.511 -8.780 30.857 1.00 77.21 373 VAL B O 1
ATOM 5621 N N . GLU B 1 374 ? 28.805 -7.209 29.343 1.00 76.54 374 GLU B N 1
ATOM 5622 C CA . GLU B 1 374 ? 29.180 -6.265 30.381 1.00 75.93 374 GLU B CA 1
ATOM 5623 C C . GLU B 1 374 ? 28.398 -5.003 30.223 1.00 73.97 374 GLU B C 1
ATOM 5624 O O . GLU B 1 374 ? 27.936 -4.664 29.154 1.00 73.86 374 GLU B O 1
ATOM 5630 N N . SER B 1 375 ? 28.234 -4.307 31.318 1.00 72.85 375 SER B N 1
ATOM 5631 C CA . SER B 1 375 ? 27.568 -3.052 31.262 1.00 71.68 375 SER B CA 1
ATOM 5632 C C . SER B 1 375 ? 28.442 -1.976 30.649 1.00 70.81 375 SER B C 1
ATOM 5633 O O . SER B 1 375 ? 29.650 -2.067 30.540 1.00 69.99 375 SER B O 1
ATOM 5636 N N . THR B 1 376 ? 27.753 -0.942 30.254 1.00 70.64 376 THR B N 1
ATOM 5637 C CA . THR B 1 376 ? 28.277 0.233 29.655 1.00 70.00 376 THR B CA 1
ATOM 5638 C C . THR B 1 376 ? 29.013 1.021 30.740 1.00 70.23 376 THR B C 1
ATOM 5639 O O . THR B 1 376 ? 28.660 0.937 31.913 1.00 70.54 376 THR B O 1
ATOM 5643 N N . GLN B 1 377 ? 30.042 1.777 30.391 1.00 70.41 377 GLN B N 1
ATOM 5644 C CA . GLN B 1 377 ? 30.680 2.604 31.411 1.00 70.01 377 GLN B CA 1
ATOM 5645 C C . GLN B 1 377 ? 29.820 3.802 31.818 1.00 70.27 377 GLN B C 1
ATOM 5646 O O . GLN B 1 377 ? 29.829 4.231 32.985 1.00 70.02 377 GLN B O 1
ATOM 5652 N N . PHE B 1 378 ? 29.079 4.358 30.862 1.00 70.09 378 PHE B N 1
ATOM 5653 C CA . PHE B 1 378 ? 28.303 5.566 31.154 1.00 69.80 378 PHE B CA 1
ATOM 5654 C C . PHE B 1 378 ? 26.845 5.267 31.220 1.00 70.02 378 PHE B C 1
ATOM 5655 O O . PHE B 1 378 ? 26.397 4.267 30.679 1.00 70.64 378 PHE B O 1
ATOM 5663 N N . SER B 1 379 ? 26.088 6.108 31.893 1.00 70.24 379 SER B N 1
ATOM 5664 C CA . SER B 1 379 ? 24.645 5.897 31.952 1.00 70.71 379 SER B CA 1
ATOM 5665 C C . SER B 1 379 ? 23.930 6.798 30.918 1.00 70.96 379 SER B C 1
ATOM 5666 O O . SER B 1 379 ? 22.698 6.790 30.782 1.00 70.73 379 SER B O 1
ATOM 5669 N N . ASN B 1 380 ? 24.720 7.592 30.203 1.00 71.15 380 ASN B N 1
ATOM 5670 C CA . ASN B 1 380 ? 24.194 8.468 29.157 1.00 71.19 380 ASN B CA 1
ATOM 5671 C C . ASN B 1 380 ? 23.049 9.398 29.581 1.00 70.64 380 ASN B C 1
ATOM 5672 O O . ASN B 1 380 ? 22.097 9.582 28.851 1.00 70.25 380 ASN B O 1
ATOM 5677 N N . GLN B 1 381 ? 23.148 9.968 30.764 1.00 70.78 381 GLN B N 1
ATOM 5678 C CA . GLN B 1 381 ? 22.178 10.931 31.232 1.00 70.73 381 GLN B CA 1
ATOM 5679 C C . GLN B 1 381 ? 22.459 12.314 30.637 1.00 70.21 381 GLN B C 1
ATOM 5680 O O . GLN B 1 381 ? 23.597 12.642 30.302 1.00 70.38 381 GLN B O 1
ATOM 5686 N N . GLY B 1 382 ? 21.411 13.098 30.453 1.00 69.92 382 GLY B N 1
ATOM 5687 C CA . GLY B 1 382 ? 21.538 14.466 29.987 1.00 70.04 382 GLY B CA 1
ATOM 5688 C C . GLY B 1 382 ? 22.211 14.502 28.649 1.00 70.67 382 GLY B C 1
ATOM 5689 O O . GLY B 1 382 ? 21.981 13.619 27.818 1.00 70.93 382 GLY B O 1
ATOM 5690 N N . THR B 1 383 ? 23.051 15.516 28.449 1.00 70.65 383 THR B N 1
ATOM 5691 C CA . THR B 1 383 ? 23.728 15.755 27.175 1.00 70.36 383 THR B CA 1
ATOM 5692 C C . THR B 1 383 ? 25.176 15.227 27.145 1.00 70.99 383 THR B C 1
ATOM 5693 O O . THR B 1 383 ? 25.993 15.639 26.319 1.00 71.27 383 THR B O 1
ATOM 5705 N N . ALA B 1 385 ? 26.603 12.798 25.887 1.00 71.08 385 ALA B N 1
ATOM 5706 C CA . ALA B 1 385 ? 27.145 12.130 24.713 1.00 70.39 385 ALA B CA 1
ATOM 5707 C C . ALA B 1 385 ? 27.574 13.163 23.686 1.00 71.13 385 ALA B C 1
ATOM 5708 O O . ALA B 1 385 ? 28.493 12.907 22.902 1.00 72.66 385 ALA B O 1
ATOM 5710 N N . GLY B 1 386 ? 26.960 14.338 23.705 1.00 70.40 386 GLY B N 1
ATOM 5711 C CA . GLY B 1 386 ? 27.318 15.379 22.772 1.00 70.67 386 GLY B CA 1
ATOM 5712 C C . GLY B 1 386 ? 28.823 15.514 22.567 1.00 71.37 386 GLY B C 1
ATOM 5713 O O . GLY B 1 386 ? 29.278 15.687 21.421 1.00 71.88 386 GLY B O 1
ATOM 5714 N N . ALA B 1 387 ? 29.592 15.410 23.659 1.00 71.08 387 ALA B N 1
ATOM 5715 C CA . ALA B 1 387 ? 31.051 15.422 23.612 1.00 70.85 387 ALA B CA 1
ATOM 5716 C C . ALA B 1 387 ? 31.573 14.439 22.585 1.00 71.17 387 ALA B C 1
ATOM 5717 O O . ALA B 1 387 ? 32.621 14.676 21.968 1.00 72.05 387 ALA B O 1
ATOM 5719 N N . ALA B 1 388 ? 30.894 13.317 22.400 1.00 69.88 388 ALA B N 1
ATOM 5720 C CA . ALA B 1 388 ? 31.442 12.382 21.456 1.00 69.28 388 ALA B CA 1
ATOM 5721 C C . ALA B 1 388 ? 31.185 12.894 20.062 1.00 69.11 388 ALA B C 1
ATOM 5722 O O . ALA B 1 388 ? 31.974 12.665 19.178 1.00 69.67 388 ALA B O 1
ATOM 5724 N N . LEU B 1 389 ? 30.090 13.605 19.848 1.00 69.35 389 LEU B N 1
ATOM 5725 C CA . LEU B 1 389 ? 29.835 14.148 18.516 1.00 68.77 389 LEU B CA 1
ATOM 5726 C C . LEU B 1 389 ? 30.893 15.173 18.172 1.00 68.62 389 LEU B C 1
ATOM 5727 O O . LEU B 1 389 ? 31.395 15.200 17.054 1.00 68.25 389 LEU B O 1
ATOM 5732 N N . VAL B 1 390 ? 31.227 16.015 19.140 1.00 68.70 390 VAL B N 1
ATOM 5733 C CA . VAL B 1 390 ? 32.153 17.104 18.875 1.00 69.15 390 VAL B CA 1
ATOM 5734 C C . VAL B 1 390 ? 33.573 16.561 18.690 1.00 69.50 390 VAL B C 1
ATOM 5735 O O . VAL B 1 390 ? 34.204 16.798 17.650 1.00 69.92 390 VAL B O 1
ATOM 5739 N N . LYS B 1 391 ? 34.061 15.818 19.675 1.00 69.45 391 LYS B N 1
ATOM 5740 C CA . LYS B 1 391 ? 35.395 15.286 19.579 1.00 69.94 391 LYS B CA 1
ATOM 5741 C C . LYS B 1 391 ? 35.524 14.535 18.282 1.00 70.17 391 LYS B C 1
ATOM 5742 O O . LYS B 1 391 ? 36.567 14.606 17.626 1.00 70.57 391 LYS B O 1
ATOM 5748 N N . ASP B 1 392 ? 34.462 13.839 17.900 1.00 70.06 392 ASP B N 1
ATOM 5749 C CA . ASP B 1 392 ? 34.462 13.117 16.651 1.00 70.68 392 ASP B CA 1
ATOM 5750 C C . ASP B 1 392 ? 34.693 14.029 15.465 1.00 70.59 392 ASP B C 1
ATOM 5751 O O . ASP B 1 392 ? 35.424 13.676 14.546 1.00 70.57 392 ASP B O 1
ATOM 5756 N N . ALA B 1 393 ? 34.076 15.204 15.505 1.00 70.68 393 ALA B N 1
ATOM 5757 C CA . ALA B 1 393 ? 34.182 16.182 14.440 1.00 70.99 393 ALA B CA 1
ATOM 5758 C C . ALA B 1 393 ? 35.532 16.897 14.445 1.00 71.26 393 ALA B C 1
ATOM 5759 O O . ALA B 1 393 ? 36.010 17.338 13.404 1.00 71.39 393 ALA B O 1
ATOM 5769 N N . TYR B 1 395 ? 38.242 15.294 15.459 1.00 70.51 395 TYR B N 1
ATOM 5770 C CA . TYR B 1 395 ? 39.181 14.211 15.193 1.00 69.40 395 TYR B CA 1
ATOM 5771 C C . TYR B 1 395 ? 39.204 13.868 13.723 1.00 68.88 395 TYR B C 1
ATOM 5772 O O . TYR B 1 395 ? 40.279 13.687 13.149 1.00 68.19 395 TYR B O 1
ATOM 5781 N N . ASN B 1 396 ? 38.023 13.776 13.107 1.00 68.67 396 ASN B N 1
ATOM 5782 C CA . ASN B 1 396 ? 37.982 13.545 11.679 1.00 68.97 396 ASN B CA 1
ATOM 5783 C C . ASN B 1 396 ? 38.295 14.832 10.942 1.00 68.71 396 ASN B C 1
ATOM 5784 O O . ASN B 1 396 ? 38.331 14.860 9.719 1.00 68.82 396 ASN B O 1
ATOM 5789 N N . GLY B 1 397 ? 38.506 15.897 11.720 1.00 68.78 397 GLY B N 1
ATOM 5790 C CA . GLY B 1 397 ? 38.996 17.178 11.233 1.00 67.89 397 GLY B CA 1
ATOM 5791 C C . GLY B 1 397 ? 37.945 18.102 10.642 1.00 67.76 397 GLY B C 1
ATOM 5792 O O . GLY B 1 397 ? 38.246 19.254 10.332 1.00 68.11 397 GLY B O 1
ATOM 5793 N N . SER B 1 398 ? 36.715 17.624 10.468 1.00 67.27 398 SER B N 1
ATOM 5794 C CA . SER B 1 398 ? 35.713 18.442 9.790 1.00 66.99 398 SER B CA 1
ATOM 5795 C C . SER B 1 398 ? 35.457 19.748 10.549 1.00 66.41 398 SER B C 1
ATOM 5796 O O . SER B 1 398 ? 35.656 20.821 10.006 1.00 66.70 398 SER B O 1
ATOM 5799 N N . LEU B 1 399 ? 35.058 19.660 11.809 1.00 66.10 399 LEU B N 1
ATOM 5800 C CA . LEU B 1 399 ? 34.917 20.856 12.641 1.00 65.84 399 LEU B CA 1
ATOM 5801 C C . LEU B 1 399 ? 36.230 21.635 12.704 1.00 65.74 399 LEU B C 1
ATOM 5802 O O . LEU B 1 399 ? 36.241 22.866 12.699 1.00 65.79 399 LEU B O 1
ATOM 5807 N N . LEU B 1 400 ? 37.336 20.912 12.749 1.00 65.52 400 LEU B N 1
ATOM 5808 C CA . LEU B 1 400 ? 38.628 21.546 12.870 1.00 66.55 400 LEU B CA 1
ATOM 5809 C C . LEU B 1 400 ? 38.867 22.584 11.750 1.00 67.14 400 LEU B C 1
ATOM 5810 O O . LEU B 1 400 ? 39.184 23.747 12.035 1.00 66.81 400 LEU B O 1
ATOM 5815 N N . ILE B 1 401 ? 38.707 22.157 10.489 1.00 67.56 401 ILE B N 1
ATOM 5816 C CA . ILE B 1 401 ? 38.830 23.063 9.351 1.00 67.79 401 ILE B CA 1
ATOM 5817 C C . ILE B 1 401 ? 37.804 24.197 9.449 1.00 67.97 401 ILE B C 1
ATOM 5818 O O . ILE B 1 401 ? 38.156 25.368 9.245 1.00 67.93 401 ILE B O 1
ATOM 5823 N N . ARG B 1 402 ? 36.559 23.877 9.797 1.00 68.02 402 ARG B N 1
ATOM 5824 C CA . ARG B 1 402 ? 35.569 24.951 9.919 1.00 68.70 402 ARG B CA 1
ATOM 5825 C C . ARG B 1 402 ? 36.081 25.970 10.920 1.00 68.33 402 ARG B C 1
ATOM 5826 O O . ARG B 1 402 ? 35.965 27.162 10.696 1.00 68.55 402 ARG B O 1
ATOM 5834 N N . LEU B 1 403 ? 36.688 25.494 12.000 1.00 68.15 403 LEU B N 1
ATOM 5835 C CA . LEU B 1 403 ? 37.242 26.383 13.014 1.00 68.21 403 LEU B CA 1
ATOM 5836 C C . LEU B 1 403 ? 38.428 27.220 12.531 1.00 68.50 403 LEU B C 1
ATOM 5837 O O . LEU B 1 403 ? 38.549 28.385 12.893 1.00 68.31 403 LEU B O 1
ATOM 5842 N N . LEU B 1 404 ? 39.295 26.619 11.722 1.00 69.10 404 LEU B N 1
ATOM 5843 C CA . LEU B 1 404 ? 40.468 27.301 11.187 1.00 69.84 404 LEU B CA 1
ATOM 5844 C C . LEU B 1 404 ? 40.154 28.437 10.190 1.00 70.76 404 LEU B C 1
ATOM 5845 O O . LEU B 1 404 ? 41.063 29.072 9.661 1.00 70.91 404 LEU B O 1
ATOM 5850 N N . GLN B 1 405 ? 38.868 28.697 9.957 1.00 72.02 405 GLN B N 1
ATOM 5851 C CA . GLN B 1 405 ? 38.415 29.879 9.200 1.00 72.91 405 GLN B CA 1
ATOM 5852 C C . GLN B 1 405 ? 38.665 31.202 9.935 1.00 73.44 405 GLN B C 1
ATOM 5853 O O . GLN B 1 405 ? 39.196 32.160 9.345 1.00 73.11 405 GLN B O 1
ATOM 5859 N N . GLY B 1 406 ? 38.252 31.247 11.212 1.00 74.10 406 GLY B N 1
ATOM 5860 C CA . GLY B 1 406 ? 38.638 32.361 12.120 1.00 74.89 406 GLY B CA 1
ATOM 5861 C C . GLY B 1 406 ? 37.881 33.722 11.950 1.00 75.40 406 GLY B C 1
ATOM 5862 O O . GLY B 1 406 ? 36.444 33.522 12.299 1.00 76.01 406 GLY B O 1
ATOM 5863 N N . GLN C 1 12 ? -24.019 -52.561 68.545 1.00 73.38 12 GLN C N 1
ATOM 5864 C CA . GLN C 1 12 ? -23.405 -51.975 67.312 1.00 73.42 12 GLN C CA 1
ATOM 5865 C C . GLN C 1 12 ? -24.450 -51.215 66.464 1.00 73.31 12 GLN C C 1
ATOM 5866 O O . GLN C 1 12 ? -24.403 -49.982 66.361 1.00 73.14 12 GLN C O 1
ATOM 5872 N N . ILE C 1 13 ? -25.389 -51.958 65.875 1.00 73.14 13 ILE C N 1
ATOM 5873 C CA . ILE C 1 13 ? -26.463 -51.385 65.050 1.00 72.95 13 ILE C CA 1
ATOM 5874 C C . ILE C 1 13 ? -27.541 -50.736 65.955 1.00 72.71 13 ILE C C 1
ATOM 5875 O O . ILE C 1 13 ? -28.415 -49.930 65.480 1.00 72.37 13 ILE C O 1
ATOM 5880 N N . LYS C 1 14 ? -27.446 -51.082 67.260 1.00 72.49 14 LYS C N 1
ATOM 5881 C CA . LYS C 1 14 ? -28.192 -50.405 68.324 1.00 72.28 14 LYS C CA 1
ATOM 5882 C C . LYS C 1 14 ? -27.926 -48.903 68.297 1.00 72.05 14 LYS C C 1
ATOM 5883 O O . LYS C 1 14 ? -28.809 -48.109 68.614 1.00 72.11 14 LYS C O 1
ATOM 5889 N N . GLN C 1 15 ? -26.713 -48.523 67.903 1.00 71.71 15 GLN C N 1
ATOM 5890 C CA . GLN C 1 15 ? -26.359 -47.112 67.770 1.00 71.49 15 GLN C CA 1
ATOM 5891 C C . GLN C 1 15 ? -27.108 -46.462 66.612 1.00 71.22 15 GLN C C 1
ATOM 5892 O O . GLN C 1 15 ? -28.076 -45.729 66.827 1.00 71.11 15 GLN C O 1
ATOM 5898 N N . THR C 1 16 ? -26.657 -46.752 65.390 1.00 71.08 16 THR C N 1
ATOM 5899 C CA . THR C 1 16 ? -27.248 -46.221 64.156 1.00 70.96 16 THR C CA 1
ATOM 5900 C C . THR C 1 16 ? -28.769 -46.022 64.298 1.00 71.00 16 THR C C 1
ATOM 5901 O O . THR C 1 16 ? -29.288 -44.887 64.116 1.00 70.83 16 THR C O 1
ATOM 5905 N N . ASN C 1 17 ? -29.455 -47.130 64.647 1.00 70.83 17 ASN C N 1
ATOM 5906 C CA . ASN C 1 17 ? -30.893 -47.143 64.932 1.00 70.47 17 ASN C CA 1
ATOM 5907 C C . ASN C 1 17 ? -31.381 -46.034 65.870 1.00 70.27 17 ASN C C 1
ATOM 5908 O O . ASN C 1 17 ? -32.273 -45.229 65.480 1.00 70.09 17 ASN C O 1
ATOM 5913 N N . ALA C 1 18 ? -30.795 -46.011 67.094 1.00 70.08 18 ALA C N 1
ATOM 5914 C CA . ALA C 1 18 ? -31.175 -45.055 68.145 1.00 69.75 18 ALA C CA 1
ATOM 5915 C C . ALA C 1 18 ? -30.961 -43.606 67.744 1.00 69.42 18 ALA C C 1
ATOM 5916 O O . ALA C 1 18 ? -31.816 -42.744 68.005 1.00 69.51 18 ALA C O 1
ATOM 5918 N N . GLY C 1 19 ? -29.814 -43.346 67.114 1.00 69.10 19 GLY C N 1
ATOM 5919 C CA . GLY C 1 19 ? -29.449 -41.997 66.703 1.00 68.93 19 GLY C CA 1
ATOM 5920 C C . GLY C 1 19 ? -30.458 -41.476 65.709 1.00 68.69 19 GLY C C 1
ATOM 5921 O O . GLY C 1 19 ? -31.145 -40.489 65.962 1.00 68.69 19 GLY C O 1
ATOM 5922 N N . ALA C 1 20 ? -30.565 -42.162 64.578 1.00 68.88 20 ALA C N 1
ATOM 5923 C CA . ALA C 1 20 ? -31.622 -41.843 63.602 1.00 69.27 20 ALA C CA 1
ATOM 5924 C C . ALA C 1 20 ? -32.973 -41.553 64.272 1.00 69.15 20 ALA C C 1
ATOM 5925 O O . ALA C 1 20 ? -33.752 -40.734 63.769 1.00 69.16 20 ALA C O 1
ATOM 5927 N N . VAL C 1 21 ? -33.240 -42.227 65.396 1.00 69.02 21 VAL C N 1
ATOM 5928 C CA . VAL C 1 21 ? -34.497 -42.052 66.125 1.00 69.07 21 VAL C CA 1
ATOM 5929 C C . VAL C 1 21 ? -34.516 -40.713 66.854 1.00 68.98 21 VAL C C 1
ATOM 5930 O O . VAL C 1 21 ? -35.471 -39.942 66.726 1.00 69.15 21 VAL C O 1
ATOM 5934 N N . TYR C 1 22 ? -33.456 -40.446 67.612 1.00 68.52 22 TYR C N 1
ATOM 5935 C CA . TYR C 1 22 ? -33.289 -39.173 68.275 1.00 67.97 22 TYR C CA 1
ATOM 5936 C C . TYR C 1 22 ? -33.306 -38.029 67.256 1.00 68.04 22 TYR C C 1
ATOM 5937 O O . TYR C 1 22 ? -33.941 -36.992 67.481 1.00 67.89 22 TYR C O 1
ATOM 5946 N N . ARG C 1 23 ? -32.606 -38.239 66.137 1.00 67.96 23 ARG C N 1
ATOM 5947 C CA . ARG C 1 23 ? -32.436 -37.238 65.091 1.00 68.19 23 ARG C CA 1
ATOM 5948 C C . ARG C 1 23 ? -33.763 -36.614 64.694 1.00 68.32 23 ARG C C 1
ATOM 5949 O O . ARG C 1 23 ? -33.870 -35.397 64.509 1.00 68.24 23 ARG C O 1
ATOM 5957 N N . LEU C 1 24 ? -34.768 -37.475 64.576 1.00 68.63 24 LEU C N 1
ATOM 5958 C CA . LEU C 1 24 ? -36.091 -37.090 64.127 1.00 68.73 24 LEU C CA 1
ATOM 5959 C C . LEU C 1 24 ? -36.896 -36.438 65.249 1.00 68.51 24 LEU C C 1
ATOM 5960 O O . LEU C 1 24 ? -37.667 -35.511 64.991 1.00 68.36 24 LEU C O 1
ATOM 5965 N N . ILE C 1 25 ? -36.709 -36.921 66.480 1.00 68.17 25 ILE C N 1
ATOM 5966 C CA . ILE C 1 25 ? -37.448 -36.413 67.634 1.00 68.15 25 ILE C CA 1
ATOM 5967 C C . ILE C 1 25 ? -36.971 -35.007 67.945 1.00 68.63 25 ILE C C 1
ATOM 5968 O O . ILE C 1 25 ? -37.692 -34.190 68.538 1.00 68.40 25 ILE C O 1
ATOM 5973 N N . ASP C 1 26 ? -35.738 -34.743 67.522 1.00 69.42 26 ASP C N 1
ATOM 5974 C CA . ASP C 1 26 ? -35.081 -33.466 67.723 1.00 69.84 26 ASP C CA 1
ATOM 5975 C C . ASP C 1 26 ? -35.391 -32.491 66.580 1.00 70.28 26 ASP C C 1
ATOM 5976 O O . ASP C 1 26 ? -35.486 -31.289 66.801 1.00 70.78 26 ASP C O 1
ATOM 5981 N N . GLN C 1 27 ? -35.553 -33.018 65.370 1.00 70.54 27 GLN C N 1
ATOM 5982 C CA . GLN C 1 27 ? -35.793 -32.205 64.181 1.00 70.95 27 GLN C CA 1
ATOM 5983 C C . GLN C 1 27 ? -37.279 -32.043 63.840 1.00 71.22 27 GLN C C 1
ATOM 5984 O O . GLN C 1 27 ? -37.675 -31.059 63.210 1.00 71.35 27 GLN C O 1
ATOM 5990 N N . LEU C 1 28 ? -38.101 -33.011 64.232 1.00 71.39 28 LEU C N 1
ATOM 5991 C CA . LEU C 1 28 ? -39.511 -33.001 63.838 1.00 71.46 28 LEU C CA 1
ATOM 5992 C C . LEU C 1 28 ? -40.500 -32.948 65.010 1.00 71.55 28 LEU C C 1
ATOM 5993 O O . LEU C 1 28 ? -41.695 -32.687 64.812 1.00 71.49 28 LEU C O 1
ATOM 5998 N N . GLY C 1 29 ? -39.992 -33.176 66.222 1.00 71.65 29 GLY C N 1
ATOM 5999 C CA . GLY C 1 29 ? -40.816 -33.222 67.434 1.00 71.64 29 GLY C CA 1
ATOM 6000 C C . GLY C 1 29 ? -41.411 -31.878 67.807 1.00 71.72 29 GLY C C 1
ATOM 6001 O O . GLY C 1 29 ? -40.733 -30.853 67.690 1.00 71.79 29 GLY C O 1
ATOM 6002 N N . PRO C 1 30 ? -42.681 -31.866 68.269 1.00 71.78 30 PRO C N 1
ATOM 6003 C CA . PRO C 1 30 ? -43.598 -33.004 68.508 1.00 71.78 30 PRO C CA 1
ATOM 6004 C C . PRO C 1 30 ? -43.824 -33.936 67.306 1.00 71.76 30 PRO C C 1
ATOM 6005 O O . PRO C 1 30 ? -44.107 -33.474 66.194 1.00 71.71 30 PRO C O 1
ATOM 6009 N N . VAL C 1 31 ? -43.695 -35.241 67.558 1.00 71.68 31 VAL C N 1
ATOM 6010 C CA . VAL C 1 31 ? -43.758 -36.274 66.523 1.00 71.41 31 VAL C CA 1
ATOM 6011 C C . VAL C 1 31 ? -44.154 -37.598 67.177 1.00 71.31 31 VAL C C 1
ATOM 6012 O O . VAL C 1 31 ? -43.714 -37.899 68.290 1.00 71.15 31 VAL C O 1
ATOM 6016 N N . SER C 1 32 ? -44.988 -38.378 66.490 1.00 71.37 32 SER C N 1
ATOM 6017 C CA . SER C 1 32 ? -45.492 -39.635 67.053 1.00 71.44 32 SER C CA 1
ATOM 6018 C C . SER C 1 32 ? -44.686 -40.857 66.543 1.00 71.41 32 SER C C 1
ATOM 6019 O O . SER C 1 32 ? -43.980 -40.853 65.475 1.00 71.49 32 SER C O 1
ATOM 6022 N N . ARG C 1 33 ? -44.692 -41.897 67.493 1.00 71.55 33 ARG C N 1
ATOM 6023 C CA . ARG C 1 33 ? -43.997 -43.153 67.232 1.00 71.70 33 ARG C CA 1
ATOM 6024 C C . ARG C 1 33 ? -44.284 -43.775 65.855 1.00 72.01 33 ARG C C 1
ATOM 6025 O O . ARG C 1 33 ? -43.359 -44.264 65.204 1.00 71.86 33 ARG C O 1
ATOM 6033 N N . ILE C 1 34 ? -45.558 -43.747 65.424 1.00 72.43 34 ILE C N 1
ATOM 6034 C CA . ILE C 1 34 ? -45.952 -44.234 64.090 1.00 72.68 34 ILE C CA 1
ATOM 6035 C C . ILE C 1 34 ? -45.175 -43.518 62.981 1.00 72.92 34 ILE C C 1
ATOM 6036 O O . ILE C 1 34 ? -44.742 -44.160 61.993 1.00 73.01 34 ILE C O 1
ATOM 6041 N N . ASP C 1 35 ? -44.996 -42.195 63.156 1.00 73.13 35 ASP C N 1
ATOM 6042 C CA . ASP C 1 35 ? -44.198 -41.408 62.218 1.00 73.25 35 ASP C CA 1
ATOM 6043 C C . ASP C 1 35 ? -42.740 -41.858 62.228 1.00 73.25 35 ASP C C 1
ATOM 6044 O O . ASP C 1 35 ? -42.098 -41.914 61.175 1.00 73.26 35 ASP C O 1
ATOM 6049 N N . LEU C 1 36 ? -42.219 -42.169 63.418 1.00 73.31 36 LEU C N 1
ATOM 6050 C CA . LEU C 1 36 ? -40.818 -42.602 63.552 1.00 73.40 36 LEU C CA 1
ATOM 6051 C C . LEU C 1 36 ? -40.645 -43.983 62.949 1.00 73.55 36 LEU C C 1
ATOM 6052 O O . LEU C 1 36 ? -39.599 -44.301 62.369 1.00 73.30 36 LEU C O 1
ATOM 6057 N N . SER C 1 37 ? -41.686 -44.802 63.083 1.00 73.85 37 SER C N 1
ATOM 6058 C CA . SER C 1 37 ? -41.648 -46.143 62.533 1.00 74.14 37 SER C CA 1
ATOM 6059 C C . SER C 1 37 ? -41.426 -46.073 61.008 1.00 74.21 37 SER C C 1
ATOM 6060 O O . SER C 1 37 ? -40.511 -46.776 60.446 1.00 74.56 37 SER C O 1
ATOM 6063 N N . ARG C 1 38 ? -42.209 -45.183 60.354 1.00 74.20 38 ARG C N 1
ATOM 6064 C CA . ARG C 1 38 ? -42.080 -45.048 58.889 1.00 74.16 38 ARG C CA 1
ATOM 6065 C C . ARG C 1 38 ? -40.878 -44.204 58.429 1.00 74.31 38 ARG C C 1
ATOM 6066 O O . ARG C 1 38 ? -40.174 -44.558 57.425 1.00 74.40 38 ARG C O 1
ATOM 6074 N N . LEU C 1 39 ? -40.629 -43.094 59.179 1.00 74.39 39 LEU C N 1
ATOM 6075 C CA . LEU C 1 39 ? -39.538 -42.190 58.740 1.00 74.49 39 LEU C CA 1
ATOM 6076 C C . LEU C 1 39 ? -38.161 -42.759 59.074 1.00 74.56 39 LEU C C 1
ATOM 6077 O O . LEU C 1 39 ? -37.217 -42.525 58.299 1.00 74.81 39 LEU C O 1
ATOM 6082 N N . ALA C 1 40 ? -38.044 -43.514 60.201 1.00 74.69 40 ALA C N 1
ATOM 6083 C CA . ALA C 1 40 ? -36.750 -44.127 60.587 1.00 75.00 40 ALA C CA 1
ATOM 6084 C C . ALA C 1 40 ? -36.572 -45.539 60.012 1.00 74.95 40 ALA C C 1
ATOM 6085 O O . ALA C 1 40 ? -35.481 -46.116 60.095 1.00 75.71 40 ALA C O 1
ATOM 6087 N N . GLN C 1 41 ? -37.633 -46.084 59.419 1.00 74.52 41 GLN C N 1
ATOM 6088 C CA . GLN C 1 41 ? -37.562 -47.417 58.800 1.00 74.32 41 GLN C CA 1
ATOM 6089 C C . GLN C 1 41 ? -37.039 -48.483 59.773 1.00 74.08 41 GLN C C 1
ATOM 6090 O O . GLN C 1 41 ? -36.189 -49.156 59.538 1.00 74.21 41 GLN C O 1
ATOM 6096 N N . LEU C 1 42 ? -37.834 -48.589 60.886 1.00 73.68 42 LEU C N 1
ATOM 6097 C CA . LEU C 1 42 ? -37.684 -49.628 61.902 1.00 73.03 42 LEU C CA 1
ATOM 6098 C C . LEU C 1 42 ? -39.058 -50.215 62.235 1.00 72.50 42 LEU C C 1
ATOM 6099 O O . LEU C 1 42 ? -40.088 -49.644 61.863 1.00 72.16 42 LEU C O 1
ATOM 6104 N N . ALA C 1 43 ? -39.061 -51.350 62.937 1.00 72.06 43 ALA C N 1
ATOM 6105 C CA . ALA C 1 43 ? -40.294 -51.955 63.446 1.00 71.75 43 ALA C CA 1
ATOM 6106 C C . ALA C 1 43 ? -40.983 -51.014 64.433 1.00 71.51 43 ALA C C 1
ATOM 6107 O O . ALA C 1 43 ? -40.313 -50.233 65.110 1.00 71.41 43 ALA C O 1
ATOM 6109 N N . PRO C 1 44 ? -42.329 -51.061 64.502 1.00 71.33 44 PRO C N 1
ATOM 6110 C CA . PRO C 1 44 ? -42.978 -50.349 65.611 1.00 71.17 44 PRO C CA 1
ATOM 6111 C C . PRO C 1 44 ? -42.202 -50.624 66.940 1.00 70.98 44 PRO C C 1
ATOM 6112 O O . PRO C 1 44 ? -42.196 -49.576 67.707 1.00 70.60 44 PRO C O 1
ATOM 6116 N N . ALA C 1 45 ? -42.306 -52.099 67.164 1.00 70.87 45 ALA C N 1
ATOM 6117 C CA . ALA C 1 45 ? -41.654 -52.678 68.343 1.00 70.80 45 ALA C CA 1
ATOM 6118 C C . ALA C 1 45 ? -40.267 -52.099 68.576 1.00 70.82 45 ALA C C 1
ATOM 6119 O O . ALA C 1 45 ? -39.918 -51.791 69.722 1.00 70.84 45 ALA C O 1
ATOM 6121 N N . SER C 1 46 ? -39.494 -51.934 67.492 1.00 70.86 46 SER C N 1
ATOM 6122 C CA . SER C 1 46 ? -38.157 -51.330 67.600 1.00 70.87 46 SER C CA 1
ATOM 6123 C C . SER C 1 46 ? -38.228 -49.930 68.223 1.00 70.74 46 SER C C 1
ATOM 6124 O O . SER C 1 46 ? -37.470 -49.643 69.183 1.00 70.78 46 SER C O 1
ATOM 6127 N N . ILE C 1 47 ? -39.160 -49.079 67.684 1.00 70.73 47 ILE C N 1
ATOM 6128 C CA . ILE C 1 47 ? -39.343 -47.715 68.214 1.00 70.57 47 ILE C CA 1
ATOM 6129 C C . ILE C 1 47 ? -39.877 -47.683 69.669 1.00 70.64 47 ILE C C 1
ATOM 6130 O O . ILE C 1 47 ? -39.493 -46.804 70.439 1.00 70.54 47 ILE C O 1
ATOM 6135 N N . THR C 1 48 ? -40.751 -48.629 70.039 1.00 70.90 48 THR C N 1
ATOM 6136 C CA . THR C 1 48 ? -41.268 -48.707 71.416 1.00 70.94 48 THR C CA 1
ATOM 6137 C C . THR C 1 48 ? -40.121 -48.961 72.385 1.00 71.07 48 THR C C 1
ATOM 6138 O O . THR C 1 48 ? -40.027 -48.307 73.424 1.00 71.10 48 THR C O 1
ATOM 6142 N N . LYS C 1 49 ? -39.256 -49.908 72.020 1.00 71.26 49 LYS C N 1
ATOM 6143 C CA . LYS C 1 49 ? -38.040 -50.218 72.762 1.00 71.51 49 LYS C CA 1
ATOM 6144 C C . LYS C 1 49 ? -37.209 -48.947 72.940 1.00 71.94 49 LYS C C 1
ATOM 6145 O O . LYS C 1 49 ? -36.879 -48.551 74.060 1.00 72.09 49 LYS C O 1
ATOM 6151 N N . ILE C 1 50 ? -36.903 -48.303 71.819 1.00 72.20 50 ILE C N 1
ATOM 6152 C CA . ILE C 1 50 ? -35.947 -47.214 71.787 1.00 72.58 50 ILE C CA 1
ATOM 6153 C C . ILE C 1 50 ? -36.458 -45.940 72.455 1.00 72.57 50 ILE C C 1
ATOM 6154 O O . ILE C 1 50 ? -35.706 -45.272 73.176 1.00 72.65 50 ILE C O 1
ATOM 6159 N N . VAL C 1 51 ? -37.725 -45.609 72.230 1.00 72.50 51 VAL C N 1
ATOM 6160 C CA . VAL C 1 51 ? -38.299 -44.432 72.880 1.00 72.55 51 VAL C CA 1
ATOM 6161 C C . VAL C 1 51 ? -38.424 -44.644 74.395 1.00 72.87 51 VAL C C 1
ATOM 6162 O O . VAL C 1 51 ? -38.170 -43.729 75.184 1.00 72.89 51 VAL C O 1
ATOM 6166 N N . HIS C 1 52 ? -38.790 -45.861 74.791 1.00 73.33 52 HIS C N 1
ATOM 6167 C CA . HIS C 1 52 ? -39.011 -46.192 76.199 1.00 73.71 52 HIS C CA 1
ATOM 6168 C C . HIS C 1 52 ? -37.782 -45.910 77.067 1.00 74.08 52 HIS C C 1
ATOM 6169 O O . HIS C 1 52 ? -37.903 -45.327 78.144 1.00 74.14 52 HIS C O 1
ATOM 6176 N N . GLU C 1 53 ? -36.606 -46.309 76.585 1.00 74.63 53 GLU C N 1
ATOM 6177 C CA . GLU C 1 53 ? -35.358 -46.106 77.324 1.00 75.07 53 GLU C CA 1
ATOM 6178 C C . GLU C 1 53 ? -34.958 -44.646 77.354 1.00 75.07 53 GLU C C 1
ATOM 6179 O O . GLU C 1 53 ? -34.307 -44.201 78.300 1.00 74.94 53 GLU C O 1
ATOM 6193 N N . LEU C 1 55 ? -37.156 -42.157 77.354 1.00 74.12 55 LEU C N 1
ATOM 6194 C CA . LEU C 1 55 ? -38.066 -41.611 78.344 1.00 73.32 55 LEU C CA 1
ATOM 6195 C C . LEU C 1 55 ? -37.518 -41.921 79.727 1.00 73.01 55 LEU C C 1
ATOM 6196 O O . LEU C 1 55 ? -37.457 -41.039 80.580 1.00 73.03 55 LEU C O 1
ATOM 6201 N N . GLU C 1 56 ? -37.087 -43.167 79.922 1.00 72.70 56 GLU C N 1
ATOM 6202 C CA . GLU C 1 56 ? -36.467 -43.606 81.172 1.00 72.54 56 GLU C CA 1
ATOM 6203 C C . GLU C 1 56 ? -35.228 -42.794 81.516 1.00 72.43 56 GLU C C 1
ATOM 6204 O O . GLU C 1 56 ? -35.050 -42.379 82.658 1.00 72.30 56 GLU C O 1
ATOM 6210 N N . ALA C 1 57 ? -34.379 -42.558 80.519 1.00 72.49 57 ALA C N 1
ATOM 6211 C CA . ALA C 1 57 ? -33.158 -41.777 80.721 1.00 72.32 57 ALA C CA 1
ATOM 6212 C C . ALA C 1 57 ? -33.420 -40.261 80.716 1.00 72.27 57 ALA C C 1
ATOM 6213 O O . ALA C 1 57 ? -32.518 -39.481 81.029 1.00 72.25 57 ALA C O 1
ATOM 6215 N N . HIS C 1 58 ? -34.657 -39.865 80.390 1.00 72.01 58 HIS C N 1
ATOM 6216 C CA . HIS C 1 58 ? -35.079 -38.453 80.318 1.00 71.84 58 HIS C CA 1
ATOM 6217 C C . HIS C 1 58 ? -34.419 -37.662 79.176 1.00 71.78 58 HIS C C 1
ATOM 6218 O O . HIS C 1 58 ? -34.193 -36.458 79.280 1.00 71.51 58 HIS C O 1
ATOM 6225 N N . LEU C 1 59 ? -34.120 -38.357 78.086 1.00 71.92 59 LEU C N 1
ATOM 6226 C CA . LEU C 1 59 ? -33.548 -37.736 76.894 1.00 72.16 59 LEU C CA 1
ATOM 6227 C C . LEU C 1 59 ? -34.652 -37.197 76.009 1.00 72.31 59 LEU C C 1
ATOM 6228 O O . LEU C 1 59 ? -34.440 -36.295 75.193 1.00 72.44 59 LEU C O 1
ATOM 6233 N N . VAL C 1 60 ? -35.830 -37.781 76.179 1.00 72.36 60 VAL C N 1
ATOM 6234 C CA . VAL C 1 60 ? -36.997 -37.440 75.397 1.00 72.37 60 VAL C CA 1
ATOM 6235 C C . VAL C 1 60 ? -38.184 -37.319 76.351 1.00 72.58 60 VAL C C 1
ATOM 6236 O O . VAL C 1 60 ? -38.170 -37.872 77.456 1.00 72.43 60 VAL C O 1
ATOM 6240 N N . GLN C 1 61 ? -39.193 -36.568 75.924 1.00 72.85 61 GLN C N 1
ATOM 6241 C CA . GLN C 1 61 ? -40.357 -36.314 76.741 1.00 73.48 61 GLN C CA 1
ATOM 6242 C C . GLN C 1 61 ? -41.645 -36.309 75.908 1.00 73.66 61 GLN C C 1
ATOM 6243 O O . GLN C 1 61 ? -41.684 -35.747 74.815 1.00 73.89 61 GLN C O 1
ATOM 6249 N N . GLU C 1 62 ? -42.694 -36.940 76.431 1.00 73.86 62 GLU C N 1
ATOM 6250 C CA . GLU C 1 62 ? -43.985 -36.999 75.738 1.00 74.13 62 GLU C CA 1
ATOM 6251 C C . GLU C 1 62 ? -44.703 -35.647 75.780 1.00 74.27 62 GLU C C 1
ATOM 6252 O O . GLU C 1 62 ? -44.376 -34.790 76.605 1.00 74.43 62 GLU C O 1
ATOM 6258 N N . LEU C 1 63 ? -45.659 -35.457 74.871 1.00 74.46 63 LEU C N 1
ATOM 6259 C CA . LEU C 1 63 ? -46.544 -34.284 74.873 1.00 74.59 63 LEU C CA 1
ATOM 6260 C C . LEU C 1 63 ? -47.936 -34.627 74.348 1.00 74.60 63 LEU C C 1
ATOM 6261 O O . LEU C 1 63 ? -48.878 -33.832 74.499 1.00 74.65 63 LEU C O 1
ATOM 6266 N N . GLY C 1 77 ? -47.672 -37.495 71.525 1.00 66.01 77 GLY C N 1
ATOM 6267 C CA . GLY C 1 77 ? -46.363 -38.074 70.695 1.00 66.19 77 GLY C CA 1
ATOM 6268 C C . GLY C 1 77 ? -45.088 -37.859 71.561 1.00 66.06 77 GLY C C 1
ATOM 6269 O O . GLY C 1 77 ? -45.087 -38.098 72.792 1.00 66.00 77 GLY C O 1
ATOM 6270 N N . LEU C 1 78 ? -44.016 -37.407 70.893 1.00 66.24 78 LEU C N 1
ATOM 6271 C CA . LEU C 1 78 ? -42.686 -37.192 71.519 1.00 66.11 78 LEU C CA 1
ATOM 6272 C C . LEU C 1 78 ? -42.028 -35.900 71.067 1.00 66.38 78 LEU C C 1
ATOM 6273 O O . LEU C 1 78 ? -42.149 -35.495 69.906 1.00 66.03 78 LEU C O 1
ATOM 6278 N N . VAL C 1 79 ? -41.293 -35.297 72.010 1.00 67.26 79 VAL C N 1
ATOM 6279 C CA . VAL C 1 79 ? -40.354 -34.204 71.728 1.00 67.55 79 VAL C CA 1
ATOM 6280 C C . VAL C 1 79 ? -39.112 -34.496 72.613 1.00 67.82 79 VAL C C 1
ATOM 6281 O O . VAL C 1 79 ? -39.133 -35.232 73.578 1.00 67.98 79 VAL C O 1
ATOM 6285 N N . VAL C 1 80 ? -38.038 -33.716 72.265 1.00 68.38 80 VAL C N 1
ATOM 6286 C CA . VAL C 1 80 ? -36.725 -33.951 72.864 1.00 68.67 80 VAL C CA 1
ATOM 6287 C C . VAL C 1 80 ? -36.628 -33.256 74.221 1.00 69.32 80 VAL C C 1
ATOM 6288 O O . VAL C 1 80 ? -37.273 -32.234 74.441 1.00 69.15 80 VAL C O 1
ATOM 6292 N N . GLU C 1 81 ? -35.849 -33.834 75.134 1.00 70.52 81 GLU C N 1
ATOM 6293 C CA . GLU C 1 81 ? -35.619 -33.236 76.464 1.00 71.75 81 GLU C CA 1
ATOM 6294 C C . GLU C 1 81 ? -34.163 -32.786 76.577 1.00 72.04 81 GLU C C 1
ATOM 6295 O O . GLU C 1 81 ? -33.250 -33.615 76.552 1.00 72.29 81 GLU C O 1
ATOM 6301 N N . THR C 1 82 ? -33.948 -31.479 76.717 1.00 72.60 82 THR C N 1
ATOM 6302 C CA . THR C 1 82 ? -32.589 -30.914 76.626 1.00 73.09 82 THR C CA 1
ATOM 6303 C C . THR C 1 82 ? -31.949 -30.298 77.885 1.00 73.24 82 THR C C 1
ATOM 6304 O O . THR C 1 82 ? -30.718 -30.316 78.011 1.00 73.77 82 THR C O 1
ATOM 6308 N N . GLU C 1 83 ? -32.750 -29.731 78.788 1.00 73.21 83 GLU C N 1
ATOM 6309 C CA . GLU C 1 83 ? -32.201 -28.896 79.864 1.00 73.20 83 GLU C CA 1
ATOM 6310 C C . GLU C 1 83 ? -31.281 -29.617 80.810 1.00 72.94 83 GLU C C 1
ATOM 6311 O O . GLU C 1 83 ? -30.193 -29.139 81.094 1.00 73.16 83 GLU C O 1
ATOM 6317 N N . ALA C 1 84 ? -31.706 -30.780 81.286 1.00 72.80 84 ALA C N 1
ATOM 6318 C CA . ALA C 1 84 ? -30.921 -31.522 82.275 1.00 72.32 84 ALA C CA 1
ATOM 6319 C C . ALA C 1 84 ? -29.603 -32.060 81.712 1.00 71.88 84 ALA C C 1
ATOM 6320 O O . ALA C 1 84 ? -28.836 -32.724 82.415 1.00 72.20 84 ALA C O 1
ATOM 6322 N N . TRP C 1 85 ? -29.329 -31.754 80.452 1.00 70.96 85 TRP C N 1
ATOM 6323 C CA . TRP C 1 85 ? -28.180 -32.323 79.787 1.00 70.51 85 TRP C CA 1
ATOM 6324 C C . TRP C 1 85 ? -27.262 -31.249 79.248 1.00 70.74 85 TRP C C 1
ATOM 6325 O O . TRP C 1 85 ? -27.689 -30.354 78.504 1.00 70.92 85 TRP C O 1
ATOM 6336 N N . HIS C 1 86 ? -25.994 -31.355 79.623 1.00 70.39 86 HIS C N 1
ATOM 6337 C CA . HIS C 1 86 ? -25.019 -30.378 79.250 1.00 70.14 86 HIS C CA 1
ATOM 6338 C C . HIS C 1 86 ? -23.808 -31.006 78.594 1.00 70.13 86 HIS C C 1
ATOM 6339 O O . HIS C 1 86 ? -23.404 -32.104 78.927 1.00 69.57 86 HIS C O 1
ATOM 6346 N N . TYR C 1 87 ? -23.218 -30.279 77.660 1.00 70.86 87 TYR C N 1
ATOM 6347 C CA . TYR C 1 87 ? -21.870 -30.598 77.176 1.00 71.13 87 TYR C CA 1
ATOM 6348 C C . TYR C 1 87 ? -20.941 -29.393 77.343 1.00 70.67 87 TYR C C 1
ATOM 6349 O O . TYR C 1 87 ? -21.391 -28.249 77.414 1.00 70.68 87 TYR C O 1
ATOM 6358 N N . LEU C 1 88 ? -19.653 -29.652 77.446 1.00 70.76 88 LEU C N 1
ATOM 6359 C CA . LEU C 1 88 ? -18.698 -28.564 77.589 1.00 71.22 88 LEU C CA 1
ATOM 6360 C C . LEU C 1 88 ? -18.105 -28.341 76.211 1.00 71.40 88 LEU C C 1
ATOM 6361 O O . LEU C 1 88 ? -17.675 -29.305 75.536 1.00 71.35 88 LEU C O 1
ATOM 6366 N N . SER C 1 89 ? -18.107 -27.094 75.764 1.00 71.06 89 SER C N 1
ATOM 6367 C CA . SER C 1 89 ? -17.584 -26.841 74.455 1.00 71.76 89 SER C CA 1
ATOM 6368 C C . SER C 1 89 ? -16.383 -25.904 74.512 1.00 72.02 89 SER C C 1
ATOM 6369 O O . SER C 1 89 ? 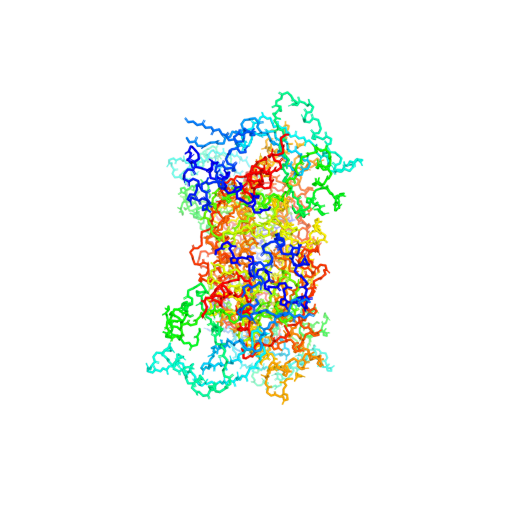-16.461 -24.805 75.044 1.00 72.82 89 SER C O 1
ATOM 6372 N N . LEU C 1 90 ? -15.252 -26.390 74.011 1.00 71.98 90 LEU C N 1
ATOM 6373 C CA . LEU C 1 90 ? -13.981 -25.680 74.017 1.00 71.01 90 LEU C CA 1
ATOM 6374 C C . LEU C 1 90 ? -13.606 -25.314 72.598 1.00 70.22 90 LEU C C 1
ATOM 6375 O O . LEU C 1 90 ? -13.790 -26.095 71.682 1.00 69.84 90 LEU C O 1
ATOM 6380 N N . ARG C 1 91 ? -13.042 -24.136 72.427 1.00 69.86 91 ARG C N 1
ATOM 6381 C CA . ARG C 1 91 ? -12.416 -23.785 71.171 1.00 70.11 91 ARG C CA 1
ATOM 6382 C C . ARG C 1 91 ? -11.060 -23.124 71.460 1.00 70.31 91 ARG C C 1
ATOM 6383 O O . ARG C 1 91 ? -10.962 -22.190 72.278 1.00 70.40 91 ARG C O 1
ATOM 6391 N N . ILE C 1 92 ? -10.017 -23.628 70.810 1.00 70.08 92 ILE C N 1
ATOM 6392 C CA . ILE C 1 92 ? -8.679 -23.076 70.976 1.00 70.38 92 ILE C CA 1
ATOM 6393 C C . ILE C 1 92 ? -8.302 -22.272 69.756 1.00 70.33 92 ILE C C 1
ATOM 6394 O O . ILE C 1 92 ? -8.332 -22.773 68.642 1.00 71.07 92 ILE C O 1
ATOM 6399 N N . SER C 1 93 ? -7.946 -21.017 69.947 1.00 70.56 93 SER C N 1
ATOM 6400 C CA . SER C 1 93 ? -7.435 -20.239 68.826 1.00 70.69 93 SER C CA 1
ATOM 6401 C C . SER C 1 93 ? -6.086 -19.643 69.183 1.00 70.55 93 SER C C 1
ATOM 6402 O O . SER C 1 93 ? -5.434 -20.100 70.135 1.00 70.64 93 SER C O 1
ATOM 6405 N N . ARG C 1 94 ? -5.684 -18.624 68.419 1.00 70.29 94 ARG C N 1
ATOM 6406 C CA . ARG C 1 94 ? -4.424 -17.925 68.603 1.00 69.73 94 ARG C CA 1
ATOM 6407 C C . ARG C 1 94 ? -4.409 -17.225 69.939 1.00 69.41 94 ARG C C 1
ATOM 6408 O O . ARG C 1 94 ? -4.962 -16.150 70.081 1.00 69.28 94 ARG C O 1
ATOM 6416 N N . GLY C 1 95 ? -3.779 -17.849 70.920 1.00 69.51 95 GLY C N 1
ATOM 6417 C CA . GLY C 1 95 ? -3.618 -17.248 72.234 1.00 69.73 95 GLY C CA 1
ATOM 6418 C C . GLY C 1 95 ? -4.868 -17.147 73.081 1.00 69.70 95 GLY C C 1
ATOM 6419 O O . GLY C 1 95 ? -4.926 -16.323 73.992 1.00 70.15 95 GLY C O 1
ATOM 6420 N N . GLU C 1 96 ? -5.866 -17.975 72.792 1.00 69.27 96 GLU C N 1
ATOM 6421 C CA . GLU C 1 96 ? -7.110 -17.957 73.550 1.00 69.33 96 GLU C CA 1
ATOM 6422 C C . GLU C 1 96 ? -7.827 -19.296 73.587 1.00 68.55 96 GLU C C 1
ATOM 6423 O O . GLU C 1 96 ? -7.789 -20.081 72.642 1.00 68.76 96 GLU C O 1
ATOM 6429 N N . ILE C 1 97 ? -8.469 -19.557 74.707 1.00 67.70 97 ILE C N 1
ATOM 6430 C CA . ILE C 1 97 ? -9.343 -20.676 74.801 1.00 67.47 97 ILE C CA 1
ATOM 6431 C C . ILE C 1 97 ? -10.691 -20.114 75.178 1.00 67.43 97 ILE C C 1
ATOM 6432 O O . ILE C 1 97 ? -10.774 -19.238 76.018 1.00 66.90 97 ILE C O 1
ATOM 6437 N N . PHE C 1 98 ? -11.732 -20.589 74.502 1.00 68.04 98 PHE C N 1
ATOM 6438 C CA . PHE C 1 98 ? -13.096 -20.245 74.822 1.00 68.43 98 PHE C CA 1
ATOM 6439 C C . PHE C 1 98 ? -13.681 -21.472 75.437 1.00 69.54 98 PHE C C 1
ATOM 6440 O O . PHE C 1 98 ? -13.579 -22.550 74.845 1.00 70.05 98 PHE C O 1
ATOM 6448 N N . LEU C 1 99 ? -14.238 -21.346 76.641 1.00 70.50 99 LEU C N 1
ATOM 6449 C CA . LEU C 1 99 ? -15.011 -22.455 77.222 1.00 71.42 99 LEU C CA 1
ATOM 6450 C C . LEU C 1 99 ? -16.441 -22.000 77.425 1.00 71.38 99 LEU C C 1
ATOM 6451 O O . LEU C 1 99 ? -16.677 -20.917 77.960 1.00 71.41 99 LEU C O 1
ATOM 6456 N N . ALA C 1 100 ? -17.393 -22.830 76.998 1.00 71.61 100 ALA C N 1
ATOM 6457 C CA . ALA C 1 100 ? -18.824 -22.561 77.220 1.00 71.53 100 ALA C CA 1
ATOM 6458 C C . ALA C 1 100 ? -19.599 -23.782 77.706 1.00 71.47 100 ALA C C 1
ATOM 6459 O O . ALA C 1 100 ? -19.337 -24.910 77.283 1.00 71.95 100 ALA C O 1
ATOM 6461 N N . LEU C 1 101 ? -20.547 -23.557 78.606 1.00 71.07 101 LEU C N 1
ATOM 6462 C CA . LEU C 1 101 ? -21.349 -24.651 79.083 1.00 71.08 101 LEU C CA 1
ATOM 6463 C C . LEU C 1 101 ? -22.658 -24.529 78.384 1.00 71.09 101 LEU C C 1
ATOM 6464 O O . LEU C 1 101 ? -23.309 -23.503 78.491 1.00 70.90 101 LEU C O 1
ATOM 6469 N N . ARG C 1 102 ? -23.047 -25.578 77.670 1.00 71.37 102 ARG C N 1
ATOM 6470 C CA . ARG C 1 102 ? -24.223 -25.526 76.826 1.00 71.77 102 ARG C CA 1
ATOM 6471 C C . ARG C 1 102 ? -25.200 -26.659 77.069 1.00 72.10 102 ARG C C 1
ATOM 6472 O O . ARG C 1 102 ? -24.788 -27.742 77.497 1.00 71.94 102 ARG C O 1
ATOM 6480 N N . ASP C 1 103 ? -26.481 -26.380 76.776 1.00 72.42 103 ASP C N 1
ATOM 6481 C CA . ASP C 1 103 ? -27.567 -27.370 76.609 1.00 72.78 103 ASP C CA 1
ATOM 6482 C C . ASP C 1 103 ? -27.224 -28.355 75.525 1.00 72.50 103 ASP C C 1
ATOM 6483 O O . ASP C 1 103 ? -26.512 -27.998 74.596 1.00 72.52 103 ASP C O 1
ATOM 6488 N N . LEU C 1 104 ? -27.795 -29.558 75.595 1.00 72.05 104 LEU C N 1
ATOM 6489 C CA . LEU C 1 104 ? -27.844 -30.450 74.452 1.00 71.60 104 LEU C CA 1
ATOM 6490 C C . LEU C 1 104 ? -28.569 -29.805 73.279 1.00 71.63 104 LEU C C 1
ATOM 6491 O O . LEU C 1 104 ? -28.402 -30.224 72.130 1.00 71.81 104 LEU C O 1
ATOM 6496 N N . SER C 1 105 ? -29.393 -28.800 73.559 1.00 71.53 105 SER C N 1
ATOM 6497 C CA . SER C 1 105 ? -30.049 -28.058 72.483 1.00 71.53 105 SER C CA 1
ATOM 6498 C C . SER C 1 105 ? -29.029 -27.138 71.840 1.00 71.77 105 SER C C 1
ATOM 6499 O O . SER C 1 105 ? -29.168 -26.771 70.688 1.00 72.02 105 SER C O 1
ATOM 6502 N N . SER C 1 106 ? -27.999 -26.804 72.613 1.00 72.11 106 SER C N 1
ATOM 6503 C CA . SER C 1 106 ? -26.913 -25.879 72.263 1.00 72.42 106 SER C CA 1
ATOM 6504 C C . SER C 1 106 ? -27.040 -24.561 73.013 1.00 72.59 106 SER C C 1
ATOM 6505 O O . SER C 1 106 ? -26.115 -23.759 72.970 1.00 73.38 106 SER C O 1
ATOM 6508 N N . LYS C 1 107 ? -28.174 -24.332 73.679 1.00 72.42 107 LYS C N 1
ATOM 6509 C CA . LYS C 1 107 ? -28.398 -23.103 74.451 1.00 72.32 107 LYS C CA 1
ATOM 6510 C C . LYS C 1 107 ? -27.282 -22.878 75.469 1.00 72.31 107 LYS C C 1
ATOM 6511 O O . LYS C 1 107 ? -26.842 -23.805 76.157 1.00 72.16 107 LYS C O 1
ATOM 6517 N N . LEU C 1 108 ? -26.832 -21.633 75.541 1.00 72.37 108 LEU C N 1
ATOM 6518 C CA . LEU C 1 108 ? -25.684 -21.250 76.346 1.00 72.42 108 LEU C CA 1
ATOM 6519 C C . LEU C 1 108 ? -26.062 -21.191 77.804 1.00 72.22 108 LEU C C 1
ATOM 6520 O O . LEU C 1 108 ? -27.120 -20.697 78.140 1.00 72.71 108 LEU C O 1
ATOM 6525 N N . VAL C 1 109 ? -25.200 -21.704 78.667 1.00 72.29 109 VAL C N 1
ATOM 6526 C CA . VAL C 1 109 ? -25.392 -21.576 80.110 1.00 72.16 109 VAL C CA 1
ATOM 6527 C C . VAL C 1 109 ? -24.358 -20.604 80.648 1.00 72.17 109 VAL C C 1
ATOM 6528 O O . VAL C 1 109 ? -24.729 -19.565 81.161 1.00 72.65 109 VAL C O 1
ATOM 6532 N N . VAL C 1 110 ? -23.073 -20.944 80.531 1.00 72.34 110 VAL C N 1
ATOM 6533 C CA . VAL C 1 110 ? -21.966 -19.987 80.761 1.00 72.42 110 VAL C CA 1
ATOM 6534 C C . VAL C 1 110 ? -20.928 -19.987 79.638 1.00 73.13 110 VAL C C 1
ATOM 6535 O O . VAL C 1 110 ? -20.696 -21.016 78.996 1.00 73.46 110 VAL C O 1
ATOM 6539 N N . GLU C 1 111 ? -20.330 -18.814 79.418 1.00 73.48 111 GLU C N 1
ATOM 6540 C CA . GLU C 1 111 ? -19.311 -18.563 78.406 1.00 73.99 111 GLU C CA 1
ATOM 6541 C C . GLU C 1 111 ? -18.109 -18.008 79.171 1.00 73.77 111 GLU C C 1
ATOM 6542 O O . GLU C 1 111 ? -18.276 -17.311 80.168 1.00 74.48 111 GLU C O 1
ATOM 6548 N N . GLU C 1 112 ? -16.897 -18.329 78.740 1.00 73.23 112 GLU C N 1
ATOM 6549 C CA . GLU C 1 112 ? -15.692 -17.754 79.321 1.00 72.53 112 GLU C CA 1
ATOM 6550 C C . GLU C 1 112 ? -14.687 -17.778 78.222 1.00 71.73 112 GLU C C 1
ATOM 6551 O O . GLU C 1 112 ? -14.811 -18.574 77.297 1.00 71.28 112 GLU C O 1
ATOM 6557 N N . SER C 1 113 ? -13.674 -16.927 78.318 1.00 71.31 113 SER C N 1
ATOM 6558 C CA . SER C 1 113 ? -12.455 -17.156 77.552 1.00 70.79 113 SER C CA 1
ATOM 6559 C C . SER C 1 113 ? -11.190 -16.793 78.338 1.00 70.81 113 SER C C 1
ATOM 6560 O O . SER C 1 113 ? -11.193 -15.901 79.193 1.00 70.50 113 SER C O 1
ATOM 6563 N N . GLN C 1 114 ? -10.112 -17.510 78.051 1.00 71.12 114 GLN C N 1
ATOM 6564 C CA . GLN C 1 114 ? -8.853 -17.284 78.738 1.00 72.00 114 GLN C CA 1
ATOM 6565 C C . GLN C 1 114 ? -7.717 -17.073 77.765 1.00 72.40 114 GLN C C 1
ATOM 6566 O O . GLN C 1 114 ? -7.772 -17.549 76.637 1.00 71.94 114 GLN C O 1
ATOM 6572 N N . GLU C 1 115 ? -6.703 -16.338 78.232 1.00 73.33 115 GLU C N 1
ATOM 6573 C CA . GLU C 1 115 ? -5.405 -16.188 77.584 1.00 74.12 115 GLU C CA 1
ATOM 6574 C C . GLU C 1 115 ? -4.823 -17.587 77.416 1.00 74.34 115 GLU C C 1
ATOM 6575 O O . GLU C 1 115 ? -4.911 -18.404 78.332 1.00 74.51 115 GLU C O 1
ATOM 6581 N N . LEU C 1 116 ? -4.261 -17.881 76.248 1.00 74.67 116 LEU C N 1
ATOM 6582 C CA . LEU C 1 116 ? -3.494 -19.121 76.063 1.00 75.12 116 LEU C CA 1
ATOM 6583 C C . LEU C 1 116 ? -2.137 -18.823 75.473 1.00 75.52 116 LEU C C 1
ATOM 6584 O O . LEU C 1 116 ? -1.883 -19.167 74.314 1.00 75.90 116 LEU C O 1
ATOM 6589 N N . ALA C 1 117 ? -1.275 -18.196 76.278 1.00 75.71 117 ALA C N 1
ATOM 6590 C CA . ALA C 1 117 ? 0.054 -17.748 75.845 1.00 75.68 117 ALA C CA 1
ATOM 6591 C C . ALA C 1 117 ? 0.677 -18.672 74.813 1.00 75.76 117 ALA C C 1
ATOM 6592 O O . ALA C 1 117 ? 0.753 -19.880 75.003 1.00 75.45 117 ALA C O 1
ATOM 6594 N N . LEU C 1 118 ? 1.115 -18.078 73.713 1.00 76.42 118 LEU C N 1
ATOM 6595 C CA . LEU C 1 118 ? 1.701 -18.819 72.601 1.00 76.75 118 LEU C CA 1
ATOM 6596 C C . LEU C 1 118 ? 3.002 -19.511 72.994 1.00 77.04 118 LEU C C 1
ATOM 6597 O O . LEU C 1 118 ? 3.325 -20.578 72.477 1.00 77.19 118 LEU C O 1
ATOM 6602 N N . LYS C 1 119 ? 3.737 -18.907 73.916 1.00 77.31 119 LYS C N 1
ATOM 6603 C CA . LYS C 1 119 ? 4.922 -19.540 74.449 1.00 77.90 119 LYS C CA 1
ATOM 6604 C C . LYS C 1 119 ? 4.944 -19.362 75.950 1.00 78.22 119 LYS C C 1
ATOM 6605 O O . LYS C 1 119 ? 5.370 -18.324 76.460 1.00 78.48 119 LYS C O 1
ATOM 6611 N N . ASP C 1 120 ? 4.463 -20.374 76.655 1.00 78.46 120 ASP C N 1
ATOM 6612 C CA . ASP C 1 120 ? 4.596 -20.402 78.100 1.00 78.75 120 ASP C CA 1
ATOM 6613 C C . ASP C 1 120 ? 5.497 -21.573 78.492 1.00 78.60 120 ASP C C 1
ATOM 6614 O O . ASP C 1 120 ? 5.981 -22.298 77.620 1.00 78.81 120 ASP C O 1
ATOM 6619 N N . ASP C 1 121 ? 5.742 -21.744 79.790 1.00 78.21 121 ASP C N 1
ATOM 6620 C CA . ASP C 1 121 ? 6.627 -22.805 80.263 1.00 77.69 121 ASP C CA 1
ATOM 6621 C C . ASP C 1 121 ? 5.921 -24.168 80.279 1.00 76.98 121 ASP C C 1
ATOM 6622 O O . ASP C 1 121 ? 6.506 -25.185 79.884 1.00 77.09 121 ASP C O 1
ATOM 6627 N N . LEU C 1 122 ? 4.664 -24.181 80.717 1.00 75.53 122 LEU C N 1
ATOM 6628 C CA . LEU C 1 122 ? 3.946 -25.432 80.918 1.00 74.40 122 LEU C CA 1
ATOM 6629 C C . LEU C 1 122 ? 3.357 -25.959 79.618 1.00 72.99 122 LEU C C 1
ATOM 6630 O O . LEU C 1 122 ? 2.716 -25.215 78.879 1.00 73.24 122 LEU C O 1
ATOM 6635 N N . PRO C 1 123 ? 3.558 -27.253 79.334 1.00 71.53 123 PRO C N 1
ATOM 6636 C CA . PRO C 1 123 ? 2.976 -27.842 78.131 1.00 70.70 123 PRO C CA 1
ATOM 6637 C C . PRO C 1 123 ? 1.528 -27.375 77.902 1.00 69.95 123 PRO C C 1
ATOM 6638 O O . PRO C 1 123 ? 0.811 -27.111 78.848 1.00 69.69 123 PRO C O 1
ATOM 6642 N N . LEU C 1 124 ? 1.103 -27.268 76.655 1.00 69.45 124 LEU C N 1
ATOM 6643 C CA . LEU C 1 124 ? -0.235 -26.766 76.376 1.00 68.82 124 LEU C CA 1
ATOM 6644 C C . LEU C 1 124 ? -1.348 -27.662 76.937 1.00 68.56 124 LEU C C 1
ATOM 6645 O O . LEU C 1 124 ? -2.407 -27.166 77.308 1.00 68.93 124 LEU C O 1
ATOM 6650 N N . LEU C 1 125 ? -1.125 -28.972 76.998 1.00 68.11 125 LEU C N 1
ATOM 6651 C CA . LEU C 1 125 ? -2.138 -29.869 77.528 1.00 67.61 125 LEU C CA 1
ATOM 6652 C C . LEU C 1 125 ? -2.471 -29.444 78.936 1.00 67.81 125 LEU C C 1
ATOM 6653 O O . LEU C 1 125 ? -3.637 -29.280 79.289 1.00 68.11 125 LEU C O 1
ATOM 6658 N N . ASP C 1 126 ? -1.425 -29.245 79.728 1.00 67.70 126 ASP C N 1
ATOM 6659 C CA . ASP C 1 126 ? -1.557 -28.821 81.100 1.00 67.95 126 ASP C CA 1
ATOM 6660 C C . ASP C 1 126 ? -2.325 -27.487 81.231 1.00 67.97 126 ASP C C 1
ATOM 6661 O O . ASP C 1 126 ? -3.251 -27.381 82.031 1.00 68.40 126 ASP C O 1
ATOM 6666 N N . ARG C 1 127 ? -1.991 -26.484 80.431 1.00 67.33 127 ARG C N 1
ATOM 6667 C CA . ARG C 1 127 ? -2.694 -25.223 80.555 1.00 67.24 127 ARG C CA 1
ATOM 6668 C C . ARG C 1 127 ? -4.170 -25.389 80.211 1.00 67.11 127 ARG C C 1
ATOM 6669 O O . ARG C 1 127 ? -5.060 -24.878 80.920 1.00 66.62 127 ARG C O 1
ATOM 6677 N N . ILE C 1 128 ? -4.442 -26.123 79.132 1.00 66.97 128 ILE C N 1
ATOM 6678 C CA . ILE C 1 128 ? -5.823 -26.456 78.820 1.00 66.00 128 ILE C CA 1
ATOM 6679 C C . ILE C 1 128 ? -6.482 -27.090 80.050 1.00 65.98 128 ILE C C 1
ATOM 6680 O O . ILE C 1 128 ? -7.493 -26.560 80.525 1.00 66.11 128 ILE C O 1
ATOM 6685 N N . ILE C 1 129 ? -5.893 -28.161 80.592 1.00 64.96 129 ILE C N 1
ATOM 6686 C CA . ILE C 1 129 ? -6.494 -28.856 81.731 1.00 64.93 129 ILE C CA 1
ATOM 6687 C C . ILE C 1 129 ? -6.672 -27.931 82.927 1.00 65.58 129 ILE C C 1
ATOM 6688 O O . ILE C 1 129 ? -7.672 -27.977 83.618 1.00 65.90 129 ILE C O 1
ATOM 6693 N N . SER C 1 130 ? -5.695 -27.075 83.148 1.00 66.02 130 SER C N 1
ATOM 6694 C CA . SER C 1 130 ? -5.792 -26.005 84.111 1.00 66.59 130 SER C CA 1
ATOM 6695 C C . SER C 1 130 ? -7.077 -25.159 83.950 1.00 67.00 130 SER C C 1
ATOM 6696 O O . SER C 1 130 ? -7.807 -24.948 84.916 1.00 68.12 130 SER C O 1
ATOM 6699 N N . HIS C 1 131 ? -7.363 -24.668 82.750 1.00 66.76 131 HIS C N 1
ATOM 6700 C CA . HIS C 1 131 ? -8.566 -23.881 82.556 1.00 66.79 131 HIS C CA 1
ATOM 6701 C C . HIS C 1 131 ? -9.819 -24.705 82.727 1.00 67.52 131 HIS C C 1
ATOM 6702 O O . HIS C 1 131 ? -10.799 -24.223 83.284 1.00 68.89 131 HIS C O 1
ATOM 6709 N N . ILE C 1 132 ? -9.825 -25.931 82.232 1.00 67.74 132 ILE C N 1
ATOM 6710 C CA . ILE C 1 132 ? -10.966 -26.788 82.475 1.00 67.74 132 ILE C CA 1
ATOM 6711 C C . ILE C 1 132 ? -11.189 -26.901 83.975 1.00 67.46 132 ILE C C 1
ATOM 6712 O O . ILE C 1 132 ? -12.272 -26.599 84.472 1.00 67.89 1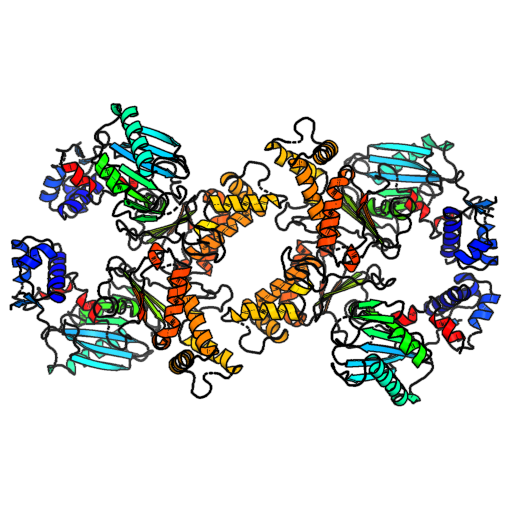32 ILE C O 1
ATOM 6717 N N . ASP C 1 133 ? -10.161 -27.275 84.712 1.00 67.12 133 ASP C N 1
ATOM 6718 C CA . ASP C 1 133 ? -10.332 -27.451 86.143 1.00 67.25 133 ASP C CA 1
ATOM 6719 C C . ASP C 1 133 ? -11.003 -26.241 86.757 1.00 66.99 133 ASP C C 1
ATOM 6720 O O . ASP C 1 133 ? -12.000 -26.370 87.477 1.00 67.08 133 ASP C O 1
ATOM 6725 N N . GLN C 1 134 ? -10.475 -25.065 86.446 1.00 66.52 134 GLN C N 1
ATOM 6726 C CA . GLN C 1 134 ? -10.965 -23.834 87.038 1.00 66.42 134 GLN C CA 1
ATOM 6727 C C . GLN C 1 134 ? -12.415 -23.563 86.618 1.00 66.34 134 GLN C C 1
ATOM 6728 O O . GLN C 1 134 ? -13.242 -23.071 87.398 1.00 66.10 134 GLN C O 1
ATOM 6734 N N . PHE C 1 135 ? -12.729 -23.906 85.381 1.00 66.47 135 PHE C N 1
ATOM 6735 C CA . PHE C 1 135 ? -14.094 -23.835 84.920 1.00 66.62 135 PHE C CA 1
ATOM 6736 C C . PHE C 1 135 ? -15.015 -24.700 85.767 1.00 66.82 135 PHE C C 1
ATOM 6737 O O . PHE C 1 135 ? -16.106 -24.280 86.098 1.00 67.10 135 PHE C O 1
ATOM 6745 N N . PHE C 1 136 ? -14.562 -25.893 86.142 1.00 66.94 136 PHE C N 1
ATOM 6746 C CA . PHE C 1 136 ? -15.398 -26.818 86.883 1.00 66.80 136 PHE C CA 1
ATOM 6747 C C . PHE C 1 136 ? -15.481 -26.440 88.339 1.00 66.37 136 PHE C C 1
ATOM 6748 O O . PHE C 1 136 ? -16.441 -26.805 89.016 1.00 67.13 136 PHE C O 1
ATOM 6756 N N . ILE C 1 137 ? -14.476 -25.751 88.853 1.00 65.01 137 ILE C N 1
ATOM 6757 C CA . ILE C 1 137 ? -14.601 -25.266 90.200 1.00 64.21 137 ILE C CA 1
ATOM 6758 C C . ILE C 1 137 ? -15.629 -24.124 90.232 1.00 64.50 137 ILE C C 1
ATOM 6759 O O . ILE C 1 137 ? -16.541 -24.136 91.049 1.00 64.39 137 ILE C O 1
ATOM 6764 N N . ARG C 1 138 ? -15.494 -23.155 89.333 1.00 64.72 138 ARG C N 1
ATOM 6765 C CA . ARG C 1 138 ? -16.385 -22.010 89.336 1.00 65.17 138 ARG C CA 1
ATOM 6766 C C . ARG C 1 138 ? -17.819 -22.391 89.041 1.00 65.16 138 ARG C C 1
ATOM 6767 O O . ARG C 1 138 ? -18.721 -21.923 89.695 1.00 64.89 138 ARG C O 1
ATOM 6775 N N . HIS C 1 139 ? -18.011 -23.258 88.066 1.00 65.82 139 HIS C N 1
ATOM 6776 C CA . HIS C 1 139 ? -19.320 -23.523 87.552 1.00 67.14 139 HIS C CA 1
ATOM 6777 C C . HIS C 1 139 ? -19.832 -24.895 87.934 1.00 68.20 139 HIS C C 1
ATOM 6778 O O . HIS C 1 139 ? -20.699 -25.463 87.269 1.00 68.55 139 HIS C O 1
ATOM 6785 N N . GLN C 1 140 ? -19.322 -25.401 89.046 1.00 69.65 140 GLN C N 1
ATOM 6786 C CA . GLN C 1 140 ? -19.797 -26.656 89.617 1.00 71.27 140 GLN C CA 1
ATOM 6787 C C . GLN C 1 140 ? -21.324 -26.724 89.753 1.00 72.26 140 GLN C C 1
ATOM 6788 O O . GLN C 1 140 ? -21.928 -27.756 89.458 1.00 72.78 140 GLN C O 1
ATOM 6794 N N . LYS C 1 141 ? -21.953 -25.643 90.211 1.00 73.05 141 LYS C N 1
ATOM 6795 C CA . LYS C 1 141 ? -23.395 -25.686 90.410 1.00 73.78 141 LYS C CA 1
ATOM 6796 C C . LYS C 1 141 ? -24.147 -25.619 89.083 1.00 74.24 141 LYS C C 1
ATOM 6797 O O . LYS C 1 141 ? -25.127 -26.343 88.905 1.00 74.56 141 LYS C O 1
ATOM 6803 N N . LYS C 1 142 ? -23.668 -24.800 88.138 1.00 74.67 142 LYS C N 1
ATOM 6804 C CA . LYS C 1 142 ? -24.323 -24.663 86.828 1.00 74.54 142 LYS C CA 1
ATOM 6805 C C . LYS C 1 142 ? -24.175 -25.948 86.071 1.00 75.01 142 LYS C C 1
ATOM 6806 O O . LYS C 1 142 ? -24.736 -26.117 84.991 1.00 75.85 142 LYS C O 1
ATOM 6812 N N . LEU C 1 143 ? -23.413 -26.875 86.614 1.00 75.51 143 LEU C N 1
ATOM 6813 C CA . LEU C 1 143 ? -23.315 -28.155 85.957 1.00 76.44 143 LEU C CA 1
ATOM 6814 C C . LEU C 1 143 ? -24.604 -28.940 86.069 1.00 77.08 143 LEU C C 1
ATOM 6815 O O . LEU C 1 143 ? -25.328 -28.844 87.074 1.00 77.56 143 LEU C O 1
ATOM 6820 N N . GLU C 1 144 ? -24.915 -29.712 85.038 1.00 77.34 144 GLU C N 1
ATOM 6821 C CA . GLU C 1 144 ? -25.993 -30.672 85.202 1.00 77.41 144 GLU C CA 1
ATOM 6822 C C . GLU C 1 144 ? -25.376 -32.050 85.112 1.00 77.26 144 GLU C C 1
ATOM 6823 O O . GLU C 1 144 ? -24.544 -32.425 85.953 1.00 77.69 144 GLU C O 1
ATOM 6829 N N . ARG C 1 145 ? -25.781 -32.803 84.102 1.00 76.61 145 ARG C N 1
ATOM 6830 C CA . ARG C 1 145 ? -25.031 -33.967 83.733 1.00 76.26 145 ARG C CA 1
ATOM 6831 C C . ARG C 1 145 ? -24.196 -33.523 82.568 1.00 75.63 145 ARG C C 1
ATOM 6832 O O . ARG C 1 145 ? -24.688 -33.345 81.442 1.00 75.71 145 ARG C O 1
ATOM 6840 N N . LEU C 1 146 ? -22.931 -33.283 82.854 1.00 74.77 146 LEU C N 1
ATOM 6841 C CA . LEU C 1 146 ? -21.970 -33.153 81.787 1.00 73.88 146 LEU C CA 1
ATOM 6842 C C . LEU C 1 146 ? -21.970 -34.474 81.031 1.00 72.98 146 LEU C C 1
ATOM 6843 O O . LEU C 1 146 ? -21.703 -35.524 81.602 1.00 73.06 146 LEU C O 1
ATOM 6848 N N . THR C 1 147 ? -22.306 -34.404 79.753 1.00 72.17 147 THR C N 1
ATOM 6849 C CA . THR C 1 147 ? -22.441 -35.570 78.898 1.00 71.06 147 THR C CA 1
ATOM 6850 C C . THR C 1 147 ? -21.148 -35.818 78.133 1.00 70.49 147 THR C C 1
ATOM 6851 O O . THR C 1 147 ? -20.846 -36.950 77.743 1.00 70.58 147 THR C O 1
ATOM 6855 N N . SER C 1 148 ? -20.390 -34.752 77.918 1.00 69.57 148 SER C N 1
ATOM 6856 C CA . SER C 1 148 ? -19.315 -34.772 76.941 1.00 68.57 148 SER C CA 1
ATOM 6857 C C . SER C 1 148 ? -18.659 -33.418 76.798 1.00 67.95 148 SER C C 1
ATOM 6858 O O . SER C 1 148 ? -19.229 -32.387 77.122 1.00 66.96 148 SER C O 1
ATOM 6861 N N . ILE C 1 149 ? -17.448 -33.451 76.263 1.00 68.31 149 ILE C N 1
ATOM 6862 C CA . ILE C 1 149 ? -16.704 -32.247 75.912 1.00 68.41 149 ILE C CA 1
ATOM 6863 C C . ILE C 1 149 ? -16.569 -32.217 74.403 1.00 67.71 149 ILE C C 1
ATOM 6864 O O . ILE C 1 149 ? -16.266 -33.233 73.779 1.00 67.56 149 ILE C O 1
ATOM 6869 N N . ALA C 1 150 ? -16.854 -31.065 73.818 1.00 67.56 150 ALA C N 1
ATOM 6870 C CA . ALA C 1 150 ? -16.607 -30.858 72.387 1.00 67.80 150 ALA C CA 1
ATOM 6871 C C . ALA C 1 150 ? -15.499 -29.820 72.256 1.00 67.86 150 ALA C C 1
ATOM 6872 O O . ALA C 1 150 ? -15.642 -28.689 72.723 1.00 68.12 150 ALA C O 1
ATOM 6874 N N . ILE C 1 151 ? -14.386 -30.211 71.651 1.00 67.55 151 ILE C N 1
ATOM 6875 C CA . ILE C 1 151 ? -13.302 -29.278 71.397 1.00 66.99 151 ILE C CA 1
ATOM 6876 C C . ILE C 1 151 ? -13.177 -28.949 69.926 1.00 67.08 151 ILE C C 1
ATOM 6877 O O . ILE C 1 151 ? -13.375 -29.801 69.062 1.00 67.01 151 ILE C O 1
ATOM 6882 N N . THR C 1 152 ? -12.828 -27.698 69.663 1.00 67.08 152 THR C N 1
ATOM 6883 C CA . THR C 1 152 ? -12.585 -27.216 68.328 1.00 66.85 152 THR C CA 1
ATOM 6884 C C . THR C 1 152 ? -11.274 -26.456 68.299 1.00 66.65 152 THR C C 1
ATOM 6885 O O . THR C 1 152 ? -11.055 -25.552 69.104 1.00 67.00 152 THR C O 1
ATOM 6889 N N . LEU C 1 153 ? -10.394 -26.839 67.385 1.00 66.21 153 LEU C N 1
ATOM 6890 C CA . LEU C 1 153 ? -9.089 -26.211 67.267 1.00 66.24 153 LEU C CA 1
ATOM 6891 C C . LEU C 1 153 ? -8.565 -26.366 65.881 1.00 65.78 153 LEU C C 1
ATOM 6892 O O . LEU C 1 153 ? -8.926 -27.324 65.198 1.00 65.42 153 LEU C O 1
ATOM 6897 N N . PRO C 1 154 ? -7.719 -25.414 65.452 1.00 65.62 154 PRO C N 1
ATOM 6898 C CA . PRO C 1 154 ? -6.955 -25.574 64.233 1.00 65.48 154 PRO C CA 1
ATOM 6899 C C . PRO C 1 154 ? -5.827 -26.555 64.490 1.00 65.90 154 PRO C C 1
ATOM 6900 O O . PRO C 1 154 ? -5.458 -26.790 65.637 1.00 66.60 154 PRO C O 1
ATOM 6904 N N . GLY C 1 155 ? -5.293 -27.141 63.436 1.00 66.26 155 GLY C N 1
ATOM 6905 C CA . GLY C 1 155 ? -4.233 -28.121 63.579 1.00 66.42 155 GLY C CA 1
ATOM 6906 C C . GLY C 1 155 ? -4.554 -29.372 62.806 1.00 66.63 155 GLY C C 1
ATOM 6907 O O . GLY C 1 155 ? -5.650 -29.513 62.272 1.00 66.97 155 GLY C O 1
ATOM 6908 N N . ILE C 1 156 ? -3.591 -30.276 62.722 1.00 66.75 156 ILE C N 1
ATOM 6909 C CA . ILE C 1 156 ? -3.828 -31.555 62.087 1.00 67.22 156 ILE C CA 1
ATOM 6910 C C . ILE C 1 156 ? -4.341 -32.496 63.177 1.00 67.54 156 ILE C C 1
ATOM 6911 O O . ILE C 1 156 ? -3.664 -32.736 64.170 1.00 67.91 156 ILE C O 1
ATOM 6916 N N . ILE C 1 157 ? -5.554 -33.003 63.002 1.00 67.98 157 ILE C N 1
ATOM 6917 C CA . ILE C 1 157 ? -6.234 -33.696 64.080 1.00 68.30 157 ILE C CA 1
ATOM 6918 C C . ILE C 1 157 ? -6.669 -35.091 63.703 1.00 68.94 157 ILE C C 1
ATOM 6919 O O . ILE C 1 157 ? -7.435 -35.273 62.765 1.00 69.05 157 ILE C O 1
ATOM 6924 N N . ASP C 1 158 ? -6.180 -36.072 64.453 1.00 69.70 158 ASP C N 1
ATOM 6925 C CA . ASP C 1 158 ? -6.797 -37.381 64.507 1.00 70.48 158 ASP C CA 1
ATOM 6926 C C . ASP C 1 158 ? -8.121 -37.210 65.255 1.00 71.19 158 ASP C C 1
ATOM 6927 O O . ASP C 1 158 ? -8.137 -37.250 66.490 1.00 70.83 158 ASP C O 1
ATOM 6932 N N . THR C 1 159 ? -9.222 -37.000 64.521 1.00 72.00 159 THR C N 1
ATOM 6933 C CA . THR C 1 159 ? -10.536 -36.858 65.176 1.00 72.98 159 THR C CA 1
ATOM 6934 C C . THR C 1 159 ? -10.954 -38.152 65.844 1.00 73.53 159 THR C C 1
ATOM 6935 O O . THR C 1 159 ? -11.532 -38.121 66.929 1.00 73.94 159 THR C O 1
ATOM 6939 N N . GLU C 1 160 ? -10.639 -39.277 65.201 1.00 74.07 160 GLU C N 1
ATOM 6940 C CA . GLU C 1 160 ? -10.961 -40.601 65.723 1.00 74.58 160 GLU C CA 1
ATOM 6941 C C . GLU C 1 160 ? -10.597 -40.778 67.208 1.00 74.40 160 GLU C C 1
ATOM 6942 O O . GLU C 1 160 ? -11.492 -41.011 68.012 1.00 74.73 160 GLU C O 1
ATOM 6948 N N . ASN C 1 161 ? -9.316 -40.646 67.572 1.00 74.29 161 ASN C N 1
ATOM 6949 C CA . ASN C 1 161 ? -8.872 -40.830 68.976 1.00 73.84 161 ASN C CA 1
ATOM 6950 C C . ASN C 1 161 ? -8.635 -39.508 69.664 1.00 73.42 161 ASN C C 1
ATOM 6951 O O . ASN C 1 161 ? -8.312 -39.472 70.848 1.00 73.54 161 ASN C O 1
ATOM 6956 N N . GLY C 1 162 ? -8.762 -38.415 68.924 1.00 73.03 162 GLY C N 1
ATOM 6957 C CA . GLY C 1 162 ? -8.593 -37.084 69.522 1.00 72.41 162 GLY C CA 1
ATOM 6958 C C . GLY C 1 162 ? -7.159 -36.764 69.911 1.00 71.65 162 GLY C C 1
ATOM 6959 O O . GLY C 1 162 ? -6.910 -36.203 70.981 1.00 72.08 162 GLY C O 1
ATOM 6960 N N . ILE C 1 163 ? -6.219 -37.143 69.054 1.00 70.41 163 ILE C N 1
ATOM 6961 C CA . ILE C 1 163 ? -4.838 -36.743 69.213 1.00 69.52 163 ILE C CA 1
ATOM 6962 C C . ILE C 1 163 ? -4.583 -35.563 68.287 1.00 69.00 163 ILE C C 1
ATOM 6963 O O . ILE C 1 163 ? -4.848 -35.652 67.093 1.00 69.01 163 ILE C O 1
ATOM 6968 N N . VAL C 1 164 ? -4.072 -34.462 68.828 1.00 68.25 164 VAL C N 1
ATOM 6969 C CA . VAL C 1 164 ? -3.608 -33.377 67.972 1.00 67.67 164 VAL C CA 1
ATOM 6970 C C . VAL C 1 164 ? -2.169 -33.624 67.580 1.00 67.88 164 VAL C C 1
ATOM 6971 O O . VAL C 1 164 ? -1.275 -33.639 68.421 1.00 67.74 164 VAL C O 1
ATOM 6975 N N . HIS C 1 165 ? -1.971 -33.812 66.285 1.00 68.13 165 HIS C N 1
ATOM 6976 C CA . HIS C 1 165 ? -0.679 -34.088 65.728 1.00 68.62 165 HIS C CA 1
ATOM 6977 C C . HIS C 1 165 ? 0.226 -32.864 65.743 1.00 69.31 165 HIS C C 1
ATOM 6978 O O . HIS C 1 165 ? 1.322 -32.912 66.295 1.00 69.52 165 HIS C O 1
ATOM 6985 N N . ARG C 1 166 ? -0.220 -31.777 65.125 1.00 70.15 166 ARG C N 1
ATOM 6986 C CA . ARG C 1 166 ? 0.558 -30.540 65.035 1.00 71.41 166 ARG C CA 1
ATOM 6987 C C . ARG C 1 166 ? -0.494 -29.452 65.033 1.00 72.11 166 ARG C C 1
ATOM 6988 O O . ARG C 1 166 ? -1.639 -29.755 64.782 1.00 71.85 166 ARG C O 1
ATOM 7004 N N . PRO C 1 168 ? -1.048 -24.910 64.198 1.00 75.09 168 PRO C N 1
ATOM 7005 C CA . PRO C 1 168 ? -0.430 -23.648 63.811 1.00 74.85 168 PRO C CA 1
ATOM 7006 C C . PRO C 1 168 ? 0.325 -22.909 64.923 1.00 74.65 168 PRO C C 1
ATOM 7007 O O . PRO C 1 168 ? 1.558 -22.880 64.895 1.00 75.23 168 PRO C O 1
ATOM 7011 N N . PHE C 1 169 ? -0.382 -22.337 65.893 1.00 73.81 169 PHE C N 1
ATOM 7012 C CA . PHE C 1 169 ? 0.223 -21.285 66.722 1.00 73.38 169 PHE C CA 1
ATOM 7013 C C . PHE C 1 169 ? 1.098 -21.790 67.862 1.00 72.93 169 PHE C C 1
ATOM 7014 O O . PHE C 1 169 ? 2.020 -21.116 68.307 1.00 72.81 169 PHE C O 1
ATOM 7022 N N . TYR C 1 170 ? 0.791 -22.996 68.319 1.00 72.52 170 TYR C N 1
ATOM 7023 C CA . TYR C 1 170 ? 1.451 -23.615 69.443 1.00 71.67 170 TYR C CA 1
ATOM 7024 C C . TYR C 1 170 ? 2.508 -24.565 68.911 1.00 71.72 170 TYR C C 1
ATOM 7025 O O . TYR C 1 170 ? 2.243 -25.743 68.668 1.00 71.29 170 TYR C O 1
ATOM 7034 N N . GLU C 1 171 ? 3.705 -24.012 68.697 1.00 72.11 171 GLU C N 1
ATOM 7035 C CA . GLU C 1 171 ? 4.827 -24.739 68.084 1.00 72.36 171 GLU C CA 1
ATOM 7036 C C . GLU C 1 171 ? 5.153 -26.000 68.866 1.00 72.21 171 GLU C C 1
ATOM 7037 O O . GLU C 1 171 ? 5.621 -26.988 68.304 1.00 71.94 171 GLU C O 1
ATOM 7043 N N . ASP C 1 172 ? 4.881 -25.951 70.168 1.00 72.23 172 ASP C N 1
ATOM 7044 C CA . ASP C 1 172 ? 5.215 -27.028 71.085 1.00 72.20 172 ASP C CA 1
ATOM 7045 C C . ASP C 1 172 ? 4.416 -28.302 70.864 1.00 71.85 172 ASP C C 1
ATOM 7046 O O . ASP C 1 172 ? 4.873 -29.394 71.198 1.00 72.02 172 ASP C O 1
ATOM 7051 N N . VAL C 1 173 ? 3.232 -28.159 70.290 1.00 71.28 173 VAL C N 1
ATOM 7052 C CA . VAL C 1 173 ? 2.283 -29.249 70.232 1.00 70.91 173 VAL C CA 1
ATOM 7053 C C . VAL C 1 173 ? 2.703 -30.332 69.248 1.00 70.93 173 VAL C C 1
ATOM 7054 O O . VAL C 1 173 ? 2.858 -30.084 68.060 1.00 70.86 173 VAL C O 1
ATOM 7058 N N . LYS C 1 174 ? 2.891 -31.531 69.778 1.00 71.10 174 LYS C N 1
ATOM 7059 C CA . LYS C 1 174 ? 3.248 -32.688 68.991 1.00 71.86 174 LYS C CA 1
ATOM 7060 C C . LYS C 1 174 ? 2.612 -33.933 69.591 1.00 72.35 174 LYS C C 1
ATOM 7061 O O . LYS C 1 174 ? 2.871 -34.276 70.740 1.00 72.70 174 LYS C O 1
ATOM 7067 N N . GLU C 1 175 ? 1.783 -34.604 68.796 1.00 73.10 175 GLU C N 1
ATOM 7068 C CA . GLU C 1 175 ? 1.039 -35.808 69.197 1.00 73.88 175 GLU C CA 1
ATOM 7069 C C . GLU C 1 175 ? 0.438 -35.658 70.594 1.00 74.60 175 GLU C C 1
ATOM 7070 O O . GLU C 1 175 ? 0.708 -36.451 71.494 1.00 74.73 175 GLU C O 1
ATOM 7084 N N . PRO C 1 177 ? -2.241 -36.075 73.275 1.00 75.05 177 PRO C N 1
ATOM 7085 C CA . PRO C 1 177 ? -3.371 -36.958 73.585 1.00 74.78 177 PRO C CA 1
ATOM 7086 C C . PRO C 1 177 ? -4.607 -36.233 74.164 1.00 74.96 177 PRO C C 1
ATOM 7087 O O . PRO C 1 177 ? -5.234 -36.733 75.112 1.00 74.89 177 PRO C O 1
ATOM 7091 N N . LEU C 1 178 ? -4.957 -35.084 73.589 1.00 74.68 178 LEU C N 1
ATOM 7092 C CA . LEU C 1 178 ? -5.947 -34.197 74.177 1.00 74.74 178 LEU C CA 1
ATOM 7093 C C . LEU C 1 178 ? -7.178 -34.965 74.606 1.00 75.05 178 LEU C C 1
ATOM 7094 O O . LEU C 1 178 ? -7.580 -34.918 75.782 1.00 75.07 178 LEU C O 1
ATOM 7099 N N . GLY C 1 179 ? -7.770 -35.661 73.629 1.00 75.05 179 GLY C N 1
ATOM 7100 C CA . GLY C 1 179 ? -9.004 -36.412 73.808 1.00 74.71 179 GLY C CA 1
ATOM 7101 C C . GLY C 1 179 ? -8.901 -37.350 74.985 1.00 74.78 179 GLY C C 1
ATOM 7102 O O . GLY C 1 179 ? -9.745 -37.319 75.892 1.00 75.12 179 GLY C O 1
ATOM 7103 N N . GLU C 1 180 ? -7.844 -38.158 74.984 1.00 74.47 180 GLU C N 1
ATOM 7104 C CA . GLU C 1 180 ? -7.606 -39.118 76.046 1.00 74.40 180 GLU C CA 1
ATOM 7105 C C . GLU C 1 180 ? -7.357 -38.465 77.405 1.00 73.98 180 GLU C C 1
ATOM 7106 O O . GLU C 1 180 ? -7.977 -38.857 78.384 1.00 74.20 180 GLU C O 1
ATOM 7112 N N . ALA C 1 181 ? -6.477 -37.468 77.469 1.00 73.30 181 ALA C N 1
ATOM 7113 C CA . ALA C 1 181 ? -6.169 -36.803 78.739 1.00 73.26 181 ALA C CA 1
ATOM 7114 C C . ALA C 1 181 ? -7.410 -36.228 79.395 1.00 73.48 181 ALA C C 1
ATOM 7115 O O . ALA C 1 181 ? -7.576 -36.274 80.608 1.00 72.89 181 ALA C O 1
ATOM 7117 N N . LEU C 1 182 ? -8.276 -35.659 78.574 1.00 74.45 182 LEU C N 1
ATOM 7118 C CA . LEU C 1 182 ? -9.455 -35.001 79.076 1.00 75.26 182 LEU C CA 1
ATOM 7119 C C . LEU C 1 182 ? -10.496 -36.013 79.502 1.00 75.88 182 LEU C C 1
ATOM 7120 O O . LEU C 1 182 ? -11.213 -35.785 80.485 1.00 75.96 182 LEU C O 1
ATOM 7125 N N . GLU C 1 183 ? -10.566 -37.132 78.773 1.00 76.02 183 GLU C N 1
ATOM 7126 C CA . GLU C 1 183 ? -11.485 -38.207 79.128 1.00 76.70 183 GLU C CA 1
ATOM 7127 C C . GLU C 1 183 ? -11.049 -38.839 80.435 1.00 76.64 183 GLU C C 1
ATOM 7128 O O . GLU C 1 183 ? -11.869 -39.072 81.312 1.00 77.46 183 GLU C O 1
ATOM 7134 N N . GLN C 1 184 ? -9.747 -39.064 80.581 1.00 76.34 184 GLN C N 1
ATOM 7135 C CA . GLN C 1 184 ? -9.191 -39.763 81.736 1.00 75.65 184 GLN C CA 1
ATOM 7136 C C . GLN C 1 184 ? -9.207 -38.898 82.980 1.00 75.08 184 GLN C C 1
ATOM 7137 O O . GLN C 1 184 ? -8.435 -39.122 83.902 1.00 75.01 184 GLN C O 1
ATOM 7143 N N . HIS C 1 185 ? -10.098 -37.923 83.011 1.00 74.67 185 HIS C N 1
ATOM 7144 C CA . HIS C 1 185 ? -9.919 -36.771 83.870 1.00 74.46 185 HIS C CA 1
ATOM 7145 C C . HIS C 1 185 ? -11.238 -36.089 84.157 1.00 73.76 185 HIS C C 1
ATOM 7146 O O . HIS C 1 185 ? -11.463 -35.595 85.261 1.00 73.44 185 HIS C O 1
ATOM 7153 N N . THR C 1 186 ? -12.104 -36.071 83.143 1.00 73.15 186 THR C N 1
ATOM 7154 C CA . THR C 1 186 ? -13.522 -35.747 83.314 1.00 72.25 186 THR C CA 1
ATOM 7155 C C . THR C 1 186 ? -14.420 -36.996 83.336 1.00 71.41 186 THR C C 1
ATOM 7156 O O . THR C 1 186 ? -15.534 -36.944 83.837 1.00 71.50 186 THR C O 1
ATOM 7160 N N . GLY C 1 187 ? -13.936 -38.105 82.787 1.00 70.49 187 GLY C N 1
ATOM 7161 C CA . GLY C 1 187 ? -14.697 -39.367 82.755 1.00 70.21 187 GLY C CA 1
ATOM 7162 C C . GLY C 1 187 ? -15.763 -39.401 81.675 1.00 69.74 187 GLY C C 1
ATOM 7163 O O . GLY C 1 187 ? -16.614 -40.262 81.652 1.00 69.58 187 GLY C O 1
ATOM 7164 N N . VAL C 1 188 ? -15.657 -38.475 80.740 1.00 70.05 188 VAL C N 1
ATOM 7165 C CA . VAL C 1 188 ? -16.725 -38.114 79.829 1.00 69.76 188 VAL C CA 1
ATOM 7166 C C . VAL C 1 188 ? -16.161 -38.161 78.400 1.00 69.59 188 VAL C C 1
ATOM 7167 O O . VAL C 1 188 ? -14.963 -37.956 78.220 1.00 69.72 188 VAL C O 1
ATOM 7171 N N . PRO C 1 189 ? -16.988 -38.488 77.383 1.00 69.38 189 PRO C N 1
ATOM 7172 C CA . PRO C 1 189 ? -16.397 -38.557 76.048 1.00 69.30 189 PRO C CA 1
ATOM 7173 C C . PRO C 1 189 ? -15.987 -37.183 75.557 1.00 69.16 189 PRO C C 1
ATOM 7174 O O . PRO C 1 189 ? -16.592 -36.168 75.921 1.00 69.01 189 PRO C O 1
ATOM 7178 N N . VAL C 1 190 ? -14.963 -37.156 74.724 1.00 69.01 190 VAL C N 1
ATOM 7179 C CA . VAL C 1 190 ? -14.436 -35.900 74.245 1.00 68.81 190 VAL C CA 1
ATOM 7180 C C . VAL C 1 190 ? -14.334 -35.987 72.749 1.00 69.00 190 VAL C C 1
ATOM 7181 O O . VAL C 1 190 ? -13.685 -36.886 72.219 1.00 69.25 190 VAL C O 1
ATOM 7185 N N . TYR C 1 191 ? -14.992 -35.051 72.081 1.00 69.24 191 TYR C N 1
ATOM 7186 C CA . TYR C 1 191 ? -15.011 -35.004 70.642 1.00 69.89 191 TYR C CA 1
ATOM 7187 C C . TYR C 1 191 ? -14.224 -33.812 70.198 1.00 70.06 191 TYR C C 1
ATOM 7188 O O . TYR C 1 191 ? -14.556 -32.684 70.541 1.00 70.77 191 TYR C O 1
ATOM 7197 N N . ILE C 1 192 ? -13.191 -34.084 69.416 1.00 70.15 192 ILE C N 1
ATOM 7198 C CA . ILE C 1 192 ? -12.303 -33.076 68.882 1.00 70.22 192 ILE C CA 1
ATOM 7199 C C . ILE C 1 192 ? -12.447 -33.006 67.372 1.00 70.04 192 ILE C C 1
ATOM 7200 O O . ILE C 1 192 ? -12.487 -34.037 66.708 1.00 70.35 192 ILE C O 1
ATOM 7205 N N . GLN C 1 193 ? -12.503 -31.789 66.839 1.00 69.49 193 GLN C N 1
ATOM 7206 C CA . GLN C 1 193 ? -12.680 -31.584 65.423 1.00 69.21 193 GLN C CA 1
ATOM 7207 C C . GLN C 1 193 ? -11.875 -30.381 64.986 1.00 68.94 193 GLN C C 1
ATOM 7208 O O . GLN C 1 193 ? -11.546 -29.545 65.812 1.00 69.03 193 GLN C O 1
ATOM 7214 N N . HIS C 1 194 ? -11.558 -30.298 63.694 1.00 68.51 194 HIS C N 1
ATOM 7215 C CA . HIS C 1 194 ? -10.903 -29.116 63.168 1.00 68.34 194 HIS C CA 1
ATOM 7216 C C . HIS C 1 194 ? -11.882 -27.962 63.186 1.00 68.40 194 HIS C C 1
ATOM 7217 O O . HIS C 1 194 ? -13.059 -28.138 62.902 1.00 68.38 194 HIS C O 1
ATOM 7224 N N . ASP C 1 195 ? -11.388 -26.781 63.533 1.00 68.90 195 ASP C N 1
ATOM 7225 C CA . ASP C 1 195 ? -12.185 -25.560 63.502 1.00 69.45 195 ASP C CA 1
ATOM 7226 C C . ASP C 1 195 ? -13.168 -25.575 62.328 1.00 69.08 195 ASP C C 1
ATOM 7227 O O . ASP C 1 195 ? -14.370 -25.497 62.523 1.00 68.88 195 ASP C O 1
ATOM 7232 N N . ILE C 1 196 ? -12.636 -25.721 61.118 1.00 68.85 196 ILE C N 1
ATOM 7233 C CA . ILE C 1 196 ? -13.406 -25.562 59.898 1.00 68.44 196 ILE C CA 1
ATOM 7234 C C . ILE C 1 196 ? -14.408 -26.669 59.669 1.00 68.51 196 ILE C C 1
ATOM 7235 O O . ILE C 1 196 ? -15.525 -26.408 59.215 1.00 68.78 196 ILE C O 1
ATOM 7240 N N . SER C 1 197 ? -14.013 -27.898 59.978 1.00 68.04 197 SER C N 1
ATOM 7241 C CA . SER C 1 197 ? -14.929 -29.015 59.887 1.00 67.61 197 SER C CA 1
ATOM 7242 C C . SER C 1 197 ? -16.123 -28.796 60.799 1.00 67.32 197 SER C C 1
ATOM 7243 O O . SER C 1 197 ? -17.255 -28.972 60.386 1.00 67.21 197 SER C O 1
ATOM 7246 N N . ALA C 1 198 ? -15.860 -28.391 62.035 1.00 67.31 198 ALA C N 1
ATOM 7247 C CA . ALA C 1 198 ? -16.918 -28.228 63.016 1.00 67.25 198 ALA C CA 1
ATOM 7248 C C . ALA C 1 198 ? -17.896 -27.185 62.528 1.00 67.14 198 ALA C C 1
ATOM 7249 O O . ALA C 1 198 ? -19.100 -27.399 62.551 1.00 67.05 198 ALA C O 1
ATOM 7251 N N . TRP C 1 199 ? -17.356 -26.067 62.064 1.00 67.19 199 TRP C N 1
ATOM 7252 C CA . TRP C 1 199 ? -18.147 -24.968 61.573 1.00 67.51 199 TRP C CA 1
ATOM 7253 C C . TRP C 1 199 ? -18.961 -25.399 60.368 1.00 68.22 199 TRP C C 1
ATOM 7254 O O . TRP C 1 199 ? -20.122 -25.027 60.238 1.00 68.06 199 TRP C O 1
ATOM 7265 N N . THR C 1 200 ? -18.346 -26.197 59.498 1.00 69.09 200 THR C N 1
ATOM 7266 C CA . THR C 1 200 ? -19.014 -26.672 58.306 1.00 69.79 200 THR C CA 1
ATOM 7267 C C . THR C 1 200 ? -20.178 -27.587 58.669 1.00 71.19 200 THR C C 1
ATOM 7268 O O . THR C 1 200 ? -21.209 -27.560 58.015 1.00 71.57 200 THR C O 1
ATOM 7280 N N . ALA C 1 202 ? -21.674 -27.396 61.722 1.00 71.65 202 ALA C N 1
ATOM 7281 C CA . ALA C 1 202 ? -22.553 -26.441 62.411 1.00 69.44 202 ALA C CA 1
ATOM 7282 C C . ALA C 1 202 ? -23.511 -25.767 61.440 1.00 68.13 202 ALA C C 1
ATOM 7283 O O . ALA C 1 202 ? -24.685 -25.589 61.740 1.00 67.61 202 ALA C O 1
ATOM 7285 N N . GLU C 1 203 ? -23.009 -25.424 60.261 1.00 67.01 203 GLU C N 1
ATOM 7286 C CA . GLU C 1 203 ? -23.814 -24.711 59.280 1.00 66.01 203 GLU C CA 1
ATOM 7287 C C . GLU C 1 203 ? -24.824 -25.626 58.588 1.00 65.59 203 GLU C C 1
ATOM 7288 O O . GLU C 1 203 ? -25.861 -25.171 58.129 1.00 65.26 203 GLU C O 1
ATOM 7294 N N . ALA C 1 204 ? -24.521 -26.920 58.544 1.00 65.19 204 ALA C N 1
ATOM 7295 C CA . ALA C 1 204 ? -25.378 -27.901 57.892 1.00 64.63 204 ALA C CA 1
ATOM 7296 C C . ALA C 1 204 ? -26.521 -28.368 58.799 1.00 64.72 204 ALA C C 1
ATOM 7297 O O . ALA C 1 204 ? -27.543 -28.862 58.315 1.00 65.16 204 ALA C O 1
ATOM 7299 N N . LEU C 1 205 ? -26.349 -28.220 60.109 1.00 64.60 205 LEU C N 1
ATOM 7300 C CA . LEU C 1 205 ? -27.376 -28.614 61.063 1.00 64.54 205 LEU C CA 1
ATOM 7301 C C . LEU C 1 205 ? -28.159 -27.410 61.528 1.00 64.29 205 LEU C C 1
ATOM 7302 O O . LEU C 1 205 ? -29.367 -27.454 61.581 1.00 64.59 205 LEU C O 1
ATOM 7307 N N . PHE C 1 206 ? -27.458 -26.336 61.862 1.00 64.23 206 PHE C N 1
ATOM 7308 C CA . PHE C 1 206 ? -28.066 -25.164 62.463 1.00 63.97 206 PHE C CA 1
ATOM 7309 C C . PHE C 1 206 ? -28.116 -23.980 61.535 1.00 64.06 206 PHE C C 1
ATOM 7310 O O . PHE C 1 206 ? -28.881 -23.060 61.761 1.00 64.27 206 PHE C O 1
ATOM 7318 N N . GLY C 1 207 ? -27.285 -23.975 60.505 1.00 64.32 207 GLY C N 1
ATOM 7319 C CA . GLY C 1 207 ? -26.999 -22.717 59.831 1.00 64.51 207 GLY C CA 1
ATOM 7320 C C . GLY C 1 207 ? -27.554 -22.434 58.457 1.00 64.58 207 GLY C C 1
ATOM 7321 O O . GLY C 1 207 ? -28.728 -22.665 58.171 1.00 64.21 207 GLY C O 1
ATOM 7322 N N . ALA C 1 208 ? -26.666 -21.915 57.613 1.00 65.00 208 ALA C N 1
ATOM 7323 C CA . ALA C 1 208 ? -27.032 -21.336 56.335 1.00 65.29 208 ALA C CA 1
ATOM 7324 C C . ALA C 1 208 ? -27.139 -22.410 55.291 1.00 65.47 208 ALA C C 1
ATOM 7325 O O . ALA C 1 208 ? -27.567 -22.142 54.174 1.00 66.10 208 ALA C O 1
ATOM 7327 N N . SER C 1 209 ? -26.747 -23.625 55.650 1.00 65.58 209 SER C N 1
ATOM 7328 C CA . SER C 1 209 ? -26.800 -24.751 54.722 1.00 65.55 209 SER C CA 1
ATOM 7329 C C . SER C 1 209 ? -27.622 -25.922 55.244 1.00 65.70 209 SER C C 1
ATOM 7330 O O . SER C 1 209 ? -27.424 -27.061 54.808 1.00 65.89 209 SER C O 1
ATOM 7333 N N . ARG C 1 210 ? -28.541 -25.649 56.167 1.00 65.62 210 ARG C N 1
ATOM 7334 C CA . ARG C 1 210 ? -29.478 -26.665 56.606 1.00 65.86 210 ARG C CA 1
ATOM 7335 C C . ARG C 1 210 ? -30.132 -27.326 55.412 1.00 66.17 210 ARG C C 1
ATOM 7336 O O . ARG C 1 210 ? -30.624 -26.643 54.510 1.00 65.94 210 ARG C O 1
ATOM 7344 N N . GLY C 1 211 ? -30.088 -28.656 55.400 1.00 66.85 211 GLY C N 1
ATOM 7345 C CA . GLY C 1 211 ? -30.797 -29.473 54.410 1.00 67.42 211 GLY C CA 1
ATOM 7346 C C . GLY C 1 211 ? -30.180 -29.601 53.029 1.00 67.87 211 GLY C C 1
ATOM 7347 O O . GLY C 1 211 ? -30.890 -29.902 52.069 1.00 68.30 211 GLY C O 1
ATOM 7348 N N . ALA C 1 212 ? -28.873 -29.365 52.922 1.00 67.98 212 ALA C N 1
ATOM 7349 C CA . ALA C 1 212 ? -28.137 -29.548 51.675 1.00 68.19 212 ALA C CA 1
ATOM 7350 C C . ALA C 1 212 ? -27.297 -30.814 51.744 1.00 68.40 212 ALA C C 1
ATOM 7351 O O . ALA C 1 212 ? -26.769 -31.166 52.789 1.00 68.76 212 ALA C O 1
ATOM 7353 N N . ARG C 1 213 ? -27.180 -31.507 50.629 1.00 68.86 213 ARG C N 1
ATOM 7354 C CA . ARG C 1 213 ? -26.414 -32.737 50.596 1.00 69.43 213 ARG C CA 1
ATOM 7355 C C . ARG C 1 213 ? -24.953 -32.448 50.290 1.00 69.26 213 ARG C C 1
ATOM 7356 O O . ARG C 1 213 ? -24.067 -33.210 50.693 1.00 69.43 213 ARG C O 1
ATOM 7364 N N . ASP C 1 214 ? -24.723 -31.340 49.578 1.00 68.78 214 ASP C N 1
ATOM 7365 C CA . ASP C 1 214 ? -23.435 -30.994 48.995 1.00 68.11 214 ASP C CA 1
ATOM 7366 C C . ASP C 1 214 ? -23.156 -29.499 49.173 1.00 67.47 214 ASP C C 1
ATOM 7367 O O . ASP C 1 214 ? -23.871 -28.651 48.640 1.00 67.60 214 ASP C O 1
ATOM 7372 N N . VAL C 1 215 ? -22.120 -29.179 49.934 1.00 66.66 215 VAL C N 1
ATOM 7373 C CA . VAL C 1 215 ? -21.784 -27.801 50.259 1.00 66.38 215 VAL C CA 1
ATOM 7374 C C . VAL C 1 215 ? -20.281 -27.611 50.217 1.00 66.06 215 VAL C C 1
ATOM 7375 O O . VAL C 1 215 ? -19.534 -28.490 50.629 1.00 66.25 215 VAL C O 1
ATOM 7379 N N . ILE C 1 216 ? -19.847 -26.462 49.720 1.00 65.63 216 ILE C N 1
ATOM 7380 C CA . ILE C 1 216 ? -18.494 -26.027 49.938 1.00 65.60 216 ILE C CA 1
ATOM 7381 C C . ILE C 1 216 ? -18.549 -24.816 50.835 1.00 65.66 216 ILE C C 1
ATOM 7382 O O . ILE C 1 216 ? -19.194 -23.826 50.504 1.00 65.32 216 ILE C O 1
ATOM 7387 N N . GLN C 1 217 ? -17.910 -24.921 51.996 1.00 65.70 217 GLN C N 1
ATOM 7388 C CA . GLN C 1 217 ? -17.824 -23.799 52.897 1.00 66.14 217 GLN C CA 1
ATOM 7389 C C . GLN C 1 217 ? -16.416 -23.272 52.936 1.00 66.87 217 GLN C C 1
ATOM 7390 O O . GLN C 1 217 ? -15.512 -23.939 53.422 1.00 66.91 217 GLN C O 1
ATOM 7396 N N . VAL C 1 218 ? -16.241 -22.059 52.429 1.00 67.79 218 VAL C N 1
ATOM 7397 C CA . VAL C 1 218 ? -14.939 -21.420 52.415 1.00 68.61 218 VAL C CA 1
ATOM 7398 C C . VAL C 1 218 ? -14.801 -20.584 53.670 1.00 69.14 218 VAL C C 1
ATOM 7399 O O . VAL C 1 218 ? -15.742 -19.905 54.082 1.00 69.29 218 VAL C O 1
ATOM 7403 N N . VAL C 1 219 ? -13.634 -20.651 54.288 1.00 69.85 219 VAL C N 1
ATOM 7404 C CA . VAL C 1 219 ? -13.349 -19.833 55.449 1.00 70.81 219 VAL C CA 1
ATOM 7405 C C . VAL C 1 219 ? -12.175 -18.940 55.105 1.00 71.55 219 VAL C C 1
ATOM 7406 O O . VAL C 1 219 ? -11.097 -19.427 54.743 1.00 71.60 219 VAL C O 1
ATOM 7410 N N . ILE C 1 220 ? -12.400 -17.634 55.194 1.00 72.44 220 ILE C N 1
ATOM 7411 C CA . ILE C 1 220 ? -11.358 -16.649 54.935 1.00 73.60 220 ILE C CA 1
ATOM 7412 C C . ILE C 1 220 ? -11.245 -15.806 56.179 1.00 74.45 220 ILE C C 1
ATOM 7413 O O . ILE C 1 220 ? -12.111 -14.988 56.461 1.00 74.99 220 ILE C O 1
ATOM 7418 N N . ASP C 1 221 ? -10.178 -16.026 56.932 1.00 75.58 221 ASP C N 1
ATOM 7419 C CA . ASP C 1 221 ? -9.969 -15.361 58.205 1.00 76.70 221 ASP C CA 1
ATOM 7420 C C . ASP C 1 221 ? -8.494 -14.943 58.248 1.00 76.80 221 ASP C C 1
ATOM 7421 O O . ASP C 1 221 ? -7.954 -14.510 57.232 1.00 76.83 221 ASP C O 1
ATOM 7426 N N . HIS C 1 222 ? -7.838 -15.087 59.397 1.00 76.83 222 HIS C N 1
ATOM 7427 C CA . HIS C 1 222 ? -6.387 -15.028 59.436 1.00 77.21 222 HIS C CA 1
ATOM 7428 C C . HIS C 1 222 ? -5.856 -16.280 58.753 1.00 77.13 222 HIS C C 1
ATOM 7429 O O . HIS C 1 222 ? -4.656 -16.465 58.624 1.00 77.59 222 HIS C O 1
ATOM 7436 N N . ASN C 1 223 ? -6.773 -17.123 58.284 1.00 76.85 223 ASN C N 1
ATOM 7437 C CA . ASN C 1 223 ? -6.440 -18.390 57.667 1.00 76.64 223 ASN C CA 1
ATOM 7438 C C . ASN C 1 223 ? -7.495 -18.846 56.697 1.00 76.54 223 ASN C C 1
ATOM 7439 O O . ASN C 1 223 ? -8.684 -18.701 56.971 1.00 77.69 223 ASN C O 1
ATOM 7444 N N . VAL C 1 224 ? -7.062 -19.442 55.591 1.00 75.80 224 VAL C N 1
ATOM 7445 C CA . VAL C 1 224 ? -7.967 -19.897 54.544 1.00 75.32 224 VAL C CA 1
ATOM 7446 C C . VAL C 1 224 ? -8.097 -21.430 54.568 1.00 75.21 224 VAL C C 1
ATOM 7447 O O . VAL C 1 224 ? -7.096 -22.165 54.506 1.00 75.82 224 VAL C O 1
ATOM 7451 N N . GLY C 1 225 ? -9.336 -21.903 54.667 1.00 74.13 225 GLY C N 1
ATOM 7452 C CA . GLY C 1 225 ? -9.623 -23.322 54.660 1.00 72.69 225 GLY C CA 1
ATOM 7453 C C . GLY C 1 225 ? -11.007 -23.515 54.090 1.00 72.09 225 GLY C C 1
ATOM 7454 O O . GLY C 1 225 ? -11.678 -22.550 53.711 1.00 72.50 225 GLY C O 1
ATOM 7455 N N . ALA C 1 226 ? -11.443 -24.765 54.030 1.00 70.85 226 ALA C N 1
ATOM 7456 C CA . ALA C 1 226 ? -12.704 -25.096 53.396 1.00 69.64 226 ALA C CA 1
ATOM 7457 C C . ALA C 1 226 ? -13.244 -26.406 53.937 1.00 69.02 226 ALA C C 1
ATOM 7458 O O . ALA C 1 226 ? -12.495 -27.350 54.167 1.00 69.50 226 ALA C O 1
ATOM 7460 N N . GLY C 1 227 ? -14.545 -26.449 54.164 1.00 67.82 227 GLY C N 1
ATOM 7461 C CA . GLY C 1 227 ? -15.201 -27.679 54.495 1.00 66.60 227 GLY C CA 1
ATOM 7462 C C . GLY C 1 227 ? -16.002 -28.058 53.281 1.00 66.19 227 GLY C C 1
ATOM 7463 O O . GLY C 1 227 ? -16.569 -27.211 52.604 1.00 66.05 227 GLY C O 1
ATOM 7464 N N . VAL C 1 228 ? -16.042 -29.345 52.995 1.00 66.11 228 VAL C N 1
ATOM 7465 C CA . VAL C 1 228 ? -16.853 -29.847 51.906 1.00 65.66 228 VAL C CA 1
ATOM 7466 C C . VAL C 1 228 ? -17.777 -30.926 52.434 1.00 65.84 228 VAL C C 1
ATOM 7467 O O . VAL C 1 228 ? -17.350 -31.812 53.180 1.00 65.73 228 VAL C O 1
ATOM 7471 N N . ILE C 1 229 ? -19.052 -30.820 52.067 1.00 65.77 229 ILE C N 1
ATOM 7472 C CA . ILE C 1 229 ? -20.003 -31.885 52.315 1.00 65.73 229 ILE C CA 1
ATOM 7473 C C . ILE C 1 229 ? -20.470 -32.382 50.966 1.00 66.06 229 ILE C C 1
ATOM 7474 O O . ILE C 1 229 ? -20.982 -31.605 50.198 1.00 66.20 229 ILE C O 1
ATOM 7479 N N . THR C 1 230 ? -20.244 -33.657 50.665 1.00 66.82 230 THR C N 1
ATOM 7480 C CA . THR C 1 230 ? -20.871 -34.316 49.524 1.00 67.87 230 THR C CA 1
ATOM 7481 C C . THR C 1 230 ? -21.656 -35.517 49.994 1.00 68.92 230 THR C C 1
ATOM 7482 O O . THR C 1 230 ? -21.202 -36.237 50.886 1.00 69.23 230 THR C O 1
ATOM 7486 N N . ASP C 1 231 ? -22.818 -35.733 49.374 1.00 70.05 231 ASP C N 1
ATOM 7487 C CA . ASP C 1 231 ? -23.777 -36.778 49.766 1.00 71.30 231 ASP C CA 1
ATOM 7488 C C . ASP C 1 231 ? -24.040 -36.723 51.274 1.00 71.21 231 ASP C C 1
ATOM 7489 O O . ASP C 1 231 ? -24.036 -37.758 51.951 1.00 71.56 231 ASP C O 1
ATOM 7494 N N . GLY C 1 232 ? -24.233 -35.510 51.795 1.00 71.03 232 GLY C N 1
ATOM 7495 C CA . GLY C 1 232 ? -24.495 -35.294 53.215 1.00 70.73 232 GLY C CA 1
ATOM 7496 C C . GLY C 1 232 ? -23.389 -35.734 54.156 1.00 70.98 232 GLY C C 1
ATOM 7497 O O . GLY C 1 232 ? -23.586 -35.780 55.377 1.00 71.01 232 GLY C O 1
ATOM 7498 N N . HIS C 1 233 ? -22.224 -36.057 53.598 1.00 71.15 233 HIS C N 1
ATOM 7499 C CA . HIS C 1 233 ? -21.082 -36.515 54.404 1.00 71.28 233 HIS C CA 1
ATOM 7500 C C . HIS C 1 233 ? -19.917 -35.585 54.256 1.00 70.32 233 HIS C C 1
ATOM 7501 O O . HIS C 1 233 ? -19.622 -35.111 53.157 1.00 70.10 233 HIS C O 1
ATOM 7508 N N . LEU C 1 234 ? -19.258 -35.325 55.376 1.00 69.29 234 LEU C N 1
ATOM 7509 C CA . LEU C 1 234 ? -18.194 -34.354 55.399 1.00 68.47 234 LEU C CA 1
ATOM 7510 C C . LEU C 1 234 ? -16.940 -35.005 54.846 1.00 68.23 234 LEU C C 1
ATOM 7511 O O . LEU C 1 234 ? -16.496 -36.044 55.334 1.00 68.32 234 LEU C O 1
ATOM 7516 N N . LEU C 1 235 ? -16.389 -34.395 53.806 1.00 68.15 235 LEU C N 1
ATOM 7517 C CA . LEU C 1 235 ? -15.186 -34.894 53.161 1.00 68.15 235 LEU C CA 1
ATOM 7518 C C . LEU C 1 235 ? -14.084 -35.078 54.210 1.00 68.23 235 LEU C C 1
ATOM 7519 O O . LEU C 1 235 ? -14.006 -34.314 55.154 1.00 69.05 235 LEU C O 1
ATOM 7524 N N . HIS C 1 236 ? -13.281 -36.125 54.062 1.00 68.28 236 HIS C N 1
ATOM 7525 C CA . HIS C 1 236 ? -12.199 -36.470 54.994 1.00 68.42 236 HIS C CA 1
ATOM 7526 C C . HIS C 1 236 ? -12.599 -36.881 56.417 1.00 69.11 236 HIS C C 1
ATOM 7527 O O . HIS C 1 236 ? -11.719 -37.124 57.246 1.00 69.14 236 HIS C O 1
ATOM 7534 N N . ALA C 1 237 ? -13.897 -36.980 56.703 1.00 69.87 237 ALA C N 1
ATOM 7535 C CA . ALA C 1 237 ? -14.352 -37.448 58.020 1.00 70.59 237 ALA C CA 1
ATOM 7536 C C . ALA C 1 237 ? -13.496 -38.614 58.528 1.00 71.23 237 ALA C C 1
ATOM 7537 O O . ALA C 1 237 ? -13.090 -38.646 59.704 1.00 71.51 237 ALA C O 1
ATOM 7539 N N . GLY C 1 238 ? -13.197 -39.548 57.622 1.00 71.62 238 GLY C N 1
ATOM 7540 C CA . GLY C 1 238 ? -12.396 -40.730 57.947 1.00 72.24 238 GLY C CA 1
ATOM 7541 C C . GLY C 1 238 ? -10.887 -40.599 57.776 1.00 72.58 238 GLY C C 1
ATOM 7542 O O . GLY C 1 238 ? -10.222 -41.582 57.423 1.00 72.63 238 GLY C O 1
ATOM 7543 N N . SER C 1 239 ? -10.351 -39.397 58.021 1.00 72.68 239 SER C N 1
ATOM 7544 C CA . SER C 1 239 ? -8.899 -39.157 58.065 1.00 72.75 239 SER C CA 1
ATOM 7545 C C . SER C 1 239 ? -8.583 -37.808 58.720 1.00 73.18 239 SER C C 1
ATOM 7546 O O . SER C 1 239 ? -9.450 -36.950 58.856 1.00 73.70 239 SER C O 1
ATOM 7549 N N . SER C 1 240 ? -7.331 -37.619 59.111 1.00 73.34 240 SER C N 1
ATOM 7550 C CA . SER C 1 240 ? -6.923 -36.384 59.739 1.00 73.57 240 SER C CA 1
ATOM 7551 C C . SER C 1 240 ? -6.556 -35.302 58.713 1.00 74.24 240 SER C C 1
ATOM 7552 O O . SER C 1 240 ? -6.201 -34.176 59.086 1.00 74.98 240 SER C O 1
ATOM 7555 N N . SER C 1 241 ? -6.655 -35.622 57.423 1.00 74.48 241 SER C N 1
ATOM 7556 C CA . SER C 1 241 ? -6.310 -34.665 56.362 1.00 74.24 241 SER C CA 1
ATOM 7557 C C . SER C 1 241 ? -7.406 -33.608 56.150 1.00 73.55 241 SER C C 1
ATOM 7558 O O . SER C 1 241 ? -8.551 -33.846 56.474 1.00 73.58 241 SER C O 1
ATOM 7561 N N . LEU C 1 242 ? -7.042 -32.457 55.593 1.00 73.16 242 LEU C N 1
ATOM 7562 C CA . LEU C 1 242 ? -7.962 -31.328 55.416 1.00 72.91 242 LEU C CA 1
ATOM 7563 C C . LEU C 1 242 ? -8.112 -30.902 53.961 1.00 73.11 242 LEU C C 1
ATOM 7564 O O . LEU C 1 242 ? -7.230 -31.157 53.139 1.00 73.64 242 LEU C O 1
ATOM 7569 N N . VAL C 1 243 ? -9.218 -30.237 53.646 1.00 73.03 243 VAL C N 1
ATOM 7570 C CA . VAL C 1 243 ? -9.404 -29.644 52.319 1.00 72.98 243 VAL C CA 1
ATOM 7571 C C . VAL C 1 243 ? -8.614 -28.355 52.271 1.00 73.00 243 VAL C C 1
ATOM 7572 O O . VAL C 1 243 ? -9.079 -27.292 52.676 1.00 73.34 243 VAL C O 1
ATOM 7576 N N . GLU C 1 244 ? -7.410 -28.454 51.748 1.00 72.98 244 GLU C N 1
ATOM 7577 C CA . GLU C 1 244 ? -6.428 -27.430 51.952 1.00 72.63 244 GLU C CA 1
ATOM 7578 C C . GLU C 1 244 ? -6.411 -26.429 50.790 1.00 71.69 244 GLU C C 1
ATOM 7579 O O . GLU C 1 244 ? -5.410 -26.324 50.083 1.00 71.15 244 GLU C O 1
ATOM 7585 N N . ILE C 1 245 ? -7.509 -25.689 50.589 1.00 71.04 245 ILE C N 1
ATOM 7586 C CA . ILE C 1 245 ? -7.562 -24.722 49.477 1.00 70.70 245 ILE C CA 1
ATOM 7587 C C . ILE C 1 245 ? -6.664 -23.522 49.634 1.00 70.19 245 ILE C C 1
ATOM 7588 O O . ILE C 1 245 ? -6.280 -22.923 48.644 1.00 70.50 245 ILE C O 1
ATOM 7593 N N . GLY C 1 246 ? -6.347 -23.150 50.863 1.00 69.54 246 GLY C N 1
ATOM 7594 C CA . GLY C 1 246 ? -5.402 -22.068 51.095 1.00 68.93 246 GLY C CA 1
ATOM 7595 C C . GLY C 1 246 ? -4.052 -22.240 50.403 1.00 68.21 246 GLY C C 1
ATOM 7596 O O . GLY C 1 246 ? -3.293 -21.265 50.232 1.00 67.75 246 GLY C O 1
ATOM 7597 N N . HIS C 1 247 ? -3.758 -23.475 50.004 1.00 67.46 247 HIS C N 1
ATOM 7598 C CA . HIS C 1 247 ? -2.468 -23.789 49.400 1.00 67.31 247 HIS C CA 1
ATOM 7599 C C . HIS C 1 247 ? -2.578 -24.259 47.978 1.00 67.03 247 HIS C C 1
ATOM 7600 O O . HIS C 1 247 ? -1.686 -24.929 47.460 1.00 66.76 247 HIS C O 1
ATOM 7607 N N . THR C 1 248 ? -3.699 -23.907 47.368 1.00 66.60 248 THR C N 1
ATOM 7608 C CA . THR C 1 248 ? -3.858 -24.045 45.962 1.00 66.86 248 THR C CA 1
ATOM 7609 C C . THR C 1 248 ? -3.220 -22.795 45.391 1.00 66.82 248 THR C C 1
ATOM 7610 O O . THR C 1 248 ? -3.370 -21.709 45.939 1.00 67.23 248 THR C O 1
ATOM 7614 N N . GLN C 1 249 ? -2.473 -22.952 44.313 1.00 66.71 249 GLN C N 1
ATOM 7615 C CA . GLN C 1 249 ? -1.837 -21.816 43.698 1.00 66.64 249 GLN C CA 1
ATOM 7616 C C . GLN C 1 249 ? -2.785 -20.977 42.828 1.00 67.35 249 GLN C C 1
ATOM 7617 O O . GLN C 1 249 ? -3.346 -21.457 41.838 1.00 67.43 249 GLN C O 1
ATOM 7623 N N . VAL C 1 250 ? -2.946 -19.716 43.212 1.00 68.26 250 VAL C N 1
ATOM 7624 C CA . VAL C 1 250 ? -3.662 -18.735 42.418 1.00 68.91 250 VAL C CA 1
ATOM 7625 C C . VAL C 1 250 ? -2.706 -17.832 41.648 1.00 70.01 250 VAL C C 1
ATOM 7626 O O . VAL C 1 250 ? -3.121 -17.174 40.691 1.00 70.68 250 VAL C O 1
ATOM 7630 N N . ASP C 1 251 ? -1.433 -17.794 42.051 1.00 70.92 251 ASP C N 1
ATOM 7631 C CA . ASP C 1 251 ? -0.459 -16.896 41.408 1.00 71.65 251 ASP C CA 1
ATOM 7632 C C . ASP C 1 251 ? 0.939 -17.504 41.233 1.00 71.62 251 ASP C C 1
ATOM 7633 O O . ASP C 1 251 ? 1.715 -17.591 42.185 1.00 71.70 251 ASP C O 1
ATOM 7638 N N . PRO C 1 252 ? 1.290 -17.878 39.992 1.00 71.83 252 PRO C N 1
ATOM 7639 C CA . PRO C 1 252 ? 2.593 -18.526 39.773 1.00 71.64 252 PRO C CA 1
ATOM 7640 C C . PRO C 1 252 ? 3.756 -17.619 40.185 1.00 71.52 252 PRO C C 1
ATOM 7641 O O . PRO C 1 252 ? 4.854 -18.101 40.474 1.00 71.43 252 PRO C O 1
ATOM 7645 N N . TYR C 1 253 ? 3.463 -16.318 40.257 1.00 71.42 253 TYR C N 1
ATOM 7646 C CA . TYR C 1 253 ? 4.427 -15.263 40.500 1.00 70.80 253 TYR C CA 1
ATOM 7647 C C . TYR C 1 253 ? 4.354 -14.642 41.905 1.00 70.80 253 TYR C C 1
ATOM 7648 O O . TYR C 1 253 ? 5.005 -13.635 42.181 1.00 71.22 253 TYR C O 1
ATOM 7657 N N . GLY C 1 254 ? 3.584 -15.236 42.802 1.00 70.53 254 GLY C N 1
ATOM 7658 C CA . GLY C 1 254 ? 3.357 -14.627 44.110 1.00 70.57 254 GLY C CA 1
ATOM 7659 C C . GLY C 1 254 ? 4.357 -14.926 45.212 1.00 70.65 254 GLY C C 1
ATOM 7660 O O . GLY C 1 254 ? 5.348 -15.614 44.991 1.00 70.20 254 GLY C O 1
ATOM 7661 N N . LYS C 1 255 ? 4.071 -14.409 46.408 1.00 71.25 255 LYS C N 1
ATOM 7662 C CA . LYS C 1 255 ? 4.947 -14.529 47.579 1.00 71.91 255 LYS C CA 1
ATOM 7663 C C . LYS C 1 255 ? 5.146 -15.991 47.920 1.00 72.11 255 LYS C C 1
ATOM 7664 O O . LYS C 1 255 ? 4.282 -16.827 47.624 1.00 72.18 255 LYS C O 1
ATOM 7670 N N . ARG C 1 256 ? 6.271 -16.295 48.562 1.00 72.25 256 ARG C N 1
ATOM 7671 C CA . ARG C 1 256 ? 6.466 -17.608 49.148 1.00 72.53 256 ARG C CA 1
ATOM 7672 C C . ARG C 1 256 ? 5.553 -17.721 50.350 1.00 72.52 256 ARG C C 1
ATOM 7673 O O . ARG C 1 256 ? 5.505 -16.842 51.188 1.00 73.04 256 ARG C O 1
ATOM 7681 N N . CYS C 1 257 ? 4.798 -18.802 50.402 1.00 72.73 257 CYS C N 1
ATOM 7682 C CA . CYS C 1 257 ? 3.890 -19.063 51.490 1.00 72.01 257 CYS C CA 1
ATOM 7683 C C . CYS C 1 257 ? 4.651 -19.875 52.527 1.00 71.24 257 CYS C C 1
ATOM 7684 O O . CYS C 1 257 ? 5.635 -20.514 52.184 1.00 70.84 257 CYS C O 1
ATOM 7687 N N . TYR C 1 258 ? 4.208 -19.855 53.785 1.00 70.85 258 TYR C N 1
ATOM 7688 C CA . TYR C 1 258 ? 4.928 -20.562 54.857 1.00 70.70 258 TYR C CA 1
ATOM 7689 C C . TYR C 1 258 ? 5.079 -22.046 54.570 1.00 70.69 258 TYR C C 1
ATOM 7690 O O . TYR C 1 258 ? 5.940 -22.713 55.161 1.00 70.75 258 TYR C O 1
ATOM 7699 N N . CYS C 1 259 ? 4.237 -22.549 53.667 1.00 70.16 259 CYS C N 1
ATOM 7700 C CA . CYS C 1 259 ? 4.235 -23.949 53.320 1.00 69.72 259 CYS C CA 1
ATOM 7701 C C . CYS C 1 259 ? 5.420 -24.308 52.445 1.00 69.79 259 CYS C C 1
ATOM 7702 O O . CYS C 1 259 ? 5.729 -25.488 52.287 1.00 69.91 259 CYS C O 1
ATOM 7705 N N . GLY C 1 260 ? 6.069 -23.292 51.873 1.00 69.83 260 GLY C N 1
ATOM 7706 C CA . GLY C 1 260 ? 7.227 -23.484 50.994 1.00 69.71 260 GLY C CA 1
ATOM 7707 C C . GLY C 1 260 ? 7.014 -23.153 49.519 1.00 69.88 260 GLY C C 1
ATOM 7708 O O . GLY C 1 260 ? 7.960 -22.773 48.838 1.00 70.07 260 GLY C O 1
ATOM 7709 N N . ASN C 1 261 ? 5.794 -23.313 49.000 1.00 69.90 261 ASN C N 1
ATOM 7710 C CA . ASN C 1 261 ? 5.530 -22.934 47.604 1.00 69.75 261 ASN C CA 1
ATOM 7711 C C . ASN C 1 261 ? 5.290 -21.432 47.452 1.00 70.30 261 ASN C C 1
ATOM 7712 O O . ASN C 1 261 ? 5.416 -20.670 48.410 1.00 70.86 261 ASN C O 1
ATOM 7717 N N . HIS C 1 262 ? 4.936 -21.012 46.244 1.00 70.50 262 HIS C N 1
ATOM 7718 C CA . HIS C 1 262 ? 4.598 -19.617 45.960 1.00 70.24 262 HIS C CA 1
ATOM 7719 C C . HIS C 1 262 ? 3.144 -19.485 45.510 1.00 69.78 262 HIS C C 1
ATOM 7720 O O . HIS C 1 262 ? 2.591 -20.395 44.900 1.00 69.80 262 HIS C O 1
ATOM 7727 N N . GLY C 1 263 ? 2.529 -18.350 45.801 1.00 69.32 263 GLY C N 1
ATOM 7728 C CA . GLY C 1 263 ? 1.245 -18.017 45.203 1.00 69.13 263 GLY C CA 1
ATOM 7729 C C . GLY C 1 263 ? 0.065 -18.828 45.689 1.00 69.37 263 GLY C C 1
ATOM 7730 O O . GLY C 1 263 ? -0.931 -18.938 44.989 1.00 68.96 263 GLY C O 1
ATOM 7731 N N . CYS C 1 264 ? 0.181 -19.384 46.893 1.00 69.77 264 CYS C N 1
ATOM 7732 C CA . CYS C 1 264 ? -0.935 -19.986 47.604 1.00 70.60 264 CYS C CA 1
ATOM 7733 C C . CYS C 1 264 ? -2.014 -18.959 47.858 1.00 71.01 264 CYS C C 1
ATOM 7734 O O . CYS C 1 264 ? -1.698 -17.788 48.130 1.00 70.91 264 CYS C O 1
ATOM 7737 N N . LEU C 1 265 ? -3.274 -19.411 47.814 1.00 71.08 265 LEU C N 1
ATOM 7738 C CA . LEU C 1 265 ? -4.442 -18.590 48.161 1.00 71.01 265 LEU C CA 1
ATOM 7739 C C . LEU C 1 265 ? -4.306 -17.832 49.478 1.00 70.99 265 LEU C C 1
ATOM 7740 O O . LEU C 1 265 ? -4.769 -16.712 49.565 1.00 71.48 265 LEU C O 1
ATOM 7745 N N . GLU C 1 266 ? -3.697 -18.428 50.498 1.00 70.79 266 GLU C N 1
ATOM 7746 C CA . GLU C 1 266 ? -3.568 -17.751 51.793 1.00 71.24 266 GLU C CA 1
ATOM 7747 C C . GLU C 1 266 ? -2.705 -16.490 51.684 1.00 71.12 266 GLU C C 1
ATOM 7748 O O . GLU C 1 266 ? -2.954 -15.460 52.324 1.00 71.45 266 GLU C O 1
ATOM 7754 N N . THR C 1 267 ? -1.672 -16.603 50.864 1.00 70.92 267 THR C N 1
ATOM 7755 C CA . THR C 1 267 ? -0.793 -15.521 50.478 1.00 69.85 267 THR C CA 1
ATOM 7756 C C . THR C 1 267 ? -1.564 -14.295 50.018 1.00 70.05 267 THR C C 1
ATOM 7757 O O . THR C 1 267 ? -1.083 -13.190 50.136 1.00 70.47 267 THR C O 1
ATOM 7761 N N . ILE C 1 268 ? -2.779 -14.494 49.532 1.00 70.30 268 ILE C N 1
ATOM 7762 C CA . ILE C 1 268 ? -3.514 -13.444 48.856 1.00 70.58 268 ILE C CA 1
ATOM 7763 C C . ILE C 1 268 ? -4.834 -13.120 49.522 1.00 70.67 268 ILE C C 1
ATOM 7764 O O . ILE C 1 268 ? -5.337 -11.998 49.403 1.00 70.66 268 ILE C O 1
ATOM 7769 N N . ALA C 1 269 ? -5.395 -14.099 50.218 1.00 70.75 269 ALA C N 1
ATOM 7770 C CA . ALA C 1 269 ? -6.758 -13.973 50.710 1.00 71.22 269 ALA C CA 1
ATOM 7771 C C . ALA C 1 269 ? -6.851 -13.945 52.222 1.00 71.66 269 ALA C C 1
ATOM 7772 O O . ALA C 1 269 ? -7.872 -13.515 52.764 1.00 71.90 269 ALA C O 1
ATOM 7774 N N . SER C 1 270 ? -5.806 -14.401 52.911 1.00 71.98 270 SER C N 1
ATOM 7775 C CA . SER C 1 270 ? -5.826 -14.328 54.358 1.00 72.40 270 SER C CA 1
ATOM 7776 C C . SER C 1 270 ? -6.028 -12.853 54.661 1.00 72.55 270 SER C C 1
ATOM 7777 O O . SER C 1 270 ? -5.330 -12.004 54.124 1.00 73.06 270 SER C O 1
ATOM 7780 N N . VAL C 1 271 ? -7.026 -12.547 55.472 1.00 72.72 271 VAL C N 1
ATOM 7781 C CA . VAL C 1 271 ? -7.336 -11.170 55.836 1.00 72.58 271 VAL C CA 1
ATOM 7782 C C . VAL C 1 271 ? -6.066 -10.350 56.129 1.00 72.58 271 VAL C C 1
ATOM 7783 O O . VAL C 1 271 ? -5.944 -9.188 55.707 1.00 72.14 271 VAL C O 1
ATOM 7787 N N . ASP C 1 272 ? -5.114 -10.972 56.813 1.00 72.70 272 ASP C N 1
ATOM 7788 C CA . ASP C 1 272 ? -3.880 -10.293 57.154 1.00 73.31 272 ASP C CA 1
ATOM 7789 C C . ASP C 1 272 ? -3.129 -9.866 55.904 1.00 73.20 272 ASP C C 1
ATOM 7790 O O . ASP C 1 272 ? -2.640 -8.720 55.812 1.00 73.45 272 ASP C O 1
ATOM 7795 N N . SER C 1 273 ? -3.041 -10.783 54.941 1.00 72.39 273 SER C N 1
ATOM 7796 C CA . SER C 1 273 ? -2.337 -10.485 53.711 1.00 71.60 273 SER C CA 1
ATOM 7797 C C . SER C 1 273 ? -3.128 -9.468 52.884 1.00 70.90 273 SER C C 1
ATOM 7798 O O . SER C 1 273 ? -2.548 -8.689 52.151 1.00 71.08 273 SER C O 1
ATOM 7801 N N . ILE C 1 274 ? -4.445 -9.455 53.037 1.00 70.34 274 ILE C N 1
ATOM 7802 C CA . ILE C 1 274 ? -5.274 -8.467 52.372 1.00 70.05 274 ILE C CA 1
ATOM 7803 C C . ILE C 1 274 ? -4.984 -7.091 52.938 1.00 70.31 274 ILE C C 1
ATOM 7804 O O . ILE C 1 274 ? -4.773 -6.135 52.181 1.00 70.46 274 ILE C O 1
ATOM 7809 N N . LEU C 1 275 ? -4.973 -6.997 54.271 1.00 70.42 275 LEU C N 1
ATOM 7810 C CA . LEU C 1 275 ? -4.627 -5.745 54.957 1.00 70.23 275 LEU C CA 1
ATOM 7811 C C . LEU C 1 275 ? -3.226 -5.250 54.624 1.00 70.54 275 LEU C C 1
ATOM 7812 O O . LEU C 1 275 ? -3.025 -4.053 54.452 1.00 70.82 275 LEU C O 1
ATOM 7817 N N . GLU C 1 276 ? -2.264 -6.166 54.534 1.00 70.76 276 GLU C N 1
ATOM 7818 C CA . GLU C 1 276 ? -0.894 -5.798 54.201 1.00 71.12 276 GLU C CA 1
ATOM 7819 C C . GLU C 1 276 ? -0.777 -5.225 52.800 1.00 70.86 276 GLU C C 1
ATOM 7820 O O . GLU C 1 276 ? 0.012 -4.292 52.567 1.00 71.12 276 GLU C O 1
ATOM 7826 N N . LEU C 1 277 ? -1.564 -5.785 51.880 1.00 70.26 277 LEU C N 1
ATOM 7827 C CA . LEU C 1 277 ? -1.629 -5.296 50.506 1.00 69.81 277 LEU C CA 1
ATOM 7828 C C . LEU C 1 277 ? -2.247 -3.910 50.470 1.00 69.50 277 LEU C C 1
ATOM 7829 O O . LEU C 1 277 ? -1.747 -3.021 49.776 1.00 69.51 277 LEU C O 1
ATOM 7834 N N . ALA C 1 278 ? -3.339 -3.739 51.209 1.00 69.08 278 ALA C N 1
ATOM 7835 C CA . ALA C 1 278 ? -3.993 -2.452 51.295 1.00 68.75 278 ALA C CA 1
ATOM 7836 C C . ALA C 1 278 ? -3.001 -1.434 51.852 1.00 68.90 278 ALA C C 1
ATOM 7837 O O . ALA C 1 278 ? -2.802 -0.382 51.248 1.00 68.78 278 ALA C O 1
ATOM 7839 N N . GLN C 1 279 ? -2.336 -1.767 52.962 1.00 68.84 279 GLN C N 1
ATOM 7840 C CA . GLN C 1 279 ? -1.370 -0.851 53.567 1.00 68.75 279 GLN C CA 1
ATOM 7841 C C . GLN C 1 279 ? -0.311 -0.397 52.565 1.00 68.75 279 GLN C C 1
ATOM 7842 O O . GLN C 1 279 ? 0.222 0.716 52.668 1.00 68.81 279 GLN C O 1
ATOM 7848 N N . LEU C 1 280 ? -0.032 -1.243 51.581 1.00 68.52 280 LEU C N 1
ATOM 7849 C CA . LEU C 1 280 ? 0.896 -0.874 50.525 1.00 68.30 280 LEU C CA 1
ATOM 7850 C C . LEU C 1 280 ? 0.215 -0.024 49.459 1.00 68.45 280 LEU C C 1
ATOM 7851 O O . LEU C 1 280 ? 0.587 1.131 49.263 1.00 68.77 280 LEU C O 1
ATOM 7856 N N . ARG C 1 281 ? -0.789 -0.590 48.793 1.00 68.76 281 ARG C N 1
ATOM 7857 C CA . ARG C 1 281 ? -1.459 0.060 47.660 1.00 69.25 281 ARG C CA 1
ATOM 7858 C C . ARG C 1 281 ? -2.097 1.369 48.066 1.00 69.66 281 ARG C C 1
ATOM 7859 O O . ARG C 1 281 ? -2.263 2.284 47.249 1.00 69.61 281 ARG C O 1
ATOM 7867 N N . LEU C 1 282 ? -2.458 1.424 49.345 1.00 70.53 282 LEU C N 1
ATOM 7868 C CA . LEU C 1 282 ? -3.019 2.603 49.995 1.00 71.18 282 LEU C CA 1
ATOM 7869 C C . LEU C 1 282 ? -1.971 3.695 50.109 1.00 71.65 282 LEU C C 1
ATOM 7870 O O . LEU C 1 282 ? -2.236 4.837 49.747 1.00 71.83 282 LEU C O 1
ATOM 7875 N N . ASN C 1 283 ? -0.782 3.331 50.593 1.00 72.51 283 ASN C N 1
ATOM 7876 C CA . ASN C 1 283 ? 0.310 4.290 50.820 1.00 73.62 283 ASN C CA 1
ATOM 7877 C C . ASN C 1 283 ? 0.632 5.192 49.622 1.00 74.05 283 ASN C C 1
ATOM 7878 O O . ASN C 1 283 ? 1.164 6.288 49.796 1.00 73.86 283 ASN C O 1
ATOM 7883 N N . GLN C 1 284 ? 0.281 4.724 48.423 1.00 75.02 284 GLN C N 1
ATOM 7884 C CA . GLN C 1 284 ? 0.442 5.496 47.191 1.00 75.98 284 GLN C CA 1
ATOM 7885 C C . GLN C 1 284 ? -0.887 5.924 46.565 1.00 76.56 284 GLN C C 1
ATOM 7886 O O . GLN C 1 284 ? -0.893 6.518 45.488 1.00 76.75 284 GLN C O 1
ATOM 7892 N N . SER C 1 285 ? -2.012 5.602 47.209 1.00 77.43 285 SER C N 1
ATOM 7893 C CA . SER C 1 285 ? -3.296 6.118 46.730 1.00 78.38 285 SER C CA 1
ATOM 7894 C C . SER C 1 285 ? -3.592 7.460 47.405 1.00 79.30 285 SER C C 1
ATOM 7895 O O . SER C 1 285 ? -3.813 7.535 48.623 1.00 79.34 285 SER C O 1
ATOM 7906 N N . SER C 1 287 ? -6.112 9.282 46.439 1.00 81.92 287 SER C N 1
ATOM 7907 C CA . SER C 1 287 ? -7.557 9.359 46.321 1.00 82.05 287 SER C CA 1
ATOM 7908 C C . SER C 1 287 ? -8.281 8.657 47.474 1.00 82.04 287 SER C C 1
ATOM 7909 O O . SER C 1 287 ? -9.274 9.173 47.994 1.00 82.03 287 SER C O 1
ATOM 7912 N N . SER C 1 288 ? -7.774 7.484 47.866 1.00 81.96 288 SER C N 1
ATOM 7913 C CA . SER C 1 288 ? -8.534 6.543 48.701 1.00 81.80 288 SER C CA 1
ATOM 7914 C C . SER C 1 288 ? -9.006 7.118 50.025 1.00 81.79 288 SER C C 1
ATOM 7915 O O . SER C 1 288 ? -8.249 7.776 50.739 1.00 81.80 288 SER C O 1
ATOM 7926 N N . LEU C 1 290 ? -9.744 5.359 52.457 1.00 79.66 290 LEU C N 1
ATOM 7927 C CA . LEU C 1 290 ? -9.231 4.477 53.497 1.00 78.76 290 LEU C CA 1
ATOM 7928 C C . LEU C 1 290 ? -8.198 5.191 54.371 1.00 78.20 290 LEU C C 1
ATOM 7929 O O . LEU C 1 290 ? -7.732 4.651 55.375 1.00 78.04 290 LEU C O 1
ATOM 7934 N N . HIS C 1 291 ? -7.859 6.418 53.992 1.00 77.72 291 HIS C N 1
ATOM 7935 C CA . HIS C 1 291 ? -6.893 7.207 54.738 1.00 77.12 291 HIS C CA 1
ATOM 7936 C C . HIS C 1 291 ? -7.477 7.835 56.002 1.00 76.82 291 HIS C C 1
ATOM 7937 O O . HIS C 1 291 ? -6.730 8.109 56.978 1.00 76.71 291 HIS C O 1
ATOM 7944 N N . GLY C 1 292 ? -8.807 8.039 55.983 1.00 76.64 292 GLY C N 1
ATOM 7945 C CA . GLY C 1 292 ? -9.534 8.716 57.071 1.00 76.39 292 GLY C CA 1
ATOM 7946 C C . GLY C 1 292 ? -9.525 8.067 58.448 1.00 76.26 292 GLY C C 1
ATOM 7947 O O . GLY C 1 292 ? -9.779 8.736 59.456 1.00 76.16 292 GLY C O 1
ATOM 7948 N N . GLN C 1 293 ? -9.241 6.765 58.490 1.00 76.15 293 GLN C N 1
ATOM 7949 C CA . GLN C 1 293 ? -9.202 5.992 59.738 1.00 76.11 293 GLN C CA 1
ATOM 7950 C C . GLN C 1 293 ? -8.149 4.871 59.649 1.00 75.69 293 GLN C C 1
ATOM 7951 O O . GLN C 1 293 ? -7.672 4.560 58.552 1.00 75.74 293 GLN C O 1
ATOM 7957 N N . PRO C 1 294 ? -7.776 4.267 60.804 1.00 75.19 294 PRO C N 1
ATOM 7958 C CA . PRO C 1 294 ? -7.010 3.014 60.871 1.00 74.59 294 PRO C CA 1
ATOM 7959 C C . PRO C 1 294 ? -7.376 1.977 59.799 1.00 74.01 294 PRO C C 1
ATOM 7960 O O . PRO C 1 294 ? -8.462 2.036 59.207 1.00 73.97 294 PRO C O 1
ATOM 7964 N N . LEU C 1 295 ? -6.477 1.024 59.572 1.00 73.22 295 LEU C N 1
ATOM 7965 C CA . LEU C 1 295 ? -6.679 0.029 58.526 1.00 72.63 295 LEU C CA 1
ATOM 7966 C C . LEU C 1 295 ? -7.234 -1.282 59.087 1.00 72.24 295 LEU C C 1
ATOM 7967 O O . LEU C 1 295 ? -6.489 -2.136 59.583 1.00 72.25 295 LEU C O 1
ATOM 7972 N N . THR C 1 296 ? -8.547 -1.444 58.996 1.00 71.70 296 THR C N 1
ATOM 7973 C CA . THR C 1 296 ? -9.187 -2.648 59.512 1.00 71.27 296 THR C CA 1
ATOM 7974 C C . THR C 1 296 ? -9.948 -3.356 58.421 1.00 71.23 296 THR C C 1
ATOM 7975 O O . THR C 1 296 ? -10.385 -2.729 57.453 1.00 71.26 296 THR C O 1
ATOM 7979 N N . VAL C 1 297 ? -10.119 -4.665 58.596 1.00 71.14 297 VAL C N 1
ATOM 7980 C CA . VAL C 1 297 ? -10.958 -5.473 57.714 1.00 71.11 297 VAL C CA 1
ATOM 7981 C C . VAL C 1 297 ? -12.245 -4.727 57.492 1.00 71.00 297 VAL C C 1
ATOM 7982 O O . VAL C 1 297 ? -12.840 -4.755 56.411 1.00 70.75 297 VAL C O 1
ATOM 7986 N N . ASP C 1 298 ? -12.657 -4.052 58.555 1.00 70.94 298 ASP C N 1
ATOM 7987 C CA . ASP C 1 298 ? -13.924 -3.408 58.590 1.00 71.11 298 ASP C CA 1
ATOM 7988 C C . ASP C 1 298 ? -13.925 -2.131 57.747 1.00 70.89 298 ASP C C 1
ATOM 7989 O O . ASP C 1 298 ? -14.760 -1.987 56.841 1.00 71.05 298 ASP C O 1
ATOM 7994 N N . SER C 1 299 ? -12.987 -1.219 58.022 1.00 70.44 299 SER C N 1
ATOM 7995 C CA . SER C 1 299 ? -12.858 -0.010 57.206 1.00 70.13 299 SER C CA 1
ATOM 7996 C C . SER C 1 299 ? -12.782 -0.392 55.727 1.00 70.08 299 SER C C 1
ATOM 7997 O O . SER C 1 299 ? -13.460 0.202 54.889 1.00 70.10 299 SER C O 1
ATOM 8000 N N . LEU C 1 300 ? -11.977 -1.416 55.436 1.00 69.98 300 LEU C N 1
ATOM 8001 C CA . LEU C 1 300 ? -11.800 -1.959 54.093 1.00 69.89 300 LEU C CA 1
ATOM 8002 C C . LEU C 1 300 ? -13.130 -2.289 53.422 1.00 70.05 300 LEU C C 1
ATOM 8003 O O . LEU C 1 300 ? -13.409 -1.811 52.316 1.00 70.15 300 LEU C O 1
ATOM 8008 N N . CYS C 1 301 ? -13.937 -3.110 54.098 1.00 70.17 301 CYS C N 1
ATOM 8009 C CA . CYS C 1 301 ? -15.268 -3.488 53.624 1.00 70.35 301 CYS C CA 1
ATOM 8010 C C . CYS C 1 301 ? -16.219 -2.312 53.467 1.00 70.05 301 CYS C C 1
ATOM 8011 O O . CYS C 1 301 ? -16.988 -2.249 52.506 1.00 70.07 301 CYS C O 1
ATOM 8014 N N . GLN C 1 302 ? -16.175 -1.393 54.422 1.00 69.68 302 GLN C N 1
ATOM 8015 C CA . GLN C 1 302 ? -17.023 -0.222 54.369 1.00 69.45 302 GLN C CA 1
ATOM 8016 C C . GLN C 1 302 ? -16.684 0.613 53.140 1.00 68.96 302 GLN C C 1
ATOM 8017 O O . GLN C 1 302 ? -17.560 0.887 52.311 1.00 69.01 302 GLN C O 1
ATOM 8023 N N . ALA C 1 303 ? -15.406 0.977 53.011 1.00 68.26 303 ALA C N 1
ATOM 8024 C CA . ALA C 1 303 ? -14.926 1.778 51.888 1.00 67.35 303 ALA C CA 1
ATOM 8025 C C . ALA C 1 303 ? -15.326 1.159 50.558 1.00 66.78 303 ALA C C 1
ATOM 8026 O O . ALA C 1 303 ? -15.750 1.869 49.644 1.00 66.69 303 ALA C O 1
ATOM 8028 N N . ALA C 1 304 ? -15.212 -0.167 50.462 1.00 66.38 304 ALA C N 1
ATOM 8029 C CA . ALA C 1 304 ? -15.599 -0.886 49.249 1.00 65.89 304 ALA C CA 1
ATOM 8030 C C . ALA C 1 304 ? -17.084 -0.696 48.908 1.00 65.50 304 ALA C C 1
ATOM 8031 O O . ALA C 1 304 ? -17.430 -0.384 47.744 1.00 65.40 304 ALA C O 1
ATOM 8033 N N . LEU C 1 305 ? -17.941 -0.836 49.934 1.00 65.03 305 LEU C N 1
ATOM 8034 C CA . LEU C 1 305 ? -19.400 -0.727 49.775 1.00 64.43 305 LEU C CA 1
ATOM 8035 C C . LEU C 1 305 ? -19.882 0.633 49.277 1.00 64.10 305 LEU C C 1
ATOM 8036 O O . LEU C 1 305 ? -20.941 0.727 48.579 1.00 63.95 305 LEU C O 1
ATOM 8041 N N . ARG C 1 306 ? -19.113 1.677 49.654 1.00 63.95 306 ARG C N 1
ATOM 8042 C CA . ARG C 1 306 ? -19.429 3.056 49.262 1.00 63.91 306 ARG C CA 1
ATOM 8043 C C . ARG C 1 306 ? -19.152 3.317 47.775 1.00 63.73 306 ARG C C 1
ATOM 8044 O O . ARG C 1 306 ? -19.930 4.063 47.100 1.00 63.59 306 ARG C O 1
ATOM 8052 N N . GLY C 1 307 ? -18.022 2.719 47.283 1.00 63.64 307 GLY C N 1
ATOM 8053 C CA . GLY C 1 307 ? -17.609 2.877 45.889 1.00 63.33 307 GLY C CA 1
ATOM 8054 C C . GLY C 1 307 ? -16.124 3.212 45.727 1.00 63.26 307 GLY C C 1
ATOM 8055 O O . GLY C 1 307 ? -15.608 3.385 44.535 1.00 63.40 307 GLY C O 1
ATOM 8056 N N . ASP C 1 308 ? -15.431 3.274 46.902 1.00 63.13 308 ASP C N 1
ATOM 8057 C CA . ASP C 1 308 ? -13.970 3.574 46.872 1.00 62.89 308 ASP C CA 1
ATOM 8058 C C . ASP C 1 308 ? -13.214 2.523 46.045 1.00 62.49 308 ASP C C 1
ATOM 8059 O O . ASP C 1 308 ? -13.226 1.328 46.378 1.00 62.42 308 ASP C O 1
ATOM 8064 N N . LEU C 1 309 ? -12.539 3.002 44.990 1.00 62.24 309 LEU C N 1
ATOM 8065 C CA . LEU C 1 309 ? -11.983 2.132 43.949 1.00 61.89 309 LEU C CA 1
ATOM 8066 C C . LEU C 1 309 ? -10.899 1.196 44.467 1.00 61.57 309 LEU C C 1
ATOM 8067 O O . LEU C 1 309 ? -10.825 0.046 44.037 1.00 61.44 309 LEU C O 1
ATOM 8072 N N . LEU C 1 310 ? -10.075 1.704 45.388 1.00 61.33 310 LEU C N 1
ATOM 8073 C CA . LEU C 1 310 ? -8.947 0.970 45.950 1.00 61.21 310 LEU C CA 1
ATOM 8074 C C . LEU C 1 310 ? -9.393 -0.252 46.739 1.00 61.89 310 LEU C C 1
ATOM 8075 O O . LEU C 1 310 ? -8.960 -1.380 46.454 1.00 62.11 310 LEU C O 1
ATOM 8080 N N . ALA C 1 311 ? -10.246 -0.020 47.737 1.00 62.54 311 ALA C N 1
ATOM 8081 C CA . ALA C 1 311 ? -10.863 -1.091 48.507 1.00 62.95 311 ALA C CA 1
ATOM 8082 C C . ALA C 1 311 ? -11.640 -2.001 47.562 1.00 63.50 311 ALA C C 1
ATOM 8083 O O . ALA C 1 311 ? -11.312 -3.182 47.427 1.00 63.42 311 ALA C O 1
ATOM 8085 N N . LYS C 1 312 ? -12.636 -1.428 46.883 1.00 64.38 312 LYS C N 1
ATOM 8086 C CA . LYS C 1 312 ? -13.533 -2.171 45.989 1.00 65.55 312 LYS C CA 1
ATOM 8087 C C . LYS C 1 312 ? -12.784 -3.091 45.023 1.00 65.72 312 LYS C C 1
ATOM 8088 O O . LYS C 1 312 ? -13.213 -4.214 44.760 1.00 65.64 312 LYS C O 1
ATOM 8094 N N . ASP C 1 313 ? -11.666 -2.597 44.505 1.00 66.26 313 ASP C N 1
ATOM 8095 C CA . ASP C 1 313 ? -10.833 -3.359 43.588 1.00 66.71 313 ASP C CA 1
ATOM 8096 C C . ASP C 1 313 ? -10.005 -4.420 44.325 1.00 66.53 313 ASP C C 1
ATOM 8097 O O . ASP C 1 313 ? -9.742 -5.485 43.772 1.00 66.63 313 ASP C O 1
ATOM 8102 N N . ILE C 1 314 ? -9.606 -4.139 45.565 1.00 66.42 314 ILE C N 1
ATOM 8103 C CA . ILE C 1 314 ? -8.916 -5.140 46.379 1.00 66.53 314 ILE C CA 1
ATOM 8104 C C . ILE C 1 314 ? -9.860 -6.306 46.672 1.00 66.76 314 ILE C C 1
ATOM 8105 O O . ILE C 1 314 ? -9.498 -7.473 46.498 1.00 66.82 314 ILE C O 1
ATOM 8110 N N . ILE C 1 315 ? -11.073 -5.984 47.105 1.00 66.99 315 ILE C N 1
ATOM 8111 C CA . ILE C 1 315 ? -12.072 -7.011 47.359 1.00 67.25 315 ILE C CA 1
ATOM 8112 C C . ILE C 1 315 ? -12.409 -7.758 46.070 1.00 67.49 315 ILE C C 1
ATOM 8113 O O . ILE C 1 315 ? -12.390 -8.987 46.049 1.00 67.65 315 ILE C O 1
ATOM 8118 N N . THR C 1 316 ? -12.672 -7.024 44.995 1.00 67.77 316 THR C N 1
ATOM 8119 C CA . THR C 1 316 ? -12.882 -7.647 43.700 1.00 68.43 316 THR C CA 1
ATOM 8120 C C . THR C 1 316 ? -11.718 -8.600 43.404 1.00 69.12 316 THR C C 1
ATOM 8121 O O . THR C 1 316 ? -11.919 -9.689 42.842 1.00 69.45 316 THR C O 1
ATOM 8125 N N . GLY C 1 317 ? -10.510 -8.185 43.798 1.00 69.37 317 GLY C N 1
ATOM 8126 C CA . GLY C 1 317 ? -9.314 -9.000 43.639 1.00 69.10 317 GLY C CA 1
ATOM 8127 C C . GLY C 1 317 ? -9.423 -10.321 44.367 1.00 69.10 317 GLY C C 1
ATOM 8128 O O . GLY C 1 317 ? -9.164 -11.366 43.785 1.00 69.19 317 GLY C O 1
ATOM 8129 N N . VAL C 1 318 ? -9.831 -10.273 45.632 1.00 69.14 318 VAL C N 1
ATOM 8130 C CA . VAL C 1 318 ? -9.882 -11.463 46.468 1.00 69.41 318 VAL C CA 1
ATOM 8131 C C . VAL C 1 318 ? -10.922 -12.429 45.951 1.00 70.01 318 VAL C C 1
ATOM 8132 O O . VAL C 1 318 ? -10.673 -13.627 45.847 1.00 70.90 318 VAL C O 1
ATOM 8136 N N . GLY C 1 319 ? -12.092 -11.913 45.614 1.00 70.26 319 GLY C N 1
ATOM 8137 C CA . GLY C 1 319 ? -13.145 -12.760 45.088 1.00 70.59 319 GLY C CA 1
ATOM 8138 C C . GLY C 1 319 ? -12.825 -13.413 43.755 1.00 70.80 319 GLY C C 1
ATOM 8139 O O . GLY C 1 319 ? -13.393 -14.450 43.423 1.00 71.12 319 GLY C O 1
ATOM 8140 N N . ALA C 1 320 ? -11.925 -12.811 42.988 1.00 70.85 320 ALA C N 1
ATOM 8141 C CA . ALA C 1 320 ? -11.591 -13.323 41.660 1.00 71.09 320 ALA C CA 1
ATOM 8142 C C . ALA C 1 320 ? -10.693 -14.556 41.747 1.00 71.30 320 ALA C C 1
ATOM 8143 O O . ALA C 1 320 ? -10.826 -15.485 40.950 1.00 71.45 320 ALA C O 1
ATOM 8145 N N . HIS C 1 321 ? -9.781 -14.554 42.716 1.00 71.41 321 HIS C N 1
ATOM 8146 C CA . HIS C 1 321 ? -8.926 -15.699 42.970 1.00 71.56 321 HIS C CA 1
ATOM 8147 C C . HIS C 1 321 ? -9.705 -16.785 43.667 1.00 71.73 321 HIS C C 1
ATOM 8148 O O . HIS C 1 321 ? -9.679 -17.940 43.241 1.00 71.73 321 HIS C O 1
ATOM 8155 N N . VAL C 1 322 ? -10.397 -16.415 44.744 1.00 71.81 322 VAL C N 1
ATOM 8156 C CA . VAL C 1 322 ? -11.264 -17.358 45.433 1.00 71.90 322 VAL C CA 1
ATOM 8157 C C . VAL C 1 322 ? -12.243 -17.972 44.435 1.00 72.36 322 VAL C C 1
ATOM 8158 O O . VAL C 1 322 ? -12.429 -19.195 44.412 1.00 72.76 322 VAL C O 1
ATOM 8162 N N . GLY C 1 323 ? -12.836 -17.122 43.596 1.00 72.62 323 GLY C N 1
ATOM 8163 C CA . GLY C 1 323 ? -13.788 -17.553 42.573 1.00 72.64 323 GLY C CA 1
ATOM 8164 C C . GLY C 1 323 ? -13.218 -18.608 41.655 1.00 72.98 323 GLY C C 1
ATOM 8165 O O . GLY C 1 323 ? -13.866 -19.624 41.401 1.00 72.65 323 GLY C O 1
ATOM 8166 N N . ARG C 1 324 ? -11.997 -18.382 41.172 1.00 73.23 324 ARG C N 1
ATOM 8167 C CA . ARG C 1 324 ? -11.329 -19.392 40.369 1.00 74.25 324 ARG C CA 1
ATOM 8168 C C . ARG C 1 324 ? -11.290 -20.747 41.078 1.00 73.82 324 ARG C C 1
ATOM 8169 O O . ARG C 1 324 ? -11.729 -21.749 40.498 1.00 74.61 324 ARG C O 1
ATOM 8177 N N . ILE C 1 325 ? -10.780 -20.784 42.311 1.00 72.97 325 ILE C N 1
ATOM 8178 C CA . ILE C 1 325 ? -10.663 -22.049 43.034 1.00 72.65 325 ILE C CA 1
ATOM 8179 C C . ILE C 1 325 ? -12.040 -22.638 43.328 1.00 72.61 325 ILE C C 1
ATOM 8180 O O . ILE C 1 325 ? -12.279 -23.829 43.109 1.00 72.94 325 ILE C O 1
ATOM 8185 N N . LEU C 1 326 ? -12.953 -21.802 43.802 1.00 72.28 326 LEU C N 1
ATOM 8186 C CA . LEU C 1 326 ? -14.326 -22.240 43.976 1.00 72.10 326 LEU C CA 1
ATOM 8187 C C . LEU C 1 326 ? -14.893 -22.854 42.712 1.00 72.33 326 LEU C C 1
ATOM 8188 O O . LEU C 1 326 ? -15.580 -23.869 42.783 1.00 73.26 326 LEU C O 1
ATOM 8193 N N . ALA C 1 327 ? -14.603 -22.256 41.563 1.00 72.11 327 ALA C N 1
ATOM 8194 C CA . ALA C 1 327 ? -15.145 -22.756 40.307 1.00 72.20 327 ALA C CA 1
ATOM 8195 C C . ALA C 1 327 ? -14.652 -24.160 40.014 1.00 72.08 327 ALA C C 1
ATOM 8196 O O . ALA C 1 327 ? -15.421 -25.010 39.559 1.00 71.93 327 ALA C O 1
ATOM 8198 N N . ILE C 1 328 ? -13.376 -24.403 40.291 1.00 72.12 328 ILE C N 1
ATOM 8199 C CA . ILE C 1 328 ? -12.806 -25.719 40.080 1.00 72.57 328 ILE C CA 1
ATOM 8200 C C . ILE C 1 328 ? -13.547 -26.727 40.941 1.00 73.88 328 ILE C C 1
ATOM 8201 O O . ILE C 1 328 ? -14.046 -27.750 40.445 1.00 73.78 328 ILE C O 1
ATOM 8214 N N . VAL C 1 330 ? -16.504 -26.503 42.255 1.00 72.49 330 VAL C N 1
ATOM 8215 C CA . VAL C 1 330 ? -17.842 -26.703 41.738 1.00 71.18 330 VAL C CA 1
ATOM 8216 C C . VAL C 1 330 ? -17.837 -27.789 40.661 1.00 70.32 330 VAL C C 1
ATOM 8217 O O . VAL C 1 330 ? -18.684 -28.674 40.654 1.00 69.82 330 VAL C O 1
ATOM 8221 N N . ASN C 1 331 ? -16.855 -27.735 39.773 1.00 69.51 331 ASN C N 1
ATOM 8222 C CA . ASN C 1 331 ? -16.715 -28.762 38.770 1.00 68.87 331 ASN C CA 1
ATOM 8223 C C . ASN C 1 331 ? -16.555 -30.136 39.393 1.00 68.73 331 ASN C C 1
ATOM 8224 O O . ASN C 1 331 ? -17.161 -31.093 38.937 1.00 68.73 331 ASN C O 1
ATOM 8229 N N . LEU C 1 332 ? -15.763 -30.220 40.461 1.00 69.05 332 LEU C N 1
ATOM 8230 C CA . LEU C 1 332 ? -15.490 -31.487 41.140 1.00 68.45 332 LEU C CA 1
ATOM 8231 C C . LEU C 1 332 ? -16.641 -32.001 41.972 1.00 67.97 332 LEU C C 1
ATOM 8232 O O . LEU C 1 332 ? -16.903 -33.188 41.958 1.00 67.94 332 LEU C O 1
ATOM 8237 N N . PHE C 1 333 ? -17.302 -31.115 42.711 1.00 67.55 333 PHE C N 1
ATOM 8238 C CA . PHE C 1 333 ? -18.226 -31.523 43.780 1.00 67.24 333 PHE C CA 1
ATOM 8239 C C . PHE C 1 333 ? -19.665 -31.275 43.468 1.00 67.18 333 PHE C C 1
ATOM 8240 O O . PHE C 1 333 ? -20.519 -31.961 43.991 1.00 67.67 333 PHE C O 1
ATOM 8248 N N . ASN C 1 334 ? -19.933 -30.240 42.680 1.00 67.41 334 ASN C N 1
ATOM 8249 C CA . ASN C 1 334 ? -21.292 -29.863 42.310 1.00 67.24 334 ASN C CA 1
ATOM 8250 C C . ASN C 1 334 ? -22.130 -29.556 43.538 1.00 67.38 334 ASN C C 1
ATOM 8251 O O . ASN C 1 334 ? -23.071 -30.280 43.846 1.00 67.62 334 ASN C O 1
ATOM 8256 N N . PRO C 1 335 ? -21.783 -28.490 44.262 1.00 67.47 335 PRO C N 1
ATOM 8257 C CA . PRO C 1 335 ? -22.564 -28.214 45.464 1.00 67.55 335 PRO C CA 1
ATOM 8258 C C . PRO C 1 335 ? -23.885 -27.495 45.172 1.00 67.83 335 PRO C C 1
ATOM 8259 O O . PRO C 1 335 ? -24.017 -26.836 44.149 1.00 67.49 335 PRO C O 1
ATOM 8263 N N . GLN C 1 336 ? -24.851 -27.634 46.074 1.00 68.35 336 GLN C N 1
ATOM 8264 C CA . GLN C 1 336 ? -26.063 -26.840 46.009 1.00 69.10 336 GLN C CA 1
ATOM 8265 C C . GLN C 1 336 ? -25.800 -25.450 46.559 1.00 69.14 336 GLN C C 1
ATOM 8266 O O . GLN C 1 336 ? -26.448 -24.480 46.142 1.00 69.99 336 GLN C O 1
ATOM 8272 N N . LYS C 1 337 ? -24.864 -25.360 47.506 1.00 68.83 337 LYS C N 1
ATOM 8273 C CA . LYS C 1 337 ? -24.600 -24.125 48.244 1.00 68.47 337 LYS C CA 1
ATOM 8274 C C . LYS C 1 337 ? -23.122 -23.927 48.480 1.00 68.05 337 LYS C C 1
ATOM 8275 O O . LYS C 1 337 ? -22.370 -24.864 48.718 1.00 67.81 337 LYS C O 1
ATOM 8281 N N . ILE C 1 338 ? -22.718 -22.674 48.423 1.00 67.77 338 ILE C N 1
ATOM 8282 C CA . ILE C 1 338 ? -21.371 -22.299 48.732 1.00 67.21 338 ILE C CA 1
ATOM 8283 C C . ILE C 1 338 ? -21.496 -21.244 49.799 1.00 67.13 338 ILE C C 1
ATOM 8284 O O . ILE C 1 338 ? -22.083 -20.191 49.562 1.00 67.74 338 ILE C O 1
ATOM 8289 N N . LEU C 1 339 ? -20.990 -21.553 50.987 1.00 66.70 339 LEU C N 1
ATOM 8290 C CA . LEU C 1 339 ? -21.012 -20.622 52.091 1.00 66.10 339 LEU C CA 1
ATOM 8291 C C . LEU C 1 339 ? -19.636 -20.018 52.224 1.00 66.18 339 LEU C C 1
ATOM 8292 O O . LEU C 1 339 ? -18.618 -20.713 52.148 1.00 65.46 339 LEU C O 1
ATOM 8297 N N . ILE C 1 340 ? -19.619 -18.705 52.391 1.00 66.64 340 ILE C N 1
ATOM 8298 C CA . ILE C 1 340 ? -18.396 -17.981 52.665 1.00 67.31 340 ILE C CA 1
ATOM 8299 C C . ILE C 1 340 ? -18.433 -17.493 54.113 1.00 67.54 340 ILE C C 1
ATOM 8300 O O . ILE C 1 340 ? -19.311 -16.706 54.500 1.00 67.76 340 ILE C O 1
ATOM 8305 N N . GLY C 1 341 ? -17.486 -17.992 54.903 1.00 67.50 341 GLY C N 1
ATOM 8306 C CA . GLY C 1 341 ? -17.420 -17.695 56.322 1.00 67.80 341 GLY C CA 1
ATOM 8307 C C . GLY C 1 341 ? -16.252 -16.775 56.576 1.00 68.12 341 GLY C C 1
ATOM 8308 O O . GLY C 1 341 ? -15.131 -17.227 56.799 1.00 68.15 341 GLY C O 1
ATOM 8309 N N . SER C 1 342 ? -16.520 -15.474 56.556 1.00 68.48 342 SER C N 1
ATOM 8310 C CA . SER C 1 342 ? -15.462 -14.486 56.572 1.00 68.61 342 SER C CA 1
ATOM 8311 C C . SER C 1 342 ? -15.954 -13.181 57.130 1.00 68.94 342 SER C C 1
ATOM 8312 O O . SER C 1 342 ? -17.128 -12.853 56.962 1.00 69.09 342 SER C O 1
ATOM 8315 N N . PRO C 1 343 ? -15.059 -12.415 57.787 1.00 69.43 343 PRO C N 1
ATOM 8316 C CA . PRO C 1 343 ? -15.373 -10.993 58.046 1.00 69.51 343 PRO C CA 1
ATOM 8317 C C . PRO C 1 343 ? -15.599 -10.251 56.740 1.00 69.50 343 PRO C C 1
ATOM 8318 O O . PRO C 1 343 ? -16.268 -9.229 56.732 1.00 69.38 343 PRO C O 1
ATOM 8322 N N . LEU C 1 344 ? -15.058 -10.784 55.644 1.00 69.64 344 LEU C N 1
ATOM 8323 C CA . LEU C 1 344 ? -15.250 -10.193 54.326 1.00 69.91 344 LEU C CA 1
ATOM 8324 C C . LEU C 1 344 ? -16.693 -10.243 53.836 1.00 70.16 344 LEU C C 1
ATOM 8325 O O . LEU C 1 344 ? -17.047 -9.585 52.859 1.00 70.52 344 LEU C O 1
ATOM 8330 N N . SER C 1 345 ? -17.532 -11.007 54.516 1.00 70.49 345 SER C N 1
ATOM 8331 C CA . SER C 1 345 ? -18.943 -11.022 54.173 1.00 71.04 345 SER C CA 1
ATOM 8332 C C . SER C 1 345 ? -19.619 -9.666 54.374 1.00 71.14 345 SER C C 1
ATOM 8333 O O . SER C 1 345 ? -20.678 -9.432 53.801 1.00 70.80 345 SER C O 1
ATOM 8336 N N . LYS C 1 346 ? -19.020 -8.783 55.179 1.00 71.67 346 LYS C N 1
ATOM 8337 C CA . LYS C 1 346 ? -19.547 -7.416 55.335 1.00 72.28 346 LYS C CA 1
ATOM 8338 C C . LYS C 1 346 ? -19.683 -6.782 53.949 1.00 72.40 346 LYS C C 1
ATOM 8339 O O . LYS C 1 346 ? -20.520 -5.907 53.743 1.00 72.37 346 LYS C O 1
ATOM 8345 N N . ALA C 1 347 ? -18.851 -7.237 53.007 1.00 72.56 347 ALA C N 1
ATOM 8346 C CA . ALA C 1 347 ? -18.948 -6.824 51.606 1.00 72.59 347 ALA C CA 1
ATOM 8347 C C . ALA C 1 347 ? -19.431 -7.952 50.686 1.00 72.79 347 ALA C C 1
ATOM 8348 O O . ALA C 1 347 ? -18.949 -8.091 49.554 1.00 72.76 347 ALA C O 1
ATOM 8350 N N . ALA C 1 348 ? -20.394 -8.740 51.174 1.00 72.72 348 ALA C N 1
ATOM 8351 C CA . ALA C 1 348 ? -21.104 -9.719 50.349 1.00 72.39 348 ALA C CA 1
ATOM 8352 C C . ALA C 1 348 ? -21.594 -9.083 49.042 1.00 72.47 348 ALA C C 1
ATOM 8353 O O . ALA C 1 348 ? -21.405 -9.645 47.967 1.00 72.47 348 ALA C O 1
ATOM 8355 N N . ASP C 1 349 ? -22.183 -7.891 49.135 1.00 72.55 349 ASP C N 1
ATOM 8356 C CA . ASP C 1 349 ? -22.762 -7.225 47.970 1.00 72.53 349 ASP C CA 1
ATOM 8357 C C . ASP C 1 349 ? -21.799 -7.066 46.798 1.00 72.45 349 ASP C C 1
ATOM 8358 O O . ASP C 1 349 ? -22.236 -6.969 45.650 1.00 72.49 349 ASP C O 1
ATOM 8363 N N . ILE C 1 350 ? -20.498 -7.035 47.093 1.00 72.31 350 ILE C N 1
ATOM 8364 C CA . ILE C 1 350 ? -19.457 -6.905 46.071 1.00 71.98 350 ILE C CA 1
ATOM 8365 C C . ILE C 1 350 ? -18.728 -8.226 45.851 1.00 71.70 350 ILE C C 1
ATOM 8366 O O . ILE C 1 350 ? -18.499 -8.635 44.718 1.00 71.60 350 ILE C O 1
ATOM 8371 N N . LEU C 1 351 ? -18.376 -8.890 46.946 1.00 71.52 351 LEU C N 1
ATOM 8372 C CA . LEU C 1 351 ? -17.581 -10.110 46.891 1.00 71.31 351 LEU C CA 1
ATOM 8373 C C . LEU C 1 351 ? -18.352 -11.226 46.189 1.00 71.12 351 LEU C C 1
ATOM 8374 O O . LEU C 1 351 ? -17.864 -11.823 45.224 1.00 71.33 351 LEU C O 1
ATOM 8379 N N . PHE C 1 352 ? -19.565 -11.478 46.666 1.00 70.51 352 PHE C N 1
ATOM 8380 C CA . PHE C 1 352 ? -20.394 -12.583 46.180 1.00 70.08 352 PHE C CA 1
ATOM 8381 C C . PHE C 1 352 ? -20.695 -12.582 44.676 1.00 70.10 352 PHE C C 1
ATOM 8382 O O . PHE C 1 352 ? -20.548 -13.624 44.034 1.00 70.21 352 PHE C O 1
ATOM 8390 N N . PRO C 1 353 ? -21.094 -11.425 44.097 1.00 70.04 353 PRO C N 1
ATOM 8391 C CA . PRO C 1 353 ? -21.230 -11.485 42.642 1.00 69.95 353 PRO C CA 1
ATOM 8392 C C . PRO C 1 353 ? -19.908 -11.894 41.991 1.00 70.19 353 PRO C C 1
ATOM 8393 O O . PRO C 1 353 ? -19.913 -12.785 41.140 1.00 70.92 353 PRO C O 1
ATOM 8397 N N . VAL C 1 354 ? -18.791 -11.288 42.407 1.00 69.69 354 VAL C N 1
ATOM 8398 C CA . VAL C 1 354 ? -17.482 -11.623 41.830 1.00 69.31 354 VAL C CA 1
ATOM 8399 C C . VAL C 1 354 ? -17.236 -13.155 41.831 1.00 69.20 354 VAL C C 1
ATOM 8400 O O . VAL C 1 354 ? -16.992 -13.755 40.783 1.00 69.26 354 VAL C O 1
ATOM 8404 N N . ILE C 1 355 ? -17.336 -13.779 42.996 1.00 68.79 355 ILE C N 1
ATOM 8405 C CA . ILE C 1 355 ? -17.268 -15.225 43.084 1.00 68.55 355 ILE C CA 1
ATOM 8406 C C . ILE C 1 355 ? -18.258 -15.892 42.114 1.00 68.97 355 ILE C C 1
ATOM 8407 O O . ILE C 1 355 ? -17.842 -16.664 41.255 1.00 68.93 355 ILE C O 1
ATOM 8412 N N . SER C 1 356 ? -19.551 -15.572 42.233 1.00 69.42 356 SER C N 1
ATOM 8413 C CA . SER C 1 356 ? -20.587 -16.096 41.320 1.00 69.63 356 SER C CA 1
ATOM 8414 C C . SER C 1 356 ? -20.223 -15.981 39.834 1.00 70.03 356 SER C C 1
ATOM 8415 O O . SER C 1 356 ? -20.343 -16.946 39.082 1.00 70.14 356 SER C O 1
ATOM 8418 N N . ASP C 1 357 ? -19.773 -14.799 39.426 1.00 70.41 357 ASP C N 1
ATOM 8419 C CA . ASP C 1 357 ? -19.293 -14.578 38.073 1.00 71.08 357 ASP C CA 1
ATOM 8420 C C . ASP C 1 357 ? -18.205 -15.565 37.699 1.00 71.15 357 ASP C C 1
ATOM 8421 O O . ASP C 1 357 ? -18.274 -16.193 36.643 1.00 71.33 357 ASP C O 1
ATOM 8426 N N . SER C 1 358 ? -17.200 -15.695 38.566 1.00 71.17 358 SER C N 1
ATOM 8427 C CA . SER C 1 358 ? -16.113 -16.640 38.343 1.00 71.16 358 SER C CA 1
ATOM 8428 C C . SER C 1 358 ? -16.699 -18.026 38.130 1.00 71.23 358 SER C C 1
ATOM 8429 O O . SER C 1 358 ? -16.420 -18.662 37.111 1.00 71.66 358 SER C O 1
ATOM 8432 N N . ILE C 1 359 ? -17.534 -18.469 39.070 1.00 70.74 359 ILE C N 1
ATOM 8433 C CA . ILE C 1 359 ? -18.131 -19.793 38.992 1.00 70.71 359 ILE C CA 1
ATOM 8434 C C . ILE C 1 359 ? -18.926 -19.955 37.698 1.00 71.20 359 ILE C C 1
ATOM 8435 O O . ILE C 1 359 ? -18.662 -20.888 36.943 1.00 71.51 359 ILE C O 1
ATOM 8440 N N . ARG C 1 360 ? -19.853 -19.037 37.419 1.00 71.52 360 ARG C N 1
ATOM 8441 C CA . ARG C 1 360 ? -20.612 -19.073 36.163 1.00 71.93 360 ARG C CA 1
ATOM 8442 C C . ARG C 1 360 ? -19.711 -19.130 34.921 1.00 71.54 360 ARG C C 1
ATOM 8443 O O . ARG C 1 360 ? -19.937 -19.934 34.011 1.00 71.37 360 ARG C O 1
ATOM 8451 N N . GLN C 1 361 ? -18.681 -18.291 34.907 1.00 71.07 361 GLN C N 1
ATOM 8452 C CA . GLN C 1 361 ? -17.752 -18.244 33.795 1.00 70.62 361 GLN C CA 1
ATOM 8453 C C . GLN C 1 361 ? -16.863 -19.469 33.694 1.00 69.84 361 GLN C C 1
ATOM 8454 O O . GLN C 1 361 ? -16.375 -19.774 32.620 1.00 69.62 361 GLN C O 1
ATOM 8460 N N . GLN C 1 362 ? -16.663 -20.182 34.798 1.00 69.28 362 GLN C N 1
ATOM 8461 C CA . GLN C 1 362 ? -15.623 -21.216 34.830 1.00 68.67 362 GLN C CA 1
ATOM 8462 C C . GLN C 1 362 ? -16.042 -22.646 35.146 1.00 68.16 362 GLN C C 1
ATOM 8463 O O . GLN C 1 362 ? -15.223 -23.551 35.038 1.00 68.89 362 GLN C O 1
ATOM 8469 N N . ALA C 1 363 ? -17.277 -22.869 35.570 1.00 67.17 363 ALA C N 1
ATOM 8470 C CA . ALA C 1 363 ? -17.701 -24.234 35.822 1.00 66.54 363 ALA C CA 1
ATOM 8471 C C . ALA C 1 363 ? -18.789 -24.653 34.857 1.00 66.51 363 ALA C C 1
ATOM 8472 O O . ALA C 1 363 ? -19.574 -23.830 34.383 1.00 66.64 363 ALA C O 1
ATOM 8474 N N . LEU C 1 364 ? -18.810 -25.943 34.561 1.00 66.17 364 LEU C N 1
ATOM 8475 C CA . LEU C 1 364 ? -19.852 -26.555 33.781 1.00 65.93 364 LEU C CA 1
ATOM 8476 C C . LEU C 1 364 ? -21.193 -25.849 34.021 1.00 66.28 364 LEU C C 1
ATOM 8477 O O . LEU C 1 364 ? -21.707 -25.864 35.133 1.00 66.01 364 LEU C O 1
ATOM 8482 N N . PRO C 1 365 ? -21.770 -25.225 32.974 1.00 66.81 365 PRO C N 1
ATOM 8483 C CA . PRO C 1 365 ? -23.039 -24.527 33.130 1.00 67.12 365 PRO C CA 1
ATOM 8484 C C . PRO C 1 365 ? -24.081 -25.362 33.856 1.00 67.63 365 PRO C C 1
ATOM 8485 O O . PRO C 1 365 ? -24.816 -24.826 34.678 1.00 67.75 365 PRO C O 1
ATOM 8489 N N . ALA C 1 366 ? -24.120 -26.663 33.568 1.00 68.22 366 ALA C N 1
ATOM 8490 C CA . ALA C 1 366 ? -25.045 -27.583 34.224 1.00 68.88 366 ALA C CA 1
ATOM 8491 C C . ALA C 1 366 ? -24.939 -27.564 35.748 1.00 69.64 366 ALA C C 1
ATOM 8492 O O . ALA C 1 366 ? -25.908 -27.884 36.430 1.00 69.84 366 ALA C O 1
ATOM 8494 N N . TYR C 1 367 ? -23.772 -27.175 36.267 1.00 70.46 367 TYR C N 1
ATOM 8495 C CA . TYR C 1 367 ? -23.479 -27.167 37.701 1.00 71.31 367 TYR C CA 1
ATOM 8496 C C . TYR C 1 367 ? -23.529 -25.763 38.272 1.00 72.71 367 TYR C C 1
ATOM 8497 O O . TYR C 1 367 ? -23.589 -25.590 39.486 1.00 73.06 367 TYR C O 1
ATOM 8506 N N . SER C 1 368 ? -23.446 -24.760 37.407 1.00 74.51 368 SER C N 1
ATOM 8507 C CA . SER C 1 368 ? -23.305 -23.375 37.852 1.00 76.16 368 SER C CA 1
ATOM 8508 C C . SER C 1 368 ? -24.626 -22.633 37.787 1.00 77.42 368 SER C C 1
ATOM 8509 O O . SER C 1 368 ? -24.743 -21.526 38.309 1.00 77.64 368 SER C O 1
ATOM 8512 N N . GLN C 1 369 ? -25.608 -23.274 37.154 1.00 79.17 369 GLN C N 1
ATOM 8513 C CA . GLN C 1 369 ? -26.901 -22.678 36.812 1.00 80.80 369 GLN C CA 1
ATOM 8514 C C . GLN C 1 369 ? -27.570 -21.994 38.009 1.00 81.70 369 GLN C C 1
ATOM 8515 O O . GLN C 1 369 ? -27.809 -20.782 37.976 1.00 82.25 369 GLN C O 1
ATOM 8521 N N . HIS C 1 370 ? -27.865 -22.755 39.061 1.00 82.32 370 HIS C N 1
ATOM 8522 C CA . HIS C 1 370 ? -28.673 -22.217 40.154 1.00 82.88 370 HIS C CA 1
ATOM 8523 C C . HIS C 1 370 ? -27.920 -22.153 41.474 1.00 82.75 370 HIS C C 1
ATOM 8524 O O . HIS C 1 370 ? -28.520 -21.942 42.531 1.00 82.95 370 HIS C O 1
ATOM 8531 N N . ILE C 1 371 ? -26.601 -22.312 41.399 1.00 82.74 371 ILE C N 1
ATOM 8532 C CA . ILE C 1 371 ? -25.726 -22.263 42.577 1.00 82.32 371 ILE C CA 1
ATOM 8533 C C . ILE C 1 371 ? -25.701 -20.864 43.152 1.00 81.76 371 ILE C C 1
ATOM 8534 O O . ILE C 1 371 ? -25.420 -19.893 42.442 1.00 81.88 371 ILE C O 1
ATOM 8539 N N . SER C 1 372 ? -26.011 -20.768 44.437 1.00 81.18 372 SER C N 1
ATOM 8540 C CA . SER C 1 372 ? -25.967 -19.488 45.122 1.00 80.62 372 SER C CA 1
ATOM 8541 C C . SER C 1 372 ? -24.785 -19.423 46.071 1.00 80.11 372 SER C C 1
ATOM 8542 O O . SER C 1 372 ? -24.577 -20.312 46.915 1.00 80.19 372 SER C O 1
ATOM 8545 N N . VAL C 1 373 ? -24.012 -18.362 45.902 1.00 79.30 373 VAL C N 1
ATOM 8546 C CA . VAL C 1 373 ? -22.928 -18.041 46.797 1.00 78.47 373 VAL C CA 1
ATOM 8547 C C . VAL C 1 373 ? -23.525 -17.179 47.882 1.00 78.00 373 VAL C C 1
ATOM 8548 O O . VAL C 1 373 ? -23.993 -16.082 47.610 1.00 77.72 373 VAL C O 1
ATOM 8552 N N . GLU C 1 374 ? -23.513 -17.678 49.108 1.00 77.69 374 GLU C N 1
ATOM 8553 C CA . GLU C 1 374 ? -24.145 -16.963 50.218 1.00 77.84 374 GLU C CA 1
ATOM 8554 C C . GLU C 1 374 ? -23.283 -16.908 51.478 1.00 77.29 374 GLU C C 1
ATOM 8555 O O . GLU C 1 374 ? -22.301 -17.635 51.628 1.00 77.01 374 GLU C O 1
ATOM 8561 N N . SER C 1 375 ? -23.665 -16.015 52.377 1.00 76.82 375 SER C N 1
ATOM 8562 C CA . SER C 1 375 ? -22.919 -15.807 53.583 1.00 76.36 375 SER C CA 1
ATOM 8563 C C . SER C 1 375 ? -23.156 -16.994 54.511 1.00 76.31 375 SER C C 1
ATOM 8564 O O . SER C 1 375 ? -24.171 -17.697 54.412 1.00 76.41 375 SER C O 1
ATOM 8567 N N . THR C 1 376 ? -22.196 -17.226 55.396 1.00 75.82 376 THR C N 1
ATOM 8568 C CA . THR C 1 376 ? -22.365 -18.140 56.500 1.00 75.36 376 THR C CA 1
ATOM 8569 C C . THR C 1 376 ? -23.431 -17.506 57.389 1.00 75.21 376 THR C C 1
ATOM 8570 O O . THR C 1 376 ? -23.601 -16.285 57.387 1.00 75.39 376 THR C O 1
ATOM 8574 N N . GLN C 1 377 ? -24.170 -18.316 58.131 1.00 74.83 377 GLN C N 1
ATOM 8575 C CA . GLN C 1 377 ? -25.202 -17.758 58.986 1.00 74.38 377 GLN C CA 1
ATOM 8576 C C . GLN C 1 377 ? -24.605 -17.384 60.334 1.00 74.28 377 GLN C C 1
ATOM 8577 O O . GLN C 1 377 ? -25.029 -16.416 60.959 1.00 74.08 377 GLN C O 1
ATOM 8583 N N . PHE C 1 378 ? -23.611 -18.147 60.768 1.00 74.12 378 PHE C N 1
ATOM 8584 C CA . PHE C 1 378 ? -23.012 -17.933 62.068 1.00 74.31 378 PHE C CA 1
ATOM 8585 C C . PHE C 1 378 ? -21.539 -17.718 61.890 1.00 74.65 378 PHE C C 1
ATOM 8586 O O . PHE C 1 378 ? -20.862 -18.572 61.335 1.00 75.20 378 PHE C O 1
ATOM 8594 N N . SER C 1 379 ? -21.045 -16.571 62.351 1.00 74.77 379 SER C N 1
ATOM 8595 C CA . SER C 1 379 ? -19.665 -16.142 62.085 1.00 74.66 379 SER C CA 1
ATOM 8596 C C . SER C 1 379 ? -18.573 -16.895 62.884 1.00 74.57 379 SER C C 1
ATOM 8597 O O . SER C 1 379 ? -17.391 -16.538 62.833 1.00 74.89 379 SER C O 1
ATOM 8600 N N . ASN C 1 380 ? -18.967 -17.953 63.579 1.00 74.11 380 ASN C N 1
ATOM 8601 C CA . ASN C 1 380 ? -18.057 -18.716 64.437 1.00 74.22 380 ASN C CA 1
ATOM 8602 C C . ASN C 1 380 ? -17.060 -17.896 65.253 1.00 74.00 380 ASN C C 1
ATOM 8603 O O . ASN C 1 380 ? -15.843 -18.040 65.093 1.00 74.18 380 ASN C O 1
ATOM 8608 N N . GLN C 1 381 ? -17.595 -17.008 66.084 1.00 73.52 381 GLN C N 1
ATOM 8609 C CA . GLN C 1 381 ? -16.864 -16.489 67.222 1.00 73.26 381 GLN C CA 1
ATOM 8610 C C . GLN C 1 381 ? -17.279 -17.470 68.288 1.00 73.22 381 GLN C C 1
ATOM 8611 O O . GLN C 1 381 ? -18.354 -18.069 68.175 1.00 73.53 381 GLN C O 1
ATOM 8617 N N . GLY C 1 382 ? -16.442 -17.649 69.310 1.00 72.96 382 GLY C N 1
ATOM 8618 C CA . GLY C 1 382 ? -16.754 -18.547 70.417 1.00 72.18 382 GLY C CA 1
ATOM 8619 C C . GLY C 1 382 ? -17.041 -19.985 70.024 1.00 72.00 382 GLY C C 1
ATOM 8620 O O . GLY C 1 382 ? -16.572 -20.489 69.008 1.00 72.00 382 GLY C O 1
ATOM 8621 N N . THR C 1 383 ? -17.854 -20.644 70.828 1.00 72.11 383 THR C N 1
ATOM 8622 C CA . THR C 1 383 ? -17.975 -22.093 70.763 1.00 71.77 383 THR C CA 1
ATOM 8623 C C . THR C 1 383 ? -19.187 -22.594 69.965 1.00 72.29 383 THR C C 1
ATOM 8624 O O . THR C 1 383 ? -19.496 -23.790 69.997 1.00 72.07 383 THR C O 1
ATOM 8636 N N . ALA C 1 385 ? -19.972 -23.830 67.505 1.00 71.75 385 ALA C N 1
ATOM 8637 C CA . ALA C 1 385 ? -19.720 -24.920 66.561 1.00 71.39 385 ALA C CA 1
ATOM 8638 C C . ALA C 1 385 ? -19.543 -26.267 67.224 1.00 71.23 385 ALA C C 1
ATOM 8639 O O . ALA C 1 385 ? -19.808 -27.289 66.612 1.00 71.14 385 ALA C O 1
ATOM 8641 N N . GLY C 1 386 ? -19.052 -26.265 68.460 1.00 71.58 386 GLY C N 1
ATOM 8642 C CA . GLY C 1 386 ? -18.994 -27.473 69.298 1.00 71.25 386 GLY C CA 1
ATOM 8643 C C . GLY C 1 386 ? -20.301 -28.236 69.247 1.00 70.74 386 GLY C C 1
ATOM 8644 O O . GLY C 1 386 ? -20.301 -29.455 69.109 1.00 70.38 386 GLY C O 1
ATOM 8645 N N . ALA C 1 387 ? -21.407 -27.493 69.326 1.00 70.62 387 ALA C N 1
ATOM 8646 C CA . ALA C 1 387 ? -22.763 -28.015 69.141 1.00 70.52 387 ALA C CA 1
ATOM 8647 C C . ALA C 1 387 ? -22.855 -29.112 68.094 1.00 70.36 387 ALA C C 1
ATOM 8648 O O . ALA C 1 387 ? -23.456 -30.148 68.331 1.00 70.73 387 ALA C O 1
ATOM 8650 N N . ALA C 1 388 ? -22.256 -28.877 66.935 1.00 70.19 388 ALA C N 1
ATOM 8651 C CA . ALA C 1 388 ? -22.357 -29.807 65.832 1.00 69.96 388 ALA C CA 1
ATOM 8652 C C . ALA C 1 388 ? -21.750 -31.153 66.180 1.00 69.74 388 ALA C C 1
ATOM 8653 O O . ALA C 1 388 ? -22.292 -32.184 65.795 1.00 70.25 388 ALA C O 1
ATOM 8655 N N . LEU C 1 389 ? -20.640 -31.141 66.911 1.00 69.19 389 LEU C N 1
ATOM 8656 C CA . LEU C 1 389 ? -19.969 -32.376 67.316 1.00 69.00 389 LEU C CA 1
ATOM 8657 C C . LEU C 1 389 ? -20.854 -33.232 68.205 1.00 68.83 389 LEU C C 1
ATOM 8658 O O . LEU C 1 389 ? -21.014 -34.419 67.959 1.00 69.13 389 LEU C O 1
ATOM 8663 N N . VAL C 1 390 ? -21.405 -32.620 69.246 1.00 68.52 390 VAL C N 1
ATOM 8664 C CA . VAL C 1 390 ? -22.325 -33.288 70.151 1.00 68.58 390 VAL C CA 1
ATOM 8665 C C . VAL C 1 390 ? -23.596 -33.771 69.435 1.00 68.63 390 VAL C C 1
ATOM 8666 O O . VAL C 1 390 ? -23.965 -34.937 69.559 1.00 68.25 390 VAL C O 1
ATOM 8670 N N . LYS C 1 391 ? -24.250 -32.893 68.682 1.00 68.61 391 LYS C N 1
ATOM 8671 C CA . LYS C 1 391 ? -25.368 -33.326 67.875 1.00 69.11 391 LYS C CA 1
ATOM 8672 C C . LYS C 1 391 ? -24.980 -34.535 67.027 1.00 69.41 391 LYS C C 1
ATOM 8673 O O . LYS C 1 391 ? -25.769 -35.500 66.900 1.00 69.41 391 LYS C O 1
ATOM 8679 N N . ASP C 1 392 ? -23.766 -34.489 66.469 1.00 69.54 392 ASP C N 1
ATOM 8680 C CA . ASP C 1 392 ? -23.287 -35.562 65.600 1.00 69.90 392 ASP C CA 1
ATOM 8681 C C . ASP C 1 392 ? -23.164 -36.850 66.404 1.00 69.93 392 ASP C C 1
ATOM 8682 O O . ASP C 1 392 ? -23.582 -37.913 65.949 1.00 70.23 392 ASP C O 1
ATOM 8687 N N . ALA C 1 393 ? -22.634 -36.732 67.618 1.00 70.03 393 ALA C N 1
ATOM 8688 C CA . ALA C 1 393 ? -22.451 -37.861 68.519 1.00 70.18 393 ALA C CA 1
ATOM 8689 C C . ALA C 1 393 ? -23.801 -38.425 68.949 1.00 70.53 393 ALA C C 1
ATOM 8690 O O . ALA C 1 393 ? -23.923 -39.619 69.241 1.00 70.55 393 ALA C O 1
ATOM 8700 N N . TYR C 1 395 ? -26.507 -38.179 66.881 1.00 70.41 395 TYR C N 1
ATOM 8701 C CA . TYR C 1 395 ? -27.233 -38.660 65.686 1.00 69.82 395 TYR C CA 1
ATOM 8702 C C . TYR C 1 395 ? -26.703 -39.967 65.130 1.00 69.86 395 TYR C C 1
ATOM 8703 O O . TYR C 1 395 ? -27.477 -40.758 64.590 1.00 69.70 395 TYR C O 1
ATOM 8712 N N . ASN C 1 396 ? -25.391 -40.188 65.220 1.00 70.08 396 ASN C N 1
ATOM 8713 C CA . ASN C 1 396 ? -24.868 -41.520 64.907 1.00 70.49 396 ASN C CA 1
ATOM 8714 C C . ASN C 1 396 ? -25.175 -42.460 66.070 1.00 70.66 396 ASN C C 1
ATOM 8715 O O . ASN C 1 396 ? -25.325 -43.676 65.879 1.00 71.43 396 ASN C O 1
ATOM 8720 N N . GLY C 1 397 ? -25.289 -41.890 67.268 1.00 70.20 397 GLY C N 1
ATOM 8721 C CA . GLY C 1 397 ? -25.851 -42.618 68.392 1.00 69.60 397 GLY C CA 1
ATOM 8722 C C . GLY C 1 397 ? -24.856 -42.988 69.469 1.00 69.22 397 GLY C C 1
ATOM 8723 O O . GLY C 1 397 ? -25.256 -43.566 70.485 1.00 69.60 397 GLY C O 1
ATOM 8724 N N . SER C 1 398 ? -23.575 -42.663 69.258 1.00 68.39 398 SER C N 1
ATOM 8725 C CA . SER C 1 398 ? -22.502 -43.016 70.217 1.00 67.70 398 SER C CA 1
ATOM 8726 C C . SER C 1 398 ? -22.720 -42.410 71.606 1.00 67.39 398 SER C C 1
ATOM 8727 O O . SER C 1 398 ? -22.670 -43.127 72.618 1.00 67.25 398 SER C O 1
ATOM 8730 N N . LEU C 1 399 ? -22.976 -41.100 71.631 1.00 66.76 399 LEU C N 1
ATOM 8731 C CA . LEU C 1 399 ? -23.274 -40.376 72.858 1.00 66.28 399 LEU C CA 1
ATOM 8732 C C . LEU C 1 399 ? -24.566 -40.901 73.457 1.00 66.27 399 LEU C C 1
ATOM 8733 O O . LEU C 1 399 ? -24.624 -41.219 74.639 1.00 66.25 399 LEU C O 1
ATOM 8738 N N . LEU C 1 400 ? -25.597 -40.980 72.622 1.00 66.21 400 LEU C N 1
ATOM 8739 C CA . LEU C 1 400 ? -26.908 -41.474 73.021 1.00 66.44 400 LEU C CA 1
ATOM 8740 C C . LEU C 1 400 ? -26.850 -42.790 73.819 1.00 66.55 400 LEU C C 1
ATOM 8741 O O . LEU C 1 400 ? -27.405 -42.875 74.917 1.00 66.42 400 LEU C O 1
ATOM 8746 N N . ILE C 1 401 ? -26.186 -43.804 73.261 1.00 66.60 401 ILE C N 1
ATOM 8747 C CA . ILE C 1 401 ? -26.057 -45.109 73.915 1.00 66.91 401 ILE C CA 1
ATOM 8748 C C . ILE C 1 401 ? -25.288 -44.961 75.218 1.00 67.20 401 ILE C C 1
ATOM 8749 O O . ILE C 1 401 ? -25.692 -45.517 76.250 1.00 66.94 401 ILE C O 1
ATOM 8754 N N . ARG C 1 402 ? -24.197 -44.192 75.163 1.00 67.46 402 ARG C N 1
ATOM 8755 C CA . ARG C 1 402 ? -23.441 -43.842 76.352 1.00 67.93 402 ARG C CA 1
ATOM 8756 C C . ARG C 1 402 ? -24.392 -43.257 77.382 1.00 67.93 402 ARG C C 1
ATOM 8757 O O . ARG C 1 402 ? -24.342 -43.609 78.553 1.00 68.02 402 ARG C O 1
ATOM 8765 N N . LEU C 1 403 ? -25.281 -42.385 76.923 1.00 68.28 403 LEU C N 1
ATOM 8766 C CA . LEU C 1 403 ? -26.238 -41.707 77.794 1.00 68.55 403 LEU C CA 1
ATOM 8767 C C . LEU C 1 403 ? -27.328 -42.584 78.402 1.00 68.67 403 LEU C C 1
ATOM 8768 O O . LEU C 1 403 ? -27.728 -42.357 79.543 1.00 68.67 403 LEU C O 1
ATOM 8773 N N . LEU C 1 404 ? -27.808 -43.571 77.652 1.00 68.92 404 LEU C N 1
ATOM 8774 C CA . LEU C 1 404 ? -28.839 -44.474 78.157 1.00 69.36 404 LEU C CA 1
ATOM 8775 C C . LEU C 1 404 ? -28.236 -45.535 79.092 1.00 69.79 404 LEU C C 1
ATOM 8776 O O . LEU C 1 404 ? -28.434 -46.729 78.886 1.00 69.76 404 LEU C O 1
ATOM 8781 N N . GLN C 1 405 ? -27.511 -45.094 80.121 1.00 70.50 405 GLN C N 1
ATOM 8782 C CA . GLN C 1 405 ? -26.741 -46.001 80.991 1.00 71.11 405 GLN C CA 1
ATOM 8783 C C . GLN C 1 405 ? -27.087 -45.935 82.496 1.00 71.37 405 GLN C C 1
ATOM 8784 O O . GLN C 1 405 ? -28.113 -46.468 82.927 1.00 71.44 405 GLN C O 1
ATOM 8790 N N . GLY C 1 406 ? -26.220 -45.299 83.288 1.00 71.59 406 GLY C N 1
ATOM 8791 C CA . GLY C 1 406 ? -26.397 -45.233 84.743 1.00 71.69 406 GLY C CA 1
ATOM 8792 C C . GLY C 1 406 ? -26.563 -43.817 85.268 1.00 71.81 406 GLY C C 1
ATOM 8793 O O . GLY C 1 406 ? -25.613 -43.031 85.287 1.00 71.92 406 GLY C O 1
ATOM 8794 N N . GLN D 1 12 ? -39.689 -51.368 50.792 1.00 73.49 12 GLN D N 1
ATOM 8795 C CA . GLN D 1 12 ? -39.519 -50.097 51.552 1.00 73.34 12 GLN D CA 1
ATOM 8796 C C . GLN D 1 12 ? -38.977 -50.390 52.952 1.00 73.19 12 GLN D C 1
ATOM 8797 O O . GLN D 1 12 ? -37.780 -50.253 53.198 1.00 72.87 12 GLN D O 1
ATOM 8803 N N . ILE D 1 13 ? -39.863 -50.808 53.853 1.00 73.31 13 ILE D N 1
ATOM 8804 C CA . ILE D 1 13 ? -39.486 -51.165 55.219 1.00 73.30 13 ILE D CA 1
ATOM 8805 C C . ILE D 1 13 ? -38.813 -52.541 55.212 1.00 73.04 13 ILE D C 1
ATOM 8806 O O . ILE D 1 13 ? -37.718 -52.706 55.756 1.00 73.06 13 ILE D O 1
ATOM 8811 N N . LYS D 1 14 ? -39.464 -53.515 54.571 1.00 72.71 14 LYS D N 1
ATOM 8812 C CA . LYS D 1 14 ? -38.944 -54.883 54.466 1.00 72.29 14 LYS D CA 1
ATOM 8813 C C . LYS D 1 14 ? -37.727 -54.944 53.534 1.00 71.98 14 LYS D C 1
ATOM 8814 O O . LYS D 1 14 ? -37.078 -55.983 53.411 1.00 71.96 14 LYS D O 1
ATOM 8820 N N . GLN D 1 15 ? -37.421 -53.817 52.898 1.00 71.62 15 GLN D N 1
ATOM 8821 C CA . GLN D 1 15 ? -36.292 -53.714 51.984 1.00 71.34 15 GLN D CA 1
ATOM 8822 C C . GLN D 1 15 ? -34.960 -53.516 52.728 1.00 71.18 15 GLN D C 1
ATOM 8823 O O . GLN D 1 15 ? -33.975 -54.205 52.435 1.00 71.01 15 GLN D O 1
ATOM 8829 N N . THR D 1 16 ? -34.941 -52.578 53.681 1.00 71.00 16 THR D N 1
ATOM 8830 C CA . THR D 1 16 ? -33.768 -52.306 54.533 1.00 70.80 16 THR D CA 1
ATOM 8831 C C . THR D 1 16 ? -33.349 -53.565 55.297 1.00 70.67 16 THR D C 1
ATOM 8832 O O . THR D 1 16 ? -32.172 -53.941 55.312 1.00 70.50 16 THR D O 1
ATOM 8836 N N . ASN D 1 17 ? -34.331 -54.206 55.923 1.00 70.47 17 ASN D N 1
ATOM 8837 C CA . ASN D 1 17 ? -34.095 -55.362 56.782 1.00 70.32 17 ASN D CA 1
ATOM 8838 C C . ASN D 1 17 ? -33.441 -56.515 56.053 1.00 70.10 17 ASN D C 1
ATOM 8839 O O . ASN D 1 17 ? -32.577 -57.184 56.614 1.00 70.12 17 ASN D O 1
ATOM 8844 N N . ALA D 1 18 ? -33.866 -56.739 54.809 1.00 69.88 18 ALA D N 1
ATOM 8845 C CA . ALA D 1 18 ? -33.296 -57.776 53.949 1.00 69.60 18 ALA D CA 1
ATOM 8846 C C . ALA D 1 18 ? -31.875 -57.400 53.532 1.00 69.41 18 ALA D C 1
ATOM 8847 O O . ALA D 1 18 ? -30.957 -58.223 53.597 1.00 69.33 18 ALA D O 1
ATOM 8849 N N . GLY D 1 19 ? -31.701 -56.149 53.117 1.00 69.20 19 GLY D N 1
ATOM 8850 C CA . GLY D 1 19 ? -30.381 -55.636 52.784 1.00 69.00 19 GLY D CA 1
ATOM 8851 C C . GLY D 1 19 ? -29.400 -55.758 53.939 1.00 68.88 19 GLY D C 1
ATOM 8852 O O . GLY D 1 19 ? -28.256 -56.167 53.740 1.00 68.86 19 GLY D O 1
ATOM 8853 N N . ALA D 1 20 ? -29.853 -55.405 55.144 1.00 68.89 20 ALA D N 1
ATOM 8854 C CA . ALA D 1 20 ? -29.026 -55.457 56.356 1.00 68.81 20 ALA D CA 1
ATOM 8855 C C . ALA D 1 20 ? -28.661 -56.900 56.752 1.00 68.79 20 ALA D C 1
ATOM 8856 O O . ALA D 1 20 ? -27.483 -57.209 56.973 1.00 68.76 20 ALA D O 1
ATOM 8858 N N . VAL D 1 21 ? -29.667 -57.773 56.829 1.00 68.59 21 VAL D N 1
ATOM 8859 C CA . VAL D 1 21 ? -29.444 -59.195 57.102 1.00 68.54 21 VAL D CA 1
ATOM 8860 C C . VAL D 1 21 ? -28.458 -59.755 56.071 1.00 68.56 21 VAL D C 1
ATOM 8861 O O . VAL D 1 21 ? -27.427 -60.319 56.444 1.00 68.72 21 VAL D O 1
ATOM 8865 N N . TYR D 1 22 ? -28.753 -59.570 54.784 1.00 68.42 22 TYR D N 1
ATOM 8866 C CA . TYR D 1 22 ? -27.863 -60.063 53.740 1.00 68.31 22 TYR D CA 1
ATOM 8867 C C . TYR D 1 22 ? -26.431 -59.514 53.869 1.00 68.40 22 TYR D C 1
ATOM 8868 O O . TYR D 1 22 ? -25.475 -60.288 53.810 1.00 68.49 22 TYR D O 1
ATOM 8877 N N . ARG D 1 23 ? -26.292 -58.197 54.053 1.00 68.24 23 ARG D N 1
ATOM 8878 C CA . ARG D 1 23 ? -24.979 -57.552 54.180 1.00 68.42 23 ARG D CA 1
ATOM 8879 C C . ARG D 1 23 ? -24.152 -58.120 55.331 1.00 68.32 23 ARG D C 1
ATOM 8880 O O . ARG D 1 23 ? -22.927 -58.222 55.229 1.00 68.35 23 ARG D O 1
ATOM 8888 N N . LEU D 1 24 ? -24.825 -58.486 56.420 1.00 68.43 24 LEU D N 1
ATOM 8889 C CA . LEU D 1 24 ? -24.148 -59.053 57.590 1.00 68.45 24 LEU D CA 1
ATOM 8890 C C . LEU D 1 24 ? -23.747 -60.509 57.379 1.00 68.50 24 LEU D C 1
ATOM 8891 O O . LEU D 1 24 ? -22.637 -60.894 57.745 1.00 68.71 24 LEU D O 1
ATOM 8896 N N . ILE D 1 25 ? -24.638 -61.303 56.779 1.00 68.47 25 ILE D N 1
ATOM 8897 C CA . ILE D 1 25 ? -24.339 -62.691 56.386 1.00 68.47 25 ILE D CA 1
ATOM 8898 C C . ILE D 1 25 ? -23.187 -62.743 55.383 1.00 68.54 25 ILE D C 1
ATOM 8899 O O . ILE D 1 25 ? -22.332 -63.630 55.441 1.00 68.17 25 ILE D O 1
ATOM 8904 N N . ASP D 1 26 ? -23.180 -61.775 54.470 1.00 68.84 26 ASP D N 1
ATOM 8905 C CA . ASP D 1 26 ? -22.122 -61.630 53.485 1.00 69.10 26 ASP D CA 1
ATOM 8906 C C . ASP D 1 26 ? -20.783 -61.312 54.142 1.00 69.33 26 ASP D C 1
ATOM 8907 O O . ASP D 1 26 ? -19.752 -61.856 53.752 1.00 69.51 26 ASP D O 1
ATOM 8912 N N . GLN D 1 27 ? -20.797 -60.447 55.146 1.00 69.51 27 GLN D N 1
ATOM 8913 C CA . GLN D 1 27 ? -19.550 -59.971 55.717 1.00 69.97 27 GLN D CA 1
ATOM 8914 C C . GLN D 1 27 ? -19.022 -60.820 56.862 1.00 70.09 27 GLN D C 1
ATOM 8915 O O . GLN D 1 27 ? -17.813 -60.954 57.034 1.00 70.11 27 GLN D O 1
ATOM 8921 N N . LEU D 1 28 ? -19.929 -61.403 57.634 1.00 70.37 28 LEU D N 1
ATOM 8922 C CA . LEU D 1 28 ? -19.546 -62.145 58.837 1.00 70.39 28 LEU D CA 1
ATOM 8923 C C . LEU D 1 28 ? -20.044 -63.599 58.850 1.00 70.33 28 LEU D C 1
ATOM 8924 O O . LEU D 1 28 ? -20.164 -64.214 59.911 1.00 70.22 28 LEU D O 1
ATOM 8929 N N . GLY D 1 29 ? -20.326 -64.141 57.669 1.00 70.34 29 GLY D N 1
ATOM 8930 C CA . GLY D 1 29 ? -20.711 -65.543 57.534 1.00 70.50 29 GLY D CA 1
ATOM 8931 C C . GLY D 1 29 ? -19.533 -66.502 57.629 1.00 70.66 29 GLY D C 1
ATOM 8932 O O . GLY D 1 29 ? -18.483 -66.261 57.027 1.00 70.77 29 GLY D O 1
ATOM 8933 N N . PRO D 1 30 ? -19.702 -67.617 58.360 1.00 70.76 30 PRO D N 1
ATOM 8934 C CA . PRO D 1 30 ? -20.909 -68.074 59.067 1.00 70.98 30 PRO D CA 1
ATOM 8935 C C . PRO D 1 30 ? -21.302 -67.233 60.291 1.00 70.97 30 PRO D C 1
ATOM 8936 O O . PRO D 1 30 ? -20.452 -66.887 61.114 1.00 71.12 30 PRO D O 1
ATOM 8940 N N . VAL D 1 31 ? -22.593 -66.921 60.390 1.00 70.87 31 VAL D N 1
ATOM 8941 C CA . VAL D 1 31 ? -23.147 -66.139 61.492 1.00 70.76 31 VAL D CA 1
ATOM 8942 C C . VAL D 1 31 ? -24.513 -66.722 61.858 1.00 70.76 31 VAL D C 1
ATOM 8943 O O . VAL D 1 31 ? -25.372 -66.876 60.991 1.00 70.69 31 VAL D O 1
ATOM 8947 N N . SER D 1 32 ? -24.705 -67.059 63.133 1.00 70.88 32 SER D N 1
ATOM 8948 C CA . SER D 1 32 ? -25.948 -67.712 63.584 1.00 71.11 32 SER D CA 1
ATOM 8949 C C . SER D 1 32 ? -27.189 -66.803 63.570 1.00 71.25 32 SER D C 1
ATOM 8950 O O . SER D 1 32 ? -27.082 -65.577 63.604 1.00 71.09 32 SER D O 1
ATOM 8953 N N . ARG D 1 33 ? -28.363 -67.424 63.520 1.00 71.55 33 ARG D N 1
ATOM 8954 C CA . ARG D 1 33 ? -29.628 -66.693 63.433 1.00 71.98 33 ARG D CA 1
ATOM 8955 C C . ARG D 1 33 ? -29.896 -65.717 64.586 1.00 72.26 33 ARG D C 1
ATOM 8956 O O . ARG D 1 33 ? -30.315 -64.578 64.351 1.00 72.40 33 ARG D O 1
ATOM 8964 N N . ILE D 1 34 ? -29.654 -66.153 65.822 1.00 72.53 34 ILE D N 1
ATOM 8965 C CA . ILE D 1 34 ? -29.831 -65.268 66.981 1.00 72.73 34 ILE D CA 1
ATOM 8966 C C . ILE D 1 34 ? -28.651 -64.265 67.088 1.00 72.93 34 ILE D C 1
ATOM 8967 O O . ILE D 1 34 ? -28.698 -63.318 67.878 1.00 72.96 34 ILE D O 1
ATOM 8972 N N . ASP D 1 35 ? -27.617 -64.472 66.268 1.00 73.15 35 ASP D N 1
ATOM 8973 C CA . ASP D 1 35 ? -26.561 -63.471 66.052 1.00 73.44 35 ASP D CA 1
ATOM 8974 C C . ASP D 1 35 ? -27.009 -62.371 65.085 1.00 73.66 35 ASP D C 1
ATOM 8975 O O . ASP D 1 35 ? -26.595 -61.218 65.209 1.00 73.72 35 ASP D O 1
ATOM 8980 N N . LEU D 1 36 ? -27.841 -62.738 64.113 1.00 73.84 36 LEU D N 1
ATOM 8981 C CA . LEU D 1 36 ? -28.432 -61.772 63.195 1.00 73.86 36 LEU D CA 1
ATOM 8982 C C . LEU D 1 36 ? -29.510 -60.985 63.905 1.00 74.00 36 LEU D C 1
ATOM 8983 O O . LEU D 1 36 ? -29.675 -59.789 63.665 1.00 74.10 36 LEU D O 1
ATOM 8988 N N . SER D 1 37 ? -30.244 -61.672 64.776 1.00 74.16 37 SER D N 1
ATOM 8989 C CA . SER D 1 37 ? -31.323 -61.061 65.542 1.00 74.25 37 SER D CA 1
ATOM 8990 C C . SER D 1 37 ? -30.797 -59.884 66.358 1.00 74.33 37 SER D C 1
ATOM 8991 O O . SER D 1 37 ? -31.456 -58.848 66.450 1.00 74.33 37 SER D O 1
ATOM 8994 N N . ARG D 1 38 ? -29.602 -60.046 66.929 1.00 74.41 38 ARG D N 1
ATOM 8995 C CA . ARG D 1 38 ? -28.977 -58.985 67.724 1.00 74.48 38 ARG D CA 1
ATOM 8996 C C . ARG D 1 38 ? -28.190 -57.992 66.867 1.00 74.27 38 ARG D C 1
ATOM 8997 O O . ARG D 1 38 ? -28.156 -56.804 67.181 1.00 74.21 38 ARG D O 1
ATOM 9005 N N . LEU D 1 39 ? -27.568 -58.472 65.791 1.00 74.08 39 LEU D N 1
ATOM 9006 C CA . LEU D 1 39 ? -26.789 -57.593 64.917 1.00 73.96 39 LEU D CA 1
ATOM 9007 C C . LEU D 1 39 ? -27.651 -56.684 64.030 1.00 73.71 39 LEU D C 1
ATOM 9008 O O . LEU D 1 39 ? -27.473 -55.472 64.058 1.00 73.71 39 LEU D O 1
ATOM 9013 N N . ALA D 1 40 ? -28.584 -57.264 63.267 1.00 73.34 40 ALA D N 1
ATOM 9014 C CA . ALA D 1 40 ? -29.491 -56.486 62.399 1.00 72.96 40 ALA D CA 1
ATOM 9015 C C . ALA D 1 40 ? -30.544 -55.739 63.213 1.00 72.74 40 ALA D C 1
ATOM 9016 O O . ALA D 1 40 ? -31.109 -54.744 62.758 1.00 72.47 40 ALA D O 1
ATOM 9018 N N . GLN D 1 41 ? -30.773 -56.252 64.423 1.00 72.72 41 GLN D N 1
ATOM 9019 C CA . GLN D 1 41 ? -31.686 -55.709 65.441 1.00 72.70 41 GLN D CA 1
ATOM 9020 C C . GLN D 1 41 ? -33.168 -55.783 65.065 1.00 72.58 41 GLN D C 1
ATOM 9021 O O . GLN D 1 41 ? -33.973 -54.903 65.392 1.00 72.38 41 GLN D O 1
ATOM 9027 N N . LEU D 1 42 ? -33.503 -56.871 64.382 1.00 72.54 42 LEU D N 1
ATOM 9028 C CA . LEU D 1 42 ? -34.879 -57.231 64.097 1.00 72.49 42 LEU D CA 1
ATOM 9029 C C . LEU D 1 42 ? -35.287 -58.287 65.116 1.00 72.33 42 LEU D C 1
ATOM 9030 O O . LEU D 1 42 ? -34.429 -58.949 65.708 1.00 72.24 42 LEU D O 1
ATOM 9035 N N . ALA D 1 43 ? -36.590 -58.440 65.326 1.00 72.19 43 ALA D N 1
ATOM 9036 C CA . ALA D 1 43 ? -37.114 -59.543 66.127 1.00 72.08 43 ALA D CA 1
ATOM 9037 C C . ALA D 1 43 ? -36.613 -60.896 65.571 1.00 71.99 43 ALA D C 1
ATOM 9038 O O . ALA D 1 43 ? -36.349 -61.000 64.371 1.00 71.83 43 ALA D O 1
ATOM 9040 N N . PRO D 1 44 ? -36.459 -61.927 66.438 1.00 71.96 44 PRO D N 1
ATOM 9041 C CA . PRO D 1 44 ? -36.071 -63.254 65.932 1.00 71.99 44 PRO D CA 1
ATOM 9042 C C . PRO D 1 44 ? -37.048 -63.820 64.883 1.00 72.00 44 PRO D C 1
ATOM 9043 O O . PRO D 1 44 ? -36.608 -64.484 63.932 1.00 71.92 44 PRO D O 1
ATOM 9047 N N . ALA D 1 45 ? -38.347 -63.542 65.058 1.00 71.94 45 ALA D N 1
ATOM 9048 C CA . ALA D 1 45 ? -39.401 -63.965 64.117 1.00 71.74 45 ALA D CA 1
ATOM 9049 C C . ALA D 1 45 ? -39.273 -63.318 62.725 1.00 71.58 45 ALA D C 1
ATOM 9050 O O . ALA D 1 45 ? -39.643 -63.923 61.711 1.00 71.52 45 ALA D O 1
ATOM 9052 N N . SER D 1 46 ? -38.750 -62.092 62.693 1.00 71.38 46 SER D N 1
ATOM 9053 C CA . SER D 1 46 ? -38.467 -61.378 61.444 1.00 71.12 46 SER D CA 1
ATOM 9054 C C . SER D 1 46 ? -37.285 -62.010 60.718 1.00 70.84 46 SER D C 1
ATOM 9055 O O . SER D 1 46 ? -37.296 -62.140 59.494 1.00 70.55 46 SER D O 1
ATOM 9058 N N . ILE D 1 47 ? -36.270 -62.391 61.489 1.00 70.75 47 ILE D N 1
ATOM 9059 C CA . ILE D 1 47 ? -35.100 -63.062 60.953 1.00 70.85 47 ILE D CA 1
ATOM 9060 C C . ILE D 1 47 ? -35.505 -64.403 60.332 1.00 71.15 47 ILE D C 1
ATOM 9061 O O . ILE D 1 47 ? -35.160 -64.666 59.183 1.00 71.29 47 ILE D O 1
ATOM 9066 N N . THR D 1 48 ? -36.269 -65.217 61.065 1.00 71.38 48 THR D N 1
ATOM 9067 C CA . THR D 1 48 ? -36.724 -66.525 60.559 1.00 71.68 48 THR D CA 1
ATOM 9068 C C . THR D 1 48 ? -37.556 -66.412 59.264 1.00 71.90 48 THR D C 1
ATOM 9069 O O . THR D 1 48 ? -37.403 -67.235 58.354 1.00 71.79 48 THR D O 1
ATOM 9073 N N . LYS D 1 49 ? -38.411 -65.388 59.184 1.00 72.12 49 LYS D N 1
ATOM 9074 C CA . LYS D 1 49 ? -39.197 -65.104 57.973 1.00 72.32 49 LYS D CA 1
ATOM 9075 C C . LYS D 1 49 ? -38.326 -64.603 56.797 1.00 72.61 49 LYS D C 1
ATOM 9076 O O . LYS D 1 49 ? -38.457 -65.092 55.663 1.00 72.73 49 LYS D O 1
ATOM 9082 N N . ILE D 1 50 ? -37.443 -63.639 57.076 1.00 72.59 50 ILE D N 1
ATOM 9083 C CA . ILE D 1 50 ? -36.557 -63.054 56.066 1.00 72.63 50 ILE D CA 1
ATOM 9084 C C . ILE D 1 50 ? -35.518 -64.055 55.554 1.00 72.62 50 ILE D C 1
ATOM 9085 O O . ILE D 1 50 ? -35.224 -64.097 54.356 1.00 72.69 50 ILE D O 1
ATOM 9090 N N . VAL D 1 51 ? -34.988 -64.865 56.465 1.00 72.71 51 VAL D N 1
ATOM 9091 C CA . VAL D 1 51 ? -33.958 -65.858 56.141 1.00 72.98 51 VAL D CA 1
ATOM 9092 C C . VAL D 1 51 ? -34.532 -67.089 55.407 1.00 73.18 51 VAL D C 1
ATOM 9093 O O . VAL D 1 51 ? -33.860 -67.684 54.553 1.00 73.04 51 VAL D O 1
ATOM 9097 N N . HIS D 1 52 ? -35.775 -67.448 55.732 1.00 73.47 52 HIS D N 1
ATOM 9098 C CA . HIS D 1 52 ? -36.461 -68.584 55.103 1.00 73.67 52 HIS D CA 1
ATOM 9099 C C . HIS D 1 52 ? -36.629 -68.377 53.596 1.00 73.94 52 HIS D C 1
ATOM 9100 O O . HIS D 1 52 ? -36.420 -69.303 52.809 1.00 73.88 52 HIS D O 1
ATOM 9107 N N . GLU D 1 53 ? -36.996 -67.156 53.208 1.00 74.29 53 GLU D N 1
ATOM 9108 C CA . GLU D 1 53 ? -37.175 -66.797 51.801 1.00 74.65 53 GLU D CA 1
ATOM 9109 C C . GLU D 1 53 ? -35.868 -66.813 51.020 1.00 74.81 53 GLU D C 1
ATOM 9110 O O . GLU D 1 53 ? -35.840 -67.198 49.850 1.00 74.55 53 GLU D O 1
ATOM 9124 N N . LEU D 1 55 ? -33.440 -68.717 51.737 1.00 74.60 55 LEU D N 1
ATOM 9125 C CA . LEU D 1 55 ? -33.194 -70.143 51.534 1.00 73.89 55 LEU D CA 1
ATOM 9126 C C . LEU D 1 55 ? -34.071 -70.634 50.387 1.00 73.57 55 LEU D C 1
ATOM 9127 O O . LEU D 1 55 ? -33.606 -71.381 49.530 1.00 73.41 55 LEU D O 1
ATOM 9132 N N . GLU D 1 56 ? -35.329 -70.186 50.364 1.00 73.36 56 GLU D N 1
ATOM 9133 C CA . GLU D 1 56 ? -36.262 -70.496 49.269 1.00 73.19 56 GLU D CA 1
ATOM 9134 C C . GLU D 1 56 ? -35.823 -69.921 47.922 1.00 73.05 56 GLU D C 1
ATOM 9135 O O . GLU D 1 56 ? -36.141 -70.475 46.870 1.00 72.91 56 GLU D O 1
ATOM 9141 N N . ALA D 1 57 ? -35.107 -68.801 47.966 1.00 73.02 57 ALA D N 1
ATOM 9142 C CA . ALA D 1 57 ? -34.523 -68.205 46.774 1.00 72.82 57 ALA D CA 1
ATOM 9143 C C . ALA D 1 57 ? -33.135 -68.791 46.501 1.00 72.73 57 ALA D C 1
ATOM 9144 O O . ALA D 1 57 ? -32.661 -68.753 45.368 1.00 72.73 57 ALA D O 1
ATOM 9146 N N . HIS D 1 58 ? -32.517 -69.353 47.546 1.00 72.68 58 HIS D N 1
ATOM 9147 C CA . HIS D 1 58 ? -31.145 -69.907 47.524 1.00 72.65 58 HIS D CA 1
ATOM 9148 C C . HIS D 1 58 ? -30.062 -68.824 47.457 1.00 72.83 58 HIS D C 1
ATOM 9149 O O . HIS D 1 58 ? -28.941 -69.082 47.000 1.00 72.97 58 HIS D O 1
ATOM 9156 N N . LEU D 1 59 ? -30.406 -67.621 47.923 1.00 72.87 59 LEU D N 1
ATOM 9157 C CA . LEU D 1 59 ? -29.473 -66.493 48.008 1.00 72.90 59 LEU D CA 1
ATOM 9158 C C . LEU D 1 59 ? -28.463 -66.665 49.141 1.00 72.87 59 LEU D C 1
ATOM 9159 O O . LEU D 1 59 ? -27.368 -66.102 49.107 1.00 72.94 59 LEU D O 1
ATOM 9164 N N . VAL D 1 60 ? -28.855 -67.444 50.143 1.00 73.03 60 VAL D N 1
ATOM 9165 C CA . VAL D 1 60 ? -28.001 -67.795 51.270 1.00 73.15 60 VAL D CA 1
ATOM 9166 C C . VAL D 1 60 ? -28.050 -69.3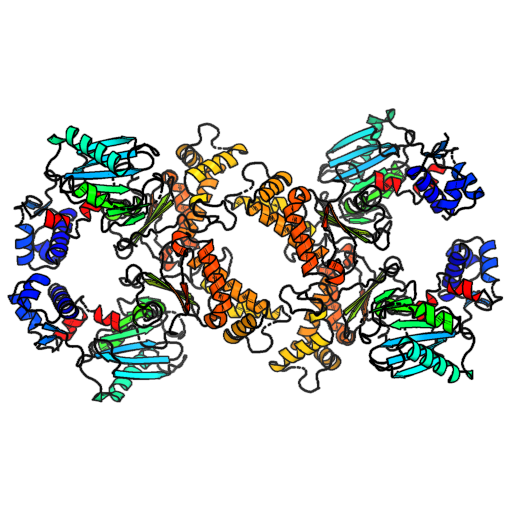24 51.495 1.00 73.35 60 VAL D C 1
ATOM 9167 O O . VAL D 1 60 ? -29.078 -69.967 51.245 1.00 73.19 60 VAL D O 1
ATOM 9171 N N . GLN D 1 61 ? -26.922 -69.885 51.937 1.00 73.51 61 GLN D N 1
ATOM 9172 C CA . GLN D 1 61 ? -26.784 -71.311 52.233 1.00 73.60 61 GLN D CA 1
ATOM 9173 C C . GLN D 1 61 ? -26.541 -71.546 53.725 1.00 73.53 61 GLN D C 1
ATOM 9174 O O . GLN D 1 61 ? -25.844 -70.764 54.387 1.00 73.48 61 GLN D O 1
ATOM 9180 N N . GLU D 1 62 ? -27.129 -72.624 54.241 1.00 73.40 62 GLU D N 1
ATOM 9181 C CA . GLU D 1 62 ? -26.933 -73.040 55.623 1.00 73.26 62 GLU D CA 1
ATOM 9182 C C . GLU D 1 62 ? -25.776 -74.029 55.765 1.00 73.28 62 GLU D C 1
ATOM 9183 O O . GLU D 1 62 ? -25.526 -74.837 54.864 1.00 73.24 62 GLU D O 1
ATOM 9189 N N . LEU D 1 63 ? -25.081 -73.960 56.902 1.00 73.24 63 LEU D N 1
ATOM 9190 C CA . LEU D 1 63 ? -23.945 -74.845 57.196 1.00 73.14 63 LEU D CA 1
ATOM 9191 C C . LEU D 1 63 ? -24.028 -75.404 58.622 1.00 72.94 63 LEU D C 1
ATOM 9192 O O . LEU D 1 63 ? -23.016 -75.555 59.318 1.00 72.69 63 LEU D O 1
ATOM 9197 N N . GLY D 1 77 ? -23.717 -71.816 60.921 1.00 69.13 77 GLY D N 1
ATOM 9198 C CA . GLY D 1 77 ? -24.131 -70.418 60.740 1.00 69.27 77 GLY D CA 1
ATOM 9199 C C . GLY D 1 77 ? -24.479 -70.049 59.302 1.00 69.25 77 GLY D C 1
ATOM 9200 O O . GLY D 1 77 ? -24.409 -70.893 58.387 1.00 69.34 77 GLY D O 1
ATOM 9201 N N . LEU D 1 78 ? -24.848 -68.780 59.104 1.00 69.19 78 LEU D N 1
ATOM 9202 C CA . LEU D 1 78 ? -25.305 -68.317 57.798 1.00 69.26 78 LEU D CA 1
ATOM 9203 C C . LEU D 1 78 ? -24.198 -67.793 56.910 1.00 69.42 78 LEU D C 1
ATOM 9204 O O . LEU D 1 78 ? -23.404 -66.945 57.316 1.00 69.44 78 LEU D O 1
ATOM 9209 N N . VAL D 1 79 ? -24.189 -68.283 55.677 1.00 69.59 79 VAL D N 1
ATOM 9210 C CA . VAL D 1 79 ? -23.143 -67.977 54.714 1.00 69.81 79 VAL D CA 1
ATOM 9211 C C . VAL D 1 79 ? -23.760 -67.603 53.364 1.00 70.11 79 VAL D C 1
ATOM 9212 O O . VAL D 1 79 ? -24.718 -68.236 52.923 1.00 70.29 79 VAL D O 1
ATOM 9216 N N . VAL D 1 80 ? -23.231 -66.567 52.718 1.00 70.36 80 VAL D N 1
ATOM 9217 C CA . VAL D 1 80 ? -23.798 -66.114 51.449 1.00 70.80 80 VAL D CA 1
ATOM 9218 C C . VAL D 1 80 ? -23.614 -67.155 50.337 1.00 71.43 80 VAL D C 1
ATOM 9219 O O . VAL D 1 80 ? -22.643 -67.917 50.339 1.00 71.63 80 VAL D O 1
ATOM 9223 N N . GLU D 1 81 ? -24.570 -67.201 49.411 1.00 71.99 81 GLU D N 1
ATOM 9224 C CA . GLU D 1 81 ? -24.527 -68.149 48.299 1.00 72.44 81 GLU D CA 1
ATOM 9225 C C . GLU D 1 81 ? -24.359 -67.389 46.975 1.00 72.61 81 GLU D C 1
ATOM 9226 O O . GLU D 1 81 ? -25.279 -66.680 46.537 1.00 72.68 81 GLU D O 1
ATOM 9232 N N . THR D 1 82 ? -23.184 -67.543 46.347 1.00 72.74 82 THR D N 1
ATOM 9233 C CA . THR D 1 82 ? -22.770 -66.691 45.210 1.00 72.57 82 THR D CA 1
ATOM 9234 C C . THR D 1 82 ? -22.673 -67.380 43.846 1.00 72.56 82 THR D C 1
ATOM 9235 O O . THR D 1 82 ? -22.721 -66.697 42.814 1.00 72.58 82 THR D O 1
ATOM 9239 N N . GLU D 1 83 ? -22.536 -68.711 43.841 1.00 72.39 83 GLU D N 1
ATOM 9240 C CA . GLU D 1 83 ? -22.269 -69.470 42.607 1.00 72.26 83 GLU D CA 1
ATOM 9241 C C . GLU D 1 83 ? -23.463 -69.607 41.660 1.00 71.97 83 GLU D C 1
ATOM 9242 O O . GLU D 1 83 ? -23.377 -69.243 40.490 1.00 71.76 83 GLU D O 1
ATOM 9248 N N . ALA D 1 84 ? -24.569 -70.143 42.165 1.00 71.92 84 ALA D N 1
ATOM 9249 C CA . ALA D 1 84 ? -25.778 -70.333 41.361 1.00 71.82 84 ALA D CA 1
ATOM 9250 C C . ALA D 1 84 ? -26.531 -69.018 41.133 1.00 71.75 84 ALA D C 1
ATOM 9251 O O . ALA D 1 84 ? -27.757 -69.004 40.960 1.00 71.69 84 ALA D O 1
ATOM 9253 N N . TRP D 1 85 ? -25.779 -67.919 41.132 1.00 71.52 85 TRP D N 1
ATOM 9254 C CA . TRP D 1 85 ? -26.334 -66.580 40.994 1.00 71.36 85 TRP D CA 1
ATOM 9255 C C . TRP D 1 85 ? -25.428 -65.733 40.113 1.00 71.51 85 TRP D C 1
ATOM 9256 O O . TRP D 1 85 ? -24.266 -65.478 40.463 1.00 71.76 85 TRP D O 1
ATOM 9267 N N . HIS D 1 86 ? -25.968 -65.292 38.976 1.00 71.43 86 HIS D N 1
ATOM 9268 C CA . HIS D 1 86 ? -25.205 -64.495 38.012 1.00 71.14 86 HIS D CA 1
ATOM 9269 C C . HIS D 1 86 ? -25.706 -63.052 37.850 1.00 71.13 86 HIS D C 1
ATOM 9270 O O . HIS D 1 86 ? -26.848 -62.731 38.197 1.00 71.04 86 HIS D O 1
ATOM 9277 N N . TYR D 1 87 ? -24.826 -62.188 37.344 1.00 71.02 87 TYR D N 1
ATOM 9278 C CA . TYR D 1 87 ? -25.244 -60.922 36.741 1.00 70.78 87 TYR D CA 1
ATOM 9279 C C . TYR D 1 87 ? -24.528 -60.724 35.413 1.00 70.71 87 TYR D C 1
ATOM 9280 O O . TYR D 1 87 ? -23.560 -61.424 35.102 1.00 70.63 87 TYR D O 1
ATOM 9289 N N . LEU D 1 88 ? -25.031 -59.783 34.628 1.00 70.73 88 LEU D N 1
ATOM 9290 C CA . LEU D 1 88 ? -24.484 -59.500 33.324 1.00 70.97 88 LEU D CA 1
ATOM 9291 C C . LEU D 1 88 ? -23.859 -58.110 33.362 1.00 71.58 88 LEU D C 1
ATOM 9292 O O . LEU D 1 88 ? -24.547 -57.118 33.629 1.00 71.90 88 LEU D O 1
ATOM 9297 N N . SER D 1 89 ? -22.556 -58.027 33.113 1.00 71.88 89 SER D N 1
ATOM 9298 C CA . SER D 1 89 ? -21.916 -56.720 33.000 1.00 72.19 89 SER D CA 1
ATOM 9299 C C . SER D 1 89 ? -21.647 -56.344 31.542 1.00 72.14 89 SER D C 1
ATOM 9300 O O . SER D 1 89 ? -21.164 -57.164 30.748 1.00 72.36 89 SER D O 1
ATOM 9303 N N . LEU D 1 90 ? -21.976 -55.096 31.211 1.00 72.02 90 LEU D N 1
ATOM 9304 C CA . LEU D 1 90 ? -21.888 -54.565 29.853 1.00 71.72 90 LEU D CA 1
ATOM 9305 C C . LEU D 1 90 ? -20.985 -53.352 29.747 1.00 71.75 90 LEU D C 1
ATOM 9306 O O . LEU D 1 90 ? -21.199 -52.354 30.436 1.00 71.72 90 LEU D O 1
ATOM 9311 N N . ARG D 1 91 ? -19.980 -53.434 28.881 1.00 71.81 91 ARG D N 1
ATOM 9312 C CA . ARG D 1 91 ? -19.221 -52.236 28.486 1.00 72.14 91 ARG D CA 1
ATOM 9313 C C . ARG D 1 91 ? -19.529 -51.863 27.029 1.00 71.68 91 ARG D C 1
ATOM 9314 O O . ARG D 1 91 ? -19.483 -52.706 26.134 1.00 71.47 91 ARG D O 1
ATOM 9322 N N . ILE D 1 92 ? -19.879 -50.598 26.825 1.00 71.51 92 ILE D N 1
ATOM 9323 C CA . ILE D 1 92 ? -20.088 -50.042 25.502 1.00 71.35 92 ILE D CA 1
ATOM 9324 C C . ILE D 1 92 ? -18.980 -49.030 25.276 1.00 71.20 92 ILE D C 1
ATOM 9325 O O . ILE D 1 92 ? -18.846 -48.072 26.034 1.00 71.26 92 ILE D O 1
ATOM 9330 N N . SER D 1 93 ? -18.179 -49.258 24.244 1.00 71.08 93 SER D N 1
ATOM 9331 C CA . SER D 1 93 ? -17.069 -48.371 23.939 1.00 71.13 93 SER D CA 1
ATOM 9332 C C . SER D 1 93 ? -17.210 -47.754 22.551 1.00 71.10 93 SER D C 1
ATOM 9333 O O . SER D 1 93 ? -18.321 -47.583 22.049 1.00 71.04 93 SER D O 1
ATOM 9336 N N . ARG D 1 94 ? -16.071 -47.407 21.957 1.00 71.22 94 ARG D N 1
ATOM 9337 C CA . ARG D 1 94 ? -15.993 -46.962 20.574 1.00 71.38 94 ARG D CA 1
ATOM 9338 C C . ARG D 1 94 ? -16.165 -48.166 19.638 1.00 71.44 94 ARG D C 1
ATOM 9339 O O . ARG D 1 94 ? -15.248 -48.976 19.470 1.00 71.47 94 ARG D O 1
ATOM 9347 N N . GLY D 1 95 ? -17.351 -48.285 19.047 1.00 71.43 95 GLY D N 1
ATOM 9348 C CA . GLY D 1 95 ? -17.637 -49.338 18.080 1.00 71.35 95 GLY D CA 1
ATOM 9349 C C . GLY D 1 95 ? -17.713 -50.752 18.629 1.00 71.41 95 GLY D C 1
ATOM 9350 O O . GLY D 1 95 ? -17.663 -51.708 17.864 1.00 71.56 95 GLY D O 1
ATOM 9351 N N . GLU D 1 96 ? -17.840 -50.901 19.945 1.00 71.46 96 GLU D N 1
ATOM 9352 C CA . GLU D 1 96 ? -17.841 -52.234 20.551 1.00 71.59 96 GLU D CA 1
ATOM 9353 C C . GLU D 1 96 ? -18.800 -52.391 21.715 1.00 71.37 96 GLU D C 1
ATOM 9354 O O . GLU D 1 96 ? -19.186 -51.410 22.362 1.00 71.45 96 GLU D O 1
ATOM 9360 N N . ILE D 1 97 ? -19.170 -53.643 21.971 1.00 71.03 97 ILE D N 1
ATOM 9361 C CA . ILE D 1 97 ? -19.867 -54.025 23.196 1.00 70.73 97 ILE D CA 1
ATOM 9362 C C . ILE D 1 97 ? -19.110 -55.184 23.850 1.00 70.78 97 ILE D C 1
ATOM 9363 O O . ILE D 1 97 ? -18.597 -56.068 23.161 1.00 70.84 97 ILE D O 1
ATOM 9368 N N . PHE D 1 98 ? -19.012 -55.150 25.175 1.00 70.82 98 PHE D N 1
ATOM 9369 C CA . PHE D 1 98 ? -18.365 -56.218 25.938 1.00 71.03 98 PHE D CA 1
ATOM 9370 C C . PHE D 1 98 ? -19.354 -56.828 26.926 1.00 71.25 98 PHE D C 1
ATOM 9371 O O . PHE D 1 98 ? -20.049 -56.114 27.654 1.00 71.30 98 PHE D O 1
ATOM 9379 N N . LEU D 1 99 ? -19.419 -58.154 26.949 1.00 71.58 99 LEU D N 1
ATOM 9380 C CA . LEU D 1 99 ? -20.418 -58.836 27.759 1.00 71.83 99 LEU D CA 1
ATOM 9381 C C . LEU D 1 99 ? -19.778 -59.958 28.570 1.00 71.94 99 LEU D C 1
ATOM 9382 O O . LEU D 1 99 ? -19.096 -60.816 28.013 1.00 71.91 99 LEU D O 1
ATOM 9387 N N . ALA D 1 100 ? -19.987 -59.938 29.886 1.00 72.11 100 ALA D N 1
ATOM 9388 C CA . ALA D 1 100 ? -19.484 -61.001 30.758 1.00 72.26 100 ALA D CA 1
ATOM 9389 C C . ALA D 1 100 ? -20.502 -61.456 31.809 1.00 72.54 100 ALA D C 1
ATOM 9390 O O . ALA D 1 100 ? -21.056 -60.636 32.553 1.00 72.66 100 ALA D O 1
ATOM 9392 N N . LEU D 1 101 ? -20.749 -62.767 31.845 1.00 72.73 101 LEU D N 1
ATOM 9393 C CA . LEU D 1 101 ? -21.511 -63.396 32.921 1.00 72.80 101 LEU D CA 1
ATOM 9394 C C . LEU D 1 101 ? -20.598 -63.631 34.118 1.00 72.90 101 LEU D C 1
ATOM 9395 O O . LEU D 1 101 ? -19.463 -64.102 33.953 1.00 72.84 101 LEU D O 1
ATOM 9400 N N . ARG D 1 102 ? -21.097 -63.306 35.315 1.00 72.94 102 ARG D N 1
ATOM 9401 C CA . ARG D 1 102 ? -20.306 -63.396 36.549 1.00 72.84 102 ARG D CA 1
ATOM 9402 C C . ARG D 1 102 ? -21.087 -63.921 37.757 1.00 72.85 102 ARG D C 1
ATOM 9403 O O . ARG D 1 102 ? -22.301 -63.738 37.849 1.00 72.65 102 ARG D O 1
ATOM 9411 N N . ASP D 1 103 ? -20.363 -64.564 38.676 1.00 73.02 103 ASP D N 1
ATOM 9412 C CA . ASP D 1 103 ? -20.822 -64.821 40.048 1.00 73.41 103 ASP D CA 1
ATOM 9413 C C . ASP D 1 103 ? -21.134 -63.530 40.794 1.00 73.39 103 ASP D C 1
ATOM 9414 O O . ASP D 1 103 ? -20.752 -62.440 40.356 1.00 73.48 103 ASP D O 1
ATOM 9419 N N . LEU D 1 104 ? -21.786 -63.658 41.948 1.00 73.31 104 LEU D N 1
ATOM 9420 C CA . LEU D 1 104 ? -21.950 -62.516 42.859 1.00 73.18 104 LEU D CA 1
ATOM 9421 C C . LEU D 1 104 ? -20.604 -62.097 43.448 1.00 73.13 104 LEU D C 1
ATOM 9422 O O . LEU D 1 104 ? -20.416 -60.941 43.828 1.00 73.21 104 LEU D O 1
ATOM 9427 N N . SER D 1 105 ? -19.670 -63.049 43.508 1.00 73.05 105 SER D N 1
ATOM 9428 C CA . SER D 1 105 ? -18.278 -62.767 43.864 1.00 72.70 105 SER D CA 1
ATOM 9429 C C . SER D 1 105 ? -17.560 -62.071 42.703 1.00 72.52 105 SER D C 1
ATOM 9430 O O . SER D 1 105 ? -16.418 -61.623 42.844 1.00 72.36 105 SER D O 1
ATOM 9433 N N . SER D 1 106 ? -18.252 -61.988 41.566 1.00 72.36 106 SER D N 1
ATOM 9434 C CA . SER D 1 106 ? -17.735 -61.419 40.302 1.00 72.27 106 SER D CA 1
ATOM 9435 C C . SER D 1 106 ? -16.588 -62.218 39.643 1.00 71.83 106 SER D C 1
ATOM 9436 O O . SER D 1 106 ? -15.785 -61.665 38.898 1.00 71.79 106 SER D O 1
ATOM 9439 N N . LYS D 1 107 ? -16.539 -63.518 39.920 1.00 71.51 107 LYS D N 1
ATOM 9440 C CA . LYS D 1 107 ? -15.651 -64.452 39.235 1.00 71.08 107 LYS D CA 1
ATOM 9441 C C . LYS D 1 107 ? -16.188 -64.660 37.816 1.00 71.03 107 LYS D C 1
ATOM 9442 O O . LYS D 1 107 ? -17.395 -64.838 37.641 1.00 71.33 107 LYS D O 1
ATOM 9448 N N . LEU D 1 108 ? -15.304 -64.640 36.816 1.00 70.72 108 LEU D N 1
ATOM 9449 C CA . LEU D 1 108 ? -15.706 -64.759 35.407 1.00 70.62 108 LEU D CA 1
ATOM 9450 C C . LEU D 1 108 ? -16.402 -66.085 35.105 1.00 70.69 108 LEU D C 1
ATOM 9451 O O . LEU D 1 108 ? -15.958 -67.135 35.568 1.00 70.55 108 LEU D O 1
ATOM 9456 N N . VAL D 1 109 ? -17.486 -66.022 34.332 1.00 70.87 109 VAL D N 1
ATOM 9457 C CA . VAL D 1 109 ? -18.146 -67.225 33.805 1.00 71.25 109 VAL D CA 1
ATOM 9458 C C . VAL D 1 109 ? -17.868 -67.418 32.300 1.00 71.60 109 VAL D C 1
ATOM 9459 O O . VAL D 1 109 ? -17.402 -68.485 31.900 1.00 71.57 109 VAL D O 1
ATOM 9463 N N . VAL D 1 110 ? -18.160 -66.393 31.487 1.00 72.05 110 VAL D N 1
ATOM 9464 C CA . VAL D 1 110 ? -17.803 -66.347 30.046 1.00 72.31 110 VAL D CA 1
ATOM 9465 C C . VAL D 1 110 ? -17.853 -64.924 29.486 1.00 72.60 110 VAL D C 1
ATOM 9466 O O . VAL D 1 110 ? -18.750 -64.148 29.830 1.00 72.54 110 VAL D O 1
ATOM 9470 N N . GLU D 1 111 ? -16.904 -64.604 28.603 1.00 73.12 111 GLU D N 1
ATOM 9471 C CA . GLU D 1 111 ? -16.793 -63.258 28.019 1.00 73.81 111 GLU D CA 1
ATOM 9472 C C . GLU D 1 111 ? -16.848 -63.274 26.476 1.00 73.81 111 GLU D C 1
ATOM 9473 O O . GLU D 1 111 ? -16.068 -63.974 25.822 1.00 73.83 111 GLU D O 1
ATOM 9479 N N . GLU D 1 112 ? -17.794 -62.517 25.915 1.00 73.92 112 GLU D N 1
ATOM 9480 C CA . GLU D 1 112 ? -17.854 -62.231 24.476 1.00 74.14 112 GLU D CA 1
ATOM 9481 C C . GLU D 1 112 ? -17.663 -60.736 24.213 1.00 74.03 112 GLU D C 1
ATOM 9482 O O . GLU D 1 112 ? -18.015 -59.895 25.055 1.00 74.25 112 GLU D O 1
ATOM 9488 N N . SER D 1 113 ? -17.105 -60.404 23.050 1.00 73.81 113 SER D N 1
ATOM 9489 C CA . SER D 1 113 ? -16.912 -59.002 22.664 1.00 73.55 113 SER D CA 1
ATOM 9490 C C . SER D 1 113 ? -17.303 -58.769 21.206 1.00 73.44 113 SER D C 1
ATOM 9491 O O . SER D 1 113 ? -16.669 -59.291 20.290 1.00 73.20 113 SER D O 1
ATOM 9494 N N . GLN D 1 114 ? -18.351 -57.975 21.008 1.00 73.47 114 GLN D N 1
ATOM 9495 C CA . GLN D 1 114 ? -18.951 -57.801 19.691 1.00 73.67 114 GLN D CA 1
ATOM 9496 C C . GLN D 1 114 ? -18.706 -56.431 19.060 1.00 73.81 114 GLN D C 1
ATOM 9497 O O . GLN D 1 114 ? -18.195 -55.512 19.703 1.00 73.73 114 GLN D O 1
ATOM 9503 N N . GLU D 1 115 ? -19.089 -56.323 17.788 1.00 74.14 115 GLU D N 1
ATOM 9504 C CA . GLU D 1 115 ? -19.008 -55.086 17.019 1.00 74.46 115 GLU D CA 1
ATOM 9505 C C . GLU D 1 115 ? -20.248 -54.213 17.247 1.00 74.55 115 GLU D C 1
ATOM 9506 O O . GLU D 1 115 ? -21.326 -54.723 17.567 1.00 74.49 115 GLU D O 1
ATOM 9512 N N . LEU D 1 116 ? -20.079 -52.901 17.082 1.00 74.77 116 LEU D N 1
ATOM 9513 C CA . LEU D 1 116 ? -21.176 -51.929 17.174 1.00 74.90 116 LEU D CA 1
ATOM 9514 C C . LEU D 1 116 ? -20.961 -50.760 16.213 1.00 74.96 116 LEU D C 1
ATOM 9515 O O . LEU D 1 116 ? -20.589 -49.665 16.644 1.00 74.98 116 LEU D O 1
ATOM 9520 N N . ALA D 1 117 ? -21.204 -50.991 14.920 1.00 75.03 117 ALA D N 1
ATOM 9521 C CA . ALA D 1 117 ? -20.963 -49.986 13.871 1.00 75.11 117 ALA D CA 1
ATOM 9522 C C . ALA D 1 117 ? -21.493 -48.587 14.231 1.00 75.20 117 ALA D C 1
ATOM 9523 O O . ALA D 1 117 ? -22.587 -48.455 14.788 1.00 75.14 117 ALA D O 1
ATOM 9525 N N . LEU D 1 118 ? -20.708 -47.555 13.907 1.00 75.31 118 LEU D N 1
ATOM 9526 C CA . LEU D 1 118 ? -21.005 -46.157 14.289 1.00 75.38 118 LEU D CA 1
ATOM 9527 C C . LEU D 1 118 ? -22.238 -45.564 13.584 1.00 75.34 118 LEU D C 1
ATOM 9528 O O . LEU D 1 118 ? -22.821 -44.586 14.055 1.00 75.18 118 LEU D O 1
ATOM 9533 N N . LYS D 1 119 ? -22.608 -46.162 12.451 1.00 75.52 119 LYS D N 1
ATOM 9534 C CA . LYS D 1 119 ? -23.872 -45.895 11.753 1.00 75.58 119 LYS D CA 1
ATOM 9535 C C . LYS D 1 119 ? -24.439 -47.225 11.263 1.00 75.59 119 LYS D C 1
ATOM 9536 O O . LYS D 1 119 ? -23.704 -48.045 10.707 1.00 75.53 119 LYS D O 1
ATOM 9542 N N . ASP D 1 120 ? -25.738 -47.438 11.480 1.00 75.69 120 ASP D N 1
ATOM 9543 C CA . ASP D 1 120 ? -26.411 -48.698 11.114 1.00 75.73 120 ASP D CA 1
ATOM 9544 C C . ASP D 1 120 ? -27.895 -48.473 10.779 1.00 75.54 120 ASP D C 1
ATOM 9545 O O . ASP D 1 120 ? -28.418 -47.372 10.974 1.00 75.56 120 ASP D O 1
ATOM 9550 N N . ASP D 1 121 ? -28.558 -49.513 10.269 1.00 75.25 121 ASP D N 1
ATOM 9551 C CA . ASP D 1 121 ? -29.998 -49.481 9.990 1.00 74.97 121 ASP D CA 1
ATOM 9552 C C . ASP D 1 121 ? -30.835 -49.446 11.269 1.00 74.73 121 ASP D C 1
ATOM 9553 O O . ASP D 1 121 ? -31.747 -48.630 11.407 1.00 74.67 121 ASP D O 1
ATOM 9558 N N . LEU D 1 122 ? -30.513 -50.338 12.200 1.00 74.50 122 LEU D N 1
ATOM 9559 C CA . LEU D 1 122 ? -31.255 -50.472 13.452 1.00 74.24 122 LEU D CA 1
ATOM 9560 C C . LEU D 1 122 ? -30.674 -49.554 14.547 1.00 73.92 122 LEU D C 1
ATOM 9561 O O . LEU D 1 122 ? -29.461 -49.583 14.793 1.00 73.78 122 LEU D O 1
ATOM 9566 N N . PRO D 1 123 ? -31.535 -48.727 15.195 1.00 73.53 123 PRO D N 1
ATOM 9567 C CA . PRO D 1 123 ? -31.112 -47.847 16.296 1.00 73.07 123 PRO D CA 1
ATOM 9568 C C . PRO D 1 123 ? -30.319 -48.592 17.369 1.00 72.62 123 PRO D C 1
ATOM 9569 O O . PRO D 1 123 ? -30.506 -49.798 17.550 1.00 72.56 123 PRO D O 1
ATOM 9573 N N . LEU D 1 124 ? -29.445 -47.872 18.069 1.00 72.07 124 LEU D N 1
ATOM 9574 C CA . LEU D 1 124 ? -28.491 -48.497 18.990 1.00 71.52 124 LEU D CA 1
ATOM 9575 C C . LEU D 1 124 ? -29.158 -49.317 20.091 1.00 71.17 124 LEU D C 1
ATOM 9576 O O . LEU D 1 124 ? -28.709 -50.421 20.406 1.00 71.05 124 LEU D O 1
ATOM 9581 N N . LEU D 1 125 ? -30.234 -48.774 20.653 1.00 70.82 125 LEU D N 1
ATOM 9582 C CA . LEU D 1 125 ? -30.980 -49.428 21.722 1.00 70.39 125 LEU D CA 1
ATOM 9583 C C . LEU D 1 125 ? -31.340 -50.862 21.338 1.00 70.23 125 LEU D C 1
ATOM 9584 O O . LEU D 1 125 ? -31.294 -51.772 22.167 1.00 70.16 125 LEU D O 1
ATOM 9589 N N . ASP D 1 126 ? -31.686 -51.048 20.069 1.00 70.09 126 ASP D N 1
ATOM 9590 C CA . ASP D 1 126 ? -32.077 -52.353 19.551 1.00 70.06 126 ASP D CA 1
ATOM 9591 C C . ASP D 1 126 ? -30.903 -53.325 19.509 1.00 69.98 126 ASP D C 1
ATOM 9592 O O . ASP D 1 126 ? -31.030 -54.464 19.953 1.00 70.19 126 ASP D O 1
ATOM 9597 N N . ARG D 1 127 ? -29.766 -52.868 18.984 1.00 69.68 127 ARG D N 1
ATOM 9598 C CA . ARG D 1 127 ? -28.585 -53.719 18.800 1.00 69.35 127 ARG D CA 1
ATOM 9599 C C . ARG D 1 127 ? -27.973 -54.207 20.115 1.00 69.05 127 ARG D C 1
ATOM 9600 O O . ARG D 1 127 ? -27.450 -55.325 20.189 1.00 68.91 127 ARG D O 1
ATOM 9608 N N . ILE D 1 128 ? -28.046 -53.365 21.144 1.00 68.83 128 ILE D N 1
ATOM 9609 C CA . ILE D 1 128 ? -27.574 -53.724 22.481 1.00 68.61 128 ILE D CA 1
ATOM 9610 C C . ILE D 1 128 ? -28.461 -54.813 23.078 1.00 68.38 128 ILE D C 1
ATOM 9611 O O . ILE D 1 128 ? -27.964 -55.771 23.679 1.00 68.36 128 ILE D O 1
ATOM 9616 N N . ILE D 1 129 ? -29.772 -54.660 22.900 1.00 68.17 129 ILE D N 1
ATOM 9617 C CA . ILE D 1 129 ? -30.727 -55.686 23.299 1.00 67.89 129 ILE D CA 1
ATOM 9618 C C . ILE D 1 129 ? -30.436 -56.974 22.525 1.00 67.77 129 ILE D C 1
ATOM 9619 O O . ILE D 1 129 ? -30.399 -58.079 23.118 1.00 67.51 129 ILE D O 1
ATOM 9624 N N . SER D 1 130 ? -30.197 -56.799 21.210 1.00 67.88 130 SER D N 1
ATOM 9625 C CA . SER D 1 130 ? -29.987 -57.899 20.260 1.00 67.99 130 SER D CA 1
ATOM 9626 C C . SER D 1 130 ? -28.729 -58.716 20.566 1.00 68.03 130 SER D C 1
ATOM 9627 O O . SER D 1 130 ? -28.754 -59.953 20.512 1.00 68.33 130 SER D O 1
ATOM 9630 N N . HIS D 1 131 ? -27.634 -58.031 20.880 1.00 67.85 131 HIS D N 1
ATOM 9631 C CA . HIS D 1 131 ? -26.419 -58.725 21.298 1.00 67.97 131 HIS D CA 1
ATOM 9632 C C . HIS D 1 131 ? -26.625 -59.464 22.646 1.00 68.12 131 HIS D C 1
ATOM 9633 O O . HIS D 1 131 ? -25.970 -60.453 22.918 1.00 68.16 131 HIS D O 1
ATOM 9640 N N . ILE D 1 132 ? -27.544 -58.863 23.481 1.00 68.22 132 ILE D N 1
ATOM 9641 C CA . ILE D 1 132 ? -27.910 -59.496 24.758 1.00 68.28 132 ILE D CA 1
ATOM 9642 C C . ILE D 1 132 ? -28.769 -60.743 24.509 1.00 68.36 132 ILE D C 1
ATOM 9643 O O . ILE D 1 132 ? -28.501 -61.816 25.072 1.00 68.35 132 ILE D O 1
ATOM 9648 N N . ASP D 1 133 ? -29.776 -60.597 23.644 1.00 68.50 133 ASP D N 1
ATOM 9649 C CA . ASP D 1 133 ? -30.607 -61.727 23.167 1.00 68.82 133 ASP D CA 1
ATOM 9650 C C . ASP D 1 133 ? -29.793 -62.925 22.614 1.00 68.81 133 ASP D C 1
ATOM 9651 O O . ASP D 1 133 ? -30.127 -64.175 22.898 1.00 68.80 133 ASP D O 1
ATOM 9656 N N . GLN D 1 134 ? -28.630 -62.540 21.963 1.00 68.79 134 GLN D N 1
ATOM 9657 C CA . GLN D 1 134 ? -27.745 -63.527 21.353 1.00 68.80 134 GLN D CA 1
ATOM 9658 C C . GLN D 1 134 ? -26.807 -64.181 22.372 1.00 68.83 134 GLN D C 1
ATOM 9659 O O . GLN D 1 134 ? -26.565 -65.398 22.305 1.00 68.74 134 GLN D O 1
ATOM 9665 N N . PHE D 1 135 ? -26.298 -63.368 23.311 1.00 68.89 135 PHE D N 1
ATOM 9666 C CA . PHE D 1 135 ? -25.372 -63.821 24.365 1.00 69.04 135 PHE D CA 1
ATOM 9667 C C . PHE D 1 135 ? -25.955 -64.949 25.244 1.00 69.18 135 PHE D C 1
ATOM 9668 O O . PHE D 1 135 ? -25.208 -65.917 25.631 1.00 69.44 135 PHE D O 1
ATOM 9676 N N . PHE D 1 136 ? -27.296 -64.795 25.529 1.00 69.24 136 PHE D N 1
ATOM 9677 C CA . PHE D 1 136 ? -28.063 -65.829 26.257 1.00 69.17 136 PHE D CA 1
ATOM 9678 C C . PHE D 1 136 ? -28.310 -67.077 25.421 1.00 68.87 136 PHE D C 1
ATOM 9679 O O . PHE D 1 136 ? -28.150 -68.190 25.919 1.00 68.51 136 PHE D O 1
ATOM 9687 N N . ILE D 1 137 ? -28.698 -66.891 24.159 1.00 68.82 137 ILE D N 1
ATOM 9688 C CA . ILE D 1 137 ? -28.824 -68.023 23.244 1.00 69.19 137 ILE D CA 1
ATOM 9689 C C . ILE D 1 137 ? -27.506 -68.786 23.267 1.00 69.42 137 ILE D C 1
ATOM 9690 O O . ILE D 1 137 ? -27.498 -70.026 23.391 1.00 69.44 137 ILE D O 1
ATOM 9695 N N . ARG D 1 138 ? -26.399 -68.027 23.181 1.00 69.60 138 ARG D N 1
ATOM 9696 C CA . ARG D 1 138 ? -25.079 -68.616 23.007 1.00 69.95 138 ARG D CA 1
ATOM 9697 C C . ARG D 1 138 ? -24.707 -69.479 24.202 1.00 70.09 138 ARG D C 1
ATOM 9698 O O . ARG D 1 138 ? -24.463 -70.681 24.066 1.00 70.30 138 ARG D O 1
ATOM 9706 N N . HIS D 1 139 ? -24.700 -68.867 25.375 1.00 70.35 139 HIS D N 1
ATOM 9707 C CA . HIS D 1 139 ? -24.279 -69.559 26.579 1.00 70.73 139 HIS D CA 1
ATOM 9708 C C . HIS D 1 139 ? -25.480 -69.998 27.400 1.00 70.88 139 HIS D C 1
ATOM 9709 O O . HIS D 1 139 ? -25.431 -70.033 28.629 1.00 70.81 139 HIS D O 1
ATOM 9716 N N . GLN D 1 140 ? -26.557 -70.339 26.701 1.00 71.30 140 GLN D N 1
ATOM 9717 C CA . GLN D 1 140 ? -27.736 -70.942 27.315 1.00 71.77 140 GLN D CA 1
ATOM 9718 C C . GLN D 1 140 ? -27.360 -71.832 28.505 1.00 72.03 140 GLN D C 1
ATOM 9719 O O . GLN D 1 140 ? -27.861 -71.632 29.612 1.00 72.16 140 GLN D O 1
ATOM 9725 N N . LYS D 1 141 ? -26.454 -72.782 28.275 1.00 72.33 141 LYS D N 1
ATOM 9726 C CA . LYS D 1 141 ? -26.086 -73.778 29.284 1.00 72.58 141 LYS D CA 1
ATOM 9727 C C . LYS D 1 141 ? -25.115 -73.313 30.382 1.00 72.84 141 LYS D C 1
ATOM 9728 O O . LYS D 1 141 ? -24.870 -74.047 31.342 1.00 72.85 141 LYS D O 1
ATOM 9734 N N . LYS D 1 142 ? -24.567 -72.106 30.246 1.00 73.18 142 LYS D N 1
ATOM 9735 C CA . LYS D 1 142 ? -23.746 -71.513 31.307 1.00 73.42 142 LYS D CA 1
ATOM 9736 C C . LYS D 1 142 ? -24.604 -70.608 32.186 1.00 73.68 142 LYS D C 1
ATOM 9737 O O . LYS D 1 142 ? -24.141 -70.118 33.222 1.00 73.81 142 LYS D O 1
ATOM 9743 N N . LEU D 1 143 ? -25.854 -70.392 31.767 1.00 73.95 143 LEU D N 1
ATOM 9744 C CA . LEU D 1 143 ? -26.780 -69.513 32.483 1.00 74.22 143 LEU D CA 1
ATOM 9745 C C . LEU D 1 143 ? -27.316 -70.206 33.737 1.00 74.16 143 LEU D C 1
ATOM 9746 O O . LEU D 1 143 ? -27.685 -71.383 33.693 1.00 74.24 143 LEU D O 1
ATOM 9751 N N . GLU D 1 144 ? -27.329 -69.473 34.851 1.00 74.06 144 GLU D N 1
ATOM 9752 C CA . GLU D 1 144 ? -27.997 -69.901 36.076 1.00 73.88 144 GLU D CA 1
ATOM 9753 C C . GLU D 1 144 ? -29.143 -68.912 36.346 1.00 73.62 144 GLU D C 1
ATOM 9754 O O . GLU D 1 144 ? -29.916 -68.601 35.432 1.00 73.59 144 GLU D O 1
ATOM 9760 N N . ARG D 1 145 ? -29.264 -68.425 37.581 1.00 73.26 145 ARG D N 1
ATOM 9761 C CA . ARG D 1 145 ? -30.204 -67.347 37.879 1.00 72.91 145 ARG D CA 1
ATOM 9762 C C . ARG D 1 145 ? -29.558 -65.991 37.575 1.00 72.47 145 ARG D C 1
ATOM 9763 O O . ARG D 1 145 ? -28.575 -65.603 38.211 1.00 72.14 145 ARG D O 1
ATOM 9771 N N . LEU D 1 146 ? -30.115 -65.289 36.591 1.00 72.01 146 LEU D N 1
ATOM 9772 C CA . LEU D 1 146 ? -29.671 -63.944 36.241 1.00 71.59 146 LEU D CA 1
ATOM 9773 C C . LEU D 1 146 ? -30.378 -62.907 37.123 1.00 71.30 146 LEU D C 1
ATOM 9774 O O . LEU D 1 146 ? -31.603 -62.766 37.068 1.00 71.13 146 LEU D O 1
ATOM 9779 N N . THR D 1 147 ? -29.597 -62.185 37.928 1.00 70.85 147 THR D N 1
ATOM 9780 C CA . THR D 1 147 ? -30.147 -61.222 38.887 1.00 70.32 147 THR D CA 1
ATOM 9781 C C . THR D 1 147 ? -30.377 -59.843 38.276 1.00 69.94 147 THR D C 1
ATOM 9782 O O . THR D 1 147 ? -31.433 -59.240 38.481 1.00 69.90 147 THR D O 1
ATOM 9786 N N . SER D 1 148 ? -29.388 -59.367 37.516 1.00 69.49 148 SER D N 1
ATOM 9787 C CA . SER D 1 148 ? -29.298 -57.963 37.108 1.00 68.83 148 SER D CA 1
ATOM 9788 C C . SER D 1 148 ? -28.370 -57.752 35.921 1.00 68.42 148 SER D C 1
ATOM 9789 O O . SER D 1 148 ? -27.489 -58.574 35.650 1.00 68.35 148 SER D O 1
ATOM 9792 N N . ILE D 1 149 ? -28.571 -56.637 35.225 1.00 67.87 149 ILE D N 1
ATOM 9793 C CA . ILE D 1 149 ? -27.618 -56.180 34.229 1.00 67.59 149 ILE D CA 1
ATOM 9794 C C . ILE D 1 149 ? -26.920 -54.919 34.759 1.00 67.56 149 ILE D C 1
ATOM 9795 O O . ILE D 1 149 ? -27.569 -53.990 35.247 1.00 67.48 149 ILE D O 1
ATOM 9800 N N . ALA D 1 150 ? -25.592 -54.914 34.702 1.00 67.41 150 ALA D N 1
ATOM 9801 C CA . ALA D 1 150 ? -24.812 -53.720 35.015 1.00 67.30 150 ALA D CA 1
ATOM 9802 C C . ALA D 1 150 ? -24.159 -53.231 33.731 1.00 67.17 150 ALA D C 1
ATOM 9803 O O . ALA D 1 150 ? -23.310 -53.915 33.174 1.00 67.32 150 ALA D O 1
ATOM 9805 N N . ILE D 1 151 ? -24.589 -52.070 33.241 1.00 67.00 151 ILE D N 1
ATOM 9806 C CA . ILE D 1 151 ? -24.016 -51.490 32.024 1.00 66.65 151 ILE D CA 1
ATOM 9807 C C . ILE D 1 151 ? -23.043 -50.379 32.409 1.00 66.68 151 ILE D C 1
ATOM 9808 O O . ILE D 1 151 ? -23.175 -49.770 33.464 1.00 66.78 151 ILE D O 1
ATOM 9813 N N . THR D 1 152 ? -22.060 -50.140 31.549 1.00 66.57 152 THR D N 1
ATOM 9814 C CA . THR D 1 152 ? -20.985 -49.196 31.807 1.00 66.35 152 THR D CA 1
ATOM 9815 C C . THR D 1 152 ? -20.585 -48.568 30.478 1.00 66.22 152 THR D C 1
ATOM 9816 O O . THR D 1 152 ? -20.360 -49.278 29.493 1.00 66.01 152 THR D O 1
ATOM 9820 N N . LEU D 1 153 ? -20.520 -47.239 30.446 1.00 66.09 153 LEU D N 1
ATOM 9821 C CA . LEU D 1 153 ? -20.376 -46.515 29.175 1.00 65.98 153 LEU D CA 1
ATOM 9822 C C . LEU D 1 153 ? -19.996 -45.053 29.341 1.00 65.73 153 LEU D C 1
ATOM 9823 O O . LEU D 1 153 ? -20.188 -44.479 30.415 1.00 65.43 153 LEU D O 1
ATOM 9828 N N . PRO D 1 154 ? -19.441 -44.450 28.269 1.00 65.67 154 PRO D N 1
ATOM 9829 C CA . PRO D 1 154 ? -19.235 -43.010 28.224 1.00 65.61 154 PRO D CA 1
ATOM 9830 C C . PRO D 1 154 ? -20.532 -42.280 27.900 1.00 65.89 154 PRO D C 1
ATOM 9831 O O . PRO D 1 154 ? -21.477 -42.882 27.379 1.00 65.60 154 PRO D O 1
ATOM 9835 N N . GLY D 1 155 ? -20.563 -40.989 28.213 1.00 66.39 155 GLY D N 1
ATOM 9836 C CA . GLY D 1 155 ? -21.681 -40.124 27.866 1.00 66.77 155 GLY D CA 1
ATOM 9837 C C . GLY D 1 155 ? -22.184 -39.326 29.046 1.00 67.23 155 GLY D C 1
ATOM 9838 O O . GLY D 1 155 ? -21.533 -39.246 30.084 1.00 67.14 155 GLY D O 1
ATOM 9839 N N . ILE D 1 156 ? -23.350 -38.720 28.875 1.00 67.87 156 ILE D N 1
ATOM 9840 C CA . ILE D 1 156 ? -24.003 -38.001 29.958 1.00 68.40 156 ILE D CA 1
ATOM 9841 C C . ILE D 1 156 ? -25.167 -38.883 30.393 1.00 68.93 156 ILE D C 1
ATOM 9842 O O . ILE D 1 156 ? -26.034 -39.215 29.580 1.00 69.10 156 ILE D O 1
ATOM 9847 N N . ILE D 1 157 ? -25.161 -39.292 31.662 1.00 69.46 157 ILE D N 1
ATOM 9848 C CA . ILE D 1 157 ? -26.069 -40.342 32.128 1.00 70.00 157 ILE D CA 1
ATOM 9849 C C . ILE D 1 157 ? -26.865 -39.967 33.373 1.00 70.59 157 ILE D C 1
ATOM 9850 O O . ILE D 1 157 ? -26.291 -39.588 34.395 1.00 70.74 157 ILE D O 1
ATOM 9855 N N . ASP D 1 158 ? -28.191 -40.072 33.257 1.00 71.32 158 ASP D N 1
ATOM 9856 C CA . ASP D 1 158 ? -29.102 -40.160 34.398 1.00 71.90 158 ASP D CA 1
ATOM 9857 C C . ASP D 1 158 ? -29.067 -41.626 34.856 1.00 72.34 158 ASP D C 1
ATOM 9858 O O . ASP D 1 158 ? -29.801 -42.480 34.332 1.00 72.48 158 ASP D O 1
ATOM 9863 N N . THR D 1 159 ? -28.196 -41.911 35.823 1.00 72.87 159 THR D N 1
ATOM 9864 C CA . THR D 1 159 ? -27.953 -43.292 36.273 1.00 73.26 159 THR D CA 1
ATOM 9865 C C . THR D 1 159 ? -29.117 -43.857 37.094 1.00 73.63 159 THR D C 1
ATOM 9866 O O . THR D 1 159 ? -29.301 -45.077 37.153 1.00 73.66 159 THR D O 1
ATOM 9870 N N . GLU D 1 160 ? -29.883 -42.959 37.723 1.00 73.99 160 GLU D N 1
ATOM 9871 C CA . GLU D 1 160 ? -31.085 -43.308 38.484 1.00 74.15 160 GLU D CA 1
ATOM 9872 C C . GLU D 1 160 ? -32.117 -44.029 37.605 1.00 73.97 160 GLU D C 1
ATOM 9873 O O . GLU D 1 160 ? -32.626 -45.090 37.978 1.00 74.01 160 GLU D O 1
ATOM 9879 N N . ASN D 1 161 ? -32.406 -43.459 36.436 1.00 73.69 161 ASN D N 1
ATOM 9880 C CA . ASN D 1 161 ? -33.451 -43.987 35.551 1.00 73.38 161 ASN D CA 1
ATOM 9881 C C . ASN D 1 161 ? -32.902 -44.738 34.331 1.00 73.12 161 ASN D C 1
ATOM 9882 O O . ASN D 1 161 ? -33.673 -45.236 33.499 1.00 73.08 161 ASN D O 1
ATOM 9887 N N . GLY D 1 162 ? -31.574 -44.806 34.233 1.00 72.68 162 GLY D N 1
ATOM 9888 C CA . GLY D 1 162 ? -30.894 -45.527 33.157 1.00 72.17 162 GLY D CA 1
ATOM 9889 C C . GLY D 1 162 ? -30.925 -44.829 31.809 1.00 71.85 162 GLY D C 1
ATOM 9890 O O . GLY D 1 162 ? -30.739 -45.466 30.763 1.00 71.75 162 GLY D O 1
ATOM 9891 N N . ILE D 1 163 ? -31.152 -43.517 31.830 1.00 71.55 163 ILE D N 1
ATOM 9892 C CA . ILE D 1 163 ? -31.313 -42.736 30.601 1.00 71.26 163 ILE D CA 1
ATOM 9893 C C . ILE D 1 163 ? -29.977 -42.173 30.118 1.00 71.31 163 ILE D C 1
ATOM 9894 O O . ILE D 1 163 ? -29.331 -41.395 30.823 1.00 71.37 163 ILE D O 1
ATOM 9899 N N . VAL D 1 164 ? -29.562 -42.577 28.920 1.00 71.22 164 VAL D N 1
ATOM 9900 C CA . VAL D 1 164 ? -28.364 -42.015 28.301 1.00 71.22 164 VAL D CA 1
ATOM 9901 C C . VAL D 1 164 ? -28.754 -40.797 27.474 1.00 71.37 164 VAL D C 1
ATOM 9902 O O . VAL D 1 164 ? -29.471 -40.923 26.482 1.00 71.43 164 VAL D O 1
ATOM 9906 N N . HIS D 1 165 ? -28.278 -39.626 27.887 1.00 71.48 165 HIS D N 1
ATOM 9907 C CA . HIS D 1 165 ? -28.614 -38.378 27.217 1.00 71.88 165 HIS D CA 1
ATOM 9908 C C . HIS D 1 165 ? -27.808 -38.228 25.934 1.00 72.10 165 HIS D C 1
ATOM 9909 O O . HIS D 1 165 ? -28.308 -38.512 24.852 1.00 72.14 165 HIS D O 1
ATOM 9916 N N . ARG D 1 166 ? -26.565 -37.783 26.063 1.00 72.66 166 ARG D N 1
ATOM 9917 C CA . ARG D 1 166 ? -25.634 -37.734 24.947 1.00 73.19 166 ARG D CA 1
ATOM 9918 C C . ARG D 1 166 ? -24.637 -38.859 25.143 1.00 73.77 166 ARG D C 1
ATOM 9919 O O . ARG D 1 166 ? -24.547 -39.421 26.231 1.00 73.70 166 ARG D O 1
ATOM 9935 N N . PRO D 1 168 ? -20.500 -40.131 23.232 1.00 75.34 168 PRO D N 1
ATOM 9936 C CA . PRO D 1 168 ? -19.501 -39.512 22.359 1.00 75.23 168 PRO D CA 1
ATOM 9937 C C . PRO D 1 168 ? -19.250 -40.183 21.000 1.00 75.17 168 PRO D C 1
ATOM 9938 O O . PRO D 1 168 ? -18.979 -39.477 20.017 1.00 75.16 168 PRO D O 1
ATOM 9942 N N . PHE D 1 169 ? -19.327 -41.514 20.941 1.00 74.95 169 PHE D N 1
ATOM 9943 C CA . PHE D 1 169 ? -18.935 -42.252 19.727 1.00 74.81 169 PHE D CA 1
ATOM 9944 C C . PHE D 1 169 ? -20.121 -42.601 18.820 1.00 74.50 169 PHE D C 1
ATOM 9945 O O . PHE D 1 169 ? -19.941 -42.990 17.662 1.00 74.36 169 PHE D O 1
ATOM 9953 N N . TYR D 1 170 ? -21.328 -42.441 19.355 1.00 74.23 170 TYR D N 1
ATOM 9954 C CA . TYR D 1 170 ? -22.559 -42.719 18.626 1.00 73.89 170 TYR D CA 1
ATOM 9955 C C . TYR D 1 170 ? -23.447 -41.474 18.650 1.00 73.89 170 TYR D C 1
ATOM 9956 O O . TYR D 1 170 ? -24.004 -41.121 19.692 1.00 73.84 170 TYR D O 1
ATOM 9965 N N . GLU D 1 171 ? -23.570 -40.815 17.500 1.00 73.92 171 GLU D N 1
ATOM 9966 C CA . GLU D 1 171 ? -24.284 -39.535 17.387 1.00 74.08 171 GLU D CA 1
ATOM 9967 C C . GLU D 1 171 ? -25.812 -39.639 17.431 1.00 73.87 171 GLU D C 1
ATOM 9968 O O . GLU D 1 171 ? -26.487 -38.653 17.735 1.00 73.82 171 GLU D O 1
ATOM 9974 N N . ASP D 1 172 ? -26.346 -40.820 17.117 1.00 73.76 172 ASP D N 1
ATOM 9975 C CA . ASP D 1 172 ? -27.799 -41.035 17.005 1.00 73.65 172 ASP D CA 1
ATOM 9976 C C . ASP D 1 172 ? -28.576 -41.079 18.326 1.00 73.55 172 ASP D C 1
ATOM 9977 O O . ASP D 1 172 ? -29.803 -40.946 18.331 1.00 73.40 172 ASP D O 1
ATOM 9982 N N . VAL D 1 173 ? -27.861 -41.265 19.434 1.00 73.60 173 VAL D N 1
ATOM 9983 C CA . VAL D 1 173 ? -28.477 -41.440 20.757 1.00 73.47 173 VAL D CA 1
ATOM 9984 C C . VAL D 1 173 ? -28.834 -40.123 21.442 1.00 73.64 173 VAL D C 1
ATOM 9985 O O . VAL D 1 173 ? -27.968 -39.284 21.702 1.00 73.56 173 VAL D O 1
ATOM 9989 N N . LYS D 1 174 ? -30.122 -39.948 21.716 1.00 73.94 174 LYS D N 1
ATOM 9990 C CA . LYS D 1 174 ? -30.604 -38.812 22.491 1.00 74.27 174 LYS D CA 1
ATOM 9991 C C . LYS D 1 174 ? -31.708 -39.279 23.420 1.00 74.62 174 LYS D C 1
ATOM 9992 O O . LYS D 1 174 ? -32.706 -39.845 22.977 1.00 74.58 174 LYS D O 1
ATOM 9998 N N . GLU D 1 175 ? -31.495 -39.050 24.713 1.00 75.18 175 GLU D N 1
ATOM 9999 C CA . GLU D 1 175 ? -32.403 -39.472 25.788 1.00 75.77 175 GLU D CA 1
ATOM 10000 C C . GLU D 1 175 ? -32.802 -40.943 25.667 1.00 76.24 175 GLU D C 1
ATOM 10001 O O . GLU D 1 175 ? -33.980 -41.288 25.721 1.00 76.20 175 GLU D O 1
ATOM 10015 N N . PRO D 1 177 ? -33.588 -44.505 26.803 1.00 77.16 177 PRO D N 1
ATOM 10016 C CA . PRO D 1 177 ? -34.034 -45.167 28.028 1.00 76.91 177 PRO D CA 1
ATOM 10017 C C . PRO D 1 177 ? -33.460 -46.579 28.122 1.00 76.70 177 PRO D C 1
ATOM 10018 O O . PRO D 1 177 ? -34.208 -47.563 28.089 1.00 76.73 177 PRO D O 1
ATOM 10022 N N . LEU D 1 178 ? -32.136 -46.660 28.239 1.00 76.44 178 LEU D N 1
ATOM 10023 C CA . LEU D 1 178 ? -31.423 -47.933 28.250 1.00 76.18 178 LEU D CA 1
ATOM 10024 C C . LEU D 1 178 ? -31.836 -48.779 29.452 1.00 76.10 178 LEU D C 1
ATOM 10025 O O . LEU D 1 178 ? -32.103 -49.979 29.318 1.00 76.15 178 LEU D O 1
ATOM 10030 N N . GLY D 1 179 ? -31.890 -48.139 30.619 1.00 75.99 179 GLY D N 1
ATOM 10031 C CA . GLY D 1 179 ? -32.332 -48.784 31.851 1.00 75.77 179 GLY D CA 1
ATOM 10032 C C . GLY D 1 179 ? -33.717 -49.373 31.699 1.00 75.68 179 GLY D C 1
ATOM 10033 O O . GLY D 1 179 ? -33.915 -50.556 31.967 1.00 75.82 179 GLY D O 1
ATOM 10034 N N . GLU D 1 180 ? -34.659 -48.552 31.232 1.00 75.48 180 GLU D N 1
ATOM 10035 C CA . GLU D 1 180 ? -36.072 -48.938 31.118 1.00 75.26 180 GLU D CA 1
ATOM 10036 C C . GLU D 1 180 ? -36.335 -49.990 30.038 1.00 75.10 180 GLU D C 1
ATOM 10037 O O . GLU D 1 180 ? -37.170 -50.886 30.224 1.00 75.09 180 GLU D O 1
ATOM 10043 N N . ALA D 1 181 ? -35.638 -49.870 28.911 1.00 74.87 181 ALA D N 1
ATOM 10044 C CA . ALA D 1 181 ? -35.868 -50.758 27.773 1.00 74.67 181 ALA D CA 1
ATOM 10045 C C . ALA D 1 181 ? -35.265 -52.150 27.971 1.00 74.54 181 ALA D C 1
ATOM 10046 O O . ALA D 1 181 ? -35.682 -53.105 27.314 1.00 74.56 181 ALA D O 1
ATOM 10048 N N . LEU D 1 182 ? -34.294 -52.261 28.876 1.00 74.45 182 LEU D N 1
ATOM 10049 C CA . LEU D 1 182 ? -33.723 -53.564 29.229 1.00 74.35 182 LEU D CA 1
ATOM 10050 C C . LEU D 1 182 ? -34.389 -54.213 30.451 1.00 74.28 182 LEU D C 1
ATOM 10051 O O . LEU D 1 182 ? -34.579 -55.460 30.481 1.00 74.15 182 LEU D O 1
ATOM 10056 N N . GLU D 1 183 ? -34.754 -53.365 31.437 1.00 74.17 183 GLU D N 1
ATOM 10057 C CA . GLU D 1 183 ? -35.549 -53.814 32.598 1.00 74.08 183 GLU D CA 1
ATOM 10058 C C . GLU D 1 183 ? -36.874 -54.462 32.210 1.00 73.58 183 GLU D C 1
ATOM 10059 O O . GLU D 1 183 ? -37.381 -55.321 32.934 1.00 73.48 183 GLU D O 1
ATOM 10065 N N . GLN D 1 184 ? -37.435 -54.045 31.075 1.00 73.23 184 GLN D N 1
ATOM 10066 C CA . GLN D 1 184 ? -38.653 -54.669 30.585 1.00 72.95 184 GLN D CA 1
ATOM 10067 C C . GLN D 1 184 ? -38.399 -55.751 29.518 1.00 72.57 184 GLN D C 1
ATOM 10068 O O . GLN D 1 184 ? -39.231 -56.644 29.344 1.00 72.64 184 GLN D O 1
ATOM 10074 N N . HIS D 1 185 ? -37.252 -55.682 28.825 1.00 72.23 185 HIS D N 1
ATOM 10075 C CA . HIS D 1 185 ? -36.884 -56.709 27.839 1.00 71.83 185 HIS D CA 1
ATOM 10076 C C . HIS D 1 185 ? -36.326 -58.003 28.459 1.00 71.75 185 HIS D C 1
ATOM 10077 O O . HIS D 1 185 ? -36.157 -59.008 27.762 1.00 71.66 185 HIS D O 1
ATOM 10084 N N . THR D 1 186 ? -36.042 -57.982 29.760 1.00 71.69 186 THR D N 1
ATOM 10085 C CA . THR D 1 186 ? -35.463 -59.144 30.456 1.00 71.49 186 THR D CA 1
ATOM 10086 C C . THR D 1 186 ? -36.092 -59.444 31.836 1.00 71.43 186 THR D C 1
ATOM 10087 O O . THR D 1 186 ? -35.876 -60.581 32.405 1.00 71.36 186 THR D O 1
ATOM 10091 N N . GLY D 1 187 ? -36.842 -58.429 32.360 1.00 71.34 187 GLY D N 1
ATOM 10092 C CA . GLY D 1 187 ? -37.446 -58.499 33.701 1.00 71.10 187 GLY D CA 1
ATOM 10093 C C . GLY D 1 187 ? -36.430 -58.321 34.820 1.00 70.95 187 GLY D C 1
ATOM 10094 O O . GLY D 1 187 ? -36.616 -58.825 35.930 1.00 71.02 187 GLY D O 1
ATOM 10095 N N . VAL D 1 188 ? -35.367 -57.576 34.535 1.00 70.63 188 VAL D N 1
ATOM 10096 C CA . VAL D 1 188 ? -34.161 -57.609 35.357 1.00 70.47 188 VAL D CA 1
ATOM 10097 C C . VAL D 1 188 ? -33.604 -56.193 35.644 1.00 70.23 188 VAL D C 1
ATOM 10098 O O . VAL D 1 188 ? -33.398 -55.406 34.709 1.00 70.12 188 VAL D O 1
ATOM 10102 N N . PRO D 1 189 ? -33.352 -55.867 36.934 1.00 69.91 189 PRO D N 1
ATOM 10103 C CA . PRO D 1 189 ? -32.898 -54.517 37.270 1.00 69.82 189 PRO D CA 1
ATOM 10104 C C . PRO D 1 189 ? -31.589 -54.166 36.559 1.00 69.86 189 PRO D C 1
ATOM 10105 O O . PRO D 1 189 ? -30.613 -54.939 36.601 1.00 69.68 189 PRO D O 1
ATOM 10109 N N . VAL D 1 190 ? -31.592 -53.012 35.894 1.00 69.95 190 VAL D N 1
ATOM 10110 C CA . VAL D 1 190 ? -30.431 -52.544 35.144 1.00 70.00 190 VAL D CA 1
ATOM 10111 C C . VAL D 1 190 ? -29.747 -51.390 35.885 1.00 69.91 190 VAL D C 1
ATOM 10112 O O . VAL D 1 190 ? -30.377 -50.384 36.231 1.00 69.54 190 VAL D O 1
ATOM 10116 N N . TYR D 1 191 ? -28.456 -51.561 36.142 1.00 70.05 191 TYR D N 1
ATOM 10117 C CA . TYR D 1 191 ? -27.656 -50.502 36.743 1.00 70.33 191 TYR D CA 1
ATOM 10118 C C . TYR D 1 191 ? -26.670 -49.974 35.718 1.00 69.99 191 TYR D C 1
ATOM 10119 O O . TYR D 1 191 ? -26.002 -50.746 35.026 1.00 69.99 191 TYR D O 1
ATOM 10128 N N . ILE D 1 192 ? -26.612 -48.652 35.599 1.00 69.51 192 ILE D N 1
ATOM 10129 C CA . ILE D 1 192 ? -25.754 -48.019 34.607 1.00 69.24 192 ILE D CA 1
ATOM 10130 C C . ILE D 1 192 ? -24.801 -47.037 35.276 1.00 69.01 192 ILE D C 1
ATOM 10131 O O . ILE D 1 192 ? -25.204 -46.272 36.158 1.00 69.08 192 ILE D O 1
ATOM 10136 N N . GLN D 1 193 ? -23.535 -47.091 34.862 1.00 68.64 193 GLN D N 1
ATOM 10137 C CA . GLN D 1 193 ? -22.471 -46.278 35.445 1.00 68.14 193 GLN D CA 1
ATOM 10138 C C . GLN D 1 193 ? -21.692 -45.561 34.364 1.00 67.55 193 GLN D C 1
ATOM 10139 O O . GLN D 1 193 ? -21.528 -46.078 33.264 1.00 67.09 193 GLN D O 1
ATOM 10145 N N . HIS D 1 194 ? -21.219 -44.361 34.683 1.00 67.58 194 HIS D N 1
ATOM 10146 C CA . HIS D 1 194 ? -20.337 -43.638 33.776 1.00 67.48 194 HIS D CA 1
ATOM 10147 C C . HIS D 1 194 ? -18.998 -44.326 33.646 1.00 67.54 194 HIS D C 1
ATOM 10148 O O . HIS D 1 194 ? -18.525 -44.988 34.554 1.00 67.27 194 HIS D O 1
ATOM 10155 N N . ASP D 1 195 ? -18.425 -44.156 32.469 1.00 68.38 195 ASP D N 1
ATOM 10156 C CA . ASP D 1 195 ? -17.137 -44.676 32.050 1.00 69.38 195 ASP D CA 1
ATOM 10157 C C . ASP D 1 195 ? -16.047 -44.603 33.123 1.00 69.62 195 ASP D C 1
ATOM 10158 O O . ASP D 1 195 ? -15.617 -45.608 33.695 1.00 70.02 195 ASP D O 1
ATOM 10163 N N . ILE D 1 196 ? -15.617 -43.377 33.376 1.00 69.47 196 ILE D N 1
ATOM 10164 C CA . ILE D 1 196 ? -14.500 -43.087 34.226 1.00 69.36 196 ILE D CA 1
ATOM 10165 C C . ILE D 1 196 ? -14.667 -43.658 35.613 1.00 69.44 196 ILE D C 1
ATOM 10166 O O . ILE D 1 196 ? -13.736 -44.254 36.127 1.00 70.33 196 ILE D O 1
ATOM 10171 N N . SER D 1 197 ? -15.839 -43.499 36.218 1.00 69.18 197 SER D N 1
ATOM 10172 C CA . SER D 1 197 ? -16.033 -43.921 37.609 1.00 69.08 197 SER D CA 1
ATOM 10173 C C . SER D 1 197 ? -15.848 -45.424 37.739 1.00 68.94 197 SER D C 1
ATOM 10174 O O . SER D 1 197 ? -15.113 -45.889 38.610 1.00 69.41 197 SER D O 1
ATOM 10177 N N . ALA D 1 198 ? -16.521 -46.175 36.870 1.00 68.29 198 ALA D N 1
ATOM 10178 C CA . ALA D 1 198 ? -16.309 -47.607 36.746 1.00 67.55 198 ALA D CA 1
ATOM 10179 C C . ALA D 1 198 ? -14.822 -47.937 36.589 1.00 67.32 198 ALA D C 1
ATOM 10180 O O . ALA D 1 198 ? -14.297 -48.801 37.280 1.00 67.04 198 ALA D O 1
ATOM 10182 N N . TRP D 1 199 ? -14.134 -47.235 35.698 1.00 67.35 199 TRP D N 1
ATOM 10183 C CA . TRP D 1 199 ? -12.723 -47.500 35.490 1.00 67.67 199 TRP D CA 1
ATOM 10184 C C . TRP D 1 199 ? -11.926 -47.302 36.775 1.00 68.81 199 TRP D C 1
ATOM 10185 O O . TRP D 1 199 ? -11.064 -48.118 37.121 1.00 69.29 199 TRP D O 1
ATOM 10196 N N . THR D 1 200 ? -12.220 -46.212 37.476 1.00 69.63 200 THR D N 1
ATOM 10197 C CA . THR D 1 200 ? -11.587 -45.915 38.738 1.00 70.45 200 THR D CA 1
ATOM 10198 C C . THR D 1 200 ? -11.746 -47.108 39.672 1.00 71.46 200 THR D C 1
ATOM 10199 O O . THR D 1 200 ? -10.761 -47.643 40.190 1.00 71.93 200 THR D O 1
ATOM 10211 N N . ALA D 1 202 ? -12.419 -50.197 39.107 1.00 71.49 202 ALA D N 1
ATOM 10212 C CA . ALA D 1 202 ? -11.660 -51.339 38.635 1.00 70.12 202 ALA D CA 1
ATOM 10213 C C . ALA D 1 202 ? -10.217 -51.198 39.120 1.00 69.43 202 ALA D C 1
ATOM 10214 O O . ALA D 1 202 ? -9.659 -52.134 39.692 1.00 69.10 202 ALA D O 1
ATOM 10216 N N . GLU D 1 203 ? -9.631 -50.016 38.947 1.00 68.17 203 GLU D N 1
ATOM 10217 C CA . GLU D 1 203 ? -8.254 -49.853 39.336 1.00 67.40 203 GLU D CA 1
ATOM 10218 C C . GLU D 1 203 ? -8.124 -50.016 40.839 1.00 67.31 203 GLU D C 1
ATOM 10219 O O . GLU D 1 203 ? -7.135 -50.546 41.325 1.00 67.84 203 GLU D O 1
ATOM 10225 N N . ALA D 1 204 ? -9.137 -49.583 41.576 1.00 66.69 204 ALA D N 1
ATOM 10226 C CA . ALA D 1 204 ? -9.088 -49.630 43.025 1.00 66.08 204 ALA D CA 1
ATOM 10227 C C . ALA D 1 204 ? -9.404 -51.009 43.580 1.00 66.02 204 ALA D C 1
ATOM 10228 O O . ALA D 1 204 ? -9.109 -51.297 44.746 1.00 66.37 204 ALA D O 1
ATOM 10230 N N . LEU D 1 205 ? -10.010 -51.861 42.759 1.00 65.69 205 LEU D N 1
ATOM 10231 C CA . LEU D 1 205 ? -10.387 -53.204 43.198 1.00 65.32 205 LEU D CA 1
ATOM 10232 C C . LEU D 1 205 ? -9.427 -54.252 42.672 1.00 65.44 205 LEU D C 1
ATOM 10233 O O . LEU D 1 205 ? -8.977 -55.121 43.408 1.00 65.57 205 LEU D O 1
ATOM 10238 N N . PHE D 1 206 ? -9.115 -54.153 41.385 1.00 65.84 206 PHE D N 1
ATOM 10239 C CA . PHE D 1 206 ? -8.378 -55.182 40.663 1.00 65.63 206 PHE D CA 1
ATOM 10240 C C . PHE D 1 206 ? -7.069 -54.670 40.079 1.00 65.76 206 PHE D C 1
ATOM 10241 O O . PHE D 1 206 ? -6.254 -55.476 39.625 1.00 65.79 206 PHE D O 1
ATOM 10249 N N . GLY D 1 207 ? -6.864 -53.348 40.100 1.00 65.54 207 GLY D N 1
ATOM 10250 C CA . GLY D 1 207 ? -5.782 -52.728 39.340 1.00 65.48 207 GLY D CA 1
ATOM 10251 C C . GLY D 1 207 ? -4.758 -51.961 40.147 1.00 65.80 207 GLY D C 1
ATOM 10252 O O . GLY D 1 207 ? -4.344 -52.429 41.223 1.00 65.68 207 GLY D O 1
ATOM 10253 N N . ALA D 1 208 ? -4.370 -50.774 39.636 1.00 65.71 208 ALA D N 1
ATOM 10254 C CA . ALA D 1 208 ? -3.165 -50.096 40.120 1.00 65.95 208 ALA D CA 1
ATOM 10255 C C . ALA D 1 208 ? -3.371 -49.273 41.396 1.00 66.66 208 ALA D C 1
ATOM 10256 O O . ALA D 1 208 ? -2.436 -48.623 41.884 1.00 67.32 208 ALA D O 1
ATOM 10258 N N . SER D 1 209 ? -4.587 -49.288 41.939 1.00 67.10 209 SER D N 1
ATOM 10259 C CA . SER D 1 209 ? -4.895 -48.468 43.121 1.00 67.41 209 SER D CA 1
ATOM 10260 C C . SER D 1 209 ? -5.397 -49.322 44.281 1.00 67.68 209 SER D C 1
ATOM 10261 O O . SER D 1 209 ? -5.722 -48.795 45.352 1.00 67.90 209 SER D O 1
ATOM 10264 N N . ARG D 1 210 ? -5.439 -50.638 44.057 1.00 67.65 210 ARG D N 1
ATOM 10265 C CA . ARG D 1 210 ? -5.681 -51.625 45.108 1.00 67.99 210 ARG D CA 1
ATOM 10266 C C . ARG D 1 210 ? -4.927 -51.289 46.388 1.00 68.24 210 ARG D C 1
ATOM 10267 O O . ARG D 1 210 ? -3.729 -50.969 46.347 1.00 68.17 210 ARG D O 1
ATOM 10275 N N . GLY D 1 211 ? -5.646 -51.344 47.511 1.00 68.38 211 GLY D N 1
ATOM 10276 C CA . GLY D 1 211 ? -5.090 -51.007 48.814 1.00 69.13 211 GLY D CA 1
ATOM 10277 C C . GLY D 1 211 ? -5.191 -49.544 49.226 1.00 69.91 211 GLY D C 1
ATOM 10278 O O . GLY D 1 211 ? -5.220 -49.249 50.430 1.00 70.24 211 GLY D O 1
ATOM 10279 N N . ALA D 1 212 ? -5.239 -48.629 48.251 1.00 69.89 212 ALA D N 1
ATOM 10280 C CA . ALA D 1 212 ? -5.294 -47.191 48.538 1.00 70.39 212 ALA D CA 1
ATOM 10281 C C . ALA D 1 212 ? -6.678 -46.726 48.953 1.00 70.80 212 ALA D C 1
ATOM 10282 O O . ALA D 1 212 ? -7.671 -47.040 48.302 1.00 71.03 212 ALA D O 1
ATOM 10284 N N . ARG D 1 213 ? -6.728 -45.971 50.047 1.00 71.27 213 ARG D N 1
ATOM 10285 C CA . ARG D 1 213 ? -7.965 -45.359 50.534 1.00 71.37 213 ARG D CA 1
ATOM 10286 C C . ARG D 1 213 ? -8.316 -44.119 49.686 1.00 71.15 213 ARG D C 1
ATOM 10287 O O . ARG D 1 213 ? -9.478 -43.732 49.568 1.00 71.30 213 ARG D O 1
ATOM 10295 N N . ASP D 1 214 ? -7.302 -43.485 49.113 1.00 70.83 214 ASP D N 1
ATOM 10296 C CA . ASP D 1 214 ? -7.482 -42.168 48.503 1.00 70.89 214 ASP D CA 1
ATOM 10297 C C . ASP D 1 214 ? -6.705 -42.078 47.224 1.00 70.01 214 ASP D C 1
ATOM 10298 O O . ASP D 1 214 ? -5.467 -42.008 47.251 1.00 70.07 214 ASP D O 1
ATOM 10303 N N . VAL D 1 215 ? -7.448 -42.065 46.119 1.00 68.87 215 VAL D N 1
ATOM 10304 C CA . VAL D 1 215 ? -6.901 -42.124 44.765 1.00 68.37 215 VAL D CA 1
ATOM 10305 C C . VAL D 1 215 ? -7.513 -41.017 43.911 1.00 67.45 215 VAL D C 1
ATOM 10306 O O . VAL D 1 215 ? -8.703 -40.751 43.998 1.00 67.60 215 VAL D O 1
ATOM 10310 N N . ILE D 1 216 ? -6.704 -40.361 43.096 1.00 66.67 216 ILE D N 1
ATOM 10311 C CA . ILE D 1 216 ? -7.250 -39.575 41.994 1.00 66.34 216 ILE D CA 1
ATOM 10312 C C . ILE D 1 216 ? -6.884 -40.304 40.707 1.00 67.19 216 ILE D C 1
ATOM 10313 O O . ILE D 1 216 ? -5.697 -40.647 40.484 1.00 67.54 216 ILE D O 1
ATOM 10318 N N . GLN D 1 217 ? -7.880 -40.550 39.861 1.00 66.69 217 GLN D N 1
ATOM 10319 C CA . GLN D 1 217 ? -7.584 -41.195 38.603 1.00 67.08 217 GLN D CA 1
ATOM 10320 C C . GLN D 1 217 ? -7.967 -40.221 37.536 1.00 67.43 217 GLN D C 1
ATOM 10321 O O . GLN D 1 217 ? -9.135 -39.822 37.429 1.00 67.51 217 GLN D O 1
ATOM 10327 N N . VAL D 1 218 ? -6.975 -39.810 36.763 1.00 68.05 218 VAL D N 1
ATOM 10328 C CA . VAL D 1 218 ? -7.206 -38.840 35.686 1.00 68.85 218 VAL D CA 1
ATOM 10329 C C . VAL D 1 218 ? -7.203 -39.532 34.330 1.00 69.32 218 VAL D C 1
ATOM 10330 O O . VAL D 1 218 ? -6.262 -40.256 33.981 1.00 69.68 218 VAL D O 1
ATOM 10334 N N . VAL D 1 219 ? -8.262 -39.336 33.569 1.00 69.70 219 VAL D N 1
ATOM 10335 C CA . VAL D 1 219 ? -8.313 -39.966 32.260 1.00 70.66 219 VAL D CA 1
ATOM 10336 C C . VAL D 1 219 ? -8.219 -38.921 31.172 1.00 71.58 219 VAL D C 1
ATOM 10337 O O . VAL D 1 219 ? -9.141 -38.121 30.962 1.00 71.28 219 VAL D O 1
ATOM 10341 N N . ILE D 1 220 ? -7.060 -38.919 30.523 1.00 72.50 220 ILE D N 1
ATOM 10342 C CA . ILE D 1 220 ? -6.835 -38.166 29.308 1.00 73.83 220 ILE D CA 1
ATOM 10343 C C . ILE D 1 220 ? -6.975 -39.088 28.085 1.00 74.03 220 ILE D C 1
ATOM 10344 O O . ILE D 1 220 ? -6.018 -39.756 27.671 1.00 74.49 220 ILE D O 1
ATOM 10349 N N . ASP D 1 221 ? -8.158 -39.148 27.508 1.00 74.12 221 ASP D N 1
ATOM 10350 C CA . ASP D 1 221 ? -8.300 -39.915 26.288 1.00 74.93 221 ASP D CA 1
ATOM 10351 C C . ASP D 1 221 ? -9.179 -39.153 25.306 1.00 74.65 221 ASP D C 1
ATOM 10352 O O . ASP D 1 221 ? -8.917 -38.011 24.992 1.00 74.02 221 ASP D O 1
ATOM 10357 N N . HIS D 1 222 ? -10.241 -39.763 24.826 1.00 75.68 222 HIS D N 1
ATOM 10358 C CA . HIS D 1 222 ? -11.128 -39.029 23.957 1.00 76.82 222 HIS D CA 1
ATOM 10359 C C . HIS D 1 222 ? -11.792 -37.916 24.759 1.00 76.38 222 HIS D C 1
ATOM 10360 O O . HIS D 1 222 ? -12.103 -36.853 24.228 1.00 76.71 222 HIS D O 1
ATOM 10367 N N . ASN D 1 223 ? -11.918 -38.142 26.063 1.00 75.81 223 ASN D N 1
ATOM 10368 C CA . ASN D 1 223 ? -12.322 -37.096 26.981 1.00 74.95 223 ASN D CA 1
ATOM 10369 C C . ASN D 1 223 ? -11.291 -36.837 28.050 1.00 74.10 223 ASN D C 1
ATOM 10370 O O . ASN D 1 223 ? -10.266 -37.491 28.118 1.00 73.70 223 ASN D O 1
ATOM 10375 N N . VAL D 1 224 ? -11.565 -35.842 28.867 1.00 73.41 224 VAL D N 1
ATOM 10376 C CA . VAL D 1 224 ? -10.818 -35.669 30.075 1.00 72.99 224 VAL D CA 1
ATOM 10377 C C . VAL D 1 224 ? -11.733 -35.844 31.271 1.00 72.38 224 VAL D C 1
ATOM 10378 O O . VAL D 1 224 ? -12.657 -35.063 31.470 1.00 72.58 224 VAL D O 1
ATOM 10382 N N . GLY D 1 225 ? -11.487 -36.892 32.048 1.00 71.77 225 GLY D N 1
ATOM 10383 C CA . GLY D 1 225 ? -12.219 -37.113 33.287 1.00 70.66 225 GLY D CA 1
ATOM 10384 C C . GLY D 1 225 ? -11.314 -37.372 34.472 1.00 70.41 225 GLY D C 1
ATOM 10385 O O . GLY D 1 225 ? -10.070 -37.387 34.354 1.00 70.94 225 GLY D O 1
ATOM 10386 N N . ALA D 1 226 ? -11.943 -37.564 35.629 1.00 69.59 226 ALA D N 1
ATOM 10387 C CA . ALA D 1 226 ? -11.249 -37.956 36.847 1.00 68.43 226 ALA D CA 1
ATOM 10388 C C . ALA D 1 226 ? -12.167 -38.789 37.715 1.00 67.94 226 ALA D C 1
ATOM 10389 O O . ALA D 1 226 ? -13.357 -38.504 37.844 1.00 67.79 226 ALA D O 1
ATOM 10391 N N . GLY D 1 227 ? -11.606 -39.849 38.272 1.00 67.33 227 GLY D N 1
ATOM 10392 C CA . GLY D 1 227 ? -12.234 -40.553 39.368 1.00 66.49 227 GLY D CA 1
ATOM 10393 C C . GLY D 1 227 ? -11.544 -40.114 40.635 1.00 65.99 227 GLY D C 1
ATOM 10394 O O . GLY D 1 227 ? -10.350 -39.787 40.630 1.00 65.94 227 GLY D O 1
ATOM 10395 N N . VAL D 1 228 ? -12.294 -40.093 41.725 1.00 65.62 228 VAL D N 1
ATOM 10396 C CA . VAL D 1 228 ? -11.720 -39.782 43.028 1.00 65.05 228 VAL D CA 1
ATOM 10397 C C . VAL D 1 228 ? -12.216 -40.810 44.033 1.00 65.34 228 VAL D C 1
ATOM 10398 O O . VAL D 1 228 ? -13.417 -41.070 44.143 1.00 65.20 228 VAL D O 1
ATOM 10402 N N . ILE D 1 229 ? -11.289 -41.417 44.759 1.00 65.66 229 ILE D N 1
ATOM 10403 C CA . ILE D 1 229 ? -11.691 -42.180 45.929 1.00 65.95 229 ILE D CA 1
ATOM 10404 C C . ILE D 1 229 ? -11.227 -41.436 47.143 1.00 66.46 229 ILE D C 1
ATOM 10405 O O . ILE D 1 229 ? -10.103 -41.007 47.192 1.00 66.84 229 ILE D O 1
ATOM 10410 N N . THR D 1 230 ? -12.101 -41.244 48.108 1.00 67.52 230 THR D N 1
ATOM 10411 C CA . THR D 1 230 ? -11.659 -40.773 49.409 1.00 69.10 230 THR D CA 1
ATOM 10412 C C . THR D 1 230 ? -12.246 -41.674 50.482 1.00 69.78 230 THR D C 1
ATOM 10413 O O . THR D 1 230 ? -13.414 -42.086 50.384 1.00 70.10 230 THR D O 1
ATOM 10417 N N . ASP D 1 231 ? -11.421 -41.978 51.488 1.00 70.08 231 ASP D N 1
ATOM 10418 C CA . ASP D 1 231 ? -11.733 -42.929 52.564 1.00 70.55 231 ASP D CA 1
ATOM 10419 C C . ASP D 1 231 ? -12.385 -44.207 52.062 1.00 70.42 231 ASP D C 1
ATOM 10420 O O . ASP D 1 231 ? -13.277 -44.769 52.714 1.00 71.05 231 ASP D O 1
ATOM 10425 N N . GLY D 1 232 ? -11.930 -44.661 50.899 1.00 70.05 232 GLY D N 1
ATOM 10426 C CA . GLY D 1 232 ? -12.398 -45.902 50.313 1.00 69.82 232 GLY D CA 1
ATOM 10427 C C . GLY D 1 232 ? -13.664 -45.756 49.501 1.00 69.80 232 GLY D C 1
ATOM 10428 O O . GLY D 1 232 ? -14.062 -46.686 48.806 1.00 70.28 232 GLY D O 1
ATOM 10429 N N . HIS D 1 233 ? -14.304 -44.598 49.574 1.00 69.49 233 HIS D N 1
ATOM 10430 C CA . HIS D 1 233 ? -15.564 -44.411 48.866 1.00 69.42 233 HIS D CA 1
ATOM 10431 C C . HIS D 1 233 ? -15.367 -43.618 47.595 1.00 68.86 233 HIS D C 1
ATOM 10432 O O . HIS D 1 233 ? -14.573 -42.675 47.563 1.00 68.89 233 HIS D O 1
ATOM 10439 N N . LEU D 1 234 ? -16.067 -44.027 46.542 1.00 68.09 234 LEU D N 1
ATOM 10440 C CA . LEU D 1 234 ? -16.008 -43.326 45.277 1.00 67.49 234 LEU D CA 1
ATOM 10441 C C . LEU D 1 234 ? -16.741 -42.024 45.454 1.00 67.19 234 LEU D C 1
ATOM 10442 O O . LEU D 1 234 ? -17.825 -42.008 46.018 1.00 67.48 234 LEU D O 1
ATOM 10447 N N . LEU D 1 235 ? -16.142 -40.931 45.005 1.00 66.72 235 LEU D N 1
ATOM 10448 C CA . LEU D 1 235 ? -16.790 -39.630 45.060 1.00 66.40 235 LEU D CA 1
ATOM 10449 C C . LEU D 1 235 ? -17.950 -39.586 44.067 1.00 66.55 235 LEU D C 1
ATOM 10450 O O . LEU D 1 235 ? -17.827 -40.071 42.954 1.00 66.12 235 LEU D O 1
ATOM 10455 N N . HIS D 1 236 ? -19.067 -39.002 44.495 1.00 67.28 236 HIS D N 1
ATOM 10456 C CA . HIS D 1 236 ? -20.340 -38.996 43.753 1.00 68.26 236 HIS D CA 1
ATOM 10457 C C . HIS D 1 236 ? -20.943 -40.368 43.446 1.00 68.99 236 HIS D C 1
ATOM 10458 O O . HIS D 1 236 ? -21.701 -40.509 42.478 1.00 69.22 236 HIS D O 1
ATOM 10465 N N . ALA D 1 237 ? -20.620 -41.368 44.264 1.00 69.62 237 ALA D N 1
ATOM 10466 C CA . ALA D 1 237 ? -21.257 -42.667 44.136 1.00 70.46 237 ALA D CA 1
ATOM 10467 C C . ALA D 1 237 ? -22.759 -42.487 44.356 1.00 71.11 237 ALA D C 1
ATOM 10468 O O . ALA D 1 237 ? -23.563 -42.885 43.508 1.00 70.86 237 ALA D O 1
ATOM 10470 N N . GLY D 1 238 ? -23.114 -41.843 45.475 1.00 71.89 238 GLY D N 1
ATOM 10471 C CA . GLY D 1 238 ? -24.506 -41.554 45.850 1.00 72.83 238 GLY D CA 1
ATOM 10472 C C . GLY D 1 238 ? -25.260 -40.536 44.994 1.00 73.63 238 GLY D C 1
ATOM 10473 O O . GLY D 1 238 ? -26.261 -39.958 45.453 1.00 73.68 238 GLY D O 1
ATOM 10474 N N . SER D 1 239 ? -24.787 -40.324 43.756 1.00 74.19 239 SER D N 1
ATOM 10475 C CA . SER D 1 239 ? -25.441 -39.445 42.770 1.00 74.54 239 SER D CA 1
ATOM 10476 C C . SER D 1 239 ? -25.049 -39.838 41.346 1.00 74.58 239 SER D C 1
ATOM 10477 O O . SER D 1 239 ? -24.311 -40.803 41.156 1.00 74.74 239 SER D O 1
ATOM 10480 N N . SER D 1 240 ? -25.525 -39.081 40.356 1.00 74.68 240 SER D N 1
ATOM 10481 C CA . SER D 1 240 ? -25.157 -39.321 38.952 1.00 74.74 240 SER D CA 1
ATOM 10482 C C . SER D 1 240 ? -24.263 -38.228 38.347 1.00 74.78 240 SER D C 1
ATOM 10483 O O . SER D 1 240 ? -23.976 -38.248 37.144 1.00 74.80 240 SER D O 1
ATOM 10486 N N . SER D 1 241 ? -23.815 -37.286 39.175 1.00 74.69 241 SER D N 1
ATOM 10487 C CA . SER D 1 241 ? -22.900 -36.242 38.704 1.00 74.45 241 SER D CA 1
ATOM 10488 C C . SER D 1 241 ? -21.438 -36.701 38.796 1.00 74.10 241 SER D C 1
ATOM 10489 O O . SER D 1 241 ? -21.065 -37.398 39.731 1.00 74.06 241 SER D O 1
ATOM 10492 N N . LEU D 1 242 ? -20.628 -36.302 37.820 1.00 73.76 242 LEU D N 1
ATOM 10493 C CA . LEU D 1 242 ? -19.252 -36.778 37.689 1.00 73.47 242 LEU D CA 1
ATOM 10494 C C . LEU D 1 242 ? -18.282 -35.724 38.151 1.00 73.28 242 LEU D C 1
ATOM 10495 O O . LEU D 1 242 ? -18.667 -34.575 38.351 1.00 73.19 242 LEU D O 1
ATOM 10500 N N . VAL D 1 243 ? -17.022 -36.132 38.305 1.00 73.13 243 VAL D N 1
ATOM 10501 C CA . VAL D 1 243 ? -15.913 -35.231 38.613 1.00 72.93 243 VAL D CA 1
ATOM 10502 C C . VAL D 1 243 ? -15.475 -34.581 37.305 1.00 73.40 243 VAL D C 1
ATOM 10503 O O . VAL D 1 243 ? -14.827 -35.224 36.468 1.00 73.85 243 VAL D O 1
ATOM 10507 N N . GLU D 1 244 ? -15.827 -33.314 37.119 1.00 73.48 244 GLU D N 1
ATOM 10508 C CA . GLU D 1 244 ? -15.686 -32.691 35.801 1.00 73.86 244 GLU D CA 1
ATOM 10509 C C . GLU D 1 244 ? -14.459 -31.783 35.659 1.00 73.43 244 GLU D C 1
ATOM 10510 O O . GLU D 1 244 ? -14.585 -30.558 35.530 1.00 72.85 244 GLU D O 1
ATOM 10516 N N . ILE D 1 245 ? -13.275 -32.396 35.668 1.00 73.10 245 ILE D N 1
ATOM 10517 C CA . ILE D 1 245 ? -12.035 -31.632 35.564 1.00 72.97 245 ILE D CA 1
ATOM 10518 C C . ILE D 1 245 ? -11.837 -31.113 34.160 1.00 72.65 245 ILE D C 1
ATOM 10519 O O . ILE D 1 245 ? -11.242 -30.050 33.969 1.00 73.04 245 ILE D O 1
ATOM 10524 N N . GLY D 1 246 ? -12.342 -31.865 33.184 1.00 72.34 246 GLY D N 1
ATOM 10525 C CA . GLY D 1 246 ? -12.191 -31.516 31.778 1.00 71.43 246 GLY D CA 1
ATOM 10526 C C . GLY D 1 246 ? -12.752 -30.135 31.532 1.00 71.07 246 GLY D C 1
ATOM 10527 O O . GLY D 1 246 ? -12.280 -29.432 30.650 1.00 71.50 246 GLY D O 1
ATOM 10528 N N . HIS D 1 247 ? -13.732 -29.739 32.343 1.00 70.35 247 HIS D N 1
ATOM 10529 C CA . HIS D 1 247 ? -14.462 -28.498 32.136 1.00 70.09 247 HIS D CA 1
ATOM 10530 C C . HIS D 1 247 ? -14.050 -27.387 33.092 1.00 70.14 247 HIS D C 1
ATOM 10531 O O . HIS D 1 247 ? -14.670 -26.324 33.132 1.00 69.66 247 HIS D O 1
ATOM 10538 N N . THR D 1 248 ? -12.971 -27.637 33.835 1.00 70.52 248 THR D N 1
ATOM 10539 C CA . THR D 1 248 ? -12.322 -26.598 34.624 1.00 71.01 248 THR D CA 1
ATOM 10540 C C . THR D 1 248 ? -11.526 -25.717 33.666 1.00 71.52 248 THR D C 1
ATOM 10541 O O . THR D 1 248 ? -10.746 -26.236 32.850 1.00 71.24 248 THR D O 1
ATOM 10545 N N . GLN D 1 249 ? -11.738 -24.397 33.764 1.00 72.06 249 GLN D N 1
ATOM 10546 C CA . GLN D 1 249 ? -11.054 -23.409 32.916 1.00 72.35 249 GLN D CA 1
ATOM 10547 C C . GLN D 1 249 ? -9.537 -23.390 33.136 1.00 73.13 249 GLN D C 1
ATOM 10548 O O . GLN D 1 249 ? -9.040 -23.309 34.274 1.00 73.18 249 GLN D O 1
ATOM 10554 N N . VAL D 1 250 ? -8.818 -23.459 32.022 1.00 74.02 250 VAL D N 1
ATOM 10555 C CA . VAL D 1 250 ? -7.359 -23.530 32.006 1.00 74.85 250 VAL D CA 1
ATOM 10556 C C . VAL D 1 250 ? -6.784 -22.249 31.411 1.00 76.09 250 VAL D C 1
ATOM 10557 O O . VAL D 1 250 ? -5.825 -21.675 31.951 1.00 76.65 250 VAL D O 1
ATOM 10561 N N . ASP D 1 251 ? -7.387 -21.823 30.296 1.00 76.96 251 ASP D N 1
ATOM 10562 C CA . ASP D 1 251 ? -7.001 -20.618 29.583 1.00 77.50 251 ASP D CA 1
ATOM 10563 C C . ASP D 1 251 ? -8.159 -19.630 29.596 1.00 77.72 251 ASP D C 1
ATOM 10564 O O . ASP D 1 251 ? -9.179 -19.823 28.905 1.00 77.53 251 ASP D O 1
ATOM 10569 N N . PRO D 1 252 ? -7.999 -18.553 30.378 1.00 78.05 252 PRO D N 1
ATOM 10570 C CA . PRO D 1 252 ? -8.988 -17.469 30.478 1.00 77.94 252 PRO D CA 1
ATOM 10571 C C . PRO D 1 252 ? -9.654 -17.108 29.143 1.00 77.99 252 PRO D C 1
ATOM 10572 O O . PRO D 1 252 ? -10.852 -16.828 29.124 1.00 77.81 252 PRO D O 1
ATOM 10576 N N . TYR D 1 253 ? -8.898 -17.133 28.040 1.00 78.32 253 TYR D N 1
ATOM 10577 C CA . TYR D 1 253 ? -9.450 -16.732 26.715 1.00 78.69 253 TYR D CA 1
ATOM 10578 C C . TYR D 1 253 ? -9.327 -17.818 25.620 1.00 78.91 253 TYR D C 1
ATOM 10579 O O . TYR D 1 253 ? -9.396 -17.492 24.420 1.00 79.21 253 TYR D O 1
ATOM 10588 N N . GLY D 1 254 ? -9.180 -19.085 26.036 1.00 78.76 254 GLY D N 1
ATOM 10589 C CA . GLY D 1 254 ? -9.023 -20.229 25.120 1.00 78.91 254 GLY D CA 1
ATOM 10590 C C . GLY D 1 254 ? -10.173 -20.586 24.170 1.00 79.17 254 GLY D C 1
ATOM 10591 O O . GLY D 1 254 ? -11.028 -19.744 23.842 1.00 78.87 254 GLY D O 1
ATOM 10592 N N . LYS D 1 255 ? -10.182 -21.847 23.719 1.00 79.51 255 LYS D N 1
ATOM 10593 C CA . LYS D 1 255 ? -11.153 -22.332 22.714 1.00 79.63 255 LYS D CA 1
ATOM 10594 C C . LYS D 1 255 ? -12.495 -22.759 23.334 1.00 79.60 255 LYS D C 1
ATOM 10595 O O . LYS D 1 255 ? -12.517 -23.591 24.261 1.00 79.73 255 LYS D O 1
ATOM 10601 N N . ARG D 1 256 ? -13.591 -22.180 22.819 1.00 79.22 256 ARG D N 1
ATOM 10602 C CA . ARG D 1 256 ? -14.961 -22.535 23.219 1.00 79.16 256 ARG D CA 1
ATOM 10603 C C . ARG D 1 256 ? -15.134 -24.042 23.299 1.00 78.97 256 ARG D C 1
ATOM 10604 O O . ARG D 1 256 ? -15.036 -24.736 22.281 1.00 78.97 256 ARG D O 1
ATOM 10612 N N . CYS D 1 257 ? -15.371 -24.534 24.516 1.00 78.92 257 CYS D N 1
ATOM 10613 C CA . CYS D 1 257 ? -15.714 -25.932 24.760 1.00 78.43 257 CYS D CA 1
ATOM 10614 C C . CYS D 1 257 ? -17.217 -26.145 24.514 1.00 78.01 257 CYS D C 1
ATOM 10615 O O . CYS D 1 257 ? -18.001 -25.163 24.471 1.00 77.74 257 CYS D O 1
ATOM 10618 N N . TYR D 1 258 ? -17.618 -27.416 24.353 1.00 77.57 258 TYR D N 1
ATOM 10619 C CA . TYR D 1 258 ? -19.036 -27.738 24.099 1.00 77.36 258 TYR D CA 1
ATOM 10620 C C . TYR D 1 258 ? -19.971 -27.426 25.273 1.00 77.28 258 TYR D C 1
ATOM 10621 O O . TYR D 1 258 ? -21.185 -27.342 25.081 1.00 77.07 258 TYR D O 1
ATOM 10630 N N . CYS D 1 259 ? -19.401 -27.251 26.470 1.00 77.10 259 CYS D N 1
ATOM 10631 C CA . CYS D 1 259 ? -20.164 -26.860 27.659 1.00 77.16 259 CYS D CA 1
ATOM 10632 C C . CYS D 1 259 ? -20.678 -25.427 27.569 1.00 76.76 259 CYS D C 1
ATOM 10633 O O . CYS D 1 259 ? -21.733 -25.104 28.123 1.00 76.79 259 CYS D O 1
ATOM 10636 N N . GLY D 1 260 ? -19.922 -24.565 26.887 1.00 76.51 260 GLY D N 1
ATOM 10637 C CA . GLY D 1 260 ? -20.355 -23.169 26.671 1.00 75.94 260 GLY D CA 1
ATOM 10638 C C . GLY D 1 260 ? -19.287 -22.116 27.043 1.00 75.66 260 GLY D C 1
ATOM 10639 O O . GLY D 1 260 ? -19.054 -20.888 26.504 1.00 75.86 260 GLY D O 1
ATOM 10640 N N . ASN D 1 261 ? -18.327 -22.658 28.000 1.00 74.90 261 ASN D N 1
ATOM 10641 C CA . ASN D 1 261 ? -17.326 -21.678 28.470 1.00 74.38 261 ASN D CA 1
ATOM 10642 C C . ASN D 1 261 ? -16.142 -21.616 27.492 1.00 74.48 261 ASN D C 1
ATOM 10643 O O . ASN D 1 261 ? -16.231 -22.203 26.344 1.00 74.44 261 ASN D O 1
ATOM 10648 N N . HIS D 1 262 ? -15.036 -21.053 28.040 1.00 74.50 262 HIS D N 1
ATOM 10649 C CA . HIS D 1 262 ? -13.782 -20.898 27.298 1.00 74.33 262 HIS D CA 1
ATOM 10650 C C . HIS D 1 262 ? -12.590 -21.606 27.951 1.00 74.37 262 HIS D C 1
ATOM 10651 O O . HIS D 1 262 ? -12.518 -21.742 29.180 1.00 74.29 262 HIS D O 1
ATOM 10658 N N . GLY D 1 263 ? -11.674 -22.069 27.103 1.00 74.39 263 GLY D N 1
ATOM 10659 C CA . GLY D 1 263 ? -10.446 -22.722 27.537 1.00 74.59 263 GLY D CA 1
ATOM 10660 C C . GLY D 1 263 ? -10.619 -23.694 28.682 1.00 74.58 263 GLY D C 1
ATOM 10661 O O . GLY D 1 263 ? -9.926 -23.579 29.693 1.00 74.38 263 GLY D O 1
ATOM 10662 N N . CYS D 1 264 ? -11.559 -24.639 28.532 1.00 74.86 264 CYS D N 1
ATOM 10663 C CA . CYS D 1 264 ? -11.689 -25.745 29.496 1.00 75.15 264 CYS D CA 1
ATOM 10664 C C . CYS D 1 264 ? -10.492 -26.690 29.290 1.00 74.84 264 CYS D C 1
ATOM 10665 O O . CYS D 1 264 ? -9.881 -26.692 28.210 1.00 74.28 264 CYS D O 1
ATOM 10668 N N . LEU D 1 265 ? -10.148 -27.461 30.327 1.00 74.71 265 LEU D N 1
ATOM 10669 C CA . LEU D 1 265 ? -9.075 -28.449 30.229 1.00 75.00 265 LEU D CA 1
ATOM 10670 C C . LEU D 1 265 ? -9.189 -29.313 28.980 1.00 75.17 265 LEU D C 1
ATOM 10671 O O . LEU D 1 265 ? -8.217 -29.462 28.245 1.00 75.32 265 LEU D O 1
ATOM 10676 N N . GLU D 1 266 ? -10.380 -29.853 28.743 1.00 75.43 266 GLU D N 1
ATOM 10677 C CA . GLU D 1 266 ? -10.638 -30.785 27.650 1.00 76.12 266 GLU D CA 1
ATOM 10678 C C . GLU D 1 266 ? -10.274 -30.240 26.262 1.00 76.28 266 GLU D C 1
ATOM 10679 O O . GLU D 1 266 ? -9.783 -30.992 25.414 1.00 76.40 266 GLU D O 1
ATOM 10685 N N . THR D 1 267 ? -10.521 -28.947 26.036 1.00 76.30 267 THR D N 1
ATOM 10686 C CA . THR D 1 267 ? -10.122 -28.273 24.790 1.00 76.24 267 THR D CA 1
ATOM 10687 C C . THR D 1 267 ? -8.594 -28.084 24.682 1.00 76.26 267 THR D C 1
ATOM 10688 O O . THR D 1 267 ? -8.058 -27.908 23.590 1.00 76.47 267 THR D O 1
ATOM 10692 N N . ILE D 1 268 ? -7.902 -28.100 25.814 1.00 75.87 268 ILE D N 1
ATOM 10693 C CA . ILE D 1 268 ? -6.452 -28.095 25.785 1.00 75.57 268 ILE D CA 1
ATOM 10694 C C . ILE D 1 268 ? -5.902 -29.521 25.776 1.00 75.18 268 ILE D C 1
ATOM 10695 O O . ILE D 1 268 ? -4.918 -29.788 25.083 1.00 75.79 268 ILE D O 1
ATOM 10700 N N . ALA D 1 269 ? -6.530 -30.434 26.512 1.00 74.01 269 ALA D N 1
ATOM 10701 C CA . ALA D 1 269 ? -5.858 -31.691 26.822 1.00 73.24 269 ALA D CA 1
ATOM 10702 C C . ALA D 1 269 ? -6.529 -33.002 26.412 1.00 73.06 269 ALA D C 1
ATOM 10703 O O . ALA D 1 269 ? -5.974 -34.069 26.682 1.00 73.37 269 ALA D O 1
ATOM 10705 N N . SER D 1 270 ? -7.694 -32.960 25.769 1.00 72.35 270 SER D N 1
ATOM 10706 C CA . SER D 1 270 ? -8.228 -34.189 25.172 1.00 72.22 270 SER D CA 1
ATOM 10707 C C . SER D 1 270 ? -7.330 -34.638 24.030 1.00 71.90 270 SER D C 1
ATOM 10708 O O . SER D 1 270 ? -6.758 -33.822 23.330 1.00 72.82 270 SER D O 1
ATOM 10711 N N . VAL D 1 271 ? -7.211 -35.942 23.856 1.00 71.66 271 VAL D N 1
ATOM 10712 C CA . VAL D 1 271 ? -6.387 -36.555 22.814 1.00 71.42 271 VAL D CA 1
ATOM 10713 C C . VAL D 1 271 ? -6.554 -35.918 21.426 1.00 71.37 271 VAL D C 1
ATOM 10714 O O . VAL D 1 271 ? -5.574 -35.602 20.770 1.00 71.07 271 VAL D O 1
ATOM 10718 N N . ASP D 1 272 ? -7.788 -35.724 20.986 1.00 71.57 272 ASP D N 1
ATOM 10719 C CA . ASP D 1 272 ? -8.012 -35.047 19.722 1.00 71.91 272 ASP D CA 1
ATOM 10720 C C . ASP D 1 272 ? -7.476 -33.632 19.776 1.00 71.29 272 ASP D C 1
ATOM 10721 O O . ASP D 1 272 ? -6.809 -33.204 18.846 1.00 71.83 272 ASP D O 1
ATOM 10726 N N . SER D 1 273 ? -7.751 -32.906 20.853 1.00 70.33 273 SER D N 1
ATOM 10727 C CA . SER D 1 273 ? -7.376 -31.508 20.876 1.00 69.84 273 SER D CA 1
ATOM 10728 C C . SER D 1 273 ? -5.852 -31.327 20.966 1.00 69.58 273 SER D C 1
ATOM 10729 O O . SER D 1 273 ? -5.321 -30.356 20.417 1.00 69.87 273 SER D O 1
ATOM 10732 N N . ILE D 1 274 ? -5.159 -32.266 21.617 1.00 68.77 274 ILE D N 1
ATOM 10733 C CA . ILE D 1 274 ? -3.694 -32.298 21.600 1.00 68.60 274 ILE D CA 1
ATOM 10734 C C . ILE D 1 274 ? -3.155 -32.464 20.189 1.00 69.02 274 ILE D C 1
ATOM 10735 O O . ILE D 1 274 ? -2.336 -31.658 19.743 1.00 69.80 274 ILE D O 1
ATOM 10740 N N . LEU D 1 275 ? -3.611 -33.500 19.488 1.00 68.82 275 LEU D N 1
ATOM 10741 C CA . LEU D 1 275 ? -3.180 -33.755 18.112 1.00 68.42 275 LEU D CA 1
ATOM 10742 C C . LEU D 1 275 ? -3.523 -32.622 17.173 1.00 68.74 275 LEU D C 1
ATOM 10743 O O . LEU D 1 275 ? -2.902 -32.472 16.136 1.00 69.29 275 LEU D O 1
ATOM 10748 N N . GLU D 1 276 ? -4.503 -31.807 17.517 1.00 69.20 276 GLU D N 1
ATOM 10749 C CA . GLU D 1 276 ? -4.831 -30.708 16.624 1.00 69.68 276 GLU D CA 1
ATOM 10750 C C . GLU D 1 276 ? -3.832 -29.599 16.817 1.00 69.29 276 GLU D C 1
ATOM 10751 O O . GLU D 1 276 ? -3.400 -28.989 15.854 1.00 69.20 276 GLU D O 1
ATOM 10757 N N . LEU D 1 277 ? -3.440 -29.371 18.065 1.00 69.01 277 LEU D N 1
ATOM 10758 C CA . LEU D 1 277 ? -2.418 -28.393 18.361 1.00 68.71 277 LEU D CA 1
ATOM 10759 C C . LEU D 1 277 ? -1.085 -28.901 17.867 1.00 68.67 277 LEU D C 1
ATOM 10760 O O . LEU D 1 277 ? -0.237 -28.120 17.480 1.00 68.90 277 LEU D O 1
ATOM 10765 N N . ALA D 1 278 ? -0.903 -30.213 17.874 1.00 68.83 278 ALA D N 1
ATOM 10766 C CA . ALA D 1 278 ? 0.330 -30.801 17.384 1.00 68.82 278 ALA D CA 1
ATOM 10767 C C . ALA D 1 278 ? 0.472 -30.427 15.937 1.00 68.96 278 ALA D C 1
ATOM 10768 O O . ALA D 1 278 ? 1.495 -29.910 15.535 1.00 69.79 278 ALA D O 1
ATOM 10770 N N . GLN D 1 279 ? -0.565 -30.657 15.150 1.00 68.69 279 GLN D N 1
ATOM 10771 C CA . GLN D 1 279 ? -0.408 -30.536 13.728 1.00 68.73 279 GLN D CA 1
ATOM 10772 C C . GLN D 1 279 ? -0.315 -29.067 13.349 1.00 68.27 279 GLN D C 1
ATOM 10773 O O . GLN D 1 279 ? 0.181 -28.716 12.282 1.00 68.05 279 GLN D O 1
ATOM 10779 N N . LEU D 1 280 ? -0.798 -28.208 14.235 1.00 67.92 280 LEU D N 1
ATOM 10780 C CA . LEU D 1 280 ? -0.804 -26.790 13.970 1.00 67.31 280 LEU D CA 1
ATOM 10781 C C . LEU D 1 280 ? 0.641 -26.390 13.986 1.00 67.25 280 LEU D C 1
ATOM 10782 O O . LEU D 1 280 ? 1.139 -25.781 13.042 1.00 67.99 280 LEU D O 1
ATOM 10787 N N . ARG D 1 281 ? 1.314 -26.785 15.053 1.00 66.94 281 ARG D N 1
ATOM 10788 C CA . ARG D 1 281 ? 2.715 -26.482 15.262 1.00 66.70 281 ARG D CA 1
ATOM 10789 C C . ARG D 1 281 ? 3.585 -27.233 14.270 1.00 66.64 281 ARG D C 1
ATOM 10790 O O . ARG D 1 281 ? 4.549 -26.688 13.767 1.00 66.26 281 ARG D O 1
ATOM 10798 N N . LEU D 1 282 ? 3.221 -28.476 13.980 1.00 67.00 282 LEU D N 1
ATOM 10799 C CA . LEU D 1 282 ? 3.981 -29.313 13.069 1.00 67.54 282 LEU D CA 1
ATOM 10800 C C . LEU D 1 282 ? 3.989 -28.733 11.677 1.00 67.48 282 LEU D C 1
ATOM 10801 O O . LEU D 1 282 ? 4.936 -28.922 10.943 1.00 67.20 282 LEU D O 1
ATOM 10806 N N . ASN D 1 283 ? 2.925 -28.031 11.311 1.00 68.31 283 ASN D N 1
ATOM 10807 C CA . ASN D 1 283 ? 2.870 -27.376 10.017 1.00 69.02 283 ASN D CA 1
ATOM 10808 C C . ASN D 1 283 ? 3.753 -26.165 9.978 1.00 69.62 283 ASN D C 1
ATOM 10809 O O . ASN D 1 283 ? 4.133 -25.725 8.914 1.00 69.81 283 ASN D O 1
ATOM 10814 N N . GLN D 1 284 ? 4.109 -25.655 11.150 1.00 70.70 284 GLN D N 1
ATOM 10815 C CA . GLN D 1 284 ? 5.032 -24.534 11.256 1.00 72.08 284 GLN D CA 1
ATOM 10816 C C . GLN D 1 284 ? 6.487 -24.958 11.364 1.00 72.63 284 GLN D C 1
ATOM 10817 O O . GLN D 1 284 ? 7.382 -24.122 11.275 1.00 72.81 284 GLN D O 1
ATOM 10823 N N . SER D 1 285 ? 6.720 -26.256 11.550 1.00 73.66 285 SER D N 1
ATOM 10824 C CA . SER D 1 285 ? 8.058 -26.785 11.696 1.00 74.37 285 SER D CA 1
ATOM 10825 C C . SER D 1 285 ? 8.578 -27.338 10.391 1.00 75.50 285 SER D C 1
ATOM 10826 O O . SER D 1 285 ? 7.828 -27.856 9.583 1.00 75.89 285 SER D O 1
ATOM 10837 N N . SER D 1 287 ? 11.502 -29.107 10.910 1.00 78.57 287 SER D N 1
ATOM 10838 C CA . SER D 1 287 ? 12.497 -29.932 11.532 1.00 78.73 287 SER D CA 1
ATOM 10839 C C . SER D 1 287 ? 11.853 -31.202 12.078 1.00 78.96 287 SER D C 1
ATOM 10840 O O . SER D 1 287 ? 12.193 -32.308 11.650 1.00 80.14 287 SER D O 1
ATOM 10843 N N . SER D 1 288 ? 10.893 -31.037 12.981 1.00 78.03 288 SER D N 1
ATOM 10844 C CA . SER D 1 288 ? 10.314 -32.129 13.737 1.00 77.06 288 SER D CA 1
ATOM 10845 C C . SER D 1 288 ? 10.288 -33.491 13.058 1.00 77.44 288 SER D C 1
ATOM 10846 O O . SER D 1 288 ? 9.951 -33.624 11.888 1.00 76.44 288 SER D O 1
ATOM 10857 N N . LEU D 1 290 ? 8.190 -35.486 13.827 1.00 77.33 290 LEU D N 1
ATOM 10858 C CA . LEU D 1 290 ? 6.765 -35.745 13.687 1.00 75.75 290 LEU D CA 1
ATOM 10859 C C . LEU D 1 290 ? 6.352 -35.824 12.229 1.00 75.54 290 LEU D C 1
ATOM 10860 O O . LEU D 1 290 ? 5.303 -36.403 11.909 1.00 75.93 290 LEU D O 1
ATOM 10865 N N . HIS D 1 291 ? 7.194 -35.274 11.355 1.00 74.95 291 HIS D N 1
ATOM 10866 C CA . HIS D 1 291 ? 6.948 -35.271 9.919 1.00 74.66 291 HIS D CA 1
ATOM 10867 C C . HIS D 1 291 ? 7.079 -36.632 9.292 1.00 75.05 291 HIS D C 1
ATOM 10868 O O . HIS D 1 291 ? 6.600 -36.851 8.188 1.00 75.11 291 HIS D O 1
ATOM 10875 N N . GLY D 1 292 ? 7.727 -37.554 9.995 1.00 75.66 292 GLY D N 1
ATOM 10876 C CA . GLY D 1 292 ? 8.012 -38.888 9.448 1.00 75.95 292 GLY D CA 1
ATOM 10877 C C . GLY D 1 292 ? 6.802 -39.759 9.163 1.00 75.79 292 GLY D C 1
ATOM 10878 O O . GLY D 1 292 ? 6.662 -40.319 8.073 1.00 75.47 292 GLY D O 1
ATOM 10879 N N . GLN D 1 293 ? 5.931 -39.852 10.160 1.00 75.68 293 GLN D N 1
ATOM 10880 C CA . GLN D 1 293 ? 4.780 -40.748 10.152 1.00 75.54 293 GLN D CA 1
ATOM 10881 C C . GLN D 1 293 ? 3.472 -39.932 10.204 1.00 74.85 293 GLN D C 1
ATOM 10882 O O . GLN D 1 293 ? 3.512 -38.721 10.431 1.00 74.37 293 GLN D O 1
ATOM 10888 N N . PRO D 1 294 ? 2.306 -40.575 9.958 1.00 74.61 294 PRO D N 1
ATOM 10889 C CA . PRO D 1 294 ? 1.098 -39.791 10.217 1.00 73.88 294 PRO D CA 1
ATOM 10890 C C . PRO D 1 294 ? 1.011 -39.486 11.706 1.00 73.43 294 PRO D C 1
ATOM 10891 O O . PRO D 1 294 ? 1.276 -40.351 12.551 1.00 74.05 294 PRO D O 1
ATOM 10895 N N . LEU D 1 295 ? 0.680 -38.245 12.022 1.00 72.06 295 LEU D N 1
ATOM 10896 C CA . LEU D 1 295 ? 0.632 -37.791 13.382 1.00 70.56 295 LEU D CA 1
ATOM 10897 C C . LEU D 1 295 ? -0.417 -38.591 14.154 1.00 70.36 295 LEU D C 1
ATOM 10898 O O . LEU D 1 295 ? -1.593 -38.543 13.826 1.00 70.85 295 LEU D O 1
ATOM 10903 N N . THR D 1 296 ? 0.006 -39.356 15.151 1.00 69.76 296 THR D N 1
ATOM 10904 C CA . THR D 1 296 ? -0.912 -40.010 16.071 1.00 69.11 296 THR D CA 1
ATOM 10905 C C . THR D 1 296 ? -0.290 -39.880 17.428 1.00 69.05 296 THR D C 1
ATOM 10906 O O . THR D 1 296 ? 0.892 -39.565 17.519 1.00 69.30 296 THR D O 1
ATOM 10910 N N . VAL D 1 297 ? -1.063 -40.103 18.486 1.00 68.99 297 VAL D N 1
ATOM 10911 C CA . VAL D 1 297 ? -0.529 -40.011 19.854 1.00 69.01 297 VAL D CA 1
ATOM 10912 C C . VAL D 1 297 ? 0.720 -40.887 20.001 1.00 68.82 297 VAL D C 1
ATOM 10913 O O . VAL D 1 297 ? 1.679 -40.525 20.682 1.00 68.54 297 VAL D O 1
ATOM 10917 N N . ASP D 1 298 ? 0.695 -42.038 19.353 1.00 68.50 298 ASP D N 1
ATOM 10918 C CA . ASP D 1 298 ? 1.836 -42.915 19.355 1.00 69.09 298 ASP D CA 1
ATOM 10919 C C . ASP D 1 298 ? 3.057 -42.279 18.710 1.00 68.48 298 ASP D C 1
ATOM 10920 O O . ASP D 1 298 ? 4.164 -42.348 19.240 1.00 68.36 298 ASP D O 1
ATOM 10925 N N . SER D 1 299 ? 2.867 -41.659 17.563 1.00 68.33 299 SER D N 1
ATOM 10926 C CA . SER D 1 299 ? 3.988 -41.031 16.906 1.00 68.86 299 SER D CA 1
ATOM 10927 C C . SER D 1 299 ? 4.434 -39.773 17.652 1.00 69.18 299 SER D C 1
ATOM 10928 O O . SER D 1 299 ? 5.584 -39.357 17.547 1.00 69.58 299 SER D O 1
ATOM 10931 N N . LEU D 1 300 ? 3.521 -39.176 18.407 1.00 69.34 300 LEU D N 1
ATOM 10932 C CA . LEU D 1 300 ? 3.820 -38.011 19.195 1.00 69.50 300 LEU D CA 1
ATOM 10933 C C . LEU D 1 300 ? 4.708 -38.412 20.338 1.00 69.94 300 LEU D C 1
ATOM 10934 O O . LEU D 1 300 ? 5.672 -37.724 20.663 1.00 70.16 300 LEU D O 1
ATOM 10939 N N . CYS D 1 301 ? 4.353 -39.525 20.972 1.00 69.96 301 CYS D N 1
ATOM 10940 C CA . CYS D 1 301 ? 5.071 -39.994 22.140 1.00 69.77 301 CYS D CA 1
ATOM 10941 C C . CYS D 1 301 ? 6.434 -40.523 21.711 1.00 69.18 301 CYS D C 1
ATOM 10942 O O . CYS D 1 301 ? 7.446 -40.223 22.351 1.00 69.41 301 CYS D O 1
ATOM 10945 N N . GLN D 1 302 ? 6.471 -41.285 20.616 1.00 68.37 302 GLN D N 1
ATOM 10946 C CA . GLN D 1 302 ? 7.736 -41.698 20.046 1.00 68.02 302 GLN D CA 1
ATOM 10947 C C . GLN D 1 302 ? 8.698 -40.520 19.859 1.00 67.53 302 GLN D C 1
ATOM 10948 O O . GLN D 1 302 ? 9.764 -40.501 20.471 1.00 67.08 302 GLN D O 1
ATOM 10954 N N . ALA D 1 303 ? 8.291 -39.521 19.062 1.00 67.03 303 ALA D N 1
ATOM 10955 C CA . ALA D 1 303 ? 9.111 -38.355 18.776 1.00 65.77 303 ALA D CA 1
ATOM 10956 C C . ALA D 1 303 ? 9.641 -37.764 20.072 1.00 65.73 303 ALA D C 1
ATOM 10957 O O . ALA D 1 303 ? 10.846 -37.506 20.201 1.00 66.01 303 ALA D O 1
ATOM 10959 N N . ALA D 1 304 ? 8.757 -37.595 21.048 1.00 65.00 304 ALA D N 1
ATOM 10960 C CA . ALA D 1 304 ? 9.124 -36.911 22.270 1.00 64.85 304 ALA D CA 1
ATOM 10961 C C . ALA D 1 304 ? 10.239 -37.661 22.986 1.00 65.55 304 ALA D C 1
ATOM 10962 O O . ALA D 1 304 ? 11.245 -37.058 23.437 1.00 65.81 304 ALA D O 1
ATOM 10964 N N . LEU D 1 305 ? 10.066 -38.984 23.068 1.00 65.23 305 LEU D N 1
ATOM 10965 C CA . LEU D 1 305 ? 11.019 -39.857 23.699 1.00 64.88 305 LEU D CA 1
ATOM 10966 C C . LEU D 1 305 ? 12.299 -39.994 22.874 1.00 65.16 305 LEU D C 1
ATOM 10967 O O . LEU D 1 305 ? 13.311 -40.474 23.387 1.00 66.15 305 LEU D O 1
ATOM 10972 N N . ARG D 1 306 ? 12.273 -39.602 21.606 1.00 64.74 306 ARG D N 1
ATOM 10973 C CA . ARG D 1 306 ? 13.473 -39.698 20.774 1.00 64.97 306 ARG D CA 1
ATOM 10974 C C . ARG D 1 306 ? 14.167 -38.346 20.678 1.00 65.25 306 ARG D C 1
ATOM 10975 O O . ARG D 1 306 ? 15.027 -38.136 19.798 1.00 65.66 306 ARG D O 1
ATOM 10983 N N . GLY D 1 307 ? 13.798 -37.421 21.557 1.00 64.47 307 GLY D N 1
ATOM 10984 C CA . GLY D 1 307 ? 14.480 -36.156 21.574 1.00 63.84 307 GLY D CA 1
ATOM 10985 C C . GLY D 1 307 ? 13.818 -35.010 20.853 1.00 63.26 307 GLY D C 1
ATOM 10986 O O . GLY D 1 307 ? 14.233 -33.877 21.043 1.00 63.95 307 GLY D O 1
ATOM 10987 N N . ASP D 1 308 ? 12.779 -35.275 20.069 1.00 62.36 308 ASP D N 1
ATOM 10988 C CA . ASP D 1 308 ? 12.169 -34.228 19.275 1.00 61.90 308 ASP D CA 1
ATOM 10989 C C . ASP D 1 308 ? 11.644 -33.075 20.124 1.00 61.55 308 ASP D C 1
ATOM 10990 O O . ASP D 1 308 ? 10.691 -33.216 20.872 1.00 61.48 308 ASP D O 1
ATOM 10995 N N . LEU D 1 309 ? 12.270 -31.914 20.002 1.00 61.62 309 LEU D N 1
ATOM 10996 C CA . LEU D 1 309 ? 11.913 -30.788 20.863 1.00 60.74 309 LEU D CA 1
ATOM 10997 C C . LEU D 1 309 ? 10.467 -30.404 20.715 1.00 60.60 309 LEU D C 1
ATOM 10998 O O . LEU D 1 309 ? 9.834 -30.121 21.705 1.00 61.21 309 LEU D O 1
ATOM 11003 N N . LEU D 1 310 ? 9.921 -30.432 19.507 1.00 60.61 310 LEU D N 1
ATOM 11004 C CA . LEU D 1 310 ? 8.524 -30.059 19.329 1.00 60.80 310 LEU D CA 1
ATOM 11005 C C . LEU D 1 310 ? 7.635 -31.029 20.092 1.00 61.78 310 LEU D C 1
ATOM 11006 O O . LEU D 1 310 ? 6.830 -30.637 20.937 1.00 62.16 310 LEU D O 1
ATOM 11011 N N . ALA D 1 311 ? 7.785 -32.310 19.784 1.00 62.35 311 ALA D N 1
ATOM 11012 C CA . ALA D 1 311 ? 6.985 -33.329 20.406 1.00 62.86 311 ALA D CA 1
ATOM 11013 C C . ALA D 1 311 ? 7.198 -33.185 21.907 1.00 64.08 311 ALA D C 1
ATOM 11014 O O . ALA D 1 311 ? 6.258 -33.136 22.723 1.00 65.78 311 ALA D O 1
ATOM 11016 N N . LYS D 1 312 ? 8.438 -33.048 22.298 1.00 64.22 312 LYS D N 1
ATOM 11017 C CA . LYS D 1 312 ? 8.661 -32.953 23.698 1.00 64.86 312 LYS D CA 1
ATOM 11018 C C . LYS D 1 312 ? 7.856 -31.758 24.260 1.00 65.51 312 LYS D C 1
ATOM 11019 O O . LYS D 1 312 ? 7.112 -31.924 25.215 1.00 65.82 312 LYS D O 1
ATOM 11025 N N . ASP D 1 313 ? 7.933 -30.589 23.615 1.00 66.17 313 ASP D N 1
ATOM 11026 C CA . ASP D 1 313 ? 7.260 -29.384 24.120 1.00 66.76 313 ASP D CA 1
ATOM 11027 C C . ASP D 1 313 ? 5.752 -29.561 24.220 1.00 66.92 313 ASP D C 1
ATOM 11028 O O . ASP D 1 313 ? 5.138 -29.167 25.200 1.00 67.05 313 ASP D O 1
ATOM 11033 N N . ILE D 1 314 ? 5.160 -30.196 23.220 1.00 67.10 314 ILE D N 1
ATOM 11034 C CA . ILE D 1 314 ? 3.732 -30.402 23.216 1.00 66.55 314 ILE D CA 1
ATOM 11035 C C . ILE D 1 314 ? 3.364 -31.200 24.450 1.00 67.13 314 ILE D C 1
ATOM 11036 O O . ILE D 1 314 ? 2.574 -30.750 25.256 1.00 67.85 314 ILE D O 1
ATOM 11041 N N . ILE D 1 315 ? 3.987 -32.345 24.647 1.00 67.59 315 ILE D N 1
ATOM 11042 C CA . ILE D 1 315 ? 3.637 -33.169 25.801 1.00 68.11 315 ILE D CA 1
ATOM 11043 C C . ILE D 1 315 ? 3.841 -32.474 27.147 1.00 68.92 315 ILE D C 1
ATOM 11044 O O . ILE D 1 315 ? 3.013 -32.547 28.042 1.00 69.01 315 ILE D O 1
ATOM 11049 N N . THR D 1 316 ? 4.952 -31.775 27.262 1.00 69.89 316 THR D N 1
ATOM 11050 C CA . THR D 1 316 ? 5.203 -30.918 28.382 1.00 70.47 316 THR D CA 1
ATOM 11051 C C . THR D 1 316 ? 4.106 -29.886 28.549 1.00 71.05 316 THR D C 1
ATOM 11052 O O . THR D 1 316 ? 3.770 -29.520 29.663 1.00 71.99 316 THR D O 1
ATOM 11056 N N . GLY D 1 317 ? 3.531 -29.411 27.461 1.00 70.98 317 GLY D N 1
ATOM 11057 C CA . GLY D 1 317 ? 2.466 -28.435 27.613 1.00 71.26 317 GLY D CA 1
ATOM 11058 C C . GLY D 1 317 ? 1.318 -29.084 28.355 1.00 71.46 317 GLY D C 1
ATOM 11059 O O . GLY D 1 317 ? 0.810 -28.551 29.344 1.00 71.90 317 GLY D O 1
ATOM 11060 N N . VAL D 1 318 ? 0.912 -30.239 27.856 1.00 71.11 318 VAL D N 1
ATOM 11061 C CA . VAL D 1 318 ? -0.158 -31.023 28.439 1.00 71.45 318 VAL D CA 1
ATOM 11062 C C . VAL D 1 318 ? 0.121 -31.376 29.913 1.00 71.50 318 VAL D C 1
ATOM 11063 O O . VAL D 1 318 ? -0.719 -31.113 30.791 1.00 72.44 318 VAL D O 1
ATOM 11067 N N . GLY D 1 319 ? 1.285 -31.962 30.186 1.00 70.29 319 GLY D N 1
ATOM 11068 C CA . GLY D 1 319 ? 1.621 -32.342 31.534 1.00 69.39 319 GLY D CA 1
ATOM 11069 C C . GLY D 1 319 ? 1.433 -31.180 32.465 1.00 69.27 319 GLY D C 1
ATOM 11070 O O . GLY D 1 319 ? 0.850 -31.319 33.536 1.00 69.25 319 GLY D O 1
ATOM 11071 N N . ALA D 1 320 ? 1.901 -30.018 32.037 1.00 68.60 320 ALA D N 1
ATOM 11072 C CA . ALA D 1 320 ? 1.882 -28.873 32.879 1.00 68.24 320 ALA D CA 1
ATOM 11073 C C . ALA D 1 320 ? 0.440 -28.519 33.215 1.00 68.74 320 ALA D C 1
ATOM 11074 O O . ALA D 1 320 ? 0.137 -28.225 34.372 1.00 69.41 320 ALA D O 1
ATOM 11076 N N . HIS D 1 321 ? -0.446 -28.536 32.220 1.00 68.48 321 HIS D N 1
ATOM 11077 C CA . HIS D 1 321 ? -1.826 -28.173 32.453 1.00 68.74 321 HIS D CA 1
ATOM 11078 C C . HIS D 1 321 ? -2.492 -29.190 33.350 1.00 69.17 321 HIS D C 1
ATOM 11079 O O . HIS D 1 321 ? -3.087 -28.828 34.376 1.00 69.24 321 HIS D O 1
ATOM 11086 N N . VAL D 1 322 ? -2.355 -30.467 32.984 1.00 69.10 322 VAL D N 1
ATOM 11087 C CA . VAL D 1 322 ? -2.903 -31.551 33.774 1.00 68.88 322 VAL D CA 1
ATOM 11088 C C . VAL D 1 322 ? -2.318 -31.494 35.168 1.00 69.49 322 VAL D C 1
ATOM 11089 O O . VAL D 1 322 ? -2.940 -31.953 36.128 1.00 71.00 322 VAL D O 1
ATOM 11093 N N . GLY D 1 323 ? -1.128 -30.918 35.297 1.00 69.34 323 GLY D N 1
ATOM 11094 C CA . GLY D 1 323 ? -0.464 -30.832 36.591 1.00 68.23 323 GLY D CA 1
ATOM 11095 C C . GLY D 1 323 ? -1.094 -29.766 37.453 1.00 68.21 323 GLY D C 1
ATOM 11096 O O . GLY D 1 323 ? -1.262 -29.982 38.655 1.00 68.00 323 GLY D O 1
ATOM 11097 N N . ARG D 1 324 ? -1.441 -28.623 36.840 1.00 67.80 324 ARG D N 1
ATOM 11098 C CA . ARG D 1 324 ? -2.022 -27.488 37.548 1.00 68.08 324 ARG D CA 1
ATOM 11099 C C . ARG D 1 324 ? -3.336 -27.919 38.187 1.00 68.51 324 ARG D C 1
ATOM 11100 O O . ARG D 1 324 ? -3.590 -27.611 39.364 1.00 68.89 324 ARG D O 1
ATOM 11108 N N . ILE D 1 325 ? -4.145 -28.668 37.442 1.00 68.57 325 ILE D N 1
ATOM 11109 C CA . ILE D 1 325 ? -5.417 -29.115 37.967 1.00 69.29 325 ILE D CA 1
ATOM 11110 C C . ILE D 1 325 ? -5.265 -30.256 38.963 1.00 69.27 325 ILE D C 1
ATOM 11111 O O . ILE D 1 325 ? -6.051 -30.364 39.902 1.00 69.40 325 ILE D O 1
ATOM 11116 N N . LEU D 1 326 ? -4.257 -31.093 38.776 1.00 69.20 326 LEU D N 1
ATOM 11117 C CA . LEU D 1 326 ? -4.025 -32.165 39.715 1.00 69.56 326 LEU D CA 1
ATOM 11118 C C . LEU D 1 326 ? -3.501 -31.659 41.033 1.00 69.63 326 LEU D C 1
ATOM 11119 O O . LEU D 1 326 ? -3.772 -32.240 42.071 1.00 70.19 326 LEU D O 1
ATOM 11124 N N . ALA D 1 327 ? -2.750 -30.570 41.003 1.00 69.58 327 ALA D N 1
ATOM 11125 C CA . ALA D 1 327 ? -2.191 -30.051 42.230 1.00 69.47 327 ALA D CA 1
ATOM 11126 C C . ALA D 1 327 ? -3.304 -29.445 43.055 1.00 69.84 327 ALA D C 1
ATOM 11127 O O . ALA D 1 327 ? -3.323 -29.599 44.278 1.00 70.47 327 ALA D O 1
ATOM 11129 N N . ILE D 1 328 ? -4.230 -28.757 42.391 1.00 69.93 328 ILE D N 1
ATOM 11130 C CA . ILE D 1 328 ? -5.383 -28.183 43.063 1.00 69.87 328 ILE D CA 1
ATOM 11131 C C . ILE D 1 328 ? -6.152 -29.330 43.691 1.00 71.20 328 ILE D C 1
ATOM 11132 O O . ILE D 1 328 ? -6.614 -29.228 44.827 1.00 71.28 328 ILE D O 1
ATOM 11145 N N . VAL D 1 330 ? -4.834 -32.361 44.567 1.00 69.40 330 VAL D N 1
ATOM 11146 C CA . VAL D 1 330 ? -4.031 -32.890 45.656 1.00 67.31 330 VAL D CA 1
ATOM 11147 C C . VAL D 1 330 ? -4.224 -32.091 46.956 1.00 66.83 330 VAL D C 1
ATOM 11148 O O . VAL D 1 330 ? -4.412 -32.671 48.013 1.00 66.34 330 VAL D O 1
ATOM 11152 N N . ASN D 1 331 ? -4.224 -30.762 46.861 1.00 65.75 331 ASN D N 1
ATOM 11153 C CA . ASN D 1 331 ? -4.631 -29.921 47.959 1.00 65.01 331 ASN D CA 1
ATOM 11154 C C . ASN D 1 331 ? -6.021 -30.211 48.532 1.00 65.17 331 ASN D C 1
ATOM 11155 O O . ASN D 1 331 ? -6.253 -30.033 49.736 1.00 65.16 331 ASN D O 1
ATOM 11160 N N . LEU D 1 332 ? -6.951 -30.634 47.676 1.00 65.11 332 LEU D N 1
ATOM 11161 C CA . LEU D 1 332 ? -8.327 -30.865 48.102 1.00 64.86 332 LEU D CA 1
ATOM 11162 C C . LEU D 1 332 ? -8.522 -32.256 48.687 1.00 65.03 332 LEU D C 1
ATOM 11163 O O . LEU D 1 332 ? -9.190 -32.438 49.706 1.00 65.20 332 LEU D O 1
ATOM 11168 N N . PHE D 1 333 ? -7.918 -33.238 48.050 1.00 65.11 333 PHE D N 1
ATOM 11169 C CA . PHE D 1 333 ? -8.210 -34.610 48.365 1.00 64.96 333 PHE D CA 1
ATOM 11170 C C . PHE D 1 333 ? -7.113 -35.330 49.113 1.00 65.28 333 PHE D C 1
ATOM 11171 O O . PHE D 1 333 ? -7.396 -36.349 49.733 1.00 66.43 333 PHE D O 1
ATOM 11179 N N . ASN D 1 334 ? -5.881 -34.821 49.071 1.00 65.02 334 ASN D N 1
ATOM 11180 C CA . ASN D 1 334 ? -4.744 -35.496 49.680 1.00 64.97 334 ASN D CA 1
ATOM 11181 C C . ASN D 1 334 ? -4.742 -36.989 49.330 1.00 65.24 334 ASN D C 1
ATOM 11182 O O . ASN D 1 334 ? -5.005 -37.834 50.183 1.00 65.09 334 ASN D O 1
ATOM 11187 N N . PRO D 1 335 ? -4.481 -37.321 48.064 1.00 65.40 335 PRO D N 1
ATOM 11188 C CA . PRO D 1 335 ? -4.394 -38.727 47.698 1.00 66.04 335 PRO D CA 1
ATOM 11189 C C . PRO D 1 335 ? -3.058 -39.429 47.988 1.00 66.68 335 PRO D C 1
ATOM 11190 O O . PRO D 1 335 ? -2.007 -38.808 48.003 1.00 66.12 335 PRO D O 1
ATOM 11194 N N . GLN D 1 336 ? -3.117 -40.741 48.174 1.00 68.22 336 GLN D N 1
ATOM 11195 C CA . GLN D 1 336 ? -1.911 -41.573 48.195 1.00 69.64 336 GLN D CA 1
ATOM 11196 C C . GLN D 1 336 ? -1.407 -41.748 46.771 1.00 69.57 336 GLN D C 1
ATOM 11197 O O . GLN D 1 336 ? -0.244 -41.497 46.480 1.00 69.98 336 GLN D O 1
ATOM 11203 N N . LYS D 1 337 ? -2.299 -42.176 45.890 1.00 69.72 337 LYS D N 1
ATOM 11204 C CA . LYS D 1 337 ? -1.941 -42.483 44.510 1.00 70.02 337 LYS D CA 1
ATOM 11205 C C . LYS D 1 337 ? -2.651 -41.592 43.490 1.00 69.66 337 LYS D C 1
ATOM 11206 O O . LYS D 1 337 ? -3.787 -41.151 43.694 1.00 69.55 337 LYS D O 1
ATOM 11212 N N . ILE D 1 338 ? -1.953 -41.325 42.395 1.00 69.24 338 ILE D N 1
ATOM 11213 C CA . ILE D 1 338 ? -2.572 -40.717 41.244 1.00 68.78 338 ILE D CA 1
ATOM 11214 C C . ILE D 1 338 ? -2.305 -41.607 40.056 1.00 68.86 338 ILE D C 1
ATOM 11215 O O . ILE D 1 338 ? -1.152 -41.934 39.746 1.00 68.97 338 ILE D O 1
ATOM 11220 N N . LEU D 1 339 ? -3.392 -42.016 39.414 1.00 68.50 339 LEU D N 1
ATOM 11221 C CA . LEU D 1 339 ? -3.316 -42.831 38.234 1.00 67.94 339 LEU D CA 1
ATOM 11222 C C . LEU D 1 339 ? -3.605 -41.920 37.088 1.00 68.50 339 LEU D C 1
ATOM 11223 O O . LEU D 1 339 ? -4.498 -41.058 37.173 1.00 68.76 339 LEU D O 1
ATOM 11228 N N . ILE D 1 340 ? -2.810 -42.076 36.035 1.00 68.95 340 ILE D N 1
ATOM 11229 C CA . ILE D 1 340 ? -3.057 -41.413 34.766 1.00 69.47 340 ILE D CA 1
ATOM 11230 C C . ILE D 1 340 ? -3.463 -42.488 33.764 1.00 69.80 340 ILE D C 1
ATOM 11231 O O . ILE D 1 340 ? -2.696 -43.427 33.511 1.00 70.21 340 ILE D O 1
ATOM 11236 N N . GLY D 1 341 ? -4.671 -42.367 33.218 1.00 70.17 341 GLY D N 1
ATOM 11237 C CA . GLY D 1 341 ? -5.176 -43.334 32.224 1.00 70.92 341 GLY D CA 1
ATOM 11238 C C . GLY D 1 341 ? -5.264 -42.697 30.856 1.00 71.28 341 GLY D C 1
ATOM 11239 O O . GLY D 1 341 ? -6.162 -41.879 30.600 1.00 71.59 341 GLY D O 1
ATOM 11240 N N . SER D 1 342 ? -4.340 -43.055 29.971 1.00 71.21 342 SER D N 1
ATOM 11241 C CA . SER D 1 342 ? -4.163 -42.262 28.764 1.00 71.13 342 SER D CA 1
ATOM 11242 C C . SER D 1 342 ? -3.185 -42.847 27.792 1.00 71.08 342 SER D C 1
ATOM 11243 O O . SER D 1 342 ? -2.166 -43.378 28.199 1.00 71.24 342 SER D O 1
ATOM 11246 N N . PRO D 1 343 ? -3.445 -42.671 26.484 1.00 71.26 343 PRO D N 1
ATOM 11247 C CA . PRO D 1 343 ? -2.460 -43.149 25.526 1.00 71.05 343 PRO D CA 1
ATOM 11248 C C . PRO D 1 343 ? -1.169 -42.389 25.742 1.00 71.25 343 PRO D C 1
ATOM 11249 O O . PRO D 1 343 ? -0.111 -42.856 25.341 1.00 71.32 343 PRO D O 1
ATOM 11253 N N . LEU D 1 344 ? -1.269 -41.229 26.381 1.00 71.38 344 LEU D N 1
ATOM 11254 C CA . LEU D 1 344 ? -0.105 -40.408 26.619 1.00 72.34 344 LEU D CA 1
ATOM 11255 C C . LEU D 1 344 ? 0.902 -41.067 27.548 1.00 72.71 344 LEU D C 1
ATOM 11256 O O . LEU D 1 344 ? 2.093 -40.756 27.504 1.00 72.95 344 LEU D O 1
ATOM 11261 N N . SER D 1 345 ? 0.449 -41.981 28.391 1.00 72.90 345 SER D N 1
ATOM 11262 C CA . SER D 1 345 ? 1.403 -42.605 29.279 1.00 73.04 345 SER D CA 1
ATOM 11263 C C . SER D 1 345 ? 2.438 -43.462 28.506 1.00 73.19 345 SER D C 1
ATOM 11264 O O . SER D 1 345 ? 3.355 -44.021 29.116 1.00 73.55 345 SER D O 1
ATOM 11267 N N . LYS D 1 346 ? 2.298 -43.548 27.173 1.00 72.91 346 LYS D N 1
ATOM 11268 C CA . LYS D 1 346 ? 3.380 -44.045 26.309 1.00 72.72 346 LYS D CA 1
ATOM 11269 C C . LYS D 1 346 ? 4.579 -43.124 26.494 1.00 72.54 346 LYS D C 1
ATOM 11270 O O . LYS D 1 346 ? 5.711 -43.543 26.311 1.00 73.39 346 LYS D O 1
ATOM 11276 N N . ALA D 1 347 ? 4.342 -41.867 26.840 1.00 71.42 347 ALA D N 1
ATOM 11277 C CA . ALA D 1 347 ? 5.455 -40.974 27.111 1.00 71.18 347 ALA D CA 1
ATOM 11278 C C . ALA D 1 347 ? 5.554 -40.632 28.595 1.00 71.02 347 ALA D C 1
ATOM 11279 O O . ALA D 1 347 ? 6.055 -39.560 28.972 1.00 70.65 347 ALA D O 1
ATOM 11281 N N . ALA D 1 348 ? 5.082 -41.554 29.427 1.00 70.77 348 ALA D N 1
ATOM 11282 C CA . ALA D 1 348 ? 5.209 -41.426 30.869 1.00 71.50 348 ALA D CA 1
ATOM 11283 C C . ALA D 1 348 ? 6.517 -40.739 31.310 1.00 72.09 348 ALA D C 1
ATOM 11284 O O . ALA D 1 348 ? 6.472 -39.773 32.086 1.00 72.36 348 ALA D O 1
ATOM 11286 N N . ASP D 1 349 ? 7.657 -41.220 30.807 1.00 72.39 349 ASP D N 1
ATOM 11287 C CA . ASP D 1 349 ? 8.969 -40.684 31.163 1.00 72.80 349 ASP D CA 1
ATOM 11288 C C . ASP D 1 349 ? 9.090 -39.166 30.959 1.00 73.25 349 ASP D C 1
ATOM 11289 O O . ASP D 1 349 ? 9.942 -38.529 31.572 1.00 73.62 349 ASP D O 1
ATOM 11294 N N . ILE D 1 350 ? 8.245 -38.585 30.114 1.00 73.27 350 ILE D N 1
ATOM 11295 C CA . ILE D 1 350 ? 8.237 -37.136 29.937 1.00 73.50 350 ILE D CA 1
ATOM 11296 C C . ILE D 1 350 ? 7.002 -36.523 30.585 1.00 74.31 350 ILE D C 1
ATOM 11297 O O . ILE D 1 350 ? 7.105 -35.511 31.294 1.00 75.42 350 ILE D O 1
ATOM 11302 N N . LEU D 1 351 ? 5.833 -37.112 30.334 1.00 73.77 351 LEU D N 1
ATOM 11303 C CA . LEU D 1 351 ? 4.617 -36.662 30.999 1.00 73.03 351 LEU D CA 1
ATOM 11304 C C . LEU D 1 351 ? 4.731 -36.648 32.533 1.00 72.55 351 LEU D C 1
ATOM 11305 O O . LEU D 1 351 ? 4.575 -35.609 33.160 1.00 73.10 351 LEU D O 1
ATOM 11310 N N . PHE D 1 352 ? 5.035 -37.788 33.132 1.00 71.82 352 PHE D N 1
ATOM 11311 C CA . PHE D 1 352 ? 4.871 -37.936 34.576 1.00 71.08 352 PHE D CA 1
ATOM 11312 C C . PHE D 1 352 ? 5.742 -37.005 35.433 1.00 71.49 352 PHE D C 1
ATOM 11313 O O . PHE D 1 352 ? 5.208 -36.345 36.333 1.00 71.88 352 PHE D O 1
ATOM 11321 N N . PRO D 1 353 ? 7.066 -36.904 35.146 1.00 71.22 353 PRO D N 1
ATOM 11322 C CA . PRO D 1 353 ? 7.862 -36.022 35.987 1.00 70.64 353 PRO D CA 1
ATOM 11323 C C . PRO D 1 353 ? 7.316 -34.607 35.933 1.00 69.95 353 PRO D C 1
ATOM 11324 O O . PRO D 1 353 ? 7.404 -33.865 36.906 1.00 70.21 353 PRO D O 1
ATOM 11328 N N . VAL D 1 354 ? 6.708 -34.262 34.816 1.00 69.55 354 VAL D N 1
ATOM 11329 C CA . VAL D 1 354 ? 6.187 -32.911 34.625 1.00 69.62 354 VAL D CA 1
ATOM 11330 C C . VAL D 1 354 ? 4.920 -32.716 35.471 1.00 69.80 354 VAL D C 1
ATOM 11331 O O . VAL D 1 354 ? 4.774 -31.701 36.183 1.00 69.14 354 VAL D O 1
ATOM 11335 N N . ILE D 1 355 ? 4.025 -33.705 35.408 1.00 69.69 355 ILE D N 1
ATOM 11336 C CA . ILE D 1 355 ? 2.847 -33.694 36.240 1.00 69.86 355 ILE D CA 1
ATOM 11337 C C . ILE D 1 355 ? 3.284 -33.621 37.693 1.00 70.92 355 ILE D C 1
ATOM 11338 O O . ILE D 1 355 ? 2.818 -32.756 38.421 1.00 71.54 355 ILE D O 1
ATOM 11343 N N . SER D 1 356 ? 4.204 -34.507 38.102 1.00 71.43 356 SER D N 1
ATOM 11344 C CA . SER D 1 356 ? 4.674 -34.563 39.475 1.00 71.67 356 SER D CA 1
ATOM 11345 C C . SER D 1 356 ? 5.299 -33.290 39.935 1.00 72.28 356 SER D C 1
ATOM 11346 O O . SER D 1 356 ? 5.139 -32.917 41.087 1.00 72.83 356 SER D O 1
ATOM 11349 N N . ASP D 1 357 ? 6.042 -32.628 39.057 1.00 72.97 357 ASP D N 1
ATOM 11350 C CA . ASP D 1 357 ? 6.672 -31.362 39.439 1.00 73.61 357 ASP D CA 1
ATOM 11351 C C . ASP D 1 357 ? 5.658 -30.301 39.788 1.00 72.61 357 ASP D C 1
ATOM 11352 O O . ASP D 1 357 ? 5.869 -29.530 40.727 1.00 72.42 357 ASP D O 1
ATOM 11357 N N . SER D 1 358 ? 4.557 -30.283 39.034 1.00 71.32 358 SER D N 1
ATOM 11358 C CA . SER D 1 358 ? 3.482 -29.363 39.294 1.00 70.28 358 SER D CA 1
ATOM 11359 C C . SER D 1 358 ? 2.897 -29.659 40.644 1.00 70.16 358 SER D C 1
ATOM 11360 O O . SER D 1 358 ? 2.769 -28.745 41.457 1.00 70.11 358 SER D O 1
ATOM 11363 N N . ILE D 1 359 ? 2.555 -30.929 40.891 1.00 69.74 359 ILE D N 1
ATOM 11364 C CA . ILE D 1 359 ? 2.066 -31.335 42.216 1.00 69.64 359 ILE D CA 1
ATOM 11365 C C . ILE D 1 359 ? 3.037 -30.907 43.310 1.00 69.56 359 ILE D C 1
ATOM 11366 O O . ILE D 1 359 ? 2.617 -30.254 44.244 1.00 69.80 359 ILE D O 1
ATOM 11371 N N . ARG D 1 360 ? 4.321 -31.253 43.179 1.00 69.89 360 ARG D N 1
ATOM 11372 C CA . ARG D 1 360 ? 5.339 -30.889 44.171 1.00 70.77 360 ARG D CA 1
ATOM 11373 C C . ARG D 1 360 ? 5.394 -29.382 44.385 1.00 69.45 360 ARG D C 1
ATOM 11374 O O . ARG D 1 360 ? 5.586 -28.920 45.498 1.00 69.57 360 ARG D O 1
ATOM 11382 N N . GLN D 1 361 ? 5.176 -28.620 43.330 1.00 68.34 361 GLN D N 1
ATOM 11383 C CA . GLN D 1 361 ? 5.412 -27.198 43.404 1.00 67.64 361 GLN D CA 1
ATOM 11384 C C . GLN D 1 361 ? 4.191 -26.355 43.672 1.00 66.87 361 GLN D C 1
ATOM 11385 O O . GLN D 1 361 ? 4.324 -25.193 44.050 1.00 67.06 361 GLN D O 1
ATOM 11391 N N . GLN D 1 362 ? 3.010 -26.926 43.490 1.00 66.11 362 GLN D N 1
ATOM 11392 C CA . GLN D 1 362 ? 1.776 -26.150 43.599 1.00 65.73 362 GLN D CA 1
ATOM 11393 C C . GLN D 1 362 ? 0.777 -26.746 44.603 1.00 65.40 362 GLN D C 1
ATOM 11394 O O . GLN D 1 362 ? -0.313 -26.190 44.820 1.00 65.53 362 GLN D O 1
ATOM 11400 N N . ALA D 1 363 ? 1.144 -27.881 45.194 1.00 64.77 363 ALA D N 1
ATOM 11401 C CA . ALA D 1 363 ? 0.398 -28.434 46.326 1.00 64.19 363 ALA D CA 1
ATOM 11402 C C . ALA D 1 363 ? 1.226 -28.521 47.617 1.00 63.86 363 ALA D C 1
ATOM 11403 O O . ALA D 1 363 ? 2.438 -28.664 47.576 1.00 64.34 363 ALA D O 1
ATOM 11405 N N . LEU D 1 364 ? 0.556 -28.422 48.758 1.00 63.58 364 LEU D N 1
ATOM 11406 C CA . LEU D 1 364 ? 1.181 -28.556 50.086 1.00 63.12 364 LEU D CA 1
ATOM 11407 C C . LEU D 1 364 ? 2.200 -29.703 50.114 1.00 63.21 364 LEU D C 1
ATOM 11408 O O . LEU D 1 364 ? 1.856 -30.851 49.786 1.00 62.51 364 LEU D O 1
ATOM 11413 N N . PRO D 1 365 ? 3.470 -29.386 50.445 1.00 63.46 365 PRO D N 1
ATOM 11414 C CA . PRO D 1 365 ? 4.518 -30.377 50.633 1.00 63.93 365 PRO D CA 1
ATOM 11415 C C . PRO D 1 365 ? 4.104 -31.537 51.525 1.00 64.76 365 PRO D C 1
ATOM 11416 O O . PRO D 1 365 ? 4.303 -32.688 51.149 1.00 64.59 365 PRO D O 1
ATOM 11420 N N . ALA D 1 366 ? 3.507 -31.258 52.678 1.00 65.78 366 ALA D N 1
ATOM 11421 C CA . ALA D 1 366 ? 2.950 -32.339 53.475 1.00 67.02 366 ALA D CA 1
ATOM 11422 C C . ALA D 1 366 ? 2.128 -33.335 52.629 1.00 68.04 366 ALA D C 1
ATOM 11423 O O . ALA D 1 366 ? 2.226 -34.535 52.845 1.00 68.82 366 ALA D O 1
ATOM 11425 N N . TYR D 1 367 ? 1.353 -32.855 51.652 1.00 69.17 367 TYR D N 1
ATOM 11426 C CA . TYR D 1 367 ? 0.504 -33.741 50.819 1.00 69.82 367 TYR D CA 1
ATOM 11427 C C . TYR D 1 367 ? 1.180 -34.256 49.563 1.00 71.06 367 TYR D C 1
ATOM 11428 O O . TYR D 1 367 ? 0.788 -35.282 49.012 1.00 71.13 367 TYR D O 1
ATOM 11437 N N . SER D 1 368 ? 2.142 -33.503 49.055 1.00 72.94 368 SER D N 1
ATOM 11438 C CA . SER D 1 368 ? 2.789 -33.880 47.815 1.00 74.87 368 SER D CA 1
ATOM 11439 C C . SER D 1 368 ? 4.076 -34.595 48.120 1.00 76.28 368 SER D C 1
ATOM 11440 O O . SER D 1 368 ? 4.736 -35.074 47.215 1.00 76.27 368 SER D O 1
ATOM 11443 N N . GLN D 1 369 ? 4.413 -34.648 49.412 1.00 78.77 369 GLN D N 1
ATOM 11444 C CA . GLN D 1 369 ? 5.646 -35.250 49.937 1.00 80.95 369 GLN D CA 1
ATOM 11445 C C . GLN D 1 369 ? 6.013 -36.450 49.077 1.00 81.97 369 GLN D C 1
ATOM 11446 O O . GLN D 1 369 ? 6.799 -36.321 48.128 1.00 82.51 369 GLN D O 1
ATOM 11452 N N . HIS D 1 370 ? 5.397 -37.595 49.373 1.00 82.82 370 HIS D N 1
ATOM 11453 C CA . HIS D 1 370 ? 5.752 -38.845 48.718 1.00 83.76 370 HIS D CA 1
ATOM 11454 C C . HIS D 1 370 ? 4.595 -39.333 47.846 1.00 83.73 370 HIS D C 1
ATOM 11455 O O . HIS D 1 370 ? 3.973 -40.371 48.116 1.00 84.07 370 HIS D O 1
ATOM 11462 N N . ILE D 1 371 ? 4.317 -38.566 46.795 1.00 83.50 371 ILE D N 1
ATOM 11463 C CA . ILE D 1 371 ? 3.140 -38.799 45.948 1.00 83.09 371 ILE D CA 1
ATOM 11464 C C . ILE D 1 371 ? 3.453 -39.441 44.585 1.00 82.80 371 ILE D C 1
ATOM 11465 O O . ILE D 1 371 ? 4.112 -38.840 43.718 1.00 83.21 371 ILE D O 1
ATOM 11470 N N . SER D 1 372 ? 2.941 -40.652 44.403 1.00 81.80 372 SER D N 1
ATOM 11471 C CA . SER D 1 372 ? 3.199 -41.446 43.217 1.00 80.81 372 SER D CA 1
ATOM 11472 C C . SER D 1 372 ? 2.237 -41.128 42.072 1.00 79.96 372 SER D C 1
ATOM 11473 O O . SER D 1 372 ? 1.015 -41.296 42.189 1.00 79.96 372 SER D O 1
ATOM 11476 N N . VAL D 1 373 ? 2.811 -40.661 40.968 1.00 78.73 373 VAL D N 1
ATOM 11477 C CA . VAL D 1 373 ? 2.086 -40.495 39.719 1.00 77.28 373 VAL D CA 1
ATOM 11478 C C . VAL D 1 373 ? 2.390 -41.718 38.882 1.00 76.66 373 VAL D C 1
ATOM 11479 O O . VAL D 1 373 ? 3.533 -41.987 38.545 1.00 76.61 373 VAL D O 1
ATOM 11483 N N . GLU D 1 374 ? 1.374 -42.494 38.564 1.00 75.95 374 GLU D N 1
ATOM 11484 C CA . GLU D 1 374 ? 1.640 -43.700 37.798 1.00 75.86 374 GLU D CA 1
ATOM 11485 C C . GLU D 1 374 ? 0.584 -43.994 36.774 1.00 74.55 374 GLU D C 1
ATOM 11486 O O . GLU D 1 374 ? -0.514 -43.451 36.803 1.00 74.19 374 GLU D O 1
ATOM 11492 N N . SER D 1 375 ? 0.976 -44.862 35.860 1.00 73.49 375 SER D N 1
ATOM 11493 C CA . SER D 1 375 ? 0.119 -45.371 34.850 1.00 72.89 375 SER D CA 1
ATOM 11494 C C . SER D 1 375 ? -0.977 -46.200 35.465 1.00 72.57 375 SER D C 1
ATOM 11495 O O . SER D 1 375 ? -0.776 -47.000 36.401 1.00 72.77 375 SER D O 1
ATOM 11498 N N . THR D 1 376 ? -2.155 -45.997 34.920 1.00 71.80 376 THR D N 1
ATOM 11499 C CA . THR D 1 376 ? -3.285 -46.829 35.207 1.00 71.49 376 THR D CA 1
ATOM 11500 C C . THR D 1 376 ? -2.972 -48.309 34.790 1.00 70.95 376 THR D C 1
ATOM 11501 O O . THR D 1 376 ? -2.293 -48.526 33.794 1.00 70.71 376 THR D O 1
ATOM 11505 N N . GLN D 1 377 ? -3.406 -49.312 35.552 1.00 70.34 377 GLN D N 1
ATOM 11506 C CA . GLN D 1 377 ? -2.970 -50.687 35.248 1.00 70.75 377 GLN D CA 1
ATOM 11507 C C . GLN D 1 377 ? -3.615 -51.255 33.979 1.00 71.13 377 GLN D C 1
ATOM 11508 O O . GLN D 1 377 ? -2.960 -51.927 33.187 1.00 70.73 377 GLN D O 1
ATOM 11514 N N . PHE D 1 378 ? -4.907 -50.989 33.821 1.00 71.51 378 PHE D N 1
ATOM 11515 C CA . PHE D 1 378 ? -5.639 -51.327 32.624 1.00 71.59 378 PHE D CA 1
ATOM 11516 C C . PHE D 1 378 ? -5.891 -50.085 31.784 1.00 72.08 378 PHE D C 1
ATOM 11517 O O . PHE D 1 378 ? -5.529 -48.969 32.161 1.00 71.68 378 PHE D O 1
ATOM 11525 N N . SER D 1 379 ? -6.552 -50.319 30.649 1.00 72.92 379 SER D N 1
ATOM 11526 C CA . SER D 1 379 ? -7.116 -49.293 29.767 1.00 73.76 379 SER D CA 1
ATOM 11527 C C . SER D 1 379 ? -8.621 -49.204 29.961 1.00 73.85 379 SER D C 1
ATOM 11528 O O . SER D 1 379 ? -9.329 -48.467 29.227 1.00 73.87 379 SER D O 1
ATOM 11531 N N . ASN D 1 380 ? -9.089 -49.955 30.969 1.00 74.07 380 ASN D N 1
ATOM 11532 C CA . ASN D 1 380 ? -10.481 -50.358 31.082 1.00 74.34 380 ASN D CA 1
ATOM 11533 C C . ASN D 1 380 ? -11.052 -50.740 29.673 1.00 74.50 380 ASN D C 1
ATOM 11534 O O . ASN D 1 380 ? -11.706 -49.937 28.979 1.00 74.65 380 ASN D O 1
ATOM 11539 N N . GLN D 1 381 ? -10.682 -51.956 29.246 1.00 74.42 381 GLN D N 1
ATOM 11540 C CA . GLN D 1 381 ? -11.247 -52.601 28.061 1.00 74.38 381 GLN D CA 1
ATOM 11541 C C . GLN D 1 381 ? -12.345 -53.544 28.555 1.00 74.35 381 GLN D C 1
ATOM 11542 O O . GLN D 1 381 ? -13.274 -53.895 27.810 1.00 74.16 381 GLN D O 1
ATOM 11548 N N . GLY D 1 382 ? -12.221 -53.919 29.833 1.00 74.19 382 GLY D N 1
ATOM 11549 C CA . GLY D 1 382 ? -13.041 -54.951 30.467 1.00 73.76 382 GLY D CA 1
ATOM 11550 C C . GLY D 1 382 ? -14.168 -54.503 31.383 1.00 73.34 382 GLY D C 1
ATOM 11551 O O . GLY D 1 382 ? -14.237 -53.347 31.814 1.00 72.96 382 GLY D O 1
ATOM 11552 N N . THR D 1 383 ? -15.010 -55.482 31.703 1.00 73.09 383 THR D N 1
ATOM 11553 C CA . THR D 1 383 ? -16.322 -55.304 32.299 1.00 72.82 383 THR D CA 1
ATOM 11554 C C . THR D 1 383 ? -16.337 -55.581 33.801 1.00 72.83 383 THR D C 1
ATOM 11555 O O . THR D 1 383 ? -17.314 -56.116 34.333 1.00 72.73 383 THR D O 1
ATOM 11567 N N . ALA D 1 385 ? -16.273 -53.656 36.619 1.00 72.25 385 ALA D N 1
ATOM 11568 C CA . ALA D 1 385 ? -16.856 -52.758 37.616 1.00 71.90 385 ALA D CA 1
ATOM 11569 C C . ALA D 1 385 ? -18.380 -52.876 37.751 1.00 71.51 385 ALA D C 1
ATOM 11570 O O . ALA D 1 385 ? -19.017 -52.032 38.384 1.00 71.54 385 ALA D O 1
ATOM 11572 N N . GLY D 1 386 ? -18.954 -53.926 37.164 1.00 71.11 386 GLY D N 1
ATOM 11573 C CA . GLY D 1 386 ? -20.348 -54.284 37.424 1.00 70.84 386 GLY D CA 1
ATOM 11574 C C . GLY D 1 386 ? -20.516 -54.819 38.842 1.00 70.72 386 GLY D C 1
ATOM 11575 O O . GLY D 1 386 ? -21.564 -54.639 39.475 1.00 70.48 386 GLY D O 1
ATOM 11576 N N . ALA D 1 387 ? -19.456 -55.460 39.333 1.00 70.63 387 ALA D N 1
ATOM 11577 C CA . ALA D 1 387 ? -19.394 -56.092 40.655 1.00 70.42 387 ALA D CA 1
ATOM 11578 C C . ALA D 1 387 ? -19.925 -55.246 41.804 1.00 70.18 387 ALA D C 1
ATOM 11579 O O . ALA D 1 387 ? -20.729 -55.725 42.602 1.00 70.05 387 ALA D O 1
ATOM 11581 N N . ALA D 1 388 ? -19.456 -53.999 41.881 1.00 70.12 388 ALA D N 1
ATOM 11582 C CA . ALA D 1 388 ? -19.781 -53.084 42.981 1.00 69.83 388 ALA D CA 1
ATOM 11583 C C . ALA D 1 388 ? -21.212 -52.573 42.899 1.00 69.72 388 ALA D C 1
ATOM 11584 O O . ALA D 1 388 ? -21.842 -52.333 43.929 1.00 69.71 388 ALA D O 1
ATOM 11586 N N . LEU D 1 389 ? -21.720 -52.421 41.675 1.00 69.58 389 LEU D N 1
ATOM 11587 C CA . LEU D 1 389 ? -23.100 -51.976 41.446 1.00 69.48 389 LEU D CA 1
ATOM 11588 C C . LEU D 1 389 ? -24.136 -52.978 41.961 1.00 69.27 389 LEU D C 1
ATOM 11589 O O . LEU D 1 389 ? -25.144 -52.601 42.575 1.00 69.09 389 LEU D O 1
ATOM 11594 N N . VAL D 1 390 ? -23.868 -54.254 41.719 1.00 69.08 390 VAL D N 1
ATOM 11595 C CA . VAL D 1 390 ? -24.764 -55.318 42.139 1.00 69.11 390 VAL D CA 1
ATOM 11596 C C . VAL D 1 390 ? -24.727 -55.532 43.659 1.00 69.17 390 VAL D C 1
ATOM 11597 O O . VAL D 1 390 ? -25.777 -55.645 44.279 1.00 69.15 390 VAL D O 1
ATOM 11601 N N . LYS D 1 391 ? -23.530 -55.563 44.251 1.00 69.47 391 LYS D N 1
ATOM 11602 C CA . LYS D 1 391 ? -23.376 -55.635 45.718 1.00 69.81 391 LYS D CA 1
ATOM 11603 C C . LYS D 1 391 ? -24.082 -54.480 46.427 1.00 70.01 391 LYS D C 1
ATOM 11604 O O . LYS D 1 391 ? -24.684 -54.673 47.490 1.00 70.11 391 LYS D O 1
ATOM 11610 N N . ASP D 1 392 ? -23.998 -53.284 45.842 1.00 70.14 392 ASP D N 1
ATOM 11611 C CA . ASP D 1 392 ? -24.748 -52.126 46.332 1.00 70.41 392 ASP D CA 1
ATOM 11612 C C . ASP D 1 392 ? -26.236 -52.410 46.391 1.00 70.41 392 ASP D C 1
ATOM 11613 O O . ASP D 1 392 ? -26.883 -52.137 47.395 1.00 70.37 392 ASP D O 1
ATOM 11618 N N . ALA D 1 393 ? -26.758 -52.975 45.305 1.00 70.63 393 ALA D N 1
ATOM 11619 C CA . ALA D 1 393 ? -28.175 -53.290 45.170 1.00 70.66 393 ALA D CA 1
ATOM 11620 C C . ALA D 1 393 ? -28.656 -54.375 46.135 1.00 70.84 393 ALA D C 1
ATOM 11621 O O . ALA D 1 393 ? -29.841 -54.442 46.447 1.00 70.82 393 ALA D O 1
ATOM 11631 N N . TYR D 1 395 ? -27.327 -54.787 49.355 1.00 70.68 395 TYR D N 1
ATOM 11632 C CA . TYR D 1 395 ? -27.291 -54.243 50.706 1.00 70.20 395 TYR D CA 1
ATOM 11633 C C . TYR D 1 395 ? -28.371 -53.196 50.970 1.00 69.96 395 TYR D C 1
ATOM 11634 O O . TYR D 1 395 ? -28.746 -52.971 52.120 1.00 70.07 395 TYR D O 1
ATOM 11643 N N . ASN D 1 396 ? -28.853 -52.541 49.919 1.00 69.55 396 ASN D N 1
ATOM 11644 C CA . ASN D 1 396 ? -30.003 -51.656 50.055 1.00 69.22 396 ASN D CA 1
ATOM 11645 C C . ASN D 1 396 ? -31.316 -52.425 49.907 1.00 69.10 396 ASN D C 1
ATOM 11646 O O . ASN D 1 396 ? -32.382 -51.933 50.289 1.00 69.05 396 ASN D O 1
ATOM 11651 N N . GLY D 1 397 ? -31.221 -53.630 49.344 1.00 68.90 397 GLY D N 1
ATOM 11652 C CA . GLY D 1 397 ? -32.361 -54.536 49.213 1.00 68.53 397 GLY D CA 1
ATOM 11653 C C . GLY D 1 397 ? -33.170 -54.438 47.928 1.00 68.28 397 GLY D C 1
ATOM 11654 O O . GLY D 1 397 ? -34.081 -55.245 47.711 1.00 68.38 397 GLY D O 1
ATOM 11655 N N . SER D 1 398 ? -32.851 -53.461 47.076 1.00 67.86 398 SER D N 1
ATOM 11656 C CA . SER D 1 398 ? -33.592 -53.252 45.830 1.00 67.46 398 SER D CA 1
ATOM 11657 C C . SER D 1 398 ? -33.566 -54.492 44.928 1.00 67.37 398 SER D C 1
ATOM 11658 O O . SER D 1 398 ? -34.588 -54.861 44.349 1.00 67.38 398 SER D O 1
ATOM 11661 N N . LEU D 1 399 ? -32.403 -55.133 44.830 1.00 67.20 399 LEU D N 1
ATOM 11662 C CA . LEU D 1 399 ? -32.231 -56.336 44.009 1.00 67.11 399 LEU D CA 1
ATOM 11663 C C . LEU D 1 399 ? -32.771 -57.568 44.725 1.00 67.16 399 LEU D C 1
ATOM 11664 O O . LEU D 1 399 ? -33.378 -58.449 44.109 1.00 67.07 399 LEU D O 1
ATOM 11669 N N . LEU D 1 400 ? -32.521 -57.612 46.031 1.00 67.20 400 LEU D N 1
ATOM 11670 C CA . LEU D 1 400 ? -32.837 -58.747 46.878 1.00 67.22 400 LEU D CA 1
ATOM 11671 C C . LEU D 1 400 ? -34.337 -59.011 46.886 1.00 67.42 400 LEU D C 1
ATOM 11672 O O . LEU D 1 400 ? -34.761 -60.159 46.790 1.00 67.56 400 LEU D O 1
ATOM 11677 N N . ILE D 1 401 ? -35.126 -57.941 46.992 1.00 67.62 401 ILE D N 1
ATOM 11678 C CA . ILE D 1 401 ? -36.589 -58.022 47.005 1.00 67.79 401 ILE D CA 1
ATOM 11679 C C . ILE D 1 401 ? -37.131 -58.512 45.665 1.00 67.92 401 ILE D C 1
ATOM 11680 O O . ILE D 1 401 ? -38.058 -59.323 45.627 1.00 67.96 401 ILE D O 1
ATOM 11685 N N . ARG D 1 402 ? -36.531 -58.027 44.580 1.00 68.15 402 ARG D N 1
ATOM 11686 C CA . ARG D 1 402 ? -36.787 -58.537 43.230 1.00 68.57 402 ARG D CA 1
ATOM 11687 C C . ARG D 1 402 ? -36.494 -60.042 43.107 1.00 68.60 402 ARG D C 1
ATOM 11688 O O . ARG D 1 402 ? -37.200 -60.764 42.395 1.00 68.58 402 ARG D O 1
ATOM 11696 N N . LEU D 1 403 ? -35.454 -60.498 43.806 1.00 68.68 403 LEU D N 1
ATOM 11697 C CA . LEU D 1 403 ? -35.020 -61.899 43.773 1.00 68.74 403 LEU D CA 1
ATOM 11698 C C . LEU D 1 403 ? -35.800 -62.792 44.729 1.00 68.89 403 LEU D C 1
ATOM 11699 O O . LEU D 1 403 ? -35.989 -63.982 44.463 1.00 68.86 403 LEU D O 1
ATOM 11704 N N . LEU D 1 404 ? -36.243 -62.214 45.843 1.00 69.09 404 LEU D N 1
ATOM 11705 C CA . LEU D 1 404 ? -37.087 -62.917 46.801 1.00 69.21 404 LEU D CA 1
ATOM 11706 C C . LEU D 1 404 ? -38.497 -63.147 46.241 1.00 69.57 404 LEU D C 1
ATOM 11707 O O . LEU D 1 404 ? -39.371 -63.679 46.931 1.00 69.67 404 LEU D O 1
ATOM 11712 N N . GLN D 1 405 ? -38.707 -62.741 44.989 1.00 69.93 405 GLN D N 1
ATOM 11713 C CA . GLN D 1 405 ? -39.915 -63.091 44.237 1.00 70.22 405 GLN D CA 1
ATOM 11714 C C . GLN D 1 405 ? -39.770 -64.462 43.556 1.00 70.30 405 GLN D C 1
ATOM 11715 O O . GLN D 1 405 ? -40.697 -65.278 43.583 1.00 70.33 405 GLN D O 1
ATOM 11721 N N . GLY D 1 406 ? -38.606 -64.710 42.954 1.00 70.35 406 GLY D N 1
ATOM 11722 C CA . GLY D 1 406 ? -38.318 -65.994 42.315 1.00 70.33 406 GLY D CA 1
ATOM 11723 C C . GLY D 1 406 ? -38.509 -65.948 40.801 1.00 70.29 406 GLY D C 1
ATOM 11724 O O . GLY D 1 406 ? -37.576 -66.570 39.995 1.00 70.22 406 GLY D O 1
#

Sequence (1492 aa):
QIKQTNAGAVYRLIDQLGPVSRIDLSRLAQLAPASITKIVHELEAHLVQELGLVVETEAWHYLSLRISRGEIFLALRDLSSKLVVEESQELALKDDLPLLDRIISHIDQFFIRHQKKLERLTSIAITLPGIIDTENGIVHRPFYEDVKEPLGEALEQHTGVPVYIQHDISAWTAEALFGASRGARDVIQVVIDHNVGAGVITDGHLLHAGSSSLVEIGHTQVDPYGKRCYCGNHGCLETIASVDSILELAQLRLNQSSSLHGQPLTVDSLCQAALRGDLLAKDIITGVGAHVGRILAIVNLFNPQKILIGSPLSKAADILFPVISDSIRQQALPAYSQHISVESTQFSNQGTAGAALVKDAYNGSLLIRLLQGQIKQTNAGAVYRLIDQLGPVSRIDLSRLAQLAPASITKIVHELEAHLVQELGLVVETEAWHYLSLRISRGEIFLALRDLSSKLVVEESQELALKDDLPLLDRIISHIDQFFIRHQKKLERLTSIAITLPGIIDTENGIVHRPFYEDVKEPLGEALEQHTGVPVYIQHDISAWTAEALFGASRGARDVIQVVIDHNVGAGVITDGHLLHAGSSSLVEIGHTQVDPYGKRCYCGNHGCLETIASVDSILELAQLRLNQSSSLHGQPLTVDSLCQAALRGDLLAKDIITGVGAHVGRILAIVNLFNPQKILIGSPLSKAADILFPVISDSIRQQALPAYSQHISVESTQFSNQGTAGAALVKDAYNGSLLIRLLQGQIKQTNAGAVYRLIDQLGPVSRIDLSRLAQLAPASITKIVHELEAHLVQELGLVVETEAWHYLSLRISRGEIFLALRDLSSKLVVEESQELALKDDLPLLDRIISHIDQFFIRHQKKLERLTSIAITLPGIIDTENGIVHRPFYEDVKEPLGEALEQHTGVPVYIQHDISAWTAEALFGASRGARDVIQVVIDHNVGAGVITDGHLLHAGSSSLVEIGHTQVDPYGKRCYCGNHGCLETIASVDSILELAQLRLNQSSSLHGQPLTVDSLCQAALRGDLLAKDIITGVGAHVGRILAIVNLFNPQKILIGSPLSKAADILFPVISDSIRQQALPAYSQHISVESTQFSNQGTAGAALVKDAYNGSLLIRLLQGQIKQTNAGAVYRLIDQLGPVSRIDLSRLAQLAPASITKIVHELEAHLVQELGLVVETEAWHYLSLRISRGEIFLALRDLSSKLVVEESQELALKDDLPLLDRIISHIDQFFIRHQKKLERLTSIAITLPGIIDTENGIVHRPFYEDVKEPLGEALEQHTGVPVYIQHDISAWTAEALFGASRGARDVIQVVIDHNVGAGVITDGHLLHAGSSSLVEIGHTQVDPYGKRCYCGNHGCLETIASVDSILELAQLRLNQSSSLHGQPLTVDSLCQAALRGDLLAKDIITGVGAHVGRILAIVNLFNPQKILIGSPLSKAADILFPVISDSIRQQALPAYSQHISVESTQFSNQGTAGAALVKDAYNGSLLIRLLQG

InterPro domains:
  IPR000600 ROK family [PF00480] (89-389)
  IPR000600 ROK family [PTHR18964] (11-390)
  IPR036388 Winged helix-like DNA-binding domain superfamily [G3DSA:1.10.10.10] (1-82)
  IPR036390 Winged helix DNA-binding domain superfamily [SSF46785] (12-77)
  IPR043129 ATPase, nucleotide binding domain [SSF53067] (87-391)

Radius of gyration: 44.6 Å; Cα contacts (8 Å, |Δi|>4): 3157; chains: 4; bounding box: 106×111×118 Å

Foldseek 3Di:
DVLQQLLLLQLVCQAPPDLDALVRSCVVSVHDSVSSCVSQVLVVLQCWDDVSIHGDWQQEWEWFWEDDQQKIKIFIATLNRHTQDIDMDGQDLDDDPDSLVVVLVVVVVVCVVCVVSHGHYLAYFYEYAAFAPQPQRWGCAPSRRPRHTHNQVVCCVVPVHGYGYDYNQQLLVCCCVVRDNPPWQWEWEWEAEQATFIWIGHRVHTPCPVHRDGRRQQADALDQPADADPVGHGRGLRCQRHQVNLQVVLVVVVVPHVACPPDPGHLVSLLVRLVVVTPSSLVSLLVSLLSVLQVVLCCQVTLTQEYEYQYPNCSNVVRNFVSSLVSNCVRHDCVSSPRHGYHYIGDNPDDGSSSSRSSVVSSRVSVVVSSVD/DVLQLLLLLLLLCQAVPPLDDLVRSCVSSVHPSVSSVVSVVLVVLQQWDDVSIHGRWQLEWEWEWEDDAQKIKIFIATLVRHTDDIDMDGDDLDDPDDSLVVVVVVVVVVCVVCVVSDHHYAEYEYEYAAWFQQLQGWHDWARNLPHHTHNQVVVCVPPVHGYGYDYLALLQCCCCPPRDCDPFQWEWEFEAELFTFIWTHHRNRTVCVNGGGGGDQQADAPDQPADAGGVGHGRGNSCCRHQVNLQVVLVVVVVVHVFCPPDPHHLLSLLVRVVVPGPSSLVSLLVSLQSLLQVVLCLQVRLGQEYEYAYSNCSNVVRNQVSSLVSNCVRHDCVSSVNYGYYYMGDNSPGGSSSVSSSVVSSSVSVVVSSVD/DVLFLLLLLLLLCLAVPPVDALVRCCVVSVHHSVSSCVNVVLVVLQQWDDVSIHGGKQLEWEWEWEDDQQKIKIFIAILNRHTQDIDMDGQDLDDDDPSLVVVVVVVVVVCVVCVPVDGPHLEYFYEYAAQAPQVQTWGDAPRNRRHHTHNQVVVCVPVVHGYGYDYNAQLLCCCCPPWDNPPWQWEWEWEAELDTFIWIGHRNRTPQPVHSDGRHQQADALDQPADQDPVGHGRGLSCQRRQVNLLVVCVVVVVPDVALPPDDGDLVSLLVRLVVPGCSSVVSLLVSLQSVLQSVLVCQPGLTQEYEYQYPSCSNCVRSQVSSLVSNCVRHDCVSSVNYGYYYMGDNPDHGSSSSRSSVVSSRVSVVVSSDD/DVLQLLLLQLQVCLAVPPLDALVRSCVRSVPHSVSSCVSVVLVVLVQWDDPSIHGDWQLEWEWFWEDEQQKIKIFIATLQRDTQDIDMDGHDLDDDDDRLVVVLVVVVVVCVVPVVSHGHYQAYEYEYAAQDPQVQGWGAQPNHHPHHTHSQVSVCVSPVHGYGYAYHAQLLCCCCPVRVNPPWQWEWEWEAEQFTFIWIGHRNRTPQPVHRDGGPQQQCAQDQAADQDPVGHHRGNGCLGHQVNLQVVLVVVVVVHVFCVPDPDHLVSLLVRLVVPGPSSLVSLLVSLQSLLQSVLVLQVGLTQEYEYQYPNCSNVVRNVVSSLVSNCVRHDCVSSVNYDYYYIGDNPPDGSSSVVVSVVSSRVSVVSSSVD

Secondary structure (DSSP, 8-state):
-HHHHHHHHHHHHHHSS-S--HHHHHHHTT--HHHHHHHHH---SSSEEE--EEE--TT-EEEEEEEETTEEEEEEEETT--EEEEEEEE--SS-SS-HHHHHHHHHHHHHHHTGGG---EEEEEEEESS-EETTTTEE-----TT----HHHHHHHHHSS-EEEEEHHHHH--HHHHSTTTT-SSEEEEEESSSEEEEEEETTEETTTTSS--B-GGGSBS-TTS-B-TTS-BSBTHHHHSHHHHHHHHHHHHTT-----SS---HHHHHHHHHTT-HHHHHHHHHHHHHHHHHHH--TTT--SEEEEESGGGGGHHHHHHHHHHHHHHHS-HHHHTT-EEEE-S-------HHHHHHH---SHHHHHHT--/-HHHHHHHHHHHHHHHH-SB-HHHHHHHTT--HHHHHHHHH--TTSSEEE--EEE--TTEEEEEEEEETTEEEEEEEETT--EEEEEEEE--SS-SS-HHHHHHHHHHHHHHHTGGG--EEEEEEEEESS-EETTTTEE-----TT----HHHHHHHHHSS-EEEEEHHHHH--TTTTSTTTT-SSEEEEEESSSEEEEEEETTEETTTTSS----GGGSBS-TT-PBPTTS-BSBHHHHHSHHHHHHHHHHHHHH-----SS---HHHHHHHHHHT-HHHHHHHHHHHHHHHHHHH--TTT--SEEEEESGGGGGHHHHHHHHHHHHHHHS-HHHHTT-EEEE-S-------HHHHHHH---SHHHHHHTT-/-HHHHHHHHHHHHHHHT-SB-HHHHHHHHT--HHHHHHHHH--TTSSEEE--EEE--TTEEEEEEEEETTEEEEEEEETT--EEEEEEEE--SS-SS-HHHHHHHHHHHHHHHTTTT--EEEEEEEEESS-EETTTTEE-----TT----HHHHHHHHH-S-EEEEEHHHHH--TTTTSTTTT-SSEEEEEESSSEEEEEEETTEETTTTSS--B-GGGSBS-TTSPBPTTSSBSBTHHHHSHHHHHHHHHHHHHT----TTS---HHHHHHHHHHT-HHHHHHHHHHHHHHHHHHH--TTT--SEEEEESGGGGGHHHHHHHHHHHHHHHS-HHHHSS-EEEE-SS------HHHHHHH---SHHHHHHS--/-HHHHHHHHHHHHHHHH-SB-HHHHHHHT---HHHHHHHHH---S-SEEE--EEE--TTEEEEEEEE-SSEEEEEEEETT--EEEEEEEE--SS-SS-HHHHHHHHHHHHHHHTGGG--EEEEEEEEESS-EETTTTEE-----TT----HHHHHHHHHS--EEEEEHHHHH--TTTTSTTTT-SSEEEEEESSSEEEEEEETTEETTTTSS--B-GGGSB-STT----TTSSSSBHHHHHSHHHHHHHHHHHHHH-----SS---HHHHHHHHHTT-HHHHHHHHHHHHHHHHHHH--TTT--SEEEEESGGGGGHHHHHHHHHHHHHHHS-HHHHTT-EEEE-S--S----HHHHHHH---SHHHHHHTT-

Organism: Escherichia coli (strain K12) (NCBI:txid83333)

B-factor: mean 71.52, std 4.17, range [46.54, 95.64]